Protein AF-A0A1A8D4H9-F1 (afdb_monomer)

Sequence (779 aa):
MSSSSSPASVQMDEVRQKARSVLSSSGSAQDVKADIQTMAAIALHVSEKYRHLPAETMLRENTENRPRPEVLESLGKLVKALSILEKYGCNLTSPTRPRYWRSVKHNNPVFRTTVDAIKGGRRVLFLYGYTNQQIDGLSFPEEVTEPNIETVAAVTLEVMTLRSEVDMLLKGTHPHPEPFSDIIPLIIQQNVPPKGSVVNGPADKEQEEKPQVPPPLAKPSPMPRTPPKPAAASPAVGECSLCGTTSCLVCSSCNNQHFCVACDDLFHRHPSRADHRRDTIQKTSAETCGICGTTAVHSQCPSCVKRLCLNCDRLFHSHPDRKGHSRTIVGPASRAPSLSQTSWDCSHCTTVNEMRAVLCTTCERPRLATAAVPDSSIPTSPNSEWQCKSCTVLNQGSSILCEVCERPRLATRPPVTPALSSFQSEPNSAAKWTCQFCTFVNTQPSPTCEMCRLSCKDSAGVSLPQSLLQVSSSATAEPPPLGGRPKPKPRVGMDLKRQQMMKDDGLKLIQQIREAEKRGVSPEEVYAALCMCGGSNPCDWLTSELPHLLDEICAMAASVQLNYRAGNAGVEPAVERDVGNGGMKPSRAEAKLAWLAAGGDTDRAVRQLLRDRRVKMKELHSLGFLDVTRCEEALRQSGGEVKGALSLLQRPLVEPFHQHIWMDQPEPPIDPKHADKLRTCRRLLALYDLPSWGRCELVLSLLQEPDVTCSLEDVVHAVKQSHDRDFIRRLLINECPCCLSIFPHSKMQSLTSCQCSVCHECFGQHFTIAVRDKHIRDM

Organism: Nothobranchius kadleci (NCBI:txid1051664)

Radius of gyration: 40.75 Å; Cα contacts (8 Å, |Δi|>4): 799; chains: 1; bounding box: 79×120×150 Å

Secondary structure (DSSP, 8-state):
------HHHHHHHHHHHHHHHHHHHH--TTTTHHHHHHHHHS---HHHH-SSS-HHHHHHHHHTT--HHHHHHHHHHHHHHHHHHHHHHHHHHSTT--TTTTEEETT-HHHHHTTTTSTTHHHHHHHHT--EEETTEEE--TT--S--HHHHHHHHHHHHHHHHHHHHHHTT--S--GGGTTT-HHHHTTSS----------------------------------------PPPPTTB-TTT-SBP-EEEGGGTTEEE-HHHHHHHH-STTTTT--EEE-----PPBPTTTSSSBP-EEETTTTEEE-HHHHHHHT-STTTTTS--EE--S----------EEE-TTT--EEETT-SB-TTT--BTT-----------------EE-TTT--EE-TT-SB-TTT--BTTPPPPPPPPP-------------EE-TTT--EE-S--SB-TTT--BS------------------------------PPPP-HHHHHHHHHHHHHHHHHHHHHHHHHHHTT--HHHHHHHHTTSTTS-HHHHHHHTHHHHHHHHHHHHHHHHHHHHHHT-SSS--------S------HHHHHHHHHHHTT-HHHHHHHHHHHHHHHHHHHHHTT---HHHHHHHHHHTTT-HHHHHHHHHHHHHHHHHHHHHS-PPPPPP-TT-S-HHHHHHHHHHHHT-S-HHHHHHHHHHHTSTT----HHHHHHHHHH-S-HHHHHHHH-EE-TTT--EE-GGGEEE-SSSS-EEEHHHHHHHHHHHHHHS-TT--

Solvent-accessible surface area (backbone atoms only — not comparable to full-atom values): 47909 Å² total; per-residue (Å²): 133,86,78,79,72,50,73,62,56,50,54,46,48,55,47,49,52,54,36,31,59,51,29,40,63,56,20,41,70,75,83,34,42,68,46,37,55,51,57,44,57,54,83,56,48,54,77,76,71,37,86,80,51,66,57,65,61,38,51,30,73,49,38,65,99,53,58,65,74,58,29,55,52,37,49,54,46,45,39,54,18,31,55,53,52,28,50,56,28,27,42,64,19,23,85,79,51,56,96,62,71,58,50,48,51,54,82,38,66,68,44,44,71,28,33,65,66,40,63,61,40,65,57,53,44,37,68,54,48,34,67,36,81,49,100,58,29,34,18,44,48,88,88,58,88,68,71,60,35,70,55,22,26,53,44,25,53,47,37,48,22,52,29,51,41,52,52,25,53,77,69,71,68,44,86,64,58,70,64,42,39,93,63,48,49,82,69,57,69,76,78,62,79,86,78,74,79,93,74,87,81,90,85,90,85,87,82,88,84,89,90,92,84,90,90,90,90,87,87,86,87,85,90,91,81,88,88,90,85,85,92,78,85,85,80,65,95,57,38,11,78,87,78,65,46,72,33,44,34,32,23,67,77,60,82,58,41,31,23,25,73,73,57,39,53,66,66,31,66,43,83,96,37,52,84,55,60,69,48,72,62,82,75,89,74,80,60,53,6,78,80,79,64,75,44,58,44,31,33,37,24,75,84,73,72,45,42,20,19,68,68,58,42,54,62,67,34,66,44,81,93,41,55,80,55,65,69,48,75,62,74,90,87,84,93,76,91,76,85,76,88,54,56,47,64,32,92,83,76,62,49,77,27,51,62,86,51,61,43,32,90,86,75,65,45,47,81,83,62,73,84,77,78,92,74,93,79,83,81,94,79,80,80,63,61,42,65,28,81,84,77,60,48,73,29,57,55,87,54,62,42,30,90,85,71,66,45,51,72,81,60,76,78,79,87,76,81,84,80,90,80,85,84,86,82,90,89,84,94,79,52,71,48,66,33,90,88,79,64,50,71,30,82,58,86,57,70,39,36,87,88,79,63,50,64,83,80,86,88,82,81,90,78,88,82,82,86,83,84,88,87,82,90,84,88,84,84,87,89,92,90,81,90,89,78,91,71,82,76,79,65,61,73,58,54,52,52,51,52,50,48,53,51,54,52,50,50,51,49,53,51,52,42,56,57,30,47,77,72,73,44,52,64,61,57,47,55,16,28,61,77,67,33,85,86,53,61,36,67,60,40,58,68,68,49,40,66,57,52,24,52,49,38,25,50,51,39,31,52,53,54,51,53,58,56,63,72,58,72,72,89,81,84,93,77,79,97,81,77,73,94,73,70,69,59,64,26,58,53,34,32,46,55,22,24,49,76,42,52,43,37,61,71,55,10,30,57,46,37,57,49,53,52,51,51,51,50,51,52,44,38,75,73,68,52,73,56,62,68,62,50,53,48,26,22,30,76,35,43,60,32,64,72,49,16,47,53,61,65,46,47,73,74,47,42,66,59,55,51,56,75,75,46,97,64,80,80,76,80,87,59,74,82,49,90,57,58,68,59,46,34,54,48,44,36,69,78,65,67,48,94,41,70,70,47,26,53,46,43,42,57,53,71,66,42,94,84,63,88,69,52,72,67,56,45,47,54,36,47,68,78,44,89,50,67,71,60,36,49,55,41,48,57,36,66,14,84,86,77,70,45,74,37,35,51,93,51,44,42,67,48,89,84,49,92,55,53,25,34,54,67,60,46,51,50,51,51,54,48,46,65,73,78,42,59,90,87,79,102

Nearest PDB structures (foldseek):
  4juy-assembly1_A  TM=8.989E-01  e=4.606E-13  Homo sapiens
  4oyj-assembly10_J  TM=9.008E-01  e=4.606E-13  Homo sapiens
  5ljn-assembly1_A  TM=8.782E-01  e=9.158E-13  Homo sapiens
  7uyj-assembly2_B  TM=9.071E-01  e=1.651E-12  Homo sapiens
  4oyj-assembly12_L  TM=9.006E-01  e=3.447E-12  Homo sapiens

Structure (mmCIF, N/CA/C/O backbone):
data_AF-A0A1A8D4H9-F1
#
_entry.id   AF-A0A1A8D4H9-F1
#
loop_
_atom_site.group_PDB
_atom_site.id
_atom_site.type_symbol
_atom_site.label_atom_id
_atom_site.label_alt_id
_atom_site.label_comp_id
_atom_site.label_asym_id
_atom_site.label_entity_id
_atom_site.label_seq_id
_atom_site.pdbx_PDB_ins_code
_atom_site.Cartn_x
_atom_site.Cartn_y
_atom_site.Cartn_z
_atom_site.occupancy
_atom_site.B_iso_or_equiv
_atom_site.auth_seq_id
_atom_site.auth_comp_id
_atom_site.auth_asym_id
_atom_site.auth_atom_id
_atom_site.pdbx_PDB_model_num
ATOM 1 N N . MET A 1 1 ? -19.151 -37.033 -36.260 1.00 35.09 1 MET A N 1
ATOM 2 C CA . MET A 1 1 ? -18.646 -38.155 -35.445 1.00 35.09 1 MET A CA 1
ATOM 3 C C . MET A 1 1 ? -18.814 -37.754 -33.996 1.00 35.09 1 MET A C 1
ATOM 5 O O . MET A 1 1 ? -18.157 -36.820 -33.562 1.00 35.09 1 MET A O 1
ATOM 9 N N . SER A 1 2 ? -19.798 -38.339 -33.320 1.00 37.84 2 SER A N 1
ATOM 10 C CA . SER A 1 2 ? -20.188 -37.980 -31.958 1.00 37.84 2 SER A CA 1
ATOM 11 C C . SER A 1 2 ? -19.142 -38.508 -30.981 1.00 37.84 2 SER A C 1
ATOM 13 O O . SER A 1 2 ? -19.024 -39.718 -30.801 1.00 37.84 2 SER A O 1
ATOM 15 N N . SER A 1 3 ? -18.342 -37.612 -30.410 1.00 45.28 3 SER A N 1
ATOM 16 C CA . SER A 1 3 ? -17.357 -37.936 -29.381 1.00 45.28 3 SER A CA 1
ATOM 17 C C . SER A 1 3 ? -18.090 -38.506 -28.167 1.00 45.28 3 SER A C 1
ATOM 19 O O . SER A 1 3 ? -18.830 -37.785 -27.505 1.00 45.28 3 SER A O 1
ATOM 21 N N . SER A 1 4 ? -17.927 -39.800 -27.894 1.00 50.09 4 SER A N 1
ATOM 22 C CA . SER A 1 4 ? -18.385 -40.408 -26.644 1.00 50.09 4 SER A CA 1
ATOM 23 C C . SER A 1 4 ? -17.613 -39.752 -25.499 1.00 50.09 4 SER A C 1
ATOM 25 O O . SER A 1 4 ? -16.436 -40.053 -25.309 1.00 50.09 4 SER A O 1
ATOM 27 N N . SER A 1 5 ? -18.239 -38.826 -24.770 1.00 66.38 5 SER A N 1
ATOM 28 C CA . SER A 1 5 ? -17.655 -38.225 -23.570 1.00 66.38 5 SER A CA 1
ATOM 29 C C . SER A 1 5 ? -17.344 -39.327 -22.558 1.00 66.38 5 SER A C 1
ATOM 31 O O . SER A 1 5 ? -18.175 -40.202 -22.304 1.00 66.38 5 SER A O 1
ATOM 33 N N . SER A 1 6 ? -16.130 -39.327 -22.001 1.00 83.19 6 SER A N 1
ATOM 34 C CA . SER A 1 6 ? -15.778 -40.294 -20.960 1.00 83.19 6 SER A CA 1
ATOM 35 C C . SER A 1 6 ? -16.685 -40.081 -19.734 1.00 83.19 6 SER A C 1
ATOM 37 O O . SER A 1 6 ? -17.091 -38.943 -19.476 1.00 83.19 6 SER A O 1
ATOM 39 N N . PRO A 1 7 ? -16.998 -41.124 -18.943 1.00 85.88 7 PRO A N 1
ATOM 40 C CA . PRO A 1 7 ? -17.798 -40.966 -17.725 1.00 85.88 7 PRO A CA 1
ATOM 41 C C . PRO A 1 7 ? -17.236 -39.899 -16.769 1.00 85.88 7 PRO A C 1
ATOM 43 O O . PRO A 1 7 ? -17.995 -39.140 -16.173 1.00 85.88 7 PRO A O 1
ATOM 46 N N . ALA A 1 8 ? -15.905 -39.782 -16.690 1.00 87.50 8 ALA A N 1
ATOM 47 C CA . ALA A 1 8 ? -15.218 -38.750 -15.915 1.00 87.50 8 ALA A CA 1
ATOM 48 C C . ALA A 1 8 ? -15.433 -37.332 -16.481 1.00 87.50 8 ALA A C 1
ATOM 50 O O . ALA A 1 8 ? -15.585 -36.386 -15.713 1.00 87.50 8 ALA A O 1
ATOM 51 N N . SER A 1 9 ? -15.484 -37.182 -17.809 1.00 89.50 9 SER A N 1
ATOM 52 C CA . SER A 1 9 ? -15.764 -35.908 -18.488 1.00 89.50 9 SER A CA 1
ATOM 53 C C . SER A 1 9 ? -17.203 -35.442 -18.232 1.00 89.50 9 SER A C 1
ATOM 55 O O . SER A 1 9 ? -17.426 -34.281 -17.893 1.00 89.50 9 SER A O 1
ATOM 57 N N . VAL A 1 10 ? -18.168 -36.371 -18.276 1.00 92.00 10 VAL A N 1
ATOM 58 C CA . VAL A 1 10 ? -19.580 -36.098 -17.947 1.00 92.00 10 VAL A CA 1
ATOM 59 C C . VAL A 1 10 ? -19.732 -35.692 -16.480 1.00 92.00 10 VAL A C 1
ATOM 61 O O . VAL A 1 10 ? -20.303 -34.644 -16.190 1.00 92.00 10 VAL A O 1
ATOM 64 N N . GLN A 1 11 ? -19.145 -36.460 -15.557 1.00 92.81 11 GLN A N 1
ATOM 65 C CA . GLN A 1 11 ? -19.159 -36.136 -14.128 1.00 92.81 11 GLN A CA 1
ATOM 66 C C . GLN A 1 11 ? -18.518 -34.767 -13.846 1.00 92.81 11 GLN A C 1
ATOM 68 O O . GLN A 1 11 ? -19.028 -33.987 -13.043 1.00 92.81 11 GLN A O 1
ATOM 73 N N . MET A 1 12 ? -17.407 -34.450 -14.517 1.00 93.50 12 MET A N 1
ATOM 74 C CA . MET A 1 12 ? -16.745 -33.152 -14.396 1.00 93.50 12 MET A CA 1
ATOM 75 C C . MET A 1 12 ? -17.658 -32.009 -14.853 1.00 93.50 12 MET A C 1
ATOM 77 O O . MET A 1 12 ? -17.683 -30.959 -14.214 1.00 93.50 12 MET A O 1
ATOM 81 N N . ASP A 1 13 ? -18.411 -32.198 -15.936 1.00 93.69 13 ASP A N 1
ATOM 82 C CA . ASP A 1 13 ? -19.346 -31.195 -16.442 1.00 93.69 13 ASP A CA 1
ATOM 83 C C . ASP A 1 13 ? -20.544 -30.958 -15.531 1.00 93.69 13 ASP A C 1
ATOM 85 O O . ASP A 1 13 ? -20.888 -29.800 -15.284 1.00 93.69 13 ASP A O 1
ATOM 89 N N . GLU A 1 14 ? -21.116 -32.016 -14.963 1.00 94.06 14 GLU A N 1
ATOM 90 C CA . GLU A 1 14 ? -22.215 -31.911 -14.000 1.00 94.06 14 GLU A CA 1
ATOM 91 C C . GLU A 1 14 ? -21.796 -31.127 -12.748 1.00 94.06 14 GLU A C 1
ATOM 93 O O . GLU A 1 14 ? -22.466 -30.167 -12.347 1.00 94.06 14 GLU A O 1
ATOM 98 N N . VAL A 1 15 ? -20.648 -31.481 -12.155 1.00 95.38 15 VAL A N 1
ATOM 99 C CA . VAL A 1 15 ? -20.121 -30.793 -10.964 1.00 95.38 15 VAL A CA 1
ATOM 100 C C . VAL A 1 15 ? -19.749 -29.347 -11.297 1.00 95.38 15 VAL A C 1
ATOM 102 O O . VAL A 1 15 ? -20.091 -28.435 -10.542 1.00 95.38 15 VAL A O 1
ATOM 105 N N . ARG A 1 16 ? -19.113 -29.108 -12.452 1.00 95.56 16 ARG A N 1
ATOM 106 C CA . ARG A 1 16 ? -18.743 -27.762 -12.913 1.00 95.56 16 ARG A CA 1
ATOM 107 C C . ARG A 1 16 ? -19.975 -26.880 -13.111 1.00 95.56 16 ARG A C 1
ATOM 109 O O . ARG A 1 16 ? -19.959 -25.726 -12.687 1.00 95.56 16 ARG A O 1
ATOM 116 N N . GLN A 1 17 ? -21.041 -27.395 -13.725 1.00 95.00 17 GLN A N 1
ATOM 117 C CA . GLN A 1 17 ? -22.272 -26.637 -13.956 1.00 95.00 17 GLN A CA 1
ATOM 118 C C . GLN A 1 17 ? -22.977 -26.289 -12.640 1.00 95.00 17 GLN A C 1
ATOM 120 O O . GLN A 1 17 ? -23.383 -25.140 -12.445 1.00 95.00 17 GLN A O 1
ATOM 125 N N . LYS A 1 18 ? -23.057 -27.246 -11.708 1.00 95.62 18 LYS A N 1
ATOM 126 C CA . LYS A 1 18 ? -23.607 -27.022 -10.366 1.00 95.62 18 LYS A CA 1
ATOM 127 C C . LYS A 1 18 ? -22.814 -25.958 -9.601 1.00 95.62 18 LYS A C 1
ATOM 129 O O . LYS A 1 18 ? -23.398 -24.977 -9.141 1.00 95.62 18 LYS A O 1
ATOM 134 N N . ALA A 1 19 ? -21.493 -26.117 -9.507 1.00 95.75 19 ALA A N 1
ATOM 135 C CA . ALA A 1 19 ? -20.622 -25.182 -8.798 1.00 95.75 19 ALA A CA 1
ATOM 136 C C . ALA A 1 19 ? -20.683 -23.777 -9.409 1.00 95.75 19 ALA A C 1
ATOM 138 O O . ALA A 1 19 ? -20.692 -22.780 -8.690 1.00 95.75 19 ALA A O 1
ATOM 139 N N . ARG A 1 20 ? -20.783 -23.688 -10.741 1.00 96.56 20 ARG A N 1
ATOM 140 C CA . ARG A 1 20 ? -20.882 -22.411 -11.450 1.00 96.56 20 ARG A CA 1
ATOM 141 C C . ARG A 1 20 ? -22.164 -21.686 -11.094 1.00 96.56 20 ARG A C 1
ATOM 143 O O . ARG A 1 20 ? -22.089 -20.518 -10.746 1.00 96.56 20 ARG A O 1
ATOM 150 N N . SER A 1 21 ? -23.302 -22.380 -11.078 1.00 95.00 21 SER A N 1
ATOM 151 C CA . SER A 1 21 ? -24.570 -21.773 -10.666 1.00 95.00 21 SER A CA 1
ATOM 152 C C . SER A 1 21 ? -24.501 -21.220 -9.239 1.00 95.00 21 SER A C 1
ATOM 154 O O . SER A 1 21 ? -24.982 -20.118 -8.996 1.00 95.00 21 SER A O 1
ATOM 156 N N . VAL A 1 22 ? -23.890 -21.961 -8.308 1.00 94.94 22 VAL A N 1
ATOM 157 C CA . VAL A 1 22 ? -23.752 -21.545 -6.901 1.00 94.94 22 VAL A CA 1
ATOM 158 C C . VAL A 1 22 ? -22.807 -20.351 -6.760 1.00 94.94 22 VAL A C 1
ATOM 160 O O . VAL A 1 22 ? -23.112 -19.404 -6.030 1.00 94.94 22 VAL A O 1
ATOM 163 N N . LEU A 1 23 ? -21.670 -20.360 -7.462 1.00 94.50 23 LEU A N 1
ATOM 164 C CA . LEU A 1 23 ? -20.692 -19.274 -7.396 1.00 94.50 23 LEU A CA 1
ATOM 165 C C . LEU A 1 23 ? -21.211 -17.994 -8.058 1.00 94.50 23 LEU A C 1
ATOM 167 O O . LEU A 1 23 ? -21.038 -16.921 -7.484 1.00 94.50 23 LEU A O 1
ATOM 171 N N . SER A 1 24 ? -21.899 -18.106 -9.201 1.00 93.75 24 SER A N 1
ATOM 172 C CA . SER A 1 24 ? -22.558 -16.984 -9.884 1.00 93.75 24 SER A CA 1
ATOM 173 C C . SER A 1 24 ? -23.550 -16.242 -8.980 1.00 93.75 24 SER A C 1
ATOM 175 O O . SER A 1 24 ? -23.735 -15.040 -9.149 1.00 93.75 24 SER A O 1
ATOM 177 N N . SER A 1 25 ? -24.189 -16.935 -8.028 1.00 89.19 25 SER A N 1
ATOM 178 C CA . SER A 1 25 ? -25.162 -16.332 -7.107 1.00 89.19 25 SER A CA 1
ATOM 179 C C . SER A 1 25 ? -24.577 -15.886 -5.765 1.00 89.19 25 SER A C 1
ATOM 181 O O . SER A 1 25 ? -25.000 -14.868 -5.224 1.00 89.19 25 SER A O 1
ATOM 183 N N . SER A 1 26 ? -23.644 -16.654 -5.193 1.00 89.75 26 SER A N 1
ATOM 184 C CA . SER A 1 26 ? -23.123 -16.411 -3.837 1.00 89.75 26 SER A CA 1
ATOM 185 C C . SER A 1 26 ? -21.878 -15.525 -3.823 1.00 89.75 26 SER A C 1
ATOM 187 O O . SER A 1 26 ? -21.663 -14.769 -2.878 1.00 89.75 26 SER A O 1
ATOM 189 N N . GLY A 1 27 ? -21.019 -15.652 -4.840 1.00 88.50 27 GLY A N 1
ATOM 190 C CA . GLY A 1 27 ? -19.649 -15.145 -4.819 1.00 88.50 27 GLY A CA 1
ATOM 191 C C . GLY A 1 27 ? -18.777 -15.693 -3.681 1.00 88.50 27 GLY A C 1
ATOM 192 O O . GLY A 1 27 ? -17.734 -15.111 -3.388 1.00 88.50 27 GLY A O 1
ATOM 193 N N . SER A 1 28 ? -19.185 -16.786 -3.024 1.00 90.69 28 SER A N 1
ATOM 194 C CA . SER A 1 28 ? -18.503 -17.367 -1.864 1.00 90.69 28 SER A CA 1
ATOM 195 C C . SER A 1 28 ? -17.704 -18.607 -2.257 1.00 90.69 28 SER A C 1
ATOM 197 O O . SER A 1 28 ? -18.245 -19.612 -2.715 1.00 90.69 28 SER A O 1
ATOM 199 N N . ALA A 1 29 ? -16.397 -18.575 -1.993 1.00 89.94 29 ALA A N 1
ATOM 200 C CA . ALA A 1 29 ? -15.522 -19.731 -2.180 1.00 89.94 29 ALA A CA 1
ATOM 201 C C . ALA A 1 29 ? -15.869 -20.912 -1.251 1.00 89.94 29 ALA A C 1
ATOM 203 O O . ALA A 1 29 ? -15.565 -22.060 -1.578 1.00 89.94 29 ALA A O 1
ATOM 204 N N . GLN A 1 30 ? -16.479 -20.654 -0.084 1.00 91.44 30 GLN A N 1
ATOM 205 C CA . GLN A 1 30 ? -16.843 -21.720 0.859 1.00 91.44 30 GLN A CA 1
ATOM 206 C C . GLN A 1 30 ? -17.999 -22.570 0.331 1.00 91.44 30 GLN A C 1
ATOM 208 O O . GLN A 1 30 ? -17.990 -23.785 0.522 1.00 91.44 30 GLN A O 1
ATOM 213 N N . ASP A 1 31 ? -18.934 -21.951 -0.387 1.00 91.44 31 ASP A N 1
ATOM 214 C CA . ASP A 1 31 ? -20.168 -22.592 -0.845 1.00 91.44 31 ASP A CA 1
ATOM 215 C C . ASP A 1 31 ? -19.884 -23.648 -1.921 1.00 91.44 31 ASP A C 1
ATOM 217 O O . ASP A 1 31 ? -20.563 -24.668 -1.991 1.00 91.44 31 ASP A O 1
ATOM 221 N N . VAL A 1 32 ? -18.824 -23.445 -2.710 1.00 95.56 32 VAL A N 1
ATOM 222 C CA . VAL A 1 32 ? -18.383 -24.366 -3.773 1.00 95.56 32 VAL A CA 1
ATOM 223 C C . VAL A 1 32 ? -17.193 -25.241 -3.377 1.00 95.56 32 VAL A C 1
ATOM 225 O O . VAL A 1 32 ? -16.692 -26.019 -4.186 1.00 95.56 32 VAL A O 1
ATOM 228 N N . LYS A 1 33 ? -16.714 -25.159 -2.130 1.00 93.75 33 LYS A N 1
ATOM 229 C CA . LYS A 1 33 ? -15.487 -25.842 -1.681 1.00 93.75 33 LYS A CA 1
ATOM 230 C C . LYS A 1 33 ? -15.520 -27.358 -1.902 1.00 93.75 33 LYS A C 1
ATOM 232 O O . LYS A 1 33 ? -14.515 -27.934 -2.318 1.00 93.75 33 LYS A O 1
ATOM 237 N N . ALA A 1 34 ? -16.653 -28.000 -1.617 1.00 95.00 34 ALA A N 1
ATOM 238 C CA . ALA A 1 34 ? -16.820 -29.443 -1.803 1.00 95.00 34 ALA A CA 1
ATOM 239 C C . ALA A 1 34 ? -16.826 -29.833 -3.291 1.00 95.00 34 ALA A C 1
ATOM 241 O O . ALA A 1 34 ? -16.214 -30.831 -3.678 1.00 95.00 34 ALA A O 1
ATOM 242 N N . ASP A 1 35 ? -17.461 -29.017 -4.135 1.00 96.38 35 ASP A N 1
ATOM 243 C CA . ASP A 1 35 ? -17.478 -29.236 -5.580 1.00 96.38 35 ASP A CA 1
ATOM 244 C C . ASP A 1 35 ? -16.066 -29.053 -6.171 1.00 96.38 35 ASP A C 1
ATOM 246 O O . ASP A 1 35 ? -15.630 -29.886 -6.960 1.00 96.38 35 ASP A O 1
ATOM 250 N N . ILE A 1 36 ? -15.289 -28.063 -5.707 1.00 96.75 36 ILE A N 1
ATOM 251 C CA . ILE A 1 36 ? -13.879 -27.872 -6.099 1.00 96.75 36 ILE A CA 1
ATOM 252 C C . ILE A 1 36 ? -13.004 -29.067 -5.710 1.00 96.75 36 ILE A C 1
ATOM 254 O O . ILE A 1 36 ? -12.185 -29.514 -6.512 1.00 96.75 36 ILE A O 1
ATOM 258 N N . GLN A 1 37 ? -13.166 -29.611 -4.500 1.00 94.31 37 GLN A N 1
ATOM 259 C CA . GLN A 1 37 ? -12.437 -30.817 -4.085 1.00 94.31 37 GLN A CA 1
ATOM 260 C C . GLN A 1 37 ? -12.781 -32.014 -4.976 1.00 94.31 37 GLN A C 1
ATOM 262 O O . GLN A 1 37 ? -11.892 -32.774 -5.359 1.00 94.31 37 GLN A O 1
ATOM 267 N N . THR A 1 38 ? -14.056 -32.143 -5.348 1.00 94.94 38 THR A N 1
ATOM 268 C CA . THR A 1 38 ? -14.527 -33.183 -6.268 1.00 94.94 38 THR A CA 1
ATOM 269 C C . THR A 1 38 ? -13.913 -32.995 -7.655 1.00 94.94 38 THR A C 1
ATOM 271 O O . THR A 1 38 ? -13.314 -33.924 -8.184 1.00 94.94 38 THR A O 1
ATOM 274 N N . MET A 1 39 ? -13.970 -31.781 -8.211 1.00 95.31 39 MET A N 1
ATOM 275 C CA . MET A 1 39 ? -13.364 -31.419 -9.497 1.00 95.31 39 MET A CA 1
ATOM 276 C C . MET A 1 39 ? -11.859 -31.712 -9.525 1.00 95.31 39 MET A C 1
ATOM 278 O O . MET A 1 39 ? -11.363 -32.317 -10.474 1.00 95.31 39 MET A O 1
ATOM 282 N N . ALA A 1 40 ? -11.133 -31.341 -8.469 1.00 94.69 40 ALA A N 1
ATOM 283 C CA . ALA A 1 40 ? -9.699 -31.584 -8.359 1.00 94.69 40 ALA A CA 1
ATOM 284 C C . ALA A 1 40 ? -9.369 -33.090 -8.332 1.00 94.69 40 ALA A C 1
ATOM 286 O O . ALA A 1 40 ? -8.392 -33.512 -8.945 1.00 94.69 40 ALA A O 1
ATOM 287 N N . ALA A 1 41 ? -10.214 -33.913 -7.704 1.00 93.12 41 ALA A N 1
ATOM 288 C CA . ALA A 1 41 ? -10.022 -35.359 -7.605 1.00 93.12 41 ALA A CA 1
ATOM 289 C C . ALA A 1 41 ? -10.379 -36.152 -8.880 1.00 93.12 41 ALA A C 1
ATOM 291 O O . ALA A 1 41 ? -10.018 -37.321 -8.968 1.00 93.12 41 ALA A O 1
ATOM 292 N N . ILE A 1 42 ? -11.063 -35.562 -9.868 1.00 93.56 42 ILE A N 1
ATOM 293 C CA . ILE A 1 42 ? -11.429 -36.266 -11.109 1.00 93.56 42 ILE A CA 1
ATOM 294 C C . ILE A 1 42 ? -10.192 -36.475 -12.005 1.00 93.56 42 ILE A C 1
ATOM 296 O O . ILE A 1 42 ? -9.460 -35.531 -12.317 1.00 93.56 42 ILE A O 1
ATOM 300 N N . ALA A 1 43 ? -9.982 -37.714 -12.458 1.00 90.19 43 ALA A N 1
ATOM 301 C CA . ALA A 1 43 ? -8.894 -38.100 -13.356 1.00 90.19 43 ALA A CA 1
ATOM 302 C C . ALA A 1 43 ? -9.170 -37.672 -14.809 1.00 90.19 43 ALA A C 1
ATOM 304 O O . ALA A 1 43 ? -9.763 -38.420 -15.584 1.00 90.19 43 ALA A O 1
ATOM 305 N N . LEU A 1 44 ? -8.729 -36.470 -15.183 1.00 90.50 44 LEU A N 1
ATOM 306 C CA . LEU A 1 44 ? -8.750 -35.970 -16.562 1.00 90.50 44 LEU A CA 1
ATOM 307 C C . LEU A 1 44 ? -7.400 -35.356 -16.923 1.00 90.50 44 LEU A C 1
ATOM 309 O O . LEU A 1 44 ? -6.672 -34.875 -16.052 1.00 90.50 44 LEU A O 1
ATOM 313 N N . HIS A 1 45 ? -7.084 -35.345 -18.217 1.00 89.50 45 HIS A N 1
ATOM 314 C CA . HIS A 1 45 ? -5.913 -34.636 -18.717 1.00 89.50 45 HIS A CA 1
ATOM 315 C C . HIS A 1 45 ? -6.072 -33.121 -18.506 1.00 89.50 45 HIS A C 1
ATOM 317 O O . HIS A 1 45 ? -7.179 -32.588 -18.621 1.00 89.50 45 HIS A O 1
ATOM 323 N N . VAL A 1 46 ? -4.973 -32.409 -18.227 1.00 89.38 46 VAL A N 1
ATOM 324 C CA . VAL A 1 46 ? -4.999 -30.967 -17.903 1.00 89.38 46 VAL A CA 1
ATOM 325 C C . VAL A 1 46 ? -5.693 -30.153 -19.005 1.00 89.38 46 VAL A C 1
ATOM 327 O O . VAL A 1 46 ? -6.522 -29.298 -18.708 1.00 89.38 46 VAL A O 1
ATOM 330 N N . SER A 1 47 ? -5.444 -30.463 -20.277 1.00 87.12 47 SER A N 1
ATOM 331 C CA . SER A 1 47 ? -6.092 -29.778 -21.408 1.00 87.12 47 SER A CA 1
ATOM 332 C C . SER A 1 47 ? -7.605 -30.019 -21.531 1.00 87.12 47 SER A C 1
ATOM 334 O O . SER A 1 47 ? -8.303 -29.184 -22.096 1.00 87.12 47 SER A O 1
ATOM 336 N N . GLU A 1 48 ? -8.132 -31.131 -21.009 1.00 89.44 48 GLU A N 1
ATOM 337 C CA . GLU A 1 48 ? -9.576 -31.417 -21.001 1.00 89.44 48 GLU A CA 1
ATOM 338 C C . GLU A 1 48 ? -10.263 -30.803 -19.769 1.00 89.44 48 GLU A C 1
ATOM 340 O O . GLU A 1 48 ? -11.423 -30.382 -19.816 1.00 89.44 48 GLU A O 1
ATOM 345 N N . LYS A 1 49 ? -9.532 -30.724 -18.652 1.00 92.56 49 LYS A N 1
ATOM 346 C CA . LYS A 1 49 ? -10.044 -30.254 -17.362 1.00 92.56 49 LYS A CA 1
ATOM 347 C C . LYS A 1 49 ? -10.183 -28.731 -17.289 1.00 92.56 49 LYS A C 1
ATOM 349 O O . LYS A 1 49 ? -11.133 -28.243 -16.669 1.00 92.56 49 LYS A O 1
ATOM 354 N N . TYR A 1 50 ? -9.275 -27.999 -17.934 1.00 94.94 50 TYR A N 1
ATOM 355 C CA . TYR A 1 50 ? -9.220 -26.536 -17.937 1.00 94.94 50 TYR A CA 1
ATOM 356 C C . TYR A 1 50 ? -9.576 -25.989 -19.325 1.00 94.94 50 TYR A C 1
ATOM 358 O O . TYR A 1 50 ? -8.813 -26.150 -20.274 1.00 94.94 50 TYR A O 1
ATOM 366 N N . ARG A 1 51 ? -10.748 -25.352 -19.453 1.00 93.38 51 ARG A N 1
ATOM 367 C CA . ARG A 1 51 ? -11.287 -24.833 -20.724 1.00 93.38 51 ARG A CA 1
ATOM 368 C C . ARG A 1 51 ? -10.985 -23.356 -20.935 1.00 93.38 51 ARG A C 1
ATOM 370 O O . ARG A 1 51 ? -10.868 -22.917 -22.077 1.00 93.38 51 ARG A O 1
ATOM 377 N N . HIS A 1 52 ? -10.894 -22.586 -19.855 1.00 93.94 52 HIS A N 1
ATOM 378 C CA . HIS A 1 52 ? -10.703 -21.137 -19.901 1.00 93.94 52 HIS A CA 1
ATOM 379 C C . HIS A 1 52 ? -9.286 -20.734 -19.485 1.00 93.94 52 HIS A C 1
ATOM 381 O O . HIS A 1 52 ? -8.677 -19.848 -20.088 1.00 93.94 52 HIS A O 1
ATOM 387 N N . LEU A 1 53 ? -8.752 -21.383 -18.454 1.00 94.50 53 LEU A N 1
ATOM 388 C CA . LEU A 1 53 ? -7.427 -21.142 -17.914 1.00 94.50 53 LEU A CA 1
ATOM 389 C C . LEU A 1 53 ? -6.387 -21.965 -18.696 1.00 94.50 53 LEU A C 1
ATOM 391 O O . LEU A 1 53 ? -6.501 -23.188 -18.744 1.00 94.50 53 LEU A O 1
ATOM 395 N N . PRO A 1 54 ? -5.323 -21.353 -19.254 1.00 92.75 54 PRO A N 1
ATOM 396 C CA . PRO A 1 54 ? -4.225 -22.088 -19.887 1.00 92.75 54 PRO A CA 1
ATOM 397 C C . PRO A 1 54 ? -3.317 -22.729 -18.820 1.00 92.75 54 PRO A C 1
ATOM 399 O O . PRO A 1 54 ? -2.164 -22.331 -18.640 1.00 92.75 54 PRO A O 1
ATOM 402 N N . ALA A 1 55 ? -3.863 -23.691 -18.070 1.00 93.56 55 ALA A N 1
ATOM 403 C CA . ALA A 1 55 ? -3.245 -24.283 -16.887 1.00 93.56 55 ALA A CA 1
ATOM 404 C C . ALA A 1 55 ? -1.918 -24.979 -17.213 1.00 93.56 55 ALA A C 1
ATOM 406 O O . ALA A 1 55 ? -0.934 -24.761 -16.514 1.00 93.56 55 ALA A O 1
ATOM 407 N N . GLU A 1 56 ? -1.850 -25.737 -18.310 1.00 93.00 56 GLU A N 1
ATOM 408 C CA . GLU A 1 56 ? -0.612 -26.398 -18.737 1.00 93.00 56 GLU A CA 1
ATOM 409 C C . GLU A 1 56 ? 0.517 -25.387 -18.988 1.00 93.00 56 GLU A C 1
ATOM 411 O O . GLU A 1 56 ? 1.593 -25.500 -18.403 1.00 93.00 56 GLU A O 1
ATOM 416 N N . THR A 1 57 ? 0.264 -24.358 -19.803 1.00 92.69 57 THR A N 1
ATOM 417 C CA . THR A 1 57 ? 1.253 -23.309 -20.089 1.00 92.69 57 THR A CA 1
ATOM 418 C C . THR A 1 57 ? 1.675 -22.580 -18.816 1.00 92.69 57 THR A C 1
ATOM 420 O O . THR A 1 57 ? 2.861 -22.344 -18.610 1.00 92.69 57 THR A O 1
ATOM 423 N N . MET A 1 58 ? 0.723 -22.261 -17.933 1.00 94.44 58 MET A N 1
ATOM 424 C CA . MET A 1 58 ? 1.013 -21.598 -16.662 1.00 94.44 58 MET A CA 1
ATOM 425 C C . MET A 1 58 ? 1.910 -22.454 -15.762 1.00 94.44 58 MET A C 1
ATOM 427 O O . MET A 1 58 ? 2.846 -21.929 -15.160 1.00 94.44 58 MET A O 1
ATOM 431 N N . LEU A 1 59 ? 1.666 -23.761 -15.676 1.00 93.00 59 LEU A N 1
ATOM 432 C CA . LEU A 1 59 ? 2.512 -24.663 -14.899 1.00 93.00 59 LEU A CA 1
ATOM 433 C C . LEU A 1 59 ? 3.916 -24.769 -15.511 1.00 93.00 59 LEU A C 1
ATOM 435 O O . LEU A 1 59 ? 4.893 -24.651 -14.770 1.00 93.00 59 LEU A O 1
ATOM 439 N N . ARG A 1 60 ? 4.039 -24.893 -16.841 1.00 91.50 60 ARG A N 1
ATOM 440 C CA . ARG A 1 60 ? 5.341 -24.937 -17.536 1.00 91.50 60 ARG A CA 1
ATOM 441 C C . ARG A 1 60 ? 6.142 -23.650 -17.333 1.00 91.50 60 ARG A C 1
ATOM 443 O O . ARG A 1 60 ? 7.236 -23.702 -16.785 1.00 91.50 60 ARG A O 1
ATOM 450 N N . GLU A 1 61 ? 5.576 -22.483 -17.645 1.00 91.88 61 GLU A N 1
ATOM 451 C CA . GLU A 1 61 ? 6.275 -21.186 -17.554 1.00 91.88 61 GLU A CA 1
ATOM 452 C C . GLU A 1 61 ? 6.796 -20.860 -16.140 1.00 91.88 61 GLU A C 1
ATOM 454 O O . GLU A 1 61 ? 7.748 -20.091 -15.983 1.00 91.88 61 GLU A O 1
ATOM 459 N N . ASN A 1 62 ? 6.176 -21.425 -15.099 1.00 90.81 62 ASN A N 1
ATOM 460 C CA . ASN A 1 62 ? 6.591 -21.226 -13.712 1.00 90.81 62 ASN A CA 1
ATOM 461 C C . ASN A 1 62 ? 7.521 -22.335 -13.177 1.00 90.81 62 ASN A C 1
ATOM 463 O O . ASN A 1 62 ? 8.056 -22.176 -12.080 1.00 90.81 62 ASN A O 1
ATOM 467 N N . THR A 1 63 ? 7.757 -23.428 -13.909 1.00 88.75 63 THR A N 1
ATOM 468 C CA . THR A 1 63 ? 8.560 -24.576 -13.429 1.00 88.75 63 THR A CA 1
ATOM 469 C C . THR A 1 63 ? 9.693 -25.007 -14.364 1.00 88.75 63 THR A C 1
ATOM 471 O O . THR A 1 63 ? 10.647 -25.634 -13.905 1.00 88.75 63 THR A O 1
ATOM 474 N N . GLU A 1 64 ? 9.635 -24.652 -15.645 1.00 82.56 64 GLU A N 1
ATOM 475 C CA . GLU A 1 64 ? 10.581 -25.087 -16.671 1.00 82.56 64 GLU A CA 1
ATOM 476 C C . GLU A 1 64 ? 12.015 -24.589 -16.402 1.00 82.56 64 GLU A C 1
ATOM 478 O O . GLU A 1 64 ? 12.230 -23.473 -15.923 1.00 82.56 64 GLU A O 1
ATOM 483 N N . ASN A 1 65 ? 13.007 -25.431 -16.721 1.00 73.94 65 ASN A N 1
ATOM 484 C CA . ASN A 1 65 ? 14.448 -25.155 -16.607 1.00 73.94 65 ASN A CA 1
ATOM 485 C C . ASN A 1 65 ? 14.961 -24.799 -15.195 1.00 73.94 65 ASN A C 1
ATOM 487 O O . ASN A 1 65 ? 16.019 -24.181 -15.063 1.00 73.94 65 ASN A O 1
ATOM 491 N N . ARG A 1 66 ? 14.247 -25.193 -14.131 1.00 81.38 66 ARG A N 1
ATOM 492 C CA . ARG A 1 66 ? 14.636 -24.929 -12.733 1.00 81.38 66 ARG A CA 1
ATOM 493 C C . ARG A 1 66 ? 14.991 -26.208 -11.964 1.00 81.38 66 ARG A C 1
ATOM 495 O O . ARG A 1 66 ? 14.403 -27.261 -12.215 1.00 81.38 66 ARG A O 1
ATOM 502 N N . PRO A 1 67 ? 15.913 -26.138 -10.985 1.00 82.94 67 PRO A N 1
ATOM 503 C CA . PRO A 1 67 ? 16.197 -27.260 -10.096 1.00 82.94 67 PRO A CA 1
ATOM 504 C C . PRO A 1 67 ? 15.013 -27.533 -9.151 1.00 82.94 67 PRO A C 1
ATOM 506 O O . PRO A 1 67 ? 14.251 -26.632 -8.799 1.00 82.94 67 PRO A O 1
ATOM 509 N N . ARG A 1 68 ? 14.876 -28.782 -8.684 1.00 81.44 68 ARG A N 1
ATOM 510 C CA . ARG A 1 68 ? 13.742 -29.250 -7.854 1.00 81.44 68 ARG A CA 1
ATOM 511 C C . ARG A 1 68 ? 13.371 -28.322 -6.675 1.00 81.44 68 ARG A C 1
ATOM 513 O O . ARG A 1 68 ? 12.178 -28.073 -6.509 1.00 81.44 68 ARG A O 1
ATOM 520 N N . PRO A 1 69 ? 14.313 -27.793 -5.865 1.00 83.69 69 PRO A N 1
ATOM 521 C CA . PRO A 1 69 ? 13.966 -26.905 -4.750 1.00 83.69 69 PRO A CA 1
ATOM 522 C C . PRO A 1 69 ? 13.302 -25.600 -5.208 1.00 83.69 69 PRO A C 1
ATOM 524 O O . PRO A 1 69 ? 12.321 -25.163 -4.611 1.00 83.69 69 PRO A O 1
ATOM 527 N N . GLU A 1 70 ? 13.783 -25.017 -6.307 1.00 86.75 70 GLU A N 1
ATOM 528 C CA . GLU A 1 70 ? 13.205 -23.800 -6.887 1.00 86.75 70 GLU A CA 1
ATOM 529 C C . GLU A 1 70 ? 11.838 -24.059 -7.522 1.00 86.75 70 GLU A C 1
ATOM 531 O O . GLU A 1 70 ? 10.965 -23.196 -7.469 1.00 86.75 70 GLU A O 1
ATOM 536 N N . VAL A 1 71 ? 11.621 -25.249 -8.093 1.00 88.00 71 VAL A N 1
ATOM 537 C CA . VAL A 1 71 ? 10.308 -25.664 -8.614 1.00 88.00 71 VAL A CA 1
ATOM 538 C C . VAL A 1 71 ? 9.278 -25.737 -7.487 1.00 88.00 71 VAL A C 1
ATOM 540 O O . VAL A 1 71 ? 8.184 -25.195 -7.631 1.00 88.00 71 VAL A O 1
ATOM 543 N N . LEU A 1 72 ? 9.628 -26.339 -6.344 1.00 88.50 72 LEU A N 1
ATOM 544 C CA . LEU A 1 72 ? 8.742 -26.401 -5.174 1.00 88.50 72 LEU A CA 1
ATOM 545 C C . LEU A 1 72 ? 8.430 -25.002 -4.623 1.00 88.50 72 LEU A C 1
ATOM 547 O O . LEU A 1 72 ? 7.274 -24.701 -4.325 1.00 88.50 72 LEU A O 1
ATOM 551 N N . GLU A 1 73 ? 9.434 -24.124 -4.537 1.00 90.50 73 GLU A N 1
ATOM 552 C CA . GLU A 1 73 ? 9.229 -22.735 -4.114 1.00 90.50 73 GLU A CA 1
ATOM 553 C C . GLU A 1 73 ? 8.331 -21.967 -5.099 1.00 90.50 73 GLU A C 1
ATOM 555 O O . GLU A 1 73 ? 7.415 -21.251 -4.686 1.00 90.50 73 GLU A O 1
ATOM 560 N N . SER A 1 74 ? 8.563 -22.135 -6.403 1.00 92.81 74 SER A N 1
ATOM 561 C CA . SER A 1 74 ? 7.792 -21.487 -7.466 1.00 92.81 74 SER A CA 1
ATOM 562 C C . SER A 1 74 ? 6.330 -21.935 -7.466 1.00 92.81 74 SER A C 1
ATOM 564 O O . SER A 1 74 ? 5.426 -21.103 -7.523 1.00 92.81 74 SER A O 1
ATOM 566 N N . LEU A 1 75 ? 6.064 -23.231 -7.293 1.00 92.75 75 LEU A N 1
ATOM 567 C CA . LEU A 1 75 ? 4.698 -23.735 -7.142 1.00 92.75 75 LEU A CA 1
ATOM 568 C C . LEU A 1 75 ? 4.043 -23.260 -5.843 1.00 92.75 75 LEU A C 1
ATOM 570 O O . LEU A 1 75 ? 2.856 -22.941 -5.839 1.00 92.75 75 LEU A O 1
ATOM 574 N N . GLY A 1 76 ? 4.805 -23.119 -4.755 1.00 93.38 76 GLY A N 1
ATOM 575 C CA . GLY A 1 76 ? 4.318 -22.473 -3.536 1.00 93.38 76 GLY A CA 1
ATOM 576 C C . GLY A 1 76 ? 3.899 -21.015 -3.773 1.00 93.38 76 GLY A C 1
ATOM 577 O O . GLY A 1 76 ? 2.868 -20.570 -3.260 1.00 93.38 76 GLY A O 1
ATOM 578 N N . LYS A 1 77 ? 4.651 -20.267 -4.593 1.00 94.69 77 LYS A N 1
ATOM 579 C CA . LYS A 1 77 ? 4.269 -18.914 -5.045 1.00 94.69 77 LYS A CA 1
ATOM 580 C C . LYS A 1 77 ? 3.031 -18.949 -5.945 1.00 94.69 77 LYS A C 1
ATOM 582 O O . LYS A 1 77 ? 2.152 -18.106 -5.775 1.00 94.69 77 LYS A O 1
ATOM 587 N N . LEU A 1 78 ? 2.916 -19.943 -6.828 1.00 95.62 78 LEU A N 1
ATOM 588 C CA . LEU A 1 78 ? 1.751 -20.148 -7.690 1.00 95.62 78 LEU A CA 1
ATOM 589 C C . LEU A 1 78 ? 0.472 -20.391 -6.879 1.00 95.62 78 LEU A C 1
ATOM 591 O O . LEU A 1 78 ? -0.522 -19.713 -7.117 1.00 95.62 78 LEU A O 1
ATOM 595 N N . VAL A 1 79 ? 0.500 -21.259 -5.861 1.00 96.50 79 VAL A N 1
ATOM 596 C CA . VAL A 1 79 ? -0.653 -21.492 -4.965 1.00 96.50 79 VAL A CA 1
ATOM 597 C C . VAL A 1 79 ? -1.089 -20.198 -4.269 1.00 96.50 79 VAL A C 1
ATOM 599 O O . VAL A 1 79 ? -2.284 -19.900 -4.202 1.00 96.50 79 VAL A O 1
ATOM 602 N N . LYS A 1 80 ? -0.132 -19.390 -3.789 1.00 95.19 80 LYS A N 1
ATOM 603 C CA . LYS A 1 80 ? -0.422 -18.082 -3.175 1.00 95.19 80 LYS A CA 1
ATOM 604 C C . LYS A 1 80 ? -1.053 -17.110 -4.173 1.00 95.19 80 LYS A C 1
ATOM 606 O O . LYS A 1 80 ? -2.041 -16.462 -3.844 1.00 95.19 80 LYS A O 1
ATOM 611 N N . ALA A 1 81 ? -0.519 -17.022 -5.388 1.00 95.56 81 ALA A N 1
ATOM 612 C CA . ALA A 1 81 ? -1.054 -16.151 -6.430 1.00 95.56 81 ALA A CA 1
ATOM 613 C C . ALA A 1 81 ? -2.463 -16.576 -6.881 1.00 95.56 81 ALA A C 1
ATOM 615 O O . ALA A 1 81 ? -3.345 -15.725 -6.993 1.00 95.56 81 ALA A O 1
ATOM 616 N N . LEU A 1 82 ? -2.705 -17.879 -7.066 1.00 96.62 82 LEU A N 1
ATOM 617 C CA . LEU A 1 82 ? -4.026 -18.418 -7.401 1.00 96.62 82 LEU A CA 1
ATOM 618 C C . LEU A 1 82 ? -5.049 -18.154 -6.287 1.00 96.62 82 LEU A C 1
ATOM 620 O O . LEU A 1 82 ? -6.192 -17.848 -6.593 1.00 96.62 82 LEU A O 1
ATOM 624 N N . SER A 1 83 ? -4.643 -18.170 -5.011 1.00 96.00 83 SER A N 1
ATOM 625 C CA . SER A 1 83 ? -5.511 -17.775 -3.884 1.00 96.00 83 SER A CA 1
ATOM 626 C C . SER A 1 83 ? -5.960 -16.309 -3.974 1.00 96.00 83 SER A C 1
ATOM 628 O O . SER A 1 83 ? -7.119 -15.983 -3.725 1.00 96.00 83 SER A O 1
ATOM 630 N N . ILE A 1 84 ? -5.071 -15.404 -4.394 1.00 95.06 84 ILE A N 1
ATOM 631 C CA . ILE A 1 84 ? -5.431 -13.997 -4.614 1.00 95.06 84 ILE A CA 1
ATOM 632 C C . ILE A 1 84 ? -6.328 -13.838 -5.853 1.00 95.06 84 ILE A C 1
ATOM 634 O O . ILE A 1 84 ? -7.297 -13.081 -5.818 1.00 95.06 84 ILE A O 1
ATOM 638 N N . LEU A 1 85 ? -6.045 -14.563 -6.939 1.00 96.12 85 LEU A N 1
ATOM 639 C CA . LEU A 1 85 ? -6.864 -14.556 -8.158 1.00 96.12 85 LEU A CA 1
ATOM 640 C C . LEU A 1 85 ? -8.261 -15.155 -7.937 1.00 96.12 85 LEU A C 1
ATOM 642 O O . LEU A 1 85 ? -9.229 -14.653 -8.505 1.00 96.12 85 LEU A O 1
ATOM 646 N N . GLU A 1 86 ? -8.385 -16.175 -7.089 1.00 95.88 86 GLU A N 1
ATOM 647 C CA . GLU A 1 86 ? -9.664 -16.708 -6.604 1.00 95.88 86 GLU A CA 1
ATOM 648 C C . GLU A 1 86 ? -10.470 -15.595 -5.920 1.00 95.88 86 GLU A C 1
ATOM 650 O O . GLU A 1 86 ? -11.621 -15.365 -6.283 1.00 95.88 86 GLU A O 1
ATOM 655 N N . LYS A 1 87 ? -9.851 -14.817 -5.019 1.00 92.12 87 LYS A N 1
ATOM 656 C CA . LYS A 1 87 ? -10.520 -13.684 -4.351 1.00 92.12 87 LYS A CA 1
ATOM 657 C C . LYS A 1 87 ? -10.987 -12.606 -5.332 1.00 92.12 87 LYS A C 1
ATOM 659 O O . LYS A 1 87 ? -12.081 -12.073 -5.163 1.00 92.12 87 LYS A O 1
ATOM 664 N N . TYR A 1 88 ? -10.193 -12.277 -6.355 1.00 94.75 88 TYR A N 1
ATOM 665 C CA . TYR A 1 88 ? -10.626 -11.342 -7.405 1.00 94.75 88 TYR A CA 1
ATOM 666 C C . TYR A 1 88 ? -11.865 -11.850 -8.147 1.00 94.75 88 TYR A C 1
ATOM 668 O O . TYR A 1 88 ? -12.798 -11.079 -8.359 1.00 94.75 88 TYR A O 1
ATOM 676 N N . GLY A 1 89 ? -11.889 -13.138 -8.480 1.00 95.25 89 GLY A N 1
ATOM 677 C CA . GLY A 1 89 ? -13.032 -13.796 -9.103 1.00 95.25 89 GLY A CA 1
ATOM 678 C C . GLY A 1 89 ? -14.291 -13.759 -8.237 1.00 95.25 89 GLY A C 1
ATOM 679 O O . GLY A 1 89 ? -15.307 -13.205 -8.649 1.00 95.25 89 GLY A O 1
ATOM 680 N N . CYS A 1 90 ? -14.182 -14.233 -6.993 1.00 94.31 90 CYS A N 1
ATOM 681 C CA . CYS A 1 90 ? -15.269 -14.231 -6.009 1.00 94.31 90 CYS A CA 1
ATOM 682 C C . CYS A 1 90 ? -15.849 -12.827 -5.773 1.00 94.31 90 CYS A C 1
ATOM 684 O O . CYS A 1 90 ? -17.066 -12.643 -5.724 1.00 94.31 90 CYS A O 1
ATOM 686 N N . ASN A 1 91 ? -14.986 -11.807 -5.697 1.00 94.12 91 ASN A N 1
ATOM 687 C CA . ASN A 1 91 ? -15.411 -10.415 -5.549 1.00 94.12 91 ASN A CA 1
ATOM 688 C C . ASN A 1 91 ? -16.251 -9.923 -6.729 1.00 94.12 91 ASN A C 1
ATOM 690 O O . ASN A 1 91 ? -17.146 -9.110 -6.519 1.00 94.12 91 ASN A O 1
ATOM 694 N N . LEU A 1 92 ? -15.946 -10.365 -7.952 1.00 94.88 92 LEU A N 1
ATOM 695 C CA . LEU A 1 92 ? -16.668 -9.977 -9.163 1.00 94.88 92 LEU A CA 1
ATOM 696 C C . LEU A 1 92 ? -18.006 -10.712 -9.303 1.00 94.88 92 LEU A C 1
ATOM 698 O O . LEU A 1 92 ? -18.943 -10.126 -9.837 1.00 94.88 92 LEU A O 1
ATOM 702 N N . THR A 1 93 ? -18.106 -11.945 -8.798 1.00 93.94 93 THR A N 1
ATOM 703 C CA . THR A 1 93 ? -19.354 -12.730 -8.740 1.00 93.94 93 THR A CA 1
ATOM 704 C C . THR A 1 93 ? -20.245 -12.387 -7.541 1.00 93.94 93 THR A C 1
ATOM 706 O O . THR A 1 93 ? -21.399 -12.793 -7.500 1.00 93.94 93 THR A O 1
ATOM 709 N N . SER A 1 94 ? -19.730 -11.656 -6.549 1.00 90.75 94 SER A N 1
ATOM 710 C CA . SER A 1 94 ? -20.487 -11.303 -5.344 1.00 90.75 94 SER A CA 1
ATOM 711 C C . SER A 1 94 ? -21.634 -10.323 -5.643 1.00 90.75 94 SER A C 1
ATOM 713 O O . SER A 1 94 ? -21.426 -9.339 -6.357 1.00 90.75 94 SER A O 1
ATOM 715 N N . PRO A 1 95 ? -22.821 -10.489 -5.027 1.00 83.62 95 PRO A N 1
ATOM 716 C CA . PRO A 1 95 ? -23.890 -9.489 -5.081 1.00 83.62 95 PRO A CA 1
ATOM 717 C C . PRO A 1 95 ? -23.466 -8.119 -4.521 1.00 83.62 95 PRO A C 1
ATOM 719 O O . PRO A 1 95 ? -23.967 -7.081 -4.952 1.00 83.62 95 PRO A O 1
ATOM 722 N N . THR A 1 96 ? -22.511 -8.093 -3.585 1.00 84.62 96 THR A N 1
ATOM 723 C CA . THR A 1 96 ? -22.005 -6.888 -2.908 1.00 84.62 96 THR A CA 1
ATOM 724 C C . THR A 1 96 ? -20.578 -6.545 -3.355 1.00 84.62 96 THR A C 1
ATOM 726 O O . THR A 1 96 ? -19.645 -6.457 -2.553 1.00 84.62 96 THR A O 1
ATOM 729 N N . ARG A 1 97 ? -20.399 -6.318 -4.666 1.00 85.44 97 ARG A N 1
ATOM 730 C CA . ARG A 1 97 ? -19.097 -5.986 -5.283 1.00 85.44 97 ARG A CA 1
ATOM 731 C C . ARG A 1 97 ? -18.379 -4.819 -4.573 1.00 85.44 97 ARG A C 1
ATOM 733 O O . ARG A 1 97 ? -18.989 -3.774 -4.323 1.00 85.44 97 ARG A O 1
ATOM 740 N N . PRO A 1 98 ? -17.057 -4.916 -4.326 1.00 80.44 98 PRO A N 1
ATOM 741 C CA . PRO A 1 98 ? -16.271 -3.807 -3.782 1.00 80.44 98 PRO A CA 1
ATOM 742 C C . PRO A 1 98 ? -16.325 -2.557 -4.673 1.00 80.44 98 PRO A C 1
ATOM 744 O O . PRO A 1 98 ? -16.204 -2.664 -5.887 1.00 80.44 98 PRO A O 1
ATOM 747 N N . ARG A 1 99 ? -16.398 -1.348 -4.095 1.00 76.00 99 ARG A N 1
ATOM 748 C CA . ARG A 1 99 ? -16.562 -0.080 -4.852 1.00 76.00 99 ARG A CA 1
ATOM 749 C C . ARG A 1 99 ? -15.558 0.145 -5.993 1.00 76.00 99 ARG A C 1
ATOM 751 O O . ARG A 1 99 ? -15.897 0.796 -6.973 1.00 76.00 99 ARG A O 1
ATOM 758 N N . TYR A 1 100 ? -14.336 -0.372 -5.870 1.00 83.19 100 TYR A N 1
ATOM 759 C CA . TYR A 1 100 ? -13.266 -0.191 -6.858 1.00 83.19 100 TYR A CA 1
ATOM 760 C C . TYR A 1 100 ? -12.981 -1.452 -7.685 1.00 83.19 100 TYR A C 1
ATOM 762 O O . TYR A 1 100 ? -11.896 -1.578 -8.247 1.00 83.19 100 TYR A O 1
ATOM 770 N N . TRP A 1 101 ? -13.949 -2.373 -7.788 1.00 90.81 101 TRP A N 1
ATOM 771 C CA . TRP A 1 101 ? -13.809 -3.640 -8.517 1.00 90.81 101 TRP A CA 1
ATOM 772 C C . TRP A 1 101 ? -13.361 -3.470 -9.973 1.00 90.81 101 TRP A C 1
ATOM 774 O O . TRP A 1 101 ? -12.755 -4.378 -10.523 1.00 90.81 101 TRP A O 1
ATOM 784 N N . ARG A 1 102 ? -13.614 -2.309 -10.590 1.00 92.69 102 ARG A N 1
ATOM 785 C CA . ARG A 1 102 ? -13.312 -2.023 -12.001 1.00 92.69 102 ARG A CA 1
ATOM 786 C C . ARG A 1 102 ? -11.824 -1.919 -12.327 1.00 92.69 102 ARG A C 1
ATOM 788 O O . ARG A 1 102 ? -11.482 -1.895 -13.503 1.00 92.69 102 ARG A O 1
ATOM 795 N N . SER A 1 103 ? -10.940 -1.820 -11.333 1.00 90.31 103 SER A N 1
ATOM 796 C CA . SER A 1 103 ? -9.505 -1.621 -11.575 1.00 90.31 103 SER A CA 1
ATOM 797 C C . SER A 1 103 ? -8.624 -2.402 -10.606 1.00 90.31 103 SER A C 1
ATOM 799 O O . SER A 1 103 ? -8.931 -2.522 -9.421 1.00 90.31 103 SER A O 1
ATOM 801 N N . VAL A 1 104 ? -7.491 -2.880 -11.113 1.00 90.44 104 VAL A N 1
ATOM 802 C CA . VAL A 1 104 ? -6.414 -3.521 -10.360 1.00 90.44 104 VAL A CA 1
ATOM 803 C C . VAL A 1 104 ? -5.134 -2.743 -10.623 1.00 90.44 104 VAL A C 1
ATOM 805 O O . VAL A 1 104 ? -4.687 -2.652 -11.762 1.00 90.44 104 VAL A O 1
ATOM 808 N N . LYS A 1 105 ? -4.535 -2.174 -9.574 1.00 87.06 105 LYS A N 1
ATOM 809 C CA . LYS A 1 105 ? -3.321 -1.360 -9.703 1.00 87.06 105 LYS A CA 1
ATOM 810 C C . LYS A 1 105 ? -2.052 -2.181 -9.508 1.00 87.06 105 LYS A C 1
ATOM 812 O O . LYS A 1 105 ? -1.952 -2.931 -8.537 1.00 87.06 105 LYS A O 1
ATOM 817 N N . HIS A 1 106 ? -1.064 -1.983 -10.375 1.00 82.81 106 HIS A N 1
ATOM 818 C CA . HIS A 1 106 ? 0.222 -2.681 -10.316 1.00 82.81 106 HIS A CA 1
ATOM 819 C C . HIS A 1 106 ? 1.078 -2.240 -9.118 1.00 82.81 106 HIS A C 1
ATOM 821 O O . HIS A 1 106 ? 1.830 -3.045 -8.571 1.00 82.81 106 HIS A O 1
ATOM 827 N N . ASN A 1 107 ? 0.938 -0.993 -8.658 1.00 77.50 107 ASN A N 1
ATOM 828 C CA . ASN A 1 107 ? 1.628 -0.500 -7.461 1.00 77.50 107 ASN A CA 1
ATOM 829 C C . ASN A 1 107 ? 1.124 -1.093 -6.134 1.00 77.50 107 ASN A C 1
ATOM 831 O O . ASN A 1 107 ? 1.720 -0.825 -5.088 1.00 77.50 107 ASN A O 1
ATOM 835 N N . ASN A 1 108 ? 0.051 -1.891 -6.143 1.00 80.31 108 ASN A N 1
ATOM 836 C CA . ASN A 1 108 ? -0.424 -2.556 -4.940 1.00 80.31 108 ASN A CA 1
ATOM 837 C C . ASN A 1 108 ? 0.625 -3.591 -4.473 1.00 80.31 108 ASN A C 1
ATOM 839 O O . ASN A 1 108 ? 0.915 -4.531 -5.217 1.00 80.31 108 ASN A O 1
ATOM 843 N N . PRO A 1 109 ? 1.175 -3.473 -3.246 1.00 78.00 109 PRO A N 1
ATOM 844 C CA . PRO A 1 109 ? 2.231 -4.368 -2.779 1.00 78.00 109 PRO A CA 1
ATOM 845 C C . PRO A 1 109 ? 1.833 -5.845 -2.787 1.00 78.00 109 PRO A C 1
ATOM 847 O O . PRO A 1 109 ? 2.666 -6.676 -3.129 1.00 78.00 109 PRO A O 1
ATOM 850 N N . VAL A 1 110 ? 0.571 -6.161 -2.465 1.00 80.12 110 VAL A N 1
ATOM 851 C CA . VAL A 1 110 ? 0.053 -7.538 -2.463 1.00 80.12 110 VAL A CA 1
ATOM 852 C C . VAL A 1 110 ? 0.032 -8.083 -3.883 1.00 80.12 110 VAL A C 1
ATOM 854 O O . VAL A 1 110 ? 0.536 -9.175 -4.122 1.00 80.12 110 VAL A O 1
ATOM 857 N N . PHE A 1 111 ? -0.485 -7.310 -4.842 1.00 87.12 111 PHE A N 1
ATOM 858 C CA . PHE A 1 111 ? -0.491 -7.702 -6.252 1.00 87.12 111 PHE A CA 1
ATOM 859 C C . PHE A 1 111 ? 0.935 -7.952 -6.763 1.00 87.12 111 PHE A C 1
ATOM 861 O O . PHE A 1 111 ? 1.205 -9.001 -7.348 1.00 87.12 111 PHE A O 1
ATOM 868 N N . ARG A 1 112 ? 1.861 -7.030 -6.470 1.00 86.25 112 ARG A N 1
ATOM 869 C CA . ARG A 1 112 ? 3.247 -7.083 -6.951 1.00 86.25 112 ARG A CA 1
ATOM 870 C C . ARG A 1 112 ? 4.029 -8.286 -6.418 1.00 86.25 112 ARG A C 1
ATOM 872 O O . ARG A 1 112 ? 4.831 -8.859 -7.145 1.00 86.25 112 ARG A O 1
ATOM 879 N N . THR A 1 113 ? 3.832 -8.664 -5.155 1.00 88.06 113 THR A N 1
ATOM 880 C CA . THR A 1 113 ? 4.564 -9.785 -4.537 1.00 88.06 113 THR A CA 1
ATOM 881 C C . THR A 1 113 ? 3.909 -11.148 -4.759 1.00 88.06 113 THR A C 1
ATOM 883 O O . THR A 1 113 ? 4.543 -12.161 -4.471 1.00 88.06 113 THR A O 1
ATOM 886 N N . THR A 1 114 ? 2.670 -11.195 -5.265 1.00 91.19 114 THR A N 1
ATOM 887 C CA . THR A 1 114 ? 1.925 -12.448 -5.479 1.00 91.19 114 THR A CA 1
ATOM 888 C C . THR A 1 114 ? 1.578 -12.670 -6.950 1.00 91.19 114 THR A C 1
ATOM 890 O O . THR A 1 114 ? 2.260 -13.429 -7.630 1.00 91.19 114 THR A O 1
ATOM 893 N N . VAL A 1 115 ? 0.545 -12.003 -7.466 1.00 91.56 115 VAL A N 1
ATOM 894 C CA . VAL A 1 115 ? 0.014 -12.204 -8.823 1.00 91.56 115 VAL A CA 1
ATOM 895 C C . VAL A 1 115 ? 1.013 -11.776 -9.898 1.00 91.56 115 VAL A C 1
ATOM 897 O O . VAL A 1 115 ? 1.144 -12.460 -10.908 1.00 91.56 115 VAL A O 1
ATOM 900 N N . ASP A 1 116 ? 1.744 -10.680 -9.681 1.00 91.06 116 ASP A N 1
ATOM 901 C CA . ASP A 1 116 ? 2.756 -10.196 -10.631 1.00 91.06 116 ASP A CA 1
ATOM 902 C C . ASP A 1 116 ? 4.083 -10.964 -10.548 1.00 91.06 116 ASP A C 1
ATOM 904 O O . ASP A 1 116 ? 4.915 -10.895 -11.451 1.00 91.06 116 ASP A O 1
ATOM 908 N N . ALA A 1 117 ? 4.279 -11.715 -9.461 1.00 90.25 117 ALA A N 1
ATOM 909 C CA . ALA A 1 117 ? 5.472 -12.522 -9.241 1.00 90.25 117 ALA A CA 1
ATOM 910 C C . ALA A 1 117 ? 5.446 -13.854 -10.015 1.00 90.25 117 ALA A C 1
ATOM 912 O O . ALA A 1 117 ? 6.481 -14.516 -10.103 1.00 90.25 117 ALA A O 1
ATOM 913 N N . ILE A 1 118 ? 4.294 -14.241 -10.581 1.00 92.94 118 ILE A N 1
ATOM 914 C CA . ILE A 1 118 ? 4.121 -15.468 -11.370 1.00 92.94 118 ILE A CA 1
ATOM 915 C C . ILE A 1 118 ? 3.886 -15.167 -12.853 1.00 92.94 118 ILE A C 1
ATOM 917 O O . ILE A 1 118 ? 3.265 -14.169 -13.231 1.00 92.94 118 ILE A O 1
ATOM 921 N N . LYS A 1 119 ? 4.332 -16.070 -13.727 1.00 92.12 119 LYS A N 1
ATOM 922 C CA . LYS A 1 119 ? 4.002 -16.005 -15.154 1.00 92.12 119 LYS A CA 1
ATOM 923 C C . LYS A 1 119 ? 2.541 -16.402 -15.365 1.00 92.12 119 LYS A C 1
ATOM 925 O O . LYS A 1 119 ? 2.052 -17.355 -14.766 1.00 92.12 119 LYS A O 1
ATOM 930 N N . GLY A 1 120 ? 1.825 -15.616 -16.169 1.00 91.50 120 GLY A N 1
ATOM 931 C CA . GLY A 1 120 ? 0.403 -15.818 -16.452 1.00 91.50 120 GLY A CA 1
ATOM 932 C C . GLY A 1 120 ? -0.583 -15.175 -15.466 1.00 91.50 120 GLY A C 1
ATOM 933 O O . GLY A 1 120 ? -1.764 -15.105 -15.794 1.00 91.50 120 GLY A O 1
ATOM 934 N N . GLY A 1 121 ? -0.144 -14.615 -14.329 1.00 92.88 121 GLY A N 1
ATOM 935 C CA . GLY A 1 121 ? -1.051 -14.011 -13.337 1.00 92.88 121 GLY A CA 1
ATOM 936 C C . GLY A 1 121 ? -1.912 -12.867 -13.895 1.00 92.88 121 GLY A C 1
ATOM 937 O O . GLY A 1 121 ? -3.129 -12.851 -13.718 1.00 92.88 121 GLY A O 1
ATOM 938 N N . ARG A 1 122 ? -1.311 -11.955 -14.675 1.00 93.00 122 ARG A N 1
ATOM 939 C CA . ARG A 1 122 ? -2.050 -10.882 -15.372 1.00 93.00 122 ARG A CA 1
ATOM 940 C C . ARG A 1 122 ? -3.048 -11.424 -16.398 1.00 93.00 122 ARG A C 1
ATOM 942 O O . ARG A 1 122 ? -4.127 -10.864 -16.531 1.00 93.00 122 ARG A O 1
ATOM 949 N N . ARG A 1 123 ? -2.727 -12.525 -17.093 1.00 94.25 123 ARG A N 1
ATOM 950 C CA . ARG A 1 123 ? -3.617 -13.131 -18.105 1.00 94.25 123 ARG A CA 1
ATOM 951 C C . ARG A 1 123 ? -4.929 -13.607 -17.477 1.00 94.25 123 ARG A C 1
ATOM 953 O O . ARG A 1 123 ? -5.968 -13.466 -18.103 1.00 94.25 123 ARG A O 1
ATOM 960 N N . VAL A 1 124 ? -4.903 -14.083 -16.231 1.00 96.38 124 VAL A N 1
ATOM 961 C CA . VAL A 1 124 ? -6.130 -14.446 -15.498 1.00 96.38 124 VAL A CA 1
ATOM 962 C C . VAL A 1 124 ? -7.013 -13.225 -15.238 1.00 96.38 124 VAL A C 1
ATOM 964 O O . VAL A 1 124 ? -8.225 -13.304 -15.397 1.00 96.38 124 VAL A O 1
ATOM 967 N N . LEU A 1 125 ? -6.427 -12.064 -14.927 1.00 95.88 125 LEU A N 1
ATOM 968 C CA . LEU A 1 125 ? -7.199 -10.821 -14.810 1.00 95.88 125 LEU A CA 1
ATOM 969 C C . LEU A 1 125 ? -7.827 -10.404 -16.149 1.00 95.88 125 LEU A C 1
ATOM 971 O O . LEU A 1 125 ? -8.977 -9.971 -16.169 1.00 95.88 125 LEU A O 1
ATOM 975 N N . PHE A 1 126 ? -7.125 -10.593 -17.269 1.00 95.06 126 PHE A N 1
ATOM 976 C CA . PHE A 1 126 ? -7.720 -10.401 -18.597 1.00 95.06 126 PHE A CA 1
ATOM 977 C C . PHE A 1 126 ? -8.924 -11.329 -18.819 1.00 95.06 126 PHE A C 1
ATOM 979 O O . PHE A 1 126 ? -9.947 -10.867 -19.317 1.00 95.06 126 PHE A O 1
ATOM 986 N N . LEU A 1 127 ? -8.841 -12.599 -18.399 1.00 96.38 127 LEU A N 1
ATOM 987 C CA . LEU A 1 127 ? -9.956 -13.554 -18.490 1.00 96.38 127 LEU A CA 1
ATOM 988 C C . LEU A 1 127 ? -11.165 -13.144 -17.633 1.00 96.38 127 LEU A C 1
ATOM 990 O O . LEU A 1 127 ? -12.299 -13.405 -18.023 1.00 96.38 127 LEU A O 1
ATOM 994 N N . TYR A 1 128 ? -10.946 -12.461 -16.505 1.00 96.94 128 TYR A N 1
ATOM 995 C CA . TYR A 1 128 ? -12.030 -11.879 -15.707 1.00 96.94 128 TYR A CA 1
ATOM 996 C C . TYR A 1 128 ? -12.672 -10.631 -16.332 1.00 96.94 128 TYR A C 1
ATOM 998 O O . TYR A 1 128 ? -13.754 -10.235 -15.903 1.00 96.94 128 TYR A O 1
ATOM 1006 N N . GLY A 1 129 ? -12.041 -10.018 -17.339 1.00 94.94 129 GLY A N 1
ATOM 1007 C CA . GLY A 1 129 ? -12.553 -8.834 -18.037 1.00 94.94 129 GLY A CA 1
ATOM 1008 C C . GLY A 1 129 ? -11.757 -7.545 -17.807 1.00 94.94 129 GLY A C 1
ATOM 1009 O O . GLY A 1 129 ? -12.129 -6.503 -18.343 1.00 94.94 129 GLY A O 1
ATOM 1010 N N . TYR A 1 130 ? -10.636 -7.592 -17.077 1.00 96.19 130 TYR A N 1
ATOM 1011 C CA . TYR A 1 130 ? -9.717 -6.454 -16.937 1.00 96.19 130 TYR A CA 1
ATOM 1012 C C . TYR A 1 130 ? -8.847 -6.278 -18.194 1.00 96.19 130 TYR A C 1
ATOM 1014 O O . TYR A 1 130 ? -7.636 -6.500 -18.164 1.00 96.19 130 TYR A O 1
ATOM 1022 N N . THR A 1 131 ? -9.467 -5.928 -19.320 1.00 95.19 131 THR A N 1
ATOM 1023 C CA . THR A 1 131 ? -8.818 -5.899 -20.640 1.00 95.19 131 THR A CA 1
ATOM 1024 C C . THR A 1 131 ? -8.216 -4.545 -21.018 1.00 95.19 131 THR A C 1
ATOM 1026 O O . THR A 1 131 ? -7.352 -4.494 -21.892 1.00 95.19 131 THR A O 1
ATOM 1029 N N . ASN A 1 132 ? -8.621 -3.452 -20.362 1.00 93.56 132 ASN A N 1
ATOM 1030 C CA . ASN A 1 132 ? -8.090 -2.119 -20.633 1.00 93.56 132 ASN A CA 1
ATOM 1031 C C . ASN A 1 132 ? -6.788 -1.883 -19.852 1.00 93.56 132 ASN A C 1
ATOM 1033 O O . ASN A 1 132 ? -6.789 -1.803 -18.617 1.00 93.56 132 ASN A O 1
ATOM 1037 N N . GLN A 1 133 ? -5.675 -1.763 -20.576 1.00 91.38 133 GLN A N 1
ATOM 1038 C CA . GLN A 1 133 ? -4.346 -1.599 -19.997 1.00 91.38 133 GLN A CA 1
ATOM 1039 C C . GLN A 1 133 ? -4.062 -0.130 -19.657 1.00 91.38 133 GLN A C 1
ATOM 1041 O O . GLN A 1 133 ? -4.077 0.742 -20.521 1.00 91.38 133 GLN A O 1
ATOM 1046 N N . GLN A 1 134 ? -3.761 0.139 -18.387 1.00 82.69 134 GLN A N 1
ATOM 1047 C CA . GLN A 1 134 ? -3.431 1.467 -17.869 1.00 82.69 134 GLN A CA 1
ATOM 1048 C C . GLN A 1 134 ? -1.951 1.542 -17.467 1.00 82.69 134 GLN A C 1
ATOM 1050 O O . GLN A 1 134 ? -1.303 0.524 -17.219 1.00 82.69 134 GLN A O 1
ATOM 1055 N N . ILE A 1 135 ? -1.418 2.763 -17.343 1.00 77.50 135 ILE A N 1
ATOM 1056 C CA . ILE A 1 135 ? -0.011 3.019 -16.969 1.00 77.50 135 ILE A CA 1
ATOM 1057 C C . ILE A 1 135 ? 0.354 2.337 -15.635 1.00 77.50 135 ILE A C 1
ATOM 1059 O O . ILE A 1 135 ? 1.447 1.800 -15.487 1.00 77.50 135 ILE A O 1
ATOM 1063 N N . ASP A 1 136 ? -0.579 2.316 -14.680 1.00 82.31 136 ASP A N 1
ATOM 1064 C CA . ASP A 1 136 ? -0.384 1.777 -13.326 1.00 82.31 136 ASP A CA 1
ATOM 1065 C C . ASP A 1 136 ? -1.350 0.617 -13.004 1.00 82.31 136 ASP A C 1
ATOM 1067 O O . ASP A 1 136 ? -1.665 0.368 -11.842 1.00 82.31 136 ASP A O 1
ATOM 1071 N N . GLY A 1 137 ? -1.866 -0.107 -14.006 1.00 89.31 137 GLY A N 1
ATOM 1072 C CA . GLY A 1 137 ? -2.799 -1.204 -13.731 1.00 89.31 137 GLY A CA 1
ATOM 1073 C C . GLY A 1 137 ? -3.540 -1.792 -14.926 1.00 89.31 137 GLY A C 1
ATOM 1074 O O . GLY A 1 137 ? -3.259 -1.485 -16.081 1.00 89.31 137 GLY A O 1
ATOM 1075 N N . LEU A 1 138 ? -4.525 -2.630 -14.614 1.00 91.12 138 LEU A N 1
ATOM 1076 C CA . LEU A 1 138 ? -5.535 -3.134 -15.540 1.00 91.12 138 LEU A CA 1
ATOM 1077 C C . LEU A 1 138 ? -6.915 -2.677 -15.072 1.00 91.12 138 LEU A C 1
ATOM 1079 O O . LEU A 1 138 ? -7.180 -2.578 -13.873 1.00 91.12 138 LEU A O 1
ATOM 1083 N N . SER A 1 139 ? -7.810 -2.414 -16.012 1.00 94.38 139 SER A N 1
ATOM 1084 C CA . SER A 1 139 ? -9.172 -1.977 -15.722 1.00 94.38 139 SER A CA 1
ATOM 1085 C C . SER A 1 139 ? -10.178 -2.625 -16.662 1.00 94.38 139 SER A C 1
ATOM 1087 O O . SER A 1 139 ? -9.820 -3.095 -17.741 1.00 94.38 139 SER A O 1
ATOM 1089 N N . PHE A 1 140 ? -11.437 -2.667 -16.244 1.00 95.38 140 PHE A N 1
ATOM 1090 C CA . PHE A 1 140 ? -12.538 -2.937 -17.159 1.00 95.38 140 PHE A CA 1
ATOM 1091 C C . PHE A 1 140 ? -12.675 -1.770 -18.153 1.00 95.38 140 PHE A C 1
ATOM 1093 O O . PHE A 1 140 ? -12.508 -0.617 -17.736 1.00 95.38 140 PHE A O 1
ATOM 1100 N N . PRO A 1 141 ? -12.994 -2.035 -19.432 1.00 93.56 141 PRO A N 1
ATOM 1101 C CA . PRO A 1 141 ? -13.347 -0.988 -20.390 1.00 93.56 141 PRO A CA 1
ATOM 1102 C C . PRO A 1 141 ? -14.508 -0.115 -19.888 1.00 93.56 141 PRO A C 1
ATOM 1104 O O . PRO A 1 141 ? -15.342 -0.570 -19.097 1.00 93.56 141 PRO A O 1
ATOM 1107 N N . GLU A 1 142 ? -14.557 1.151 -20.304 1.00 87.81 142 GLU A N 1
ATOM 1108 C CA . GLU A 1 142 ? -15.544 2.124 -19.804 1.00 87.81 142 GLU A CA 1
ATOM 1109 C C . GLU A 1 142 ? -16.980 1.736 -20.184 1.00 87.81 142 GLU A C 1
ATOM 1111 O O . GLU A 1 142 ? -17.902 1.929 -19.393 1.00 87.81 142 GLU A O 1
ATOM 1116 N N . GLU A 1 143 ? -17.146 1.094 -21.338 1.00 91.38 143 GLU A N 1
ATOM 1117 C CA . GLU A 1 143 ? -18.403 0.587 -21.882 1.00 91.38 143 GLU A CA 1
ATOM 1118 C C . GLU A 1 143 ? -18.991 -0.602 -21.104 1.00 91.38 143 GLU A C 1
ATOM 1120 O O . GLU A 1 143 ? -20.192 -0.861 -21.176 1.00 91.38 143 GLU A O 1
ATOM 1125 N N . VAL A 1 144 ? -18.175 -1.326 -20.332 1.00 91.25 144 VAL A N 1
ATOM 1126 C CA . VAL A 1 144 ? -18.633 -2.488 -19.561 1.00 91.25 144 VAL A CA 1
ATOM 1127 C C . VAL A 1 144 ? -19.150 -2.012 -18.211 1.00 91.25 144 VAL A C 1
ATOM 1129 O O . VAL A 1 144 ? -18.355 -1.697 -17.331 1.00 91.25 144 VAL A O 1
ATOM 1132 N N . THR A 1 145 ? -20.464 -1.964 -18.003 1.00 88.25 145 THR A N 1
ATOM 1133 C CA . THR A 1 145 ? -21.071 -1.531 -16.727 1.00 88.25 145 THR A CA 1
ATOM 1134 C C . THR A 1 145 ? -21.009 -2.611 -15.646 1.00 88.25 145 THR A C 1
ATOM 1136 O O . THR A 1 145 ? -20.770 -2.298 -14.477 1.00 88.25 145 THR A O 1
ATOM 1139 N N . GLU A 1 146 ? -21.127 -3.882 -16.030 1.00 90.56 146 GLU A N 1
ATOM 1140 C CA . GLU A 1 146 ? -21.095 -5.042 -15.136 1.00 90.56 146 GLU A CA 1
ATOM 1141 C C . GLU A 1 146 ? -20.200 -6.158 -15.691 1.00 90.56 146 GLU A C 1
ATOM 1143 O O . GLU A 1 146 ? -20.103 -6.312 -16.909 1.00 90.56 146 GLU A O 1
ATOM 1148 N N . PRO A 1 147 ? -19.518 -6.937 -14.829 1.00 93.50 147 PRO A N 1
ATOM 1149 C CA . PRO A 1 147 ? -18.727 -8.065 -15.288 1.00 93.50 147 PRO A CA 1
ATOM 1150 C C . PRO A 1 147 ? -19.649 -9.172 -15.809 1.00 93.50 147 PRO A C 1
ATOM 1152 O O . PRO A 1 147 ? -20.765 -9.356 -15.326 1.00 93.50 147 PRO A O 1
ATOM 1155 N N . ASN A 1 148 ? -19.158 -9.962 -16.762 1.00 95.69 148 ASN A N 1
ATOM 1156 C CA . ASN A 1 148 ? -19.853 -11.171 -17.188 1.00 95.69 148 ASN A CA 1
ATOM 1157 C C . ASN A 1 148 ? -19.721 -12.238 -16.088 1.00 95.69 148 ASN A C 1
ATOM 1159 O O . ASN A 1 148 ? -18.745 -12.987 -16.066 1.00 95.69 148 ASN A O 1
ATOM 1163 N N . ILE A 1 149 ? -20.689 -12.267 -15.166 1.00 95.50 149 ILE A N 1
ATOM 1164 C CA . ILE A 1 149 ? -20.703 -13.135 -13.975 1.00 95.50 149 ILE A CA 1
ATOM 1165 C C . ILE A 1 149 ? -20.485 -14.600 -14.345 1.00 95.50 149 ILE A C 1
ATOM 1167 O O . ILE A 1 149 ? -19.699 -15.292 -13.708 1.00 95.50 149 ILE A O 1
ATOM 1171 N N . GLU A 1 150 ? -21.121 -15.042 -15.422 1.00 94.50 150 GLU A N 1
ATOM 1172 C CA . GLU A 1 150 ? -21.040 -16.402 -15.937 1.00 94.50 150 GLU A CA 1
ATOM 1173 C C . GLU A 1 150 ? -19.618 -16.788 -16.377 1.00 94.50 150 GLU A C 1
ATOM 1175 O O . GLU A 1 150 ? -19.109 -17.851 -16.009 1.00 94.50 150 GLU A O 1
ATOM 1180 N N . THR A 1 151 ? -18.940 -15.909 -17.119 1.00 95.56 151 THR A N 1
ATOM 1181 C CA . THR A 1 151 ? -17.538 -16.116 -17.514 1.00 95.56 151 THR A CA 1
ATOM 1182 C C . THR A 1 151 ? -16.603 -16.033 -16.313 1.00 95.56 151 THR A C 1
ATOM 1184 O O . THR A 1 151 ? -15.712 -16.870 -16.173 1.00 95.56 151 THR A O 1
ATOM 1187 N N . VAL A 1 152 ? -16.806 -15.050 -15.430 1.00 97.38 152 VAL A N 1
ATOM 1188 C CA . VAL A 1 152 ? -15.978 -14.879 -14.231 1.00 97.38 152 VAL A CA 1
ATOM 1189 C C . VAL A 1 152 ? -16.076 -16.118 -13.346 1.00 97.38 152 VAL A C 1
ATOM 1191 O O . VAL A 1 152 ? -15.039 -16.684 -13.019 1.00 97.38 152 VAL A O 1
ATOM 1194 N N . ALA A 1 153 ? -17.285 -16.597 -13.038 1.00 96.88 153 ALA A N 1
ATOM 1195 C CA . ALA A 1 153 ? -17.498 -17.795 -12.232 1.00 96.88 153 ALA A CA 1
ATOM 1196 C C . ALA A 1 153 ? -16.813 -19.025 -12.847 1.00 96.88 153 ALA A C 1
ATOM 1198 O O . ALA A 1 153 ? -16.129 -19.762 -12.139 1.00 96.88 153 ALA A O 1
ATOM 1199 N N . ALA A 1 154 ? -16.918 -19.221 -14.167 1.00 96.94 154 ALA A N 1
ATOM 1200 C CA . ALA A 1 154 ? -16.250 -20.329 -14.852 1.00 96.94 154 ALA A CA 1
ATOM 1201 C C . ALA A 1 154 ? -14.716 -20.274 -14.713 1.00 96.94 154 ALA A C 1
ATOM 1203 O O . ALA A 1 154 ? -14.091 -21.278 -14.366 1.00 96.94 154 ALA A O 1
ATOM 1204 N N . VAL A 1 155 ? -14.111 -19.098 -14.921 1.00 97.94 155 VAL A N 1
ATOM 1205 C CA . VAL A 1 155 ? -12.662 -18.894 -14.751 1.00 97.94 155 VAL A CA 1
ATOM 1206 C C . VAL A 1 155 ? -12.254 -19.070 -13.284 1.00 97.94 155 VAL A C 1
ATOM 1208 O O . VAL A 1 155 ? -11.231 -19.690 -13.002 1.00 97.94 155 VAL A O 1
ATOM 1211 N N . THR A 1 156 ? -13.050 -18.572 -12.335 1.00 97.88 156 THR A N 1
ATOM 1212 C CA . THR A 1 156 ? -12.764 -18.678 -10.897 1.00 97.88 156 THR A CA 1
ATOM 1213 C C . THR A 1 156 ? -12.774 -20.124 -10.422 1.00 97.88 156 THR A C 1
ATOM 1215 O O . THR A 1 156 ? -11.858 -20.518 -9.705 1.00 97.88 156 THR A O 1
ATOM 1218 N N . LEU A 1 157 ? -13.732 -20.942 -10.864 1.00 97.81 157 LEU A N 1
ATOM 1219 C CA . LEU A 1 157 ? -13.755 -22.369 -10.533 1.00 97.81 157 LEU A CA 1
ATOM 1220 C C . LEU A 1 157 ? -12.502 -23.095 -11.029 1.00 97.81 157 LEU A C 1
ATOM 1222 O O . LEU A 1 157 ? -11.941 -23.924 -10.314 1.00 97.81 157 LEU A O 1
ATOM 1226 N N . GLU A 1 158 ? -12.029 -22.769 -12.231 1.00 97.81 158 GLU A N 1
ATOM 1227 C CA . GLU A 1 158 ? -10.784 -23.324 -12.765 1.00 97.81 158 GLU A CA 1
ATOM 1228 C C . GLU A 1 158 ? -9.559 -22.855 -11.967 1.00 97.81 158 GLU A C 1
ATOM 1230 O O . GLU A 1 158 ? -8.704 -23.668 -11.625 1.00 97.81 158 GLU A O 1
ATOM 1235 N N . VAL A 1 159 ? -9.496 -21.581 -11.571 1.00 98.19 159 VAL A N 1
ATOM 1236 C CA . VAL A 1 159 ? -8.435 -21.059 -10.689 1.00 98.19 159 VAL A CA 1
ATOM 1237 C C . VAL A 1 159 ? -8.423 -21.783 -9.335 1.00 98.19 159 VAL A C 1
ATOM 1239 O O . VAL A 1 159 ? -7.356 -22.180 -8.861 1.00 98.19 159 VAL A O 1
ATOM 1242 N N . MET A 1 160 ? -9.594 -21.998 -8.729 1.00 97.94 160 MET A N 1
ATOM 1243 C CA . MET A 1 160 ? -9.756 -22.725 -7.463 1.00 97.94 160 MET A CA 1
ATOM 1244 C C . MET A 1 160 ? -9.354 -24.197 -7.587 1.00 97.94 160 MET A C 1
ATOM 1246 O O . MET A 1 160 ? -8.659 -24.726 -6.716 1.00 97.94 160 MET A O 1
ATOM 1250 N N . THR A 1 161 ? -9.757 -24.845 -8.682 1.00 97.38 161 THR A N 1
ATOM 1251 C CA . THR A 1 161 ? -9.420 -26.244 -8.976 1.00 97.38 161 THR A CA 1
ATOM 1252 C C . THR A 1 161 ? -7.909 -26.397 -9.149 1.00 97.38 161 THR A C 1
ATOM 1254 O O . THR A 1 161 ? -7.305 -27.215 -8.457 1.00 97.38 161 THR A O 1
ATOM 1257 N N . LEU A 1 162 ? -7.268 -25.528 -9.943 1.00 96.94 162 LEU A N 1
ATOM 1258 C CA . LEU A 1 162 ? -5.815 -25.556 -10.148 1.00 96.94 162 LEU A CA 1
ATOM 1259 C C . LEU A 1 162 ? -5.053 -25.303 -8.850 1.00 96.94 162 LEU A C 1
ATOM 1261 O O . LEU A 1 162 ? -4.075 -25.992 -8.562 1.00 96.94 162 LEU A O 1
ATOM 1265 N N . ARG A 1 163 ? -5.512 -24.350 -8.030 1.00 97.50 163 ARG A N 1
ATOM 1266 C CA . ARG A 1 163 ? -4.925 -24.097 -6.709 1.00 97.50 163 ARG A CA 1
ATOM 1267 C C . ARG A 1 163 ? -4.961 -25.354 -5.842 1.00 97.50 163 ARG A C 1
ATOM 1269 O O . ARG A 1 163 ? -3.960 -25.667 -5.201 1.00 97.50 163 ARG A O 1
ATOM 1276 N N . SER A 1 164 ? -6.102 -26.045 -5.812 1.00 96.50 164 SER A N 1
ATOM 1277 C CA . SER A 1 164 ? -6.284 -27.266 -5.026 1.00 96.50 164 SER A CA 1
ATOM 1278 C C . SER A 1 164 ? -5.413 -28.413 -5.546 1.00 96.50 164 SER A C 1
ATOM 1280 O O . SER A 1 164 ? -4.786 -29.101 -4.746 1.00 96.50 164 SER A O 1
ATOM 1282 N N . GLU A 1 165 ? -5.330 -28.612 -6.864 1.00 95.62 165 GLU A N 1
ATOM 1283 C CA . GLU A 1 165 ? -4.497 -29.664 -7.463 1.00 95.62 165 GLU A CA 1
ATOM 1284 C C . GLU A 1 165 ? -3.006 -29.424 -7.204 1.00 95.62 165 GLU A C 1
ATOM 1286 O O . GLU A 1 165 ? -2.319 -30.328 -6.732 1.00 95.62 165 GLU A O 1
ATOM 1291 N N . VAL A 1 166 ? -2.506 -28.199 -7.403 1.00 94.62 166 VAL A N 1
ATOM 1292 C CA . VAL A 1 166 ? -1.094 -27.867 -7.139 1.00 94.62 166 VAL A CA 1
ATOM 1293 C C . VAL A 1 166 ? -0.749 -28.014 -5.653 1.00 94.62 166 VAL A C 1
ATOM 1295 O O . VAL A 1 166 ? 0.315 -28.534 -5.324 1.00 94.62 166 VAL A O 1
ATOM 1298 N N . ASP A 1 167 ? -1.640 -27.614 -4.742 1.00 95.38 167 ASP A N 1
ATOM 1299 C CA . ASP A 1 167 ? -1.445 -27.805 -3.298 1.00 95.38 167 ASP A CA 1
ATOM 1300 C C . ASP A 1 167 ? -1.404 -29.297 -2.912 1.00 95.38 167 ASP A C 1
ATOM 1302 O O . ASP A 1 167 ? -0.535 -29.714 -2.143 1.00 95.38 167 ASP A O 1
ATOM 1306 N N . MET A 1 168 ? -2.278 -30.128 -3.492 1.00 93.75 168 MET A N 1
ATOM 1307 C CA . MET A 1 168 ? -2.249 -31.583 -3.297 1.00 93.75 168 MET A CA 1
ATOM 1308 C C . MET A 1 168 ? -0.994 -32.232 -3.897 1.00 93.75 168 MET A C 1
ATOM 1310 O O . MET A 1 168 ? -0.441 -33.150 -3.291 1.00 93.75 168 MET A O 1
ATOM 1314 N N . LEU A 1 169 ? -0.514 -31.757 -5.050 1.00 91.75 169 LEU A N 1
ATOM 1315 C CA . LEU A 1 169 ? 0.735 -32.220 -5.665 1.00 91.75 169 LEU A CA 1
ATOM 1316 C C . LEU A 1 169 ? 1.948 -31.874 -4.792 1.00 91.75 169 LEU A C 1
ATOM 1318 O O . LEU A 1 169 ? 2.795 -32.733 -4.562 1.00 91.75 169 LEU A O 1
ATOM 1322 N N . LEU A 1 170 ? 2.007 -30.655 -4.242 1.00 91.06 170 LEU A N 1
ATOM 1323 C CA . LEU A 1 170 ? 3.065 -30.233 -3.314 1.00 91.06 170 LEU A CA 1
ATOM 1324 C C . LEU A 1 170 ? 3.087 -31.064 -2.024 1.00 91.06 170 LEU A C 1
ATOM 1326 O O . LEU A 1 170 ? 4.158 -31.320 -1.477 1.00 91.06 170 LEU A O 1
ATOM 1330 N N . LYS A 1 171 ? 1.913 -31.488 -1.544 1.00 90.75 171 LYS A N 1
ATOM 1331 C CA . LYS A 1 171 ? 1.758 -32.332 -0.349 1.00 90.75 171 LYS A CA 1
ATOM 1332 C C . LYS A 1 171 ? 1.910 -33.829 -0.632 1.00 90.75 171 LYS A C 1
ATOM 1334 O O . LYS A 1 171 ? 1.922 -34.613 0.312 1.00 90.75 171 LYS A O 1
ATOM 1339 N N . GLY A 1 172 ? 1.995 -34.233 -1.901 1.00 87.19 172 GLY A N 1
ATOM 1340 C CA . GLY A 1 172 ? 2.031 -35.640 -2.303 1.00 87.19 172 GLY A CA 1
ATOM 1341 C C . GLY A 1 172 ? 0.721 -36.400 -2.056 1.00 87.19 172 GLY A C 1
ATOM 1342 O O . GLY A 1 172 ? 0.737 -37.624 -1.999 1.00 87.19 172 GLY A O 1
ATOM 1343 N N . THR A 1 173 ? -0.407 -35.699 -1.899 1.00 91.44 173 THR A N 1
ATOM 1344 C CA . THR A 1 173 ? -1.729 -36.281 -1.590 1.00 91.44 173 THR A CA 1
ATOM 1345 C C . THR A 1 173 ? -2.675 -36.306 -2.794 1.00 91.44 173 THR A C 1
ATOM 1347 O O . THR A 1 173 ? -3.866 -36.559 -2.630 1.00 91.44 173 THR A O 1
ATOM 1350 N N . HIS A 1 174 ? -2.186 -35.982 -3.994 1.00 91.75 174 HIS A N 1
ATOM 1351 C CA . HIS A 1 174 ? -3.014 -35.909 -5.196 1.00 91.75 174 HIS A CA 1
ATOM 1352 C C . HIS A 1 174 ? -3.498 -37.309 -5.632 1.00 91.75 174 HIS A C 1
ATOM 1354 O O . HIS A 1 174 ? -2.649 -38.176 -5.842 1.00 91.75 174 HIS A O 1
ATOM 1360 N N . PRO A 1 175 ? -4.815 -37.546 -5.826 1.00 90.19 175 PRO A N 1
ATOM 1361 C CA . PRO A 1 175 ? -5.342 -38.872 -6.183 1.00 90.19 175 PRO A CA 1
ATOM 1362 C C . PRO A 1 175 ? -4.822 -39.418 -7.520 1.00 90.19 175 PRO A C 1
ATOM 1364 O O . PRO A 1 175 ? -4.602 -40.617 -7.664 1.00 90.19 175 PRO A O 1
ATOM 1367 N N . HIS A 1 176 ? -4.602 -38.529 -8.494 1.00 89.69 176 HIS A N 1
ATOM 1368 C CA . HIS A 1 176 ? -4.152 -38.881 -9.844 1.00 89.69 176 HIS A CA 1
ATOM 1369 C C . HIS A 1 176 ? -3.032 -37.940 -10.305 1.00 89.69 176 HIS A C 1
ATOM 1371 O O . HIS A 1 176 ? -3.327 -36.928 -10.933 1.00 89.69 176 HIS A O 1
ATOM 1377 N N . PRO A 1 177 ? -1.765 -38.171 -9.923 1.00 87.00 177 PRO A N 1
ATOM 1378 C CA . PRO A 1 177 ? -0.656 -37.292 -10.303 1.00 87.00 177 PRO A CA 1
ATOM 1379 C C . PRO A 1 177 ? -0.209 -37.477 -11.763 1.00 87.00 177 PRO A C 1
ATOM 1381 O O . PRO A 1 177 ? 0.369 -36.557 -12.334 1.00 87.00 177 PRO A O 1
ATOM 1384 N N . GLU A 1 178 ? -0.507 -38.630 -12.373 1.00 86.56 178 GLU A N 1
ATOM 1385 C CA . GLU A 1 178 ? -0.098 -39.000 -13.739 1.00 86.56 178 GLU A CA 1
ATOM 1386 C C . GLU A 1 178 ? -0.382 -37.923 -14.808 1.00 86.56 178 GLU A C 1
ATOM 1388 O O . GLU A 1 178 ? 0.519 -37.633 -15.584 1.00 86.56 178 GLU A O 1
ATOM 1393 N N . PRO A 1 179 ? -1.541 -37.228 -14.843 1.00 87.06 179 PRO A N 1
ATOM 1394 C CA . PRO A 1 179 ? -1.805 -36.187 -15.847 1.00 87.06 179 PRO A CA 1
ATOM 1395 C C . PRO A 1 179 ? -0.859 -34.977 -15.800 1.00 87.06 179 PRO A C 1
ATOM 1397 O O . PRO A 1 179 ? -0.851 -34.167 -16.724 1.00 87.06 179 PRO A O 1
ATOM 1400 N N . PHE A 1 180 ? -0.085 -34.822 -14.723 1.00 87.81 180 PHE A N 1
ATOM 1401 C CA . PHE A 1 180 ? 0.886 -33.744 -14.547 1.00 87.81 180 PHE A CA 1
ATOM 1402 C C . PHE A 1 180 ? 2.332 -34.201 -14.795 1.00 87.81 180 PHE A C 1
ATOM 1404 O O . PHE A 1 180 ? 3.232 -33.358 -14.741 1.00 87.81 180 PHE A O 1
ATOM 1411 N N . SER A 1 181 ? 2.580 -35.492 -15.074 1.00 82.81 181 SER A N 1
ATOM 1412 C CA . SER A 1 181 ? 3.927 -36.074 -15.242 1.00 82.81 181 SER A CA 1
ATOM 1413 C C . SER A 1 181 ? 4.744 -35.358 -16.305 1.00 82.81 181 SER A C 1
ATOM 1415 O O . SER A 1 181 ? 5.921 -35.072 -16.098 1.00 82.81 181 SER A O 1
ATOM 1417 N N . ASP A 1 182 ? 4.091 -34.997 -17.404 1.00 80.88 182 ASP A N 1
ATOM 1418 C CA . ASP A 1 182 ? 4.736 -34.422 -18.584 1.00 80.88 182 ASP A CA 1
ATOM 1419 C C . ASP A 1 182 ? 4.887 -32.898 -18.475 1.00 80.88 182 ASP A C 1
ATOM 1421 O O . ASP A 1 182 ? 5.542 -32.259 -19.303 1.00 80.88 182 ASP A O 1
ATOM 1425 N N . ILE A 1 183 ? 4.269 -32.301 -17.452 1.00 83.62 183 ILE A N 1
ATOM 1426 C CA . ILE A 1 183 ? 4.233 -30.859 -17.195 1.00 83.62 183 ILE A CA 1
ATOM 1427 C C . ILE A 1 183 ? 5.189 -30.510 -16.053 1.00 83.62 183 ILE A C 1
ATOM 1429 O O . ILE A 1 183 ? 5.956 -29.557 -16.168 1.00 83.62 183 ILE A O 1
ATOM 1433 N N . ILE A 1 184 ? 5.182 -31.300 -14.971 1.00 84.25 184 ILE A N 1
ATOM 1434 C CA . ILE A 1 184 ? 6.035 -31.112 -13.790 1.00 84.25 184 ILE A CA 1
ATOM 1435 C C . ILE A 1 184 ? 6.700 -32.450 -13.395 1.00 84.25 184 ILE A C 1
ATOM 1437 O O . ILE A 1 184 ? 6.411 -33.011 -12.329 1.00 84.25 184 ILE A O 1
ATOM 1441 N N . PRO A 1 185 ? 7.648 -32.963 -14.208 1.00 75.31 185 PRO A N 1
ATOM 1442 C CA . PRO A 1 185 ? 8.231 -34.298 -14.017 1.00 75.31 185 PRO A CA 1
ATOM 1443 C C . PRO A 1 185 ? 8.950 -34.457 -12.672 1.00 75.31 185 PRO A C 1
ATOM 1445 O O . PRO A 1 185 ? 8.960 -35.526 -12.060 1.00 75.31 185 PRO A O 1
ATOM 1448 N N . LEU A 1 186 ? 9.539 -33.361 -12.184 1.00 68.81 186 LEU A N 1
ATOM 1449 C CA . LEU A 1 186 ? 10.391 -33.346 -10.999 1.00 68.81 186 LEU A CA 1
ATOM 1450 C C . LEU A 1 186 ? 9.634 -33.630 -9.698 1.00 68.81 186 LEU A C 1
ATOM 1452 O O . LEU A 1 186 ? 10.270 -34.019 -8.728 1.00 68.81 186 LEU A O 1
ATOM 1456 N N . ILE A 1 187 ? 8.313 -33.463 -9.635 1.00 67.38 187 ILE A N 1
ATOM 1457 C CA . ILE A 1 187 ? 7.550 -33.685 -8.392 1.00 67.38 187 ILE A CA 1
ATOM 1458 C C . ILE A 1 187 ? 7.075 -35.133 -8.279 1.00 67.38 187 ILE A C 1
ATOM 1460 O O . ILE A 1 187 ? 7.111 -35.704 -7.191 1.00 67.38 187 ILE A O 1
ATOM 1464 N N . ILE A 1 188 ? 6.729 -35.752 -9.405 1.00 61.97 188 ILE A N 1
ATOM 1465 C CA . ILE A 1 188 ? 6.023 -37.040 -9.447 1.00 61.97 188 ILE A CA 1
ATOM 1466 C C . ILE A 1 188 ? 6.979 -38.234 -9.289 1.00 61.97 188 ILE A C 1
ATOM 1468 O O . ILE A 1 188 ? 6.605 -39.249 -8.706 1.00 61.97 188 ILE A O 1
ATOM 1472 N N . GLN A 1 189 ? 8.257 -38.082 -9.658 1.00 57.03 189 GLN A N 1
ATOM 1473 C CA . GLN A 1 189 ? 9.287 -39.126 -9.512 1.00 57.03 189 GLN A CA 1
ATOM 1474 C C . GLN A 1 189 ? 9.609 -39.547 -8.058 1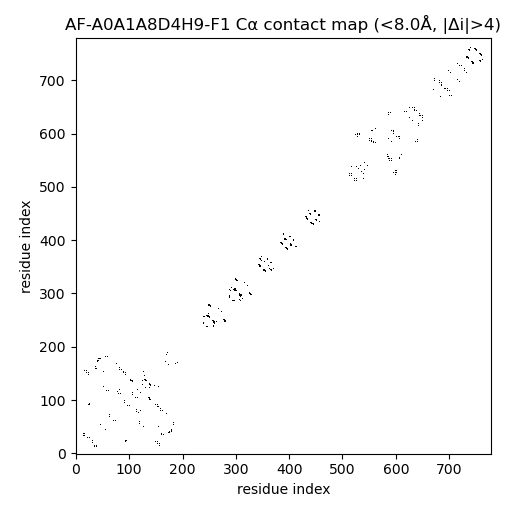.00 57.03 189 GLN A C 1
ATOM 1476 O O . GLN A 1 189 ? 10.414 -40.451 -7.861 1.00 57.03 189 GLN A O 1
ATOM 1481 N N . GLN A 1 190 ? 9.004 -38.936 -7.030 1.00 52.41 190 GLN A N 1
ATOM 1482 C CA . GLN A 1 190 ? 9.172 -39.365 -5.631 1.00 52.41 190 GLN A CA 1
ATOM 1483 C C . GLN A 1 190 ? 8.196 -40.465 -5.172 1.00 52.41 190 GLN A C 1
ATOM 1485 O O . GLN A 1 190 ? 8.453 -41.065 -4.133 1.00 52.41 190 GLN A O 1
ATOM 1490 N N . ASN A 1 191 ? 7.134 -40.778 -5.927 1.00 46.06 191 ASN A N 1
ATOM 1491 C CA . ASN A 1 191 ? 6.085 -41.708 -5.470 1.00 46.06 191 ASN A CA 1
ATOM 1492 C C . ASN A 1 191 ? 6.050 -43.068 -6.192 1.00 46.06 191 ASN A C 1
ATOM 1494 O O . ASN A 1 191 ? 5.134 -43.856 -5.960 1.00 46.06 191 ASN A O 1
ATOM 1498 N N . VAL A 1 192 ? 7.052 -43.390 -7.017 1.00 38.91 192 VAL A N 1
ATOM 1499 C CA . VAL A 1 192 ? 7.185 -44.716 -7.644 1.00 38.91 192 VAL A CA 1
ATOM 1500 C C . VAL A 1 192 ? 8.447 -45.400 -7.099 1.00 38.91 192 VAL A C 1
ATOM 1502 O O . VAL A 1 192 ? 9.545 -44.896 -7.339 1.00 38.91 192 VAL A O 1
ATOM 1505 N N . PRO A 1 193 ? 8.353 -46.527 -6.363 1.00 31.42 193 PRO A N 1
ATOM 1506 C CA . PRO A 1 193 ? 9.536 -47.311 -6.017 1.00 31.42 193 PRO A CA 1
ATOM 1507 C C . PRO A 1 193 ? 10.161 -47.879 -7.303 1.00 31.42 193 PRO A C 1
ATOM 1509 O O . PRO A 1 193 ? 9.426 -48.205 -8.241 1.00 31.42 193 PRO A O 1
ATOM 1512 N N . PRO A 1 194 ? 11.497 -48.019 -7.385 1.00 33.91 194 PRO A N 1
ATOM 1513 C CA . PRO A 1 194 ? 12.157 -48.445 -8.612 1.00 33.91 194 PRO A CA 1
ATOM 1514 C C . PRO A 1 194 ? 11.733 -49.879 -8.946 1.00 33.91 194 PRO A C 1
ATOM 1516 O O . PRO A 1 194 ? 12.140 -50.831 -8.279 1.00 33.91 194 PRO A O 1
ATOM 1519 N N . LYS A 1 195 ? 10.899 -50.050 -9.980 1.00 33.06 195 LYS A N 1
ATOM 1520 C CA . LYS A 1 195 ? 10.669 -51.369 -10.574 1.00 33.06 195 LYS A CA 1
ATOM 1521 C C . LYS A 1 195 ? 11.963 -51.799 -11.254 1.00 33.06 195 LYS A C 1
ATOM 1523 O O . LYS A 1 195 ? 12.454 -51.137 -12.165 1.00 33.06 195 LYS A O 1
ATOM 1528 N N . GLY A 1 196 ? 12.527 -52.877 -10.721 1.00 31.73 196 GLY A N 1
ATOM 1529 C CA . GLY A 1 196 ? 13.778 -53.464 -11.157 1.00 31.73 196 GLY A CA 1
ATOM 1530 C C . GLY A 1 196 ? 13.749 -53.948 -12.604 1.00 31.73 196 GLY A C 1
ATOM 1531 O O . GLY A 1 196 ? 12.709 -54.307 -13.146 1.00 31.73 196 GLY A O 1
ATOM 1532 N N . SER A 1 197 ? 14.954 -53.918 -13.167 1.00 30.73 197 SER A N 1
ATOM 1533 C CA . SER A 1 197 ? 15.497 -54.696 -14.278 1.00 30.73 197 SER A CA 1
ATOM 1534 C C . SER A 1 197 ? 14.517 -55.503 -15.134 1.00 30.73 197 SER A C 1
ATOM 1536 O O . SER A 1 197 ? 13.935 -56.498 -14.711 1.00 30.73 197 SER A O 1
ATOM 1538 N N . VAL A 1 198 ? 14.495 -55.107 -16.403 1.00 34.44 198 VAL A N 1
ATOM 1539 C CA . VAL A 1 198 ? 14.118 -55.878 -17.588 1.00 34.44 198 VAL A CA 1
ATOM 1540 C C . VAL A 1 198 ? 14.506 -57.357 -17.458 1.00 34.44 198 VAL A C 1
ATOM 1542 O O . VAL A 1 198 ? 15.687 -57.678 -17.334 1.00 34.44 198 VAL A O 1
ATOM 1545 N N . VAL A 1 199 ? 13.518 -58.247 -17.568 1.00 32.38 199 VAL A N 1
ATOM 1546 C CA . VAL A 1 199 ? 13.691 -59.606 -18.096 1.00 32.38 199 VAL A CA 1
ATOM 1547 C C . VAL A 1 199 ? 12.551 -59.860 -19.078 1.00 32.38 199 VAL A C 1
ATOM 1549 O O . VAL A 1 199 ? 11.381 -59.641 -18.772 1.00 32.38 199 VAL A O 1
ATOM 1552 N N . ASN A 1 200 ? 12.936 -60.276 -20.281 1.00 30.48 200 ASN A N 1
ATOM 1553 C CA . ASN A 1 200 ? 12.064 -60.668 -21.379 1.00 30.48 200 ASN A CA 1
ATOM 1554 C C . ASN A 1 200 ? 11.106 -61.802 -20.961 1.00 30.48 200 ASN A C 1
ATOM 1556 O O . ASN A 1 200 ? 11.552 -62.811 -20.419 1.00 30.48 200 ASN A O 1
ATOM 1560 N N . GLY A 1 201 ? 9.814 -61.668 -21.272 1.00 26.02 201 GLY A N 1
ATOM 1561 C CA . GLY A 1 201 ? 8.944 -62.823 -21.552 1.00 26.02 201 GLY A CA 1
ATOM 1562 C C . GLY A 1 201 ? 9.062 -63.231 -23.034 1.00 26.02 201 GLY A C 1
ATOM 1563 O O . GLY A 1 201 ? 9.704 -62.484 -23.780 1.00 26.02 201 GLY A O 1
ATOM 1564 N N . PRO A 1 202 ? 8.432 -64.334 -23.504 1.00 43.38 202 PRO A N 1
ATOM 1565 C CA . PRO A 1 202 ? 7.097 -64.771 -23.057 1.00 43.38 202 PRO A CA 1
ATOM 1566 C C . PRO A 1 202 ? 6.843 -66.303 -22.976 1.00 43.38 202 PRO A C 1
ATOM 1568 O O . PRO A 1 202 ? 7.606 -67.097 -23.518 1.00 43.38 202 PRO A O 1
ATOM 1571 N N . ALA A 1 203 ? 5.709 -66.672 -22.351 1.00 27.08 203 ALA A N 1
ATOM 1572 C CA . ALA A 1 203 ? 4.645 -67.567 -22.866 1.00 27.08 203 ALA A CA 1
ATOM 1573 C C . ALA A 1 203 ? 4.057 -68.584 -21.850 1.00 27.08 203 ALA A C 1
ATOM 1575 O O . ALA A 1 203 ? 4.776 -69.369 -21.244 1.00 27.08 203 ALA A O 1
ATOM 1576 N N . ASP A 1 204 ? 2.717 -68.545 -21.783 1.00 28.03 204 ASP A N 1
ATOM 1577 C CA . ASP A 1 204 ? 1.703 -69.587 -21.528 1.00 28.03 204 ASP A CA 1
ATOM 1578 C C . ASP A 1 204 ? 1.600 -70.371 -20.199 1.00 28.03 204 ASP A C 1
ATOM 1580 O O . ASP A 1 204 ? 2.463 -71.171 -19.847 1.00 28.03 204 ASP A O 1
ATOM 1584 N N . LYS A 1 205 ? 0.419 -70.237 -19.558 1.00 27.98 205 LYS A N 1
ATOM 1585 C CA . LYS A 1 205 ? -0.615 -71.280 -19.301 1.00 27.98 205 LYS A CA 1
ATOM 1586 C C . LYS A 1 205 ? -1.402 -71.073 -17.988 1.00 27.98 205 LYS A C 1
ATOM 1588 O O . LYS A 1 205 ? -0.849 -71.157 -16.903 1.00 27.98 205 LYS A O 1
ATOM 1593 N N . GLU A 1 206 ? -2.699 -70.814 -18.183 1.00 26.17 206 GLU A N 1
ATOM 1594 C CA . GLU A 1 206 ? -3.899 -71.471 -17.613 1.00 26.17 206 GLU A CA 1
ATOM 1595 C C . GLU A 1 206 ? -4.154 -71.667 -16.096 1.00 26.17 206 GLU A C 1
ATOM 1597 O O . GLU A 1 206 ? -3.297 -72.087 -15.330 1.00 26.17 206 GLU A O 1
ATOM 1602 N N . GLN A 1 207 ? -5.461 -71.511 -15.797 1.00 25.91 207 GLN A N 1
ATOM 1603 C CA . GLN A 1 207 ? -6.310 -72.065 -14.717 1.00 25.91 207 GLN A CA 1
ATOM 1604 C C . GLN A 1 207 ? -6.358 -71.344 -13.353 1.00 25.91 207 GLN A C 1
ATOM 1606 O O . GLN A 1 207 ? -5.346 -71.151 -12.696 1.00 25.91 207 GLN A O 1
ATOM 1611 N N . GLU A 1 208 ? -7.507 -70.719 -13.017 1.00 25.33 208 GLU A N 1
ATOM 1612 C CA . GLU A 1 208 ? -8.673 -71.254 -12.243 1.00 25.33 208 GLU A CA 1
ATOM 1613 C C . GLU A 1 208 ? -8.409 -71.022 -10.731 1.00 25.33 208 GLU A C 1
ATOM 1615 O O . GLU A 1 208 ? -7.309 -71.262 -10.266 1.00 25.33 208 GLU A O 1
ATOM 1620 N N . GLU A 1 209 ? -9.253 -70.451 -9.869 1.00 24.19 209 GLU A N 1
ATOM 1621 C CA . GLU A 1 209 ? -10.707 -70.464 -9.726 1.00 24.19 209 GLU A CA 1
ATOM 1622 C C . GLU A 1 209 ? -11.136 -69.344 -8.729 1.00 24.19 209 GLU A C 1
ATOM 1624 O O . GLU A 1 209 ? -10.315 -68.677 -8.098 1.00 24.19 209 GLU A O 1
ATOM 1629 N N . LYS A 1 210 ? -12.446 -69.101 -8.629 1.00 22.77 210 LYS A N 1
ATOM 1630 C CA . LYS A 1 210 ? -13.145 -67.961 -7.994 1.00 22.77 210 LYS A CA 1
ATOM 1631 C C . LYS A 1 210 ? -13.556 -68.299 -6.517 1.00 22.77 210 LYS A C 1
ATOM 1633 O O . LYS A 1 210 ? -13.051 -69.256 -5.955 1.00 22.77 210 LYS A O 1
ATOM 1638 N N . PRO A 1 211 ? -14.537 -67.614 -5.890 1.00 43.22 211 PRO A N 1
ATOM 1639 C CA . PRO A 1 211 ? -14.476 -66.539 -4.874 1.00 43.22 211 PRO A CA 1
ATOM 1640 C C . PRO A 1 211 ? -14.962 -66.947 -3.453 1.00 43.22 211 PRO A C 1
ATOM 1642 O O . PRO A 1 211 ? -15.482 -68.040 -3.286 1.00 43.22 211 PRO A O 1
ATOM 1645 N N . GLN A 1 212 ? -14.968 -66.022 -2.470 1.00 24.78 212 GLN A N 1
ATOM 1646 C CA . GLN A 1 212 ? -16.185 -65.567 -1.738 1.00 24.78 212 GLN A CA 1
ATOM 1647 C C . GLN A 1 212 ? -15.890 -64.626 -0.542 1.00 24.78 212 GLN A C 1
ATOM 1649 O O . GLN A 1 212 ? -14.787 -64.558 -0.015 1.00 24.78 212 GLN A O 1
ATOM 1654 N N . VAL A 1 213 ? -16.922 -63.856 -0.186 1.00 24.94 213 VAL A N 1
ATOM 1655 C CA . VAL A 1 213 ? -17.055 -62.697 0.733 1.00 24.94 213 VAL A CA 1
ATOM 1656 C C . VAL A 1 213 ? -18.107 -63.106 1.820 1.00 24.94 213 VAL A C 1
ATOM 1658 O O . VAL A 1 213 ? -18.717 -64.156 1.621 1.00 24.94 213 VAL A O 1
ATOM 1661 N N . PRO A 1 214 ? -18.632 -62.244 2.730 1.00 44.50 214 PRO A N 1
ATOM 1662 C CA . PRO A 1 214 ? -18.208 -61.572 3.997 1.00 44.50 214 PRO A CA 1
ATOM 1663 C C . PRO A 1 214 ? -18.966 -62.187 5.243 1.00 44.50 214 PRO A C 1
ATOM 1665 O O . PRO A 1 214 ? -19.198 -63.390 5.173 1.00 44.50 214 PRO A O 1
ATOM 1668 N N . PRO A 1 215 ? -19.514 -61.508 6.310 1.00 44.41 215 PRO A N 1
ATOM 1669 C CA . PRO A 1 215 ? -19.304 -60.233 7.059 1.00 44.41 215 PRO A CA 1
ATOM 1670 C C . PRO A 1 215 ? -19.190 -60.472 8.631 1.00 44.41 215 PRO A C 1
ATOM 1672 O O . PRO A 1 215 ? -18.543 -61.443 8.998 1.00 44.41 215 PRO A O 1
ATOM 1675 N N . PRO A 1 216 ? -19.742 -59.673 9.598 1.00 48.44 216 PRO A N 1
ATOM 1676 C CA . PRO A 1 216 ? -19.104 -58.518 10.269 1.00 48.44 216 PRO A CA 1
ATOM 1677 C C . PRO A 1 216 ? -19.205 -58.447 11.841 1.00 48.44 216 PRO A C 1
ATOM 1679 O O . PRO A 1 216 ? -19.858 -59.262 12.480 1.00 48.44 216 PRO A O 1
ATOM 1682 N N . LEU A 1 217 ? -18.683 -57.331 12.399 1.00 26.11 217 LEU A N 1
ATOM 1683 C CA . LEU A 1 217 ? -19.097 -56.545 13.601 1.00 26.11 217 LEU A CA 1
ATOM 1684 C C . LEU A 1 217 ? -18.438 -56.708 15.008 1.00 26.11 217 LEU A C 1
ATOM 1686 O O . LEU A 1 217 ? -18.368 -57.783 15.584 1.00 26.11 217 LEU A O 1
ATOM 1690 N N . ALA A 1 218 ? -18.173 -55.515 15.587 1.00 27.33 218 ALA A N 1
ATOM 1691 C CA . ALA A 1 218 ? -18.125 -55.079 17.005 1.00 27.33 218 ALA A CA 1
ATOM 1692 C C . ALA A 1 218 ? -16.781 -55.017 17.795 1.00 27.33 218 ALA A C 1
ATOM 1694 O O . ALA A 1 218 ? -15.985 -55.945 17.825 1.00 27.33 218 ALA A O 1
ATOM 1695 N N . LYS A 1 219 ? -16.573 -53.858 18.460 1.00 29.81 219 LYS A N 1
ATOM 1696 C CA . LYS A 1 219 ? -15.459 -53.449 19.364 1.00 29.81 219 LYS A CA 1
ATOM 1697 C C . LYS A 1 219 ? -15.615 -54.080 20.774 1.00 29.81 219 LYS A C 1
ATOM 1699 O O . LYS A 1 219 ? -16.755 -54.402 21.107 1.00 29.81 219 LYS A O 1
ATOM 1704 N N . PRO A 1 220 ? -14.571 -54.185 21.640 1.00 28.64 220 PRO A N 1
ATOM 1705 C CA . PRO A 1 220 ? -14.136 -53.057 22.503 1.00 28.64 220 PRO A CA 1
ATOM 1706 C C . PRO A 1 220 ? -12.623 -53.018 22.884 1.00 28.64 220 PRO A C 1
ATOM 1708 O O . PRO A 1 220 ? -11.886 -53.983 22.722 1.00 28.64 220 PRO A O 1
ATOM 1711 N N . SER A 1 221 ? -12.163 -51.874 23.410 1.00 28.33 221 SER A N 1
ATOM 1712 C CA . SER A 1 221 ? -10.864 -51.623 24.093 1.00 28.33 221 SER A CA 1
ATOM 1713 C C . SER A 1 221 ? -10.739 -52.431 25.414 1.00 28.33 221 SER A C 1
ATOM 1715 O O . SER A 1 221 ? -11.806 -52.768 25.932 1.00 28.33 221 SER A O 1
ATOM 1717 N N . PRO A 1 222 ? -9.545 -52.703 26.031 1.00 31.06 222 PRO A N 1
ATOM 1718 C CA . PRO A 1 222 ? -8.563 -51.692 26.509 1.00 31.06 222 PRO A CA 1
ATOM 1719 C C . PRO A 1 222 ? -7.039 -52.075 26.543 1.00 31.06 222 PRO A C 1
ATOM 1721 O O . PRO A 1 222 ? -6.687 -53.225 26.744 1.00 31.06 222 PRO A O 1
ATOM 1724 N N . MET A 1 223 ? -6.165 -51.052 26.414 1.00 28.09 223 MET A N 1
ATOM 1725 C CA . MET A 1 223 ? -4.830 -50.761 27.038 1.00 28.09 223 MET A CA 1
ATOM 1726 C C . MET A 1 223 ? -3.722 -51.848 27.299 1.00 28.09 223 MET A C 1
ATOM 1728 O O . MET A 1 223 ? -3.990 -53.036 27.392 1.00 28.09 223 MET A O 1
ATOM 1732 N N . PRO A 1 224 ? -2.423 -51.449 27.406 1.00 33.78 224 PRO A N 1
ATOM 1733 C CA . PRO A 1 224 ? -1.343 -52.027 26.592 1.00 33.78 224 PRO A CA 1
ATOM 1734 C C . PRO A 1 224 ? -0.232 -52.781 27.356 1.00 33.78 224 PRO A C 1
ATOM 1736 O O . PRO A 1 224 ? 0.089 -52.470 28.503 1.00 33.78 224 PRO A O 1
ATOM 1739 N N . ARG A 1 225 ? 0.470 -53.681 26.648 1.00 24.94 225 ARG A N 1
ATOM 1740 C CA . ARG A 1 225 ? 1.859 -54.094 26.933 1.00 24.94 225 ARG A CA 1
ATOM 1741 C C . ARG A 1 225 ? 2.656 -54.179 25.616 1.00 24.94 225 ARG A C 1
ATOM 1743 O O . ARG A 1 225 ? 2.187 -54.760 24.646 1.00 24.94 225 ARG A O 1
ATOM 1750 N N . THR A 1 226 ? 3.824 -53.536 25.596 1.00 29.88 226 THR A N 1
ATOM 1751 C CA . THR A 1 226 ? 4.930 -53.606 24.604 1.00 29.88 226 THR A CA 1
ATOM 1752 C C . THR A 1 226 ? 5.627 -54.988 24.639 1.00 29.88 226 THR A C 1
ATOM 1754 O O . THR A 1 226 ? 5.229 -55.764 25.513 1.00 29.88 226 THR A O 1
ATOM 1757 N N . PRO A 1 227 ? 6.677 -55.354 23.839 1.00 41.25 227 PRO A N 1
ATOM 1758 C CA . PRO A 1 227 ? 7.546 -54.673 22.826 1.00 41.25 227 PRO A CA 1
ATOM 1759 C C . PRO A 1 227 ? 7.677 -55.545 21.507 1.00 41.25 227 PRO A C 1
ATOM 1761 O O . PRO A 1 227 ? 6.771 -56.356 21.334 1.00 41.25 227 PRO A O 1
ATOM 1764 N N . PRO A 1 228 ? 8.683 -55.501 20.569 1.00 32.66 228 PRO A N 1
ATOM 1765 C CA . PRO A 1 228 ? 9.989 -54.817 20.520 1.00 32.66 228 PRO A CA 1
ATOM 1766 C C . PRO A 1 228 ? 10.404 -54.117 19.192 1.00 32.66 228 PRO A C 1
ATOM 1768 O O . PRO A 1 228 ? 9.702 -54.080 18.188 1.00 32.66 228 PRO A O 1
ATOM 1771 N N . LYS A 1 229 ? 11.590 -53.503 19.282 1.00 27.34 229 LYS A N 1
ATOM 1772 C CA . LYS A 1 229 ? 12.290 -52.534 18.417 1.00 27.34 229 LYS A CA 1
ATOM 1773 C C . LYS A 1 229 ? 13.248 -53.211 17.412 1.00 27.34 229 LYS A C 1
ATOM 1775 O O . LYS A 1 229 ? 13.875 -54.194 17.802 1.00 27.34 229 LYS A O 1
ATOM 1780 N N . PRO A 1 230 ? 13.524 -52.613 16.235 1.00 28.17 230 PRO A N 1
ATOM 1781 C CA . PRO A 1 230 ? 14.791 -52.792 15.522 1.00 28.17 230 PRO A CA 1
ATOM 1782 C C . PRO A 1 230 ? 15.702 -51.554 15.632 1.00 28.17 230 PRO A C 1
ATOM 1784 O O . PRO A 1 230 ? 15.249 -50.416 15.753 1.00 28.17 230 PRO A O 1
ATOM 1787 N N . ALA A 1 231 ? 17.009 -51.813 15.649 1.00 32.28 231 ALA A N 1
ATOM 1788 C CA . ALA A 1 231 ? 18.088 -50.868 15.915 1.00 32.28 231 ALA A CA 1
ATOM 1789 C C . ALA A 1 231 ? 18.378 -49.907 14.745 1.00 32.28 231 ALA A C 1
ATOM 1791 O O . ALA A 1 231 ? 18.381 -50.314 13.588 1.00 32.28 231 ALA A O 1
ATOM 1792 N N . ALA A 1 232 ? 18.704 -48.653 15.074 1.00 31.62 232 ALA A N 1
ATOM 1793 C CA . ALA A 1 232 ? 19.310 -47.672 14.176 1.00 31.62 232 ALA A CA 1
ATOM 1794 C C . ALA A 1 232 ? 20.472 -46.972 14.902 1.00 31.62 232 ALA A C 1
ATOM 1796 O O . ALA A 1 232 ? 20.438 -46.811 16.125 1.00 31.62 232 ALA A O 1
ATOM 1797 N N . ALA A 1 233 ? 21.500 -46.630 14.126 1.00 33.97 233 ALA A N 1
ATOM 1798 C CA . ALA A 1 233 ? 22.792 -46.091 14.539 1.00 33.97 233 ALA A CA 1
ATOM 1799 C C . ALA A 1 233 ? 22.704 -44.827 15.419 1.00 33.97 233 ALA A C 1
ATOM 1801 O O . ALA A 1 233 ? 21.806 -44.001 15.266 1.00 33.97 233 ALA A O 1
ATOM 1802 N N . SER A 1 234 ? 23.667 -44.679 16.331 1.00 35.72 234 SER A N 1
ATOM 1803 C CA . SER A 1 234 ? 23.795 -43.531 17.238 1.00 35.72 234 SER A CA 1
ATOM 1804 C C . SER A 1 234 ? 24.188 -42.243 16.489 1.00 35.72 234 SER A C 1
ATOM 1806 O O . SER A 1 234 ? 25.140 -42.289 15.708 1.00 35.72 234 SER A O 1
ATOM 1808 N N . PRO A 1 235 ? 23.532 -41.092 16.739 1.00 38.81 235 PRO A N 1
ATOM 1809 C CA . PRO A 1 235 ? 23.953 -39.800 16.200 1.00 38.81 235 PRO A CA 1
ATOM 1810 C C . PRO A 1 235 ? 25.135 -39.214 16.992 1.00 38.81 235 PRO A C 1
ATOM 1812 O O . PRO A 1 235 ? 25.300 -39.482 18.185 1.00 38.81 235 PRO A O 1
ATOM 1815 N N . ALA A 1 236 ? 25.960 -38.408 16.321 1.00 47.59 236 ALA A N 1
ATOM 1816 C CA . ALA A 1 236 ? 27.079 -37.697 16.931 1.00 47.59 236 ALA A CA 1
ATOM 1817 C C . ALA A 1 236 ? 26.594 -36.594 17.897 1.00 47.59 236 ALA A C 1
ATOM 1819 O O . ALA A 1 236 ? 25.501 -36.041 17.762 1.00 47.59 236 ALA A O 1
ATOM 1820 N N . VAL A 1 237 ? 27.420 -36.275 18.899 1.00 54.75 237 VAL A N 1
ATOM 1821 C CA . VAL A 1 237 ? 27.109 -35.313 19.969 1.00 54.75 237 VAL A CA 1
ATOM 1822 C C . VAL A 1 237 ? 26.798 -33.929 19.382 1.00 54.75 237 VAL A C 1
ATOM 1824 O O . VAL A 1 237 ? 27.683 -33.265 18.847 1.00 54.75 237 VAL A O 1
ATOM 1827 N N . GLY A 1 238 ? 25.552 -33.469 19.535 1.00 63.69 238 GLY A N 1
ATOM 1828 C CA . GLY A 1 238 ? 25.130 -32.111 19.172 1.00 63.69 238 GLY A CA 1
ATOM 1829 C C . GLY A 1 238 ? 24.127 -32.003 18.020 1.00 63.69 238 GLY A C 1
ATOM 1830 O O . GLY A 1 238 ? 23.702 -30.886 17.721 1.00 63.69 238 GLY A O 1
ATOM 1831 N N . GLU A 1 239 ? 23.680 -33.107 17.426 1.00 77.75 239 GLU A N 1
ATOM 1832 C CA . GLU A 1 239 ? 22.680 -33.111 16.347 1.00 77.75 239 GLU A CA 1
ATOM 1833 C C . GLU A 1 239 ? 21.272 -33.478 16.841 1.00 77.75 239 GLU A C 1
ATOM 1835 O O . GLU A 1 239 ? 21.078 -34.235 17.792 1.00 77.75 239 GLU A O 1
ATOM 1840 N N . CYS A 1 240 ? 20.260 -32.906 16.194 1.00 83.69 240 CYS A N 1
ATOM 1841 C CA . CYS A 1 240 ? 18.857 -33.122 16.489 1.00 83.69 240 CYS A CA 1
ATOM 1842 C C . CYS A 1 240 ? 18.457 -34.537 16.077 1.00 83.69 240 CYS A C 1
ATOM 1844 O O . CYS A 1 240 ? 18.578 -34.915 14.914 1.00 83.69 240 CYS A O 1
ATOM 1846 N N . SER A 1 241 ? 17.880 -35.287 17.011 1.00 80.25 241 SER A N 1
ATOM 1847 C CA . SER A 1 241 ? 17.499 -36.690 16.838 1.00 80.25 241 SER A CA 1
ATOM 1848 C C . SER A 1 241 ? 16.380 -36.927 15.809 1.00 80.25 241 SER A C 1
ATOM 1850 O O . SER A 1 241 ? 16.109 -38.078 15.484 1.00 80.25 241 SER A O 1
ATOM 1852 N N . LEU A 1 242 ? 15.726 -35.870 15.305 1.00 77.31 242 LEU A N 1
ATOM 1853 C CA . LEU A 1 242 ? 14.648 -35.960 14.308 1.00 77.31 242 LEU A CA 1
ATOM 1854 C C . LEU A 1 242 ? 15.068 -35.509 12.905 1.00 77.31 242 LEU A C 1
ATOM 1856 O O . LEU A 1 242 ? 14.657 -36.122 11.926 1.00 77.31 242 LEU A O 1
ATOM 1860 N N . CYS A 1 243 ? 15.868 -34.446 12.792 1.00 79.12 243 CYS A N 1
ATOM 1861 C CA . CYS A 1 243 ? 16.223 -33.856 11.495 1.00 79.12 243 CYS A CA 1
ATOM 1862 C C . CYS A 1 243 ? 17.731 -33.782 11.220 1.00 79.12 243 CYS A C 1
ATOM 1864 O O . CYS A 1 243 ? 18.121 -33.279 10.171 1.00 79.12 243 CYS A O 1
ATOM 1866 N N . GLY A 1 244 ? 18.584 -34.219 12.152 1.00 71.12 244 GLY A N 1
ATOM 1867 C CA . GLY A 1 244 ? 20.047 -34.196 12.016 1.00 71.12 244 GLY A CA 1
ATOM 1868 C C . GLY A 1 244 ? 20.696 -32.805 12.073 1.00 71.12 244 GLY A C 1
ATOM 1869 O O . GLY A 1 244 ? 21.914 -32.702 12.052 1.00 71.12 244 GLY A O 1
ATOM 1870 N N . THR A 1 245 ? 19.920 -31.718 12.164 1.00 71.94 245 THR A N 1
ATOM 1871 C CA . THR A 1 245 ? 20.463 -30.346 12.282 1.00 71.94 245 THR A CA 1
ATOM 1872 C C . THR A 1 245 ? 20.961 -30.038 13.695 1.00 71.94 245 THR A C 1
ATOM 1874 O O . THR A 1 245 ? 20.663 -30.773 14.627 1.00 71.94 245 THR A O 1
ATOM 1877 N N . THR A 1 246 ? 21.702 -28.947 13.904 1.00 76.19 246 THR A N 1
ATOM 1878 C CA . THR A 1 246 ? 22.255 -28.592 15.224 1.00 76.19 246 THR A CA 1
ATOM 1879 C C . THR A 1 246 ? 21.179 -28.531 16.316 1.00 76.19 246 THR A C 1
ATOM 1881 O O . THR A 1 246 ? 20.231 -27.747 16.243 1.00 76.19 246 THR A O 1
ATOM 1884 N N . SER A 1 247 ? 21.345 -29.344 17.357 1.00 76.62 247 SER A N 1
ATOM 1885 C CA . SER A 1 247 ? 20.473 -29.343 18.532 1.00 76.62 247 SER A CA 1
ATOM 1886 C C . SER A 1 247 ? 20.844 -28.228 19.508 1.00 76.62 247 SER A C 1
ATOM 1888 O O . SER A 1 247 ? 22.016 -27.902 19.697 1.00 76.62 247 SER A O 1
ATOM 1890 N N . CYS A 1 248 ? 19.832 -27.643 20.136 1.00 79.06 248 CYS A N 1
ATOM 1891 C CA . CYS A 1 248 ? 19.984 -26.603 21.159 1.00 79.06 248 CYS A CA 1
ATOM 1892 C C . CYS A 1 248 ? 19.187 -26.914 22.430 1.00 79.06 248 CYS A C 1
ATOM 1894 O O . CYS A 1 248 ? 19.378 -26.243 23.442 1.00 79.06 248 CYS A O 1
ATOM 1896 N N . LEU A 1 249 ? 18.340 -27.944 22.400 1.00 83.62 249 LEU A N 1
ATOM 1897 C CA . LEU A 1 249 ? 17.472 -28.353 23.497 1.00 83.62 249 LEU A CA 1
ATOM 1898 C C . LEU A 1 249 ? 17.676 -29.843 23.777 1.00 83.62 249 LEU A C 1
ATOM 1900 O O . LEU A 1 249 ? 17.839 -30.633 22.846 1.00 83.62 249 LEU A O 1
ATOM 1904 N N . VAL A 1 250 ? 17.652 -30.230 25.049 1.00 87.12 250 VAL A N 1
ATOM 1905 C CA . VAL A 1 250 ? 17.628 -31.631 25.485 1.00 87.12 250 VAL A CA 1
ATOM 1906 C C . VAL A 1 250 ? 16.420 -31.860 26.383 1.00 87.12 250 VAL A C 1
ATOM 1908 O O . VAL A 1 250 ? 16.143 -31.067 27.282 1.00 87.12 250 VAL A O 1
ATOM 1911 N N . CYS A 1 251 ? 15.683 -32.942 26.142 1.00 85.94 251 CYS A N 1
ATOM 1912 C CA . CYS A 1 251 ? 14.544 -33.308 26.977 1.00 85.94 251 CYS A CA 1
ATOM 1913 C C . CYS A 1 251 ? 14.860 -34.557 27.801 1.00 85.94 251 CYS A C 1
ATOM 1915 O O . CYS A 1 251 ? 14.983 -35.661 27.262 1.00 85.94 251 CYS A O 1
ATOM 1917 N N . SER A 1 252 ? 14.939 -34.392 29.122 1.00 78.88 252 SER A N 1
ATOM 1918 C CA . SER A 1 252 ? 15.251 -35.481 30.056 1.00 78.88 252 SER A CA 1
ATOM 1919 C C . SER A 1 252 ? 14.135 -36.521 30.159 1.00 78.88 252 SER A C 1
ATOM 1921 O O . SER A 1 252 ? 14.404 -37.712 30.305 1.00 78.88 252 SER A O 1
ATOM 1923 N N . SER A 1 253 ? 12.883 -36.100 29.972 1.00 79.62 253 SER A N 1
ATOM 1924 C CA . SER A 1 253 ? 11.706 -36.979 29.942 1.00 79.62 253 SER A CA 1
ATOM 1925 C C . SER A 1 253 ? 11.587 -37.803 28.648 1.00 79.62 253 SER A C 1
ATOM 1927 O O . SER A 1 253 ? 10.886 -38.811 28.627 1.00 79.62 253 SER A O 1
ATOM 1929 N N . CYS A 1 254 ? 12.291 -37.414 27.577 1.00 80.88 254 CYS A N 1
ATOM 1930 C CA . CYS A 1 254 ? 12.313 -38.101 26.280 1.00 80.88 254 CYS A CA 1
ATOM 1931 C C . CYS A 1 254 ? 13.646 -38.837 26.056 1.00 80.88 254 CYS A C 1
ATOM 1933 O O . CYS A 1 254 ? 14.243 -38.717 24.990 1.00 80.88 254 CYS A O 1
ATOM 1935 N N . ASN A 1 255 ? 14.138 -39.589 27.050 1.00 78.19 255 ASN A N 1
ATOM 1936 C CA . ASN A 1 255 ? 15.403 -40.341 26.965 1.00 78.19 255 ASN A CA 1
ATOM 1937 C C . ASN A 1 255 ? 16.634 -39.469 26.623 1.00 78.19 255 ASN A C 1
ATOM 1939 O O . ASN A 1 255 ? 17.515 -39.902 25.882 1.00 78.19 255 ASN A O 1
ATOM 1943 N N . ASN A 1 256 ? 16.700 -38.239 27.149 1.00 75.88 256 ASN A N 1
ATOM 1944 C CA . ASN A 1 256 ? 17.755 -37.261 26.840 1.00 75.88 256 ASN A CA 1
ATOM 1945 C C . ASN A 1 256 ? 17.917 -36.995 25.330 1.00 75.88 256 ASN A C 1
ATOM 1947 O O . ASN A 1 256 ? 19.023 -36.752 24.850 1.00 75.88 256 ASN A O 1
ATOM 1951 N N . GLN A 1 257 ? 16.827 -37.059 24.560 1.00 79.06 257 GLN A N 1
ATOM 1952 C CA . GLN A 1 257 ? 16.875 -36.746 23.134 1.00 79.06 257 GLN A CA 1
ATOM 1953 C C . GLN A 1 257 ? 17.142 -35.261 22.890 1.00 79.06 257 GLN A C 1
ATOM 1955 O O . GLN A 1 257 ? 16.696 -34.386 23.639 1.00 79.06 257 GLN A O 1
ATOM 1960 N N . HIS A 1 258 ? 17.877 -35.010 21.810 1.00 85.81 258 HIS A N 1
ATOM 1961 C CA . HIS A 1 258 ? 18.359 -33.700 21.410 1.00 85.81 258 HIS A CA 1
ATOM 1962 C C . HIS A 1 258 ? 17.460 -33.129 20.311 1.00 85.81 258 HIS A C 1
ATOM 1964 O O . HIS A 1 258 ? 17.229 -33.768 19.282 1.00 85.81 258 HIS A O 1
ATOM 1970 N N . PHE A 1 259 ? 16.979 -31.904 20.490 1.00 81.50 259 PHE A N 1
ATOM 1971 C CA . PHE A 1 259 ? 16.068 -31.243 19.562 1.00 81.50 259 PHE A CA 1
ATOM 1972 C C . PHE A 1 259 ? 16.635 -29.893 19.101 1.00 81.50 259 PHE A C 1
ATOM 1974 O O . PHE A 1 259 ? 17.297 -29.172 19.854 1.00 81.50 259 PHE A O 1
ATOM 1981 N N . CYS A 1 260 ? 16.403 -29.545 17.834 1.00 84.69 260 CYS A N 1
ATOM 1982 C CA . CYS A 1 260 ? 16.404 -28.146 17.414 1.00 84.69 260 CYS A CA 1
ATOM 1983 C C . CYS A 1 260 ? 15.040 -27.530 17.767 1.00 84.69 260 CYS A C 1
ATOM 1985 O O . CYS A 1 260 ? 14.063 -28.268 17.881 1.00 84.69 260 CYS A O 1
ATOM 1987 N N . VAL A 1 261 ? 14.958 -26.204 17.906 1.00 80.81 261 VAL A N 1
ATOM 1988 C CA . VAL A 1 261 ? 13.731 -25.500 18.343 1.00 80.81 261 VAL A CA 1
ATOM 1989 C C . VAL A 1 261 ? 12.491 -25.938 17.548 1.00 80.81 261 VAL A C 1
ATOM 1991 O O . VAL A 1 261 ? 11.486 -26.321 18.128 1.00 80.81 261 VAL A O 1
ATOM 1994 N N . ALA A 1 262 ? 12.594 -26.016 16.218 1.00 80.88 262 ALA A N 1
ATOM 1995 C CA . ALA A 1 262 ? 11.464 -26.402 15.370 1.00 80.88 262 ALA A CA 1
ATOM 1996 C C . ALA A 1 262 ? 11.008 -27.860 15.572 1.00 80.88 262 ALA A C 1
ATOM 1998 O O . ALA A 1 262 ? 9.820 -28.166 15.502 1.00 80.88 262 ALA A O 1
ATOM 1999 N N . CYS A 1 263 ? 11.950 -28.779 15.799 1.00 81.56 263 CYS A N 1
ATOM 2000 C CA . CYS A 1 263 ? 11.632 -30.184 16.049 1.00 81.56 263 CYS A CA 1
ATOM 2001 C C . CYS A 1 263 ? 11.112 -30.407 17.472 1.00 81.56 263 CYS A C 1
ATOM 2003 O O . CYS A 1 263 ? 10.283 -31.291 17.674 1.00 81.56 263 CYS A O 1
ATOM 2005 N N . ASP A 1 264 ? 11.574 -29.608 18.433 1.00 83.75 264 ASP A N 1
ATOM 2006 C CA . ASP A 1 264 ? 11.078 -29.604 19.805 1.00 83.75 264 ASP A CA 1
ATOM 2007 C C . ASP A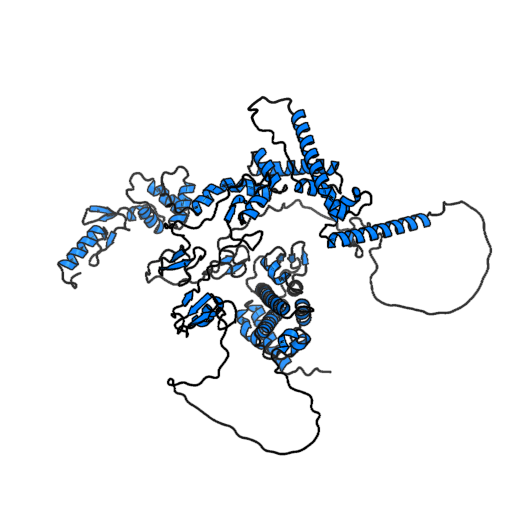 1 264 ? 9.599 -29.208 19.858 1.00 83.75 264 ASP A C 1
ATOM 2009 O O . ASP A 1 264 ? 8.785 -29.966 20.390 1.00 83.75 264 ASP A O 1
ATOM 2013 N N . ASP A 1 265 ? 9.246 -28.098 19.203 1.00 80.75 265 ASP A N 1
ATOM 2014 C CA . ASP A 1 265 ? 7.871 -27.602 19.124 1.00 80.75 265 ASP A CA 1
ATOM 2015 C C . ASP A 1 265 ? 6.935 -28.650 18.519 1.00 80.75 265 ASP A C 1
ATOM 2017 O O . ASP A 1 265 ? 5.860 -28.919 19.047 1.00 80.75 265 ASP A O 1
ATOM 2021 N N . LEU A 1 266 ? 7.350 -29.296 17.425 1.00 81.56 266 LEU A N 1
ATOM 2022 C CA . LEU A 1 266 ? 6.548 -30.327 16.765 1.00 81.56 266 LEU A CA 1
ATOM 2023 C C . LEU A 1 266 ? 6.385 -31.584 17.627 1.00 81.56 266 LEU A C 1
ATOM 2025 O O . LEU A 1 266 ? 5.304 -32.176 17.649 1.00 81.56 266 LEU A O 1
ATOM 2029 N N . PHE A 1 267 ? 7.435 -31.997 18.339 1.00 77.88 267 PHE A N 1
ATOM 2030 C CA . PHE A 1 267 ? 7.429 -33.230 19.125 1.00 77.88 267 PHE A CA 1
ATOM 2031 C C . PHE A 1 267 ? 6.716 -33.077 20.477 1.00 77.88 267 PHE A C 1
ATOM 2033 O O . PHE A 1 267 ? 6.105 -34.038 20.958 1.00 77.88 267 PHE A O 1
ATOM 2040 N N . HIS A 1 268 ? 6.741 -31.875 21.062 1.00 81.94 268 HIS A N 1
ATOM 2041 C CA . HIS A 1 268 ? 6.093 -31.546 22.335 1.00 81.94 268 HIS A CA 1
ATOM 2042 C C . HIS A 1 268 ? 4.735 -30.840 22.179 1.00 81.94 268 HIS A C 1
ATOM 2044 O O . HIS A 1 268 ? 4.069 -30.582 23.176 1.00 81.94 268 HIS A O 1
ATOM 2050 N N . ARG A 1 269 ? 4.245 -30.629 20.947 1.00 79.06 269 ARG A N 1
ATOM 2051 C CA . ARG A 1 269 ? 2.873 -30.144 20.683 1.00 79.06 269 ARG A CA 1
ATOM 2052 C C . ARG A 1 269 ? 1.777 -31.092 21.178 1.00 79.06 269 ARG A C 1
ATOM 2054 O O . ARG A 1 269 ? 0.631 -30.684 21.345 1.00 79.06 269 ARG A O 1
ATOM 2061 N N . HIS A 1 270 ? 2.097 -32.372 21.359 1.00 65.50 270 HIS A N 1
ATOM 2062 C CA . HIS A 1 270 ? 1.130 -33.358 21.827 1.00 65.50 270 HIS A CA 1
ATOM 2063 C C . HIS A 1 270 ? 0.844 -33.167 23.331 1.00 65.50 270 HIS A C 1
ATOM 2065 O O . HIS A 1 270 ? 1.801 -33.102 24.105 1.00 65.50 270 HIS A O 1
ATOM 2071 N N . PRO A 1 271 ? -0.428 -33.174 23.784 1.00 69.00 271 PRO A N 1
ATOM 2072 C CA . PRO A 1 271 ? -0.788 -32.928 25.187 1.00 69.00 271 PRO A CA 1
ATOM 2073 C C . PRO A 1 271 ? -0.053 -33.822 26.192 1.00 69.00 271 PRO A C 1
ATOM 2075 O O . PRO A 1 271 ? 0.275 -33.394 27.286 1.00 69.00 271 PRO A O 1
ATOM 2078 N N . SER A 1 272 ? 0.276 -35.058 25.803 1.00 68.75 272 SER A N 1
ATOM 2079 C CA . SER A 1 272 ? 0.997 -36.007 26.664 1.00 68.75 272 SER A CA 1
ATOM 2080 C C . SER A 1 272 ? 2.501 -35.731 26.816 1.00 68.75 272 SER A C 1
ATOM 2082 O O . SER A 1 272 ? 3.179 -36.507 27.479 1.00 68.75 272 SER A O 1
ATOM 2084 N N . ARG A 1 273 ? 3.049 -34.739 26.107 1.00 75.31 273 ARG A N 1
ATOM 2085 C CA . ARG A 1 273 ? 4.481 -34.386 26.100 1.00 75.31 273 ARG A CA 1
ATOM 2086 C C . ARG A 1 273 ? 4.716 -32.886 26.311 1.00 75.31 273 ARG A C 1
ATOM 2088 O O . ARG A 1 273 ? 5.857 -32.480 26.506 1.00 75.31 273 ARG A O 1
ATOM 2095 N N . ALA A 1 274 ? 3.661 -32.072 26.293 1.00 75.00 274 ALA A N 1
ATOM 2096 C CA . ALA A 1 274 ? 3.733 -30.617 26.425 1.00 75.00 274 ALA A CA 1
ATOM 2097 C C . ALA A 1 274 ? 4.487 -30.178 27.693 1.00 75.00 274 ALA A C 1
ATOM 2099 O O . ALA A 1 274 ? 5.357 -29.302 27.628 1.00 75.00 274 ALA A O 1
ATOM 2100 N N . ASP A 1 275 ? 4.252 -30.893 28.795 1.00 76.44 275 ASP A N 1
ATOM 2101 C CA . ASP A 1 275 ? 4.805 -30.593 30.120 1.00 76.44 275 ASP A CA 1
ATOM 2102 C C . ASP A 1 275 ? 6.192 -31.206 30.374 1.00 76.44 275 ASP A C 1
ATOM 2104 O O . ASP A 1 275 ? 6.728 -31.128 31.480 1.00 76.44 275 ASP A O 1
ATOM 2108 N N . HIS A 1 276 ? 6.802 -31.843 29.371 1.00 82.94 276 HIS A N 1
ATOM 2109 C CA . HIS A 1 276 ? 8.147 -32.386 29.524 1.00 82.94 276 HIS A CA 1
ATOM 2110 C C . HIS A 1 276 ? 9.178 -31.271 29.736 1.00 82.94 276 HIS A C 1
ATOM 2112 O O . HIS A 1 276 ? 9.169 -30.244 29.056 1.00 82.94 276 HIS A O 1
ATOM 2118 N N . ARG A 1 277 ? 10.121 -31.495 30.654 1.00 74.62 277 ARG A N 1
ATOM 2119 C CA . ARG A 1 277 ? 11.166 -30.519 30.973 1.00 74.62 277 ARG A CA 1
ATOM 2120 C C . ARG A 1 277 ? 12.255 -30.517 29.892 1.00 74.62 277 ARG A C 1
ATOM 2122 O O . ARG A 1 277 ? 12.810 -31.568 29.560 1.00 74.62 277 ARG A O 1
ATOM 2129 N N . ARG A 1 278 ? 12.544 -29.329 29.349 1.00 85.12 278 ARG A N 1
ATOM 2130 C CA . ARG A 1 278 ? 13.485 -29.089 28.243 1.00 85.12 278 ARG A CA 1
ATOM 2131 C C . ARG A 1 278 ? 14.589 -28.136 28.700 1.00 85.12 278 ARG A C 1
ATOM 2133 O O . ARG A 1 278 ? 14.308 -26.986 29.022 1.00 85.12 278 ARG A O 1
ATOM 2140 N N . ASP A 1 279 ? 15.828 -28.614 28.736 1.00 76.06 279 ASP A N 1
ATOM 2141 C CA . ASP A 1 279 ? 16.994 -27.833 29.157 1.00 76.06 279 ASP A CA 1
ATOM 2142 C C . ASP A 1 279 ? 17.784 -27.353 27.917 1.00 76.06 279 ASP A C 1
ATOM 2144 O O . ASP A 1 279 ? 17.926 -28.076 26.929 1.00 76.06 279 ASP A O 1
ATOM 2148 N N . THR A 1 280 ? 18.289 -26.113 27.933 1.00 77.06 280 THR A N 1
ATOM 2149 C CA . THR A 1 280 ? 19.032 -25.523 26.799 1.00 77.06 280 THR A CA 1
ATOM 2150 C C . THR A 1 280 ? 20.518 -25.882 26.856 1.00 77.06 280 THR A C 1
ATOM 2152 O O . THR A 1 280 ? 21.181 -25.660 27.870 1.00 77.06 280 THR A O 1
ATOM 2155 N N . ILE A 1 281 ? 21.069 -26.379 25.745 1.00 70.44 281 ILE A N 1
ATOM 2156 C CA . ILE A 1 281 ? 22.490 -26.719 25.605 1.00 70.44 281 ILE A CA 1
ATOM 2157 C C . ILE A 1 281 ? 23.275 -25.424 25.348 1.00 70.44 281 ILE A C 1
ATOM 2159 O O . ILE A 1 281 ? 23.339 -24.930 24.221 1.00 70.44 281 ILE A O 1
ATOM 2163 N N . GLN A 1 282 ? 23.870 -24.840 26.391 1.00 48.78 282 GLN A N 1
ATOM 2164 C CA . GLN A 1 282 ? 24.685 -23.629 26.260 1.00 48.78 282 GLN A CA 1
ATOM 2165 C C . GLN A 1 282 ? 26.028 -23.938 25.574 1.00 48.78 282 GLN A C 1
ATOM 2167 O O . GLN A 1 282 ? 26.934 -24.504 26.182 1.00 48.78 282 GLN A O 1
ATOM 2172 N N . LYS A 1 283 ? 26.184 -23.522 24.311 1.00 41.88 283 LYS A N 1
ATOM 2173 C CA . LYS A 1 283 ? 27.495 -23.365 23.658 1.00 41.88 283 LYS A CA 1
ATOM 2174 C C . LYS A 1 283 ? 27.969 -21.930 23.902 1.00 41.88 283 LYS A C 1
ATOM 2176 O O . LYS A 1 283 ? 27.377 -20.989 23.382 1.00 41.88 283 LYS A O 1
ATOM 2181 N N . THR A 1 284 ? 29.029 -21.742 24.681 1.00 42.19 284 THR A N 1
ATOM 2182 C CA . THR A 1 284 ? 29.712 -20.448 24.819 1.00 42.19 284 THR A CA 1
ATOM 2183 C C . THR A 1 284 ? 30.465 -20.122 23.524 1.00 42.19 284 THR A C 1
ATOM 2185 O O . THR A 1 284 ? 31.638 -20.443 23.370 1.00 42.19 284 THR A O 1
ATOM 2188 N N . SER A 1 285 ? 29.801 -19.500 22.546 1.00 43.59 285 SER A N 1
ATOM 2189 C CA . SER A 1 285 ? 30.485 -18.932 21.378 1.00 43.59 285 SER A CA 1
ATOM 2190 C C . SER A 1 285 ? 30.955 -17.514 21.700 1.00 43.59 285 SER A C 1
ATOM 2192 O O . SER A 1 285 ? 30.144 -16.592 21.781 1.00 43.59 285 SER A O 1
ATOM 2194 N N . ALA A 1 286 ? 32.262 -17.338 21.891 1.00 50.44 286 ALA A N 1
ATOM 2195 C CA . ALA A 1 286 ? 32.887 -16.021 21.939 1.00 50.44 286 ALA A CA 1
ATOM 2196 C C . ALA A 1 286 ? 32.648 -15.271 20.612 1.00 50.44 286 ALA A C 1
ATOM 2198 O O . ALA A 1 286 ? 32.800 -15.842 19.533 1.00 50.44 286 ALA A O 1
ATOM 2199 N N . GLU A 1 287 ? 32.260 -13.999 20.688 1.00 71.88 287 GLU A N 1
ATOM 2200 C CA . GLU A 1 287 ? 31.940 -13.178 19.516 1.00 71.88 287 GLU A CA 1
ATOM 2201 C C . GLU A 1 287 ? 33.209 -12.842 18.708 1.00 71.88 287 GLU A C 1
ATOM 2203 O O . GLU A 1 287 ? 34.200 -12.335 19.245 1.00 71.88 287 GLU A O 1
ATOM 2208 N N . THR A 1 288 ? 33.181 -13.109 17.400 1.00 79.69 288 THR A N 1
ATOM 2209 C CA . THR A 1 288 ? 34.307 -12.915 16.469 1.00 79.69 288 THR A CA 1
ATOM 2210 C C . THR A 1 288 ? 34.243 -11.570 15.736 1.00 79.69 288 THR A C 1
ATOM 2212 O O . THR A 1 288 ? 33.174 -11.018 15.482 1.00 79.69 288 THR A O 1
ATOM 2215 N N . CYS A 1 289 ? 35.407 -11.028 15.377 1.00 82.44 289 CYS A N 1
ATOM 2216 C CA . CYS A 1 289 ? 35.578 -9.745 14.693 1.00 82.44 289 CYS A CA 1
ATOM 2217 C C . CYS A 1 289 ? 34.849 -9.691 13.342 1.00 82.44 289 CYS A C 1
ATOM 2219 O O . CYS A 1 289 ? 35.082 -10.524 12.472 1.00 82.44 289 CYS A O 1
ATOM 2221 N N . GLY A 1 290 ? 34.059 -8.640 13.113 1.00 76.94 290 GLY A N 1
ATOM 2222 C CA . GLY A 1 290 ? 33.287 -8.442 11.880 1.00 76.94 290 GLY A CA 1
ATOM 2223 C C . GLY A 1 290 ? 34.087 -8.022 10.637 1.00 76.94 290 GLY A C 1
ATOM 2224 O O . GLY A 1 290 ? 33.471 -7.710 9.622 1.00 76.94 290 GLY A O 1
ATOM 2225 N N . ILE A 1 291 ? 35.424 -7.958 10.710 1.00 76.50 291 ILE A N 1
ATOM 2226 C CA . ILE A 1 291 ? 36.304 -7.728 9.546 1.00 76.50 291 ILE A CA 1
ATOM 2227 C C . ILE A 1 291 ? 37.136 -8.974 9.243 1.00 76.50 291 ILE A C 1
ATOM 2229 O O . ILE A 1 291 ? 37.092 -9.464 8.122 1.00 76.50 291 ILE A O 1
ATOM 2233 N N . CYS A 1 292 ? 37.889 -9.499 10.215 1.00 76.62 292 CYS A N 1
ATOM 2234 C CA . CYS A 1 292 ? 38.752 -10.659 9.970 1.00 76.62 292 CYS A CA 1
ATOM 2235 C C . CYS A 1 292 ? 38.074 -12.010 10.229 1.00 76.62 292 CYS A C 1
ATOM 2237 O O . CYS A 1 292 ? 38.627 -13.031 9.841 1.00 76.62 292 CYS A O 1
ATOM 2239 N N . GLY A 1 293 ? 36.927 -12.047 10.915 1.00 70.75 293 GLY A N 1
ATOM 2240 C CA . GLY A 1 293 ? 36.167 -13.270 11.203 1.00 70.75 293 GLY A CA 1
ATOM 2241 C C . GLY A 1 293 ? 36.837 -14.268 12.155 1.00 70.75 293 GLY A C 1
ATOM 2242 O O . GLY A 1 293 ? 36.190 -15.214 12.583 1.00 70.75 293 GLY A O 1
ATOM 2243 N N . THR A 1 294 ? 38.108 -14.069 12.510 1.00 71.19 294 THR A N 1
ATOM 2244 C CA . THR A 1 294 ? 38.935 -15.077 13.196 1.00 71.19 294 THR A CA 1
ATOM 2245 C C . THR A 1 294 ? 39.339 -14.684 14.612 1.00 71.19 294 THR A C 1
ATOM 2247 O O . THR A 1 294 ? 39.527 -15.546 15.463 1.00 71.19 294 THR A O 1
ATOM 2250 N N . THR A 1 295 ? 39.484 -13.389 14.893 1.00 74.12 295 THR A N 1
ATOM 2251 C CA . THR A 1 295 ? 39.943 -12.890 16.198 1.00 74.12 295 THR A CA 1
ATOM 2252 C C . THR A 1 295 ? 38.761 -12.419 17.045 1.00 74.12 295 THR A C 1
ATOM 2254 O O . THR A 1 295 ? 37.817 -11.848 16.501 1.00 74.12 295 THR A O 1
ATOM 2257 N N . ALA A 1 296 ? 38.810 -12.607 18.367 1.00 79.44 296 ALA A N 1
ATOM 2258 C CA . ALA A 1 296 ? 37.756 -12.154 19.277 1.00 79.44 296 ALA A CA 1
ATOM 2259 C C . ALA A 1 296 ? 37.530 -10.631 19.201 1.00 79.44 296 ALA A C 1
ATOM 2261 O O . ALA A 1 296 ? 38.466 -9.850 18.980 1.00 79.44 296 ALA A O 1
ATOM 2262 N N . VAL A 1 297 ? 36.275 -10.212 19.374 1.00 78.88 297 VAL A N 1
ATOM 2263 C CA . VAL A 1 297 ? 35.903 -8.793 19.444 1.00 78.88 297 VAL A CA 1
ATOM 2264 C C . VAL A 1 297 ? 36.572 -8.151 20.659 1.00 78.88 297 VAL A C 1
ATOM 2266 O O . VAL A 1 297 ? 36.436 -8.633 21.776 1.00 78.88 297 VAL A O 1
ATOM 2269 N N . HIS A 1 298 ? 37.264 -7.037 20.432 1.00 80.31 298 HIS A N 1
ATOM 2270 C CA . HIS A 1 298 ? 37.921 -6.250 21.477 1.00 80.31 298 HIS A CA 1
ATOM 2271 C C . HIS A 1 298 ? 37.258 -4.879 21.643 1.00 80.31 298 HIS A C 1
ATOM 2273 O O . HIS A 1 298 ? 37.187 -4.347 22.748 1.00 80.31 298 HIS A O 1
ATOM 2279 N N . SER A 1 299 ? 36.777 -4.282 20.553 1.00 80.38 299 SER A N 1
ATOM 2280 C CA . SER A 1 299 ? 36.134 -2.972 20.573 1.00 80.38 299 SER A CA 1
ATOM 2281 C C . SER A 1 299 ? 34.832 -2.971 19.784 1.00 80.38 299 SER A C 1
ATOM 2283 O O . SER A 1 299 ? 34.680 -3.636 18.755 1.00 80.38 299 SER A O 1
ATOM 2285 N N . GLN A 1 300 ? 33.883 -2.181 20.267 1.00 86.56 300 GLN A N 1
ATOM 2286 C CA . GLN A 1 300 ? 32.660 -1.850 19.558 1.00 86.56 300 GLN A CA 1
ATOM 2287 C C . GLN A 1 300 ? 32.637 -0.351 19.291 1.00 86.56 300 GLN A C 1
ATOM 2289 O O . GLN A 1 300 ? 32.859 0.456 20.191 1.00 86.56 300 GLN A O 1
ATOM 2294 N N . CYS A 1 301 ? 32.347 0.016 18.049 1.00 82.19 301 CYS A N 1
ATOM 2295 C CA . CYS A 1 301 ? 32.103 1.395 17.663 1.00 82.19 301 CYS A CA 1
ATOM 2296 C C . CYS A 1 301 ? 30.611 1.554 17.337 1.00 82.19 301 CYS A C 1
ATOM 2298 O O . CYS A 1 301 ? 30.183 1.075 16.281 1.00 82.19 301 CYS A O 1
ATOM 2300 N N . PRO A 1 302 ? 29.811 2.203 18.207 1.00 74.25 302 PRO A N 1
ATOM 2301 C CA . PRO A 1 302 ? 28.392 2.455 17.952 1.00 74.25 302 PRO A CA 1
ATOM 2302 C C . PRO A 1 302 ? 28.174 3.324 16.711 1.00 74.25 302 PRO A C 1
ATOM 2304 O O . PRO A 1 302 ? 27.247 3.078 15.949 1.00 74.25 302 PRO A O 1
ATOM 2307 N N . SER A 1 303 ? 29.080 4.274 16.454 1.00 78.06 303 SER A N 1
ATOM 2308 C CA . SER A 1 303 ? 29.029 5.166 15.288 1.00 78.06 303 SER A CA 1
ATOM 2309 C C . SER A 1 303 ? 29.213 4.422 13.959 1.00 78.06 303 SER A C 1
ATOM 2311 O O . SER A 1 303 ? 28.595 4.778 12.964 1.00 78.06 303 SER A O 1
ATOM 2313 N N . CYS A 1 304 ? 30.033 3.366 13.937 1.00 78.88 304 CYS A N 1
ATOM 2314 C CA . CYS A 1 304 ? 30.238 2.523 12.752 1.00 78.88 304 CYS A CA 1
ATOM 2315 C C . CYS A 1 304 ? 29.317 1.297 12.713 1.00 78.88 304 CYS A C 1
ATOM 2317 O O . CYS A 1 304 ? 29.285 0.601 11.700 1.00 78.88 304 CYS A O 1
ATOM 2319 N N . VAL A 1 305 ? 28.649 0.976 13.826 1.00 81.12 305 VAL A N 1
ATOM 2320 C CA . VAL A 1 305 ? 27.938 -0.294 14.048 1.00 81.12 305 VAL A CA 1
ATOM 2321 C C . VAL A 1 305 ? 28.842 -1.503 13.732 1.00 81.12 305 VAL A C 1
ATOM 2323 O O . VAL A 1 305 ? 28.445 -2.472 13.085 1.00 81.12 305 VAL A O 1
ATOM 2326 N N . LYS A 1 306 ? 30.115 -1.439 14.152 1.00 80.31 306 LYS A N 1
ATOM 2327 C CA . LYS A 1 306 ? 31.112 -2.502 13.924 1.00 80.31 306 LYS A CA 1
ATOM 2328 C C . LYS A 1 306 ? 31.725 -2.986 15.233 1.00 80.31 306 LYS A C 1
ATOM 2330 O O . LYS A 1 306 ? 32.006 -2.195 16.131 1.00 80.31 306 LYS A O 1
ATOM 2335 N N . ARG A 1 307 ? 31.951 -4.301 15.302 1.00 86.19 307 ARG A N 1
ATOM 2336 C CA . ARG A 1 307 ? 32.587 -5.014 16.416 1.00 86.19 307 ARG A CA 1
ATOM 2337 C C . ARG A 1 307 ? 33.872 -5.650 15.913 1.00 86.19 307 ARG A C 1
ATOM 2339 O O . ARG A 1 307 ? 33.824 -6.559 15.085 1.00 86.19 307 ARG A O 1
ATOM 2346 N N . LEU A 1 308 ? 35.009 -5.109 16.328 1.00 84.44 308 LEU A N 1
ATOM 2347 C CA . LEU A 1 308 ? 36.306 -5.369 15.714 1.00 84.44 308 LEU A CA 1
ATOM 2348 C C . LEU A 1 308 ? 37.288 -5.923 16.747 1.00 84.44 308 LEU A C 1
ATOM 2350 O O . LEU A 1 308 ? 37.206 -5.619 17.937 1.00 84.44 308 LEU A O 1
ATOM 2354 N N . CYS A 1 309 ? 38.229 -6.751 16.301 1.00 87.00 309 CYS A N 1
ATOM 2355 C CA . CYS A 1 309 ? 39.407 -7.061 17.101 1.00 87.00 309 CYS A CA 1
ATOM 2356 C C . CYS A 1 309 ? 40.335 -5.843 17.147 1.00 87.00 309 CYS A C 1
ATOM 2358 O O . CYS A 1 309 ? 40.239 -4.943 16.310 1.00 87.00 309 CYS A O 1
ATOM 2360 N N . LEU A 1 310 ? 41.270 -5.838 18.094 1.00 83.75 310 LEU A N 1
ATOM 2361 C CA . LEU A 1 310 ? 42.168 -4.709 18.345 1.00 83.75 310 LEU A CA 1
ATOM 2362 C C . LEU A 1 310 ? 42.903 -4.217 17.081 1.00 83.75 310 LEU A C 1
ATOM 2364 O O . LEU A 1 310 ? 43.026 -3.013 16.861 1.00 83.75 310 LEU A O 1
ATOM 2368 N N . ASN A 1 311 ? 43.354 -5.138 16.226 1.00 80.38 311 ASN A N 1
ATOM 2369 C CA . ASN A 1 311 ? 44.094 -4.797 15.008 1.00 80.38 311 ASN A CA 1
ATOM 2370 C C . ASN A 1 311 ? 43.180 -4.217 13.921 1.00 80.38 311 ASN A C 1
ATOM 2372 O O . ASN A 1 311 ? 43.501 -3.187 13.328 1.00 80.38 311 ASN A O 1
ATOM 2376 N N . CYS A 1 312 ? 42.020 -4.839 13.692 1.00 83.06 312 CYS A N 1
ATOM 2377 C CA . CYS A 1 312 ? 41.040 -4.342 12.729 1.00 83.06 312 CYS A CA 1
ATOM 2378 C C . CYS A 1 312 ? 40.457 -2.992 13.158 1.00 83.06 312 CYS A C 1
ATOM 2380 O O . CYS A 1 312 ? 40.227 -2.144 12.305 1.00 83.06 312 CYS A O 1
ATOM 2382 N N . ASP A 1 313 ? 40.267 -2.757 14.457 1.00 86.00 313 ASP A N 1
ATOM 2383 C CA . ASP A 1 313 ? 39.821 -1.469 14.987 1.00 86.00 313 ASP A CA 1
ATOM 2384 C C . ASP A 1 313 ? 40.813 -0.343 14.697 1.00 86.00 313 ASP A C 1
ATOM 2386 O O . ASP A 1 313 ? 40.419 0.704 14.185 1.00 86.00 313 ASP A O 1
ATOM 2390 N N . ARG A 1 314 ? 42.102 -0.573 14.976 1.00 83.69 314 ARG A N 1
ATOM 2391 C CA . ARG A 1 314 ? 43.169 0.408 14.738 1.00 83.69 314 ARG A CA 1
ATOM 2392 C C . ARG A 1 314 ? 43.303 0.765 13.262 1.00 83.69 314 ARG A C 1
ATOM 2394 O O . ARG A 1 314 ? 43.432 1.941 12.941 1.00 83.69 314 ARG A O 1
ATOM 2401 N N . LEU A 1 315 ? 43.243 -0.229 12.375 1.00 83.25 315 LEU A N 1
ATOM 2402 C CA . LEU A 1 315 ? 43.312 -0.002 10.930 1.00 83.25 315 LEU A CA 1
ATOM 2403 C C . LEU A 1 315 ? 42.057 0.711 10.417 1.00 83.25 315 LEU A C 1
ATOM 2405 O O . LEU A 1 315 ? 42.162 1.687 9.680 1.00 83.25 315 LEU A O 1
ATOM 2409 N N . PHE A 1 316 ? 40.870 0.286 10.852 1.00 80.56 316 PHE A N 1
ATOM 2410 C CA . PHE A 1 316 ? 39.601 0.855 10.397 1.00 80.56 316 PHE A CA 1
ATOM 2411 C C . PHE A 1 316 ? 39.368 2.295 10.887 1.00 80.56 316 PHE A C 1
ATOM 2413 O O . PHE A 1 316 ? 38.759 3.093 10.173 1.00 80.56 316 PHE A O 1
ATOM 2420 N N . HIS A 1 317 ? 39.887 2.649 12.067 1.00 83.25 317 HIS A N 1
ATOM 2421 C CA . HIS A 1 317 ? 39.813 3.998 12.644 1.00 83.25 317 HIS A CA 1
ATOM 2422 C C . HIS A 1 317 ? 41.103 4.819 12.456 1.00 83.25 317 HIS A C 1
ATOM 2424 O O . HIS A 1 317 ? 41.283 5.845 13.111 1.00 83.25 317 HIS A O 1
ATOM 2430 N N . SER A 1 318 ? 41.992 4.399 11.550 1.00 78.88 318 SER A N 1
ATOM 2431 C CA . SER A 1 318 ? 43.158 5.197 11.136 1.00 78.88 318 SER A CA 1
ATOM 2432 C C . SER A 1 318 ? 42.786 6.356 10.197 1.00 78.88 318 SER A C 1
ATOM 2434 O O . SER A 1 318 ? 43.528 7.333 10.102 1.00 78.88 318 SER A O 1
ATOM 2436 N N . HIS A 1 319 ? 41.617 6.281 9.547 1.00 73.44 319 HIS A N 1
ATOM 2437 C CA . HIS A 1 319 ? 41.113 7.301 8.624 1.00 73.44 319 HIS A CA 1
ATOM 2438 C C . HIS A 1 319 ? 40.661 8.580 9.367 1.00 73.44 319 HIS A C 1
ATOM 2440 O O . HIS A 1 319 ? 39.967 8.455 10.384 1.00 73.44 319 HIS A O 1
ATOM 2446 N N . PRO A 1 320 ? 40.962 9.796 8.859 1.00 68.12 320 PRO A N 1
ATOM 2447 C CA . PRO A 1 320 ? 40.623 11.072 9.508 1.00 68.12 320 PRO A CA 1
ATOM 2448 C C . PRO A 1 320 ? 39.153 11.187 9.931 1.00 68.12 320 PRO A C 1
ATOM 2450 O O . PRO A 1 320 ? 38.872 11.536 11.075 1.00 68.12 320 PRO A O 1
ATOM 2453 N N . ASP A 1 321 ? 38.231 10.772 9.058 1.00 70.00 321 ASP A N 1
ATOM 2454 C CA . ASP A 1 321 ? 36.778 10.832 9.297 1.00 70.00 321 ASP A CA 1
ATOM 2455 C C . ASP A 1 321 ? 36.275 9.901 10.409 1.00 70.00 321 ASP A C 1
ATOM 2457 O O . ASP A 1 321 ? 35.160 10.061 10.892 1.00 70.00 321 ASP A O 1
ATOM 2461 N N . ARG A 1 322 ? 37.067 8.896 10.803 1.00 77.12 322 ARG A N 1
ATOM 2462 C CA . ARG A 1 322 ? 36.657 7.847 11.757 1.00 77.12 322 ARG A CA 1
ATOM 2463 C C . ARG A 1 322 ? 37.474 7.863 13.040 1.00 77.12 322 ARG A C 1
ATOM 2465 O O . ARG A 1 322 ? 37.106 7.218 14.018 1.00 77.12 322 ARG A O 1
ATOM 2472 N N . LYS A 1 323 ? 38.569 8.624 13.063 1.00 73.50 323 LYS A N 1
ATOM 2473 C CA . LYS A 1 323 ? 39.470 8.754 14.212 1.00 73.50 323 LYS A CA 1
ATOM 2474 C C . LYS A 1 323 ? 38.761 9.312 15.453 1.00 73.50 323 LYS A C 1
ATOM 2476 O O . LYS A 1 323 ? 39.143 8.975 16.570 1.00 73.50 323 LYS A O 1
ATOM 2481 N N . GLY A 1 324 ? 37.724 10.130 15.249 1.00 71.94 324 GLY A N 1
ATOM 2482 C CA . GLY A 1 324 ? 36.908 10.735 16.307 1.00 71.94 324 GLY A CA 1
ATOM 2483 C C . GLY A 1 324 ? 35.744 9.878 16.813 1.00 71.94 324 GLY A C 1
ATOM 2484 O O . GLY A 1 324 ? 34.975 10.344 17.648 1.00 71.94 324 GLY A O 1
ATOM 2485 N N . HIS A 1 325 ? 35.565 8.650 16.317 1.00 82.19 325 HIS A N 1
ATOM 2486 C CA . HIS A 1 325 ? 34.454 7.814 16.758 1.00 82.19 325 HIS A CA 1
ATOM 2487 C C . HIS A 1 325 ? 34.657 7.283 18.182 1.00 82.19 325 HIS A C 1
ATOM 2489 O O . HIS A 1 325 ? 35.750 6.847 18.555 1.00 82.19 325 HIS A O 1
ATOM 2495 N N . SER A 1 326 ? 33.569 7.255 18.957 1.00 74.19 326 SER A N 1
ATOM 2496 C CA . SER A 1 326 ? 33.564 6.644 20.286 1.00 74.19 326 SER A CA 1
ATOM 2497 C C . SER A 1 326 ? 33.694 5.123 20.162 1.00 74.19 326 SER A C 1
ATOM 2499 O O . SER A 1 326 ? 32.954 4.482 19.408 1.00 74.19 326 SER A O 1
ATOM 2501 N N . ARG A 1 327 ? 34.676 4.551 20.867 1.00 83.56 327 ARG A N 1
ATOM 2502 C CA . ARG A 1 327 ? 35.020 3.124 20.836 1.00 83.56 327 ARG A CA 1
ATOM 2503 C C . ARG A 1 327 ? 35.000 2.572 22.254 1.00 83.56 327 ARG A C 1
ATOM 2505 O O . ARG A 1 327 ? 35.756 3.032 23.105 1.00 83.56 327 ARG A O 1
ATOM 2512 N N . THR A 1 328 ? 34.162 1.572 22.495 1.00 78.56 328 THR A N 1
ATOM 2513 C CA . THR A 1 328 ? 34.011 0.921 23.801 1.00 78.56 328 THR A CA 1
ATOM 2514 C C . THR A 1 328 ? 34.777 -0.397 23.805 1.00 78.56 328 THR A C 1
ATOM 2516 O O . THR A 1 328 ? 34.595 -1.215 22.902 1.00 78.56 328 THR A O 1
ATOM 2519 N N . ILE A 1 329 ? 35.651 -0.600 24.794 1.00 78.31 329 ILE A N 1
ATOM 2520 C CA . ILE A 1 329 ? 36.446 -1.827 24.948 1.00 78.31 329 ILE A CA 1
ATOM 2521 C C . ILE A 1 329 ? 35.610 -2.871 25.688 1.00 78.31 329 ILE A C 1
ATOM 2523 O O . ILE A 1 329 ? 35.076 -2.595 26.759 1.00 78.31 329 ILE A O 1
ATOM 2527 N N . VAL A 1 330 ? 35.514 -4.073 25.123 1.00 75.00 330 VAL A N 1
ATOM 2528 C CA . VAL A 1 330 ? 34.832 -5.212 25.743 1.00 75.00 330 VAL A CA 1
ATOM 2529 C C . VAL A 1 330 ? 35.900 -6.071 26.423 1.00 75.00 330 VAL A C 1
ATOM 2531 O O . VAL A 1 330 ? 36.623 -6.803 25.753 1.00 75.00 330 VAL A O 1
ATOM 2534 N N . GLY A 1 331 ? 36.055 -5.926 27.741 1.00 51.50 331 GLY A N 1
ATOM 2535 C CA . GLY A 1 331 ? 37.000 -6.700 28.558 1.00 51.50 331 GLY A CA 1
ATOM 2536 C C . GLY A 1 331 ? 36.297 -7.676 29.515 1.00 51.50 331 GLY A C 1
ATOM 2537 O O . GLY A 1 331 ? 35.122 -7.471 29.832 1.00 51.50 331 GLY A O 1
ATOM 2538 N N . PRO A 1 332 ? 36.982 -8.734 29.992 1.00 45.16 332 PRO A N 1
ATOM 2539 C CA . PRO A 1 332 ? 36.417 -9.666 30.958 1.00 45.16 332 PRO A CA 1
ATOM 2540 C C . PRO A 1 332 ? 36.529 -9.120 32.397 1.00 45.16 332 PRO A C 1
ATOM 2542 O O . PRO A 1 332 ? 37.593 -8.672 32.809 1.00 45.16 332 PRO A O 1
ATOM 2545 N N . ALA A 1 333 ? 35.431 -9.260 33.151 1.00 30.33 333 ALA A N 1
ATOM 2546 C CA . ALA A 1 333 ? 35.249 -9.059 34.600 1.00 30.33 333 ALA A CA 1
ATOM 2547 C C . ALA A 1 333 ? 34.940 -7.636 35.130 1.00 30.33 333 ALA A C 1
ATOM 2549 O O . ALA A 1 333 ? 35.824 -6.844 35.427 1.00 30.33 333 ALA A O 1
ATOM 2550 N N . SER A 1 334 ? 33.657 -7.393 35.428 1.00 27.33 334 SER A N 1
ATOM 2551 C CA . SER A 1 334 ? 33.173 -7.243 36.814 1.00 27.33 334 SER A CA 1
ATOM 2552 C C . SER A 1 334 ? 31.648 -7.427 36.854 1.00 27.33 334 SER A C 1
ATOM 2554 O O . SER A 1 334 ? 30.915 -6.796 36.097 1.00 27.33 334 SER A O 1
ATOM 2556 N N . ARG A 1 335 ? 31.179 -8.357 37.696 1.00 35.84 335 ARG A N 1
ATOM 2557 C CA . ARG A 1 335 ? 29.762 -8.675 37.940 1.00 35.84 335 ARG A CA 1
ATOM 2558 C C . ARG A 1 335 ? 29.171 -7.665 38.929 1.00 35.84 335 ARG A C 1
ATOM 2560 O O . ARG A 1 335 ? 29.615 -7.632 40.070 1.00 35.84 335 ARG A O 1
ATOM 2567 N N . ALA A 1 336 ? 28.111 -6.964 38.531 1.00 27.45 336 ALA A N 1
ATOM 2568 C CA . ALA A 1 336 ? 26.987 -6.562 39.387 1.00 27.45 336 ALA A CA 1
ATOM 2569 C C . ALA A 1 336 ? 25.762 -6.258 38.493 1.00 27.45 336 ALA A C 1
ATOM 2571 O O . ALA A 1 336 ? 25.950 -5.892 37.332 1.00 27.45 336 AL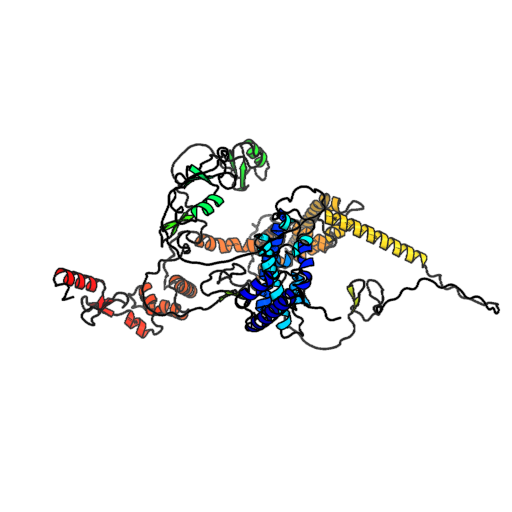A A O 1
ATOM 2572 N N . PRO A 1 337 ? 24.522 -6.492 38.962 1.00 40.09 337 PRO A N 1
ATOM 2573 C CA . PRO A 1 337 ? 23.406 -6.818 38.083 1.00 40.09 337 PRO A CA 1
ATOM 2574 C C . PRO A 1 337 ? 22.670 -5.566 37.601 1.00 40.09 337 PRO A C 1
ATOM 2576 O O . PRO A 1 337 ? 22.078 -4.843 38.395 1.00 40.09 337 PRO A O 1
ATOM 2579 N N . SER A 1 338 ? 22.628 -5.353 36.288 1.00 29.58 338 SER A N 1
ATOM 2580 C CA . SER A 1 338 ? 21.582 -4.553 35.652 1.00 29.58 338 SER A CA 1
ATOM 2581 C C . SER A 1 338 ? 20.670 -5.495 34.869 1.00 29.58 338 SER A C 1
ATOM 2583 O O . SER A 1 338 ? 21.057 -6.125 33.884 1.00 29.58 338 SER A O 1
ATOM 2585 N N . LEU A 1 339 ? 19.456 -5.653 35.396 1.00 34.31 339 LEU A N 1
ATOM 2586 C CA . LEU A 1 339 ? 18.377 -6.435 34.811 1.00 34.31 339 LEU A CA 1
ATOM 2587 C C . LEU A 1 339 ? 18.085 -5.943 33.393 1.00 34.31 339 LEU A C 1
ATOM 2589 O O . LEU A 1 339 ? 17.743 -4.788 33.153 1.00 34.31 339 LEU A O 1
ATOM 2593 N N . SER A 1 340 ? 18.223 -6.867 32.456 1.00 39.06 340 SER A N 1
ATOM 2594 C CA . SER A 1 340 ? 17.820 -6.746 31.066 1.00 39.06 340 SER A CA 1
ATOM 2595 C C . SER A 1 340 ? 16.295 -6.869 31.013 1.00 39.06 340 SER A C 1
ATOM 2597 O O . SER A 1 340 ? 15.764 -7.972 31.131 1.00 39.06 340 SER A O 1
ATOM 2599 N N . GLN A 1 341 ? 15.565 -5.766 30.837 1.00 49.44 341 GLN A N 1
ATOM 2600 C CA . GLN A 1 341 ? 14.132 -5.824 30.522 1.00 49.44 341 GLN A CA 1
ATOM 2601 C C . GLN A 1 341 ? 13.953 -6.320 29.082 1.00 49.44 341 GLN A C 1
ATOM 2603 O O . GLN A 1 341 ? 13.876 -5.555 28.126 1.00 49.44 341 GLN A O 1
ATOM 2608 N N . THR A 1 342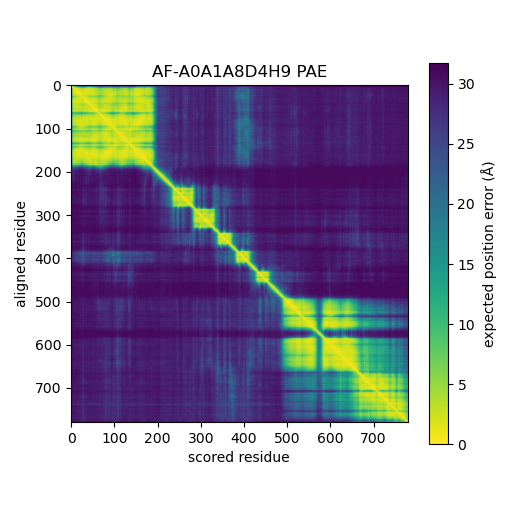 ? 13.948 -7.642 28.932 1.00 53.47 342 THR A N 1
ATOM 2609 C CA . THR A 1 342 ? 13.725 -8.345 27.659 1.00 53.47 342 THR A CA 1
ATOM 2610 C C . THR A 1 342 ? 12.444 -9.179 27.675 1.00 53.47 342 THR A C 1
ATOM 2612 O O . THR A 1 342 ? 12.180 -9.915 26.725 1.00 53.47 342 THR A O 1
ATOM 2615 N N . SER A 1 343 ? 11.594 -9.007 28.691 1.00 73.06 343 SER A N 1
ATOM 2616 C CA . SER A 1 343 ? 10.329 -9.727 28.837 1.00 73.06 343 SER A CA 1
ATOM 2617 C C . SER A 1 343 ? 9.252 -8.904 29.550 1.00 73.06 343 SER A C 1
ATOM 2619 O O . SER A 1 343 ? 9.572 -7.999 30.317 1.00 73.06 343 SER A O 1
ATOM 2621 N N . TRP A 1 344 ? 7.983 -9.239 29.311 1.00 81.31 344 TRP A N 1
ATOM 2622 C CA . TRP A 1 344 ? 6.807 -8.699 30.001 1.00 81.31 344 TRP A CA 1
ATOM 2623 C C . TRP A 1 344 ? 5.892 -9.834 30.462 1.00 81.31 344 TRP A C 1
ATOM 2625 O O . TRP A 1 344 ? 5.700 -10.810 29.739 1.00 81.31 344 TRP A O 1
ATOM 2635 N N . ASP A 1 345 ? 5.309 -9.721 31.647 1.00 82.06 345 ASP A N 1
ATOM 2636 C CA . ASP A 1 345 ? 4.322 -10.666 32.160 1.00 82.06 345 ASP A CA 1
ATOM 2637 C C . ASP A 1 345 ? 2.903 -10.297 31.706 1.00 82.06 345 ASP A C 1
ATOM 2639 O O . ASP A 1 345 ? 2.504 -9.133 31.671 1.00 82.06 345 ASP A O 1
ATOM 2643 N N . CYS A 1 346 ? 2.120 -11.299 31.309 1.00 79.81 346 CYS A N 1
ATOM 2644 C CA . CYS A 1 346 ? 0.723 -11.085 30.961 1.00 79.81 346 CYS A CA 1
ATOM 2645 C C . CYS A 1 346 ? -0.111 -10.827 32.217 1.00 79.81 346 CYS A C 1
ATOM 2647 O O . CYS A 1 346 ? -0.290 -11.728 33.027 1.00 79.81 346 CYS A O 1
ATOM 2649 N N . SER A 1 347 ? -0.742 -9.660 32.312 1.00 73.56 347 SER A N 1
ATOM 2650 C CA . SER A 1 347 ? -1.638 -9.280 33.418 1.00 73.56 347 SER A CA 1
ATOM 2651 C C . SER A 1 347 ? -2.820 -10.235 33.657 1.00 73.56 347 SER A C 1
ATOM 2653 O O . SER A 1 347 ? -3.440 -10.199 34.714 1.00 73.56 347 SER A O 1
ATOM 2655 N N . HIS A 1 348 ? -3.142 -11.095 32.686 1.00 72.44 348 HIS A N 1
ATOM 2656 C CA . HIS A 1 348 ? -4.290 -12.002 32.733 1.00 72.44 348 HIS A CA 1
ATOM 2657 C C . HIS A 1 348 ? -3.946 -13.446 33.112 1.00 72.44 348 HIS A C 1
ATOM 2659 O O . HIS A 1 348 ? -4.766 -14.131 33.716 1.00 72.44 348 HIS A O 1
ATOM 2665 N N . CYS A 1 349 ? -2.777 -13.939 32.700 1.00 79.31 349 CYS A N 1
ATOM 2666 C CA . CYS A 1 349 ? -2.365 -15.332 32.926 1.00 79.31 349 CYS A CA 1
ATOM 2667 C C . CYS A 1 349 ? -0.935 -15.451 33.463 1.00 79.31 349 CYS A C 1
ATOM 2669 O O . CYS A 1 349 ? -0.395 -16.550 33.556 1.00 79.31 349 CYS A O 1
ATOM 2671 N N . THR A 1 350 ? -0.300 -14.323 33.789 1.00 78.56 350 THR A N 1
ATOM 2672 C CA . THR A 1 350 ? 1.052 -14.178 34.359 1.00 78.56 350 THR A CA 1
ATOM 2673 C C . THR A 1 350 ? 2.188 -14.780 33.530 1.00 78.56 350 THR A C 1
ATOM 2675 O O . THR A 1 350 ? 3.335 -14.806 33.963 1.00 78.56 350 THR A O 1
ATOM 2678 N N . THR A 1 351 ? 1.899 -15.236 32.307 1.00 82.81 351 THR A N 1
ATOM 2679 C CA . THR A 1 351 ? 2.907 -15.803 31.407 1.00 82.81 351 THR A CA 1
ATOM 2680 C C . THR A 1 351 ? 3.922 -14.734 31.037 1.00 82.81 351 THR A C 1
ATOM 2682 O O . THR A 1 351 ? 3.542 -13.663 30.564 1.00 82.81 351 THR A O 1
ATOM 2685 N N . VAL A 1 352 ? 5.202 -15.050 31.222 1.00 83.00 352 VAL A N 1
ATOM 2686 C CA . VAL A 1 352 ? 6.326 -14.192 30.849 1.00 83.00 352 VAL A CA 1
ATOM 2687 C C . VAL A 1 352 ? 6.578 -14.335 29.352 1.00 83.00 352 VAL A C 1
ATOM 2689 O O . VAL A 1 352 ? 6.968 -15.392 28.865 1.00 83.00 352 VAL A O 1
ATOM 2692 N N . ASN A 1 353 ? 6.334 -13.257 28.622 1.00 78.19 353 ASN A N 1
ATOM 2693 C CA . ASN A 1 353 ? 6.488 -13.163 27.179 1.00 78.19 353 ASN A CA 1
ATOM 2694 C C . ASN A 1 353 ? 7.747 -12.362 26.846 1.00 78.19 353 ASN A C 1
ATOM 2696 O O . ASN A 1 353 ? 8.165 -11.492 27.607 1.00 78.19 353 ASN A O 1
ATOM 2700 N N . GLU A 1 354 ? 8.346 -12.608 25.685 1.00 75.50 354 GLU A N 1
ATOM 2701 C CA . GLU A 1 354 ? 9.478 -11.809 25.205 1.00 75.50 354 GLU A CA 1
ATOM 2702 C C . GLU A 1 354 ? 9.059 -10.354 24.911 1.00 75.50 354 GLU A C 1
ATOM 2704 O O . GLU A 1 354 ? 7.940 -10.096 24.474 1.00 75.50 354 GLU A O 1
ATOM 2709 N N . MET A 1 355 ? 9.966 -9.382 25.056 1.00 71.75 355 MET A N 1
ATOM 2710 C CA . MET A 1 355 ? 9.679 -7.946 24.857 1.00 71.75 355 MET A CA 1
ATOM 2711 C C . MET A 1 355 ? 9.106 -7.615 23.466 1.00 71.75 355 MET A C 1
ATOM 2713 O O . MET A 1 355 ? 8.326 -6.676 23.322 1.00 71.75 355 MET A O 1
ATOM 2717 N N . ARG A 1 356 ? 9.484 -8.397 22.447 1.00 69.31 356 ARG A N 1
ATOM 2718 C CA . ARG A 1 356 ? 9.008 -8.279 21.057 1.00 69.31 356 ARG A CA 1
ATOM 2719 C C . ARG A 1 356 ? 7.651 -8.945 20.802 1.00 69.31 356 ARG A C 1
ATOM 2721 O O . ARG A 1 356 ? 7.067 -8.729 19.743 1.00 69.31 356 ARG A O 1
ATOM 2728 N N . ALA A 1 357 ? 7.159 -9.764 21.732 1.00 71.12 357 ALA A N 1
ATOM 2729 C CA . ALA A 1 357 ? 5.860 -10.410 21.612 1.00 71.12 357 ALA A CA 1
ATOM 2730 C C . ALA A 1 357 ? 4.753 -9.387 21.900 1.00 71.12 357 ALA A C 1
ATOM 2732 O O . ALA A 1 357 ? 4.708 -8.792 22.974 1.00 71.12 357 ALA A O 1
ATOM 2733 N N . VAL A 1 358 ? 3.869 -9.167 20.926 1.00 73.31 358 VAL A N 1
ATOM 2734 C CA . VAL A 1 358 ? 2.738 -8.226 21.048 1.00 73.31 358 VAL A CA 1
ATOM 2735 C C . VAL A 1 358 ? 1.531 -8.892 21.718 1.00 73.31 358 VAL A C 1
ATOM 2737 O O . VAL A 1 358 ? 0.731 -8.214 22.364 1.00 73.31 358 VAL A O 1
ATOM 2740 N N . LEU A 1 359 ? 1.429 -10.218 21.595 1.00 78.38 359 LEU A N 1
ATOM 2741 C CA . LEU A 1 359 ? 0.410 -11.068 22.204 1.00 78.38 359 LEU A CA 1
ATOM 2742 C C . LEU A 1 359 ? 1.066 -12.005 23.218 1.00 78.38 359 LEU A C 1
ATOM 2744 O O . LEU A 1 359 ? 2.215 -12.413 23.039 1.00 78.38 359 LEU A O 1
ATOM 2748 N N . CYS A 1 360 ? 0.330 -12.362 24.264 1.00 84.88 360 CYS A N 1
ATOM 2749 C CA . CYS A 1 360 ? 0.767 -13.382 25.201 1.00 84.88 360 CYS A CA 1
ATOM 2750 C C . CYS A 1 360 ? 0.801 -14.755 24.518 1.00 84.88 360 CYS A C 1
ATOM 2752 O O . CYS A 1 360 ? -0.169 -15.142 23.875 1.00 84.88 360 CYS A O 1
ATOM 2754 N N . THR A 1 361 ? 1.879 -15.515 24.694 1.00 84.19 361 THR A N 1
ATOM 2755 C CA . THR A 1 361 ? 2.042 -16.850 24.094 1.00 84.19 361 THR A CA 1
ATOM 2756 C C . THR A 1 361 ? 1.062 -17.891 24.639 1.00 84.19 361 THR A C 1
ATOM 2758 O O . THR A 1 361 ? 0.801 -18.881 23.965 1.00 84.19 361 THR A O 1
ATOM 2761 N N . THR A 1 362 ? 0.499 -17.665 25.829 1.00 81.38 362 THR A N 1
ATOM 2762 C CA . THR A 1 362 ? -0.438 -18.597 26.476 1.00 81.38 362 THR A CA 1
ATOM 2763 C C . THR A 1 362 ? -1.900 -18.244 26.222 1.00 81.38 362 THR A C 1
ATOM 2765 O O . THR A 1 362 ? -2.709 -19.132 25.982 1.00 81.38 362 THR A O 1
ATOM 2768 N N . CYS A 1 363 ? -2.272 -16.962 26.305 1.00 80.19 363 CYS A N 1
ATOM 2769 C CA . CYS A 1 363 ? -3.679 -16.542 26.223 1.00 80.19 363 CYS A CA 1
ATOM 2770 C C . CYS A 1 363 ? -4.003 -15.665 25.009 1.00 80.19 363 CYS A C 1
ATOM 2772 O O . CYS A 1 363 ? -5.129 -15.184 24.898 1.00 80.19 363 CYS A O 1
ATOM 2774 N N . GLU A 1 364 ? -3.012 -15.411 24.147 1.00 74.31 364 GLU A N 1
ATOM 2775 C CA . GLU A 1 364 ? -3.108 -14.615 22.914 1.00 74.31 364 GLU A CA 1
ATOM 2776 C C . GLU A 1 364 ? -3.615 -13.177 23.115 1.00 74.31 364 GLU A C 1
ATOM 2778 O O . GLU A 1 364 ? -3.930 -12.468 22.159 1.00 74.31 364 GLU A O 1
ATOM 2783 N N . ARG A 1 365 ? -3.656 -12.695 24.363 1.00 77.31 365 ARG A N 1
ATOM 2784 C CA . ARG A 1 365 ? -4.087 -11.332 24.677 1.00 77.31 365 ARG A CA 1
ATOM 2785 C C . ARG A 1 365 ? -2.974 -10.325 24.394 1.00 77.31 365 ARG A C 1
ATOM 2787 O O . ARG A 1 365 ? -1.819 -10.597 24.730 1.00 77.31 365 ARG A O 1
ATOM 2794 N N . PRO A 1 366 ? -3.301 -9.149 23.833 1.00 75.56 366 PRO A N 1
ATOM 2795 C CA . PRO A 1 366 ? -2.335 -8.078 23.656 1.00 75.56 366 PRO A CA 1
ATOM 2796 C C . PRO A 1 366 ? -1.727 -7.631 24.983 1.00 75.56 366 PRO A C 1
ATOM 2798 O O . PRO A 1 366 ? -2.416 -7.595 26.001 1.00 75.56 366 PRO A O 1
ATOM 2801 N N . ARG A 1 367 ? -0.464 -7.200 24.946 1.00 71.44 367 ARG A N 1
ATOM 2802 C CA . ARG A 1 367 ? 0.275 -6.690 26.115 1.00 71.44 367 ARG A CA 1
ATOM 2803 C C . ARG A 1 367 ? -0.461 -5.605 26.920 1.00 71.44 367 ARG A C 1
ATOM 2805 O O . ARG A 1 367 ? -0.267 -5.515 28.124 1.00 71.44 367 ARG A O 1
ATOM 2812 N N . LEU A 1 368 ? -1.303 -4.803 26.265 1.00 62.94 368 LEU A N 1
ATOM 2813 C CA . LEU A 1 368 ? -2.043 -3.680 26.862 1.00 62.94 368 LEU A CA 1
ATOM 2814 C C . LEU A 1 368 ? -3.517 -4.001 27.173 1.00 62.94 368 LEU A C 1
ATOM 2816 O O . LEU A 1 368 ? -4.288 -3.097 27.479 1.00 62.94 368 LEU A O 1
ATOM 2820 N N . ALA A 1 369 ? -3.946 -5.261 27.059 1.00 48.28 369 ALA A N 1
ATOM 2821 C CA . ALA A 1 369 ? -5.319 -5.631 27.387 1.00 48.28 369 ALA A CA 1
ATOM 2822 C C . ALA A 1 369 ? -5.514 -5.643 28.912 1.00 48.28 369 ALA A C 1
ATOM 2824 O O . ALA A 1 369 ? -5.031 -6.542 29.603 1.00 48.28 369 ALA A O 1
ATOM 2825 N N . THR A 1 370 ? -6.229 -4.651 29.441 1.00 42.12 370 THR A N 1
ATOM 2826 C CA . THR A 1 370 ? -6.634 -4.613 30.851 1.00 42.12 370 THR A CA 1
ATOM 2827 C C . THR A 1 370 ? -7.637 -5.728 31.144 1.00 42.12 370 THR A C 1
ATOM 2829 O O . THR A 1 370 ? -8.470 -6.070 30.301 1.00 42.12 370 THR A O 1
ATOM 2832 N N . ALA A 1 371 ? -7.556 -6.306 32.343 1.00 37.62 371 ALA A N 1
ATOM 2833 C CA . ALA A 1 371 ? -8.475 -7.343 32.782 1.00 37.62 371 ALA A CA 1
ATOM 2834 C C . ALA A 1 371 ? -9.904 -6.789 32.876 1.00 37.62 371 ALA A C 1
ATOM 2836 O O . ALA A 1 371 ? -10.198 -5.938 33.713 1.00 37.62 371 ALA A O 1
ATOM 2837 N N . ALA A 1 372 ? -10.790 -7.274 32.008 1.00 34.16 372 ALA A N 1
ATOM 2838 C CA . ALA A 1 372 ? -12.222 -7.110 32.198 1.00 34.16 372 ALA A CA 1
ATOM 2839 C C . ALA A 1 372 ? -12.665 -8.089 33.290 1.00 34.16 372 ALA A C 1
ATOM 2841 O O . ALA A 1 372 ? -12.407 -9.293 33.201 1.00 34.16 372 ALA A O 1
ATOM 2842 N N . VAL A 1 373 ? -13.304 -7.552 34.325 1.00 30.62 373 VAL A N 1
ATOM 2843 C CA . VAL A 1 373 ? -13.966 -8.317 35.386 1.00 30.62 373 VAL A CA 1
ATOM 2844 C C . VAL A 1 373 ? -15.064 -9.177 34.738 1.00 30.62 373 VAL A C 1
ATOM 2846 O O . VAL A 1 373 ? -15.780 -8.662 33.875 1.00 30.62 373 VAL A O 1
ATOM 2849 N N . PRO A 1 374 ? -15.204 -10.470 35.079 1.00 35.84 374 PRO A N 1
ATOM 2850 C CA . PRO A 1 374 ? -16.274 -11.284 34.529 1.00 35.84 374 PRO A CA 1
ATOM 2851 C C . PRO A 1 374 ? -17.567 -10.919 35.254 1.00 35.84 374 PRO A C 1
ATOM 2853 O O . PRO A 1 374 ? -17.790 -11.385 36.367 1.00 35.84 374 PRO A O 1
ATOM 2856 N N . ASP A 1 375 ? -18.405 -10.091 34.631 1.00 24.30 375 ASP A N 1
ATOM 2857 C CA . ASP A 1 375 ? -19.797 -9.962 35.048 1.00 24.30 375 ASP A CA 1
ATOM 2858 C C . ASP A 1 375 ? -20.717 -10.534 33.971 1.00 24.30 375 ASP A C 1
ATOM 2860 O O . ASP A 1 375 ? -20.704 -10.158 32.795 1.00 24.30 375 ASP A O 1
ATOM 2864 N N . SER A 1 376 ? -21.445 -11.557 34.392 1.00 38.91 376 SER A N 1
ATOM 2865 C CA . SER A 1 376 ? -22.348 -12.368 33.603 1.00 38.91 376 SER A CA 1
ATOM 2866 C C . SER A 1 376 ? -23.735 -11.747 33.635 1.00 38.91 376 SER A C 1
ATOM 2868 O O . SER A 1 376 ? -24.477 -11.955 34.588 1.00 38.91 376 SER A O 1
ATOM 2870 N N . SER A 1 377 ? -24.086 -11.002 32.591 1.00 37.62 377 SER A N 1
ATOM 2871 C CA . SER A 1 377 ? -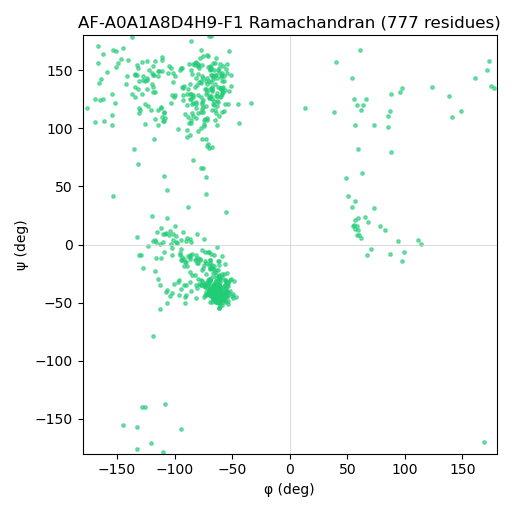25.431 -10.860 32.003 1.00 37.62 377 SER A CA 1
ATOM 2872 C C . SER A 1 377 ? -25.479 -9.586 31.155 1.00 37.62 377 SER A C 1
ATOM 2874 O O . SER A 1 377 ? -24.884 -8.587 31.537 1.00 37.62 377 SER A O 1
ATOM 2876 N N . ILE A 1 378 ? -26.209 -9.648 30.029 1.00 26.56 378 ILE A N 1
ATOM 2877 C CA . ILE A 1 378 ? -26.601 -8.599 29.049 1.00 26.56 378 ILE A CA 1
ATOM 2878 C C . ILE A 1 378 ? -26.154 -8.964 27.611 1.00 26.56 378 ILE A C 1
ATOM 2880 O O . ILE A 1 378 ? -25.078 -9.526 27.410 1.00 26.56 378 ILE A O 1
ATOM 2884 N N . PRO A 1 379 ? -27.042 -8.777 26.610 1.00 28.61 379 PRO A N 1
ATOM 2885 C CA . PRO A 1 379 ? -27.253 -9.738 25.537 1.00 28.61 379 PRO A CA 1
ATOM 2886 C C . PRO A 1 379 ? -26.332 -9.593 24.332 1.00 28.61 379 PRO A C 1
ATOM 2888 O O . PRO A 1 379 ? -25.864 -8.521 23.956 1.00 28.61 379 PRO A O 1
ATOM 2891 N N . THR A 1 380 ? -26.202 -10.729 23.661 1.00 38.09 380 THR A N 1
ATOM 2892 C CA . THR A 1 380 ? -25.690 -10.929 22.313 1.00 38.09 380 THR A CA 1
ATOM 2893 C C . THR A 1 380 ? -26.258 -9.899 21.328 1.00 38.09 380 THR A C 1
ATOM 2895 O O . THR A 1 380 ? -27.459 -9.843 21.081 1.00 38.09 380 THR A O 1
ATOM 2898 N N . SER A 1 381 ? -25.377 -9.127 20.696 1.00 29.86 381 SER A N 1
ATOM 2899 C CA . SER A 1 381 ? -25.589 -8.586 19.350 1.00 29.86 381 SER A CA 1
ATOM 2900 C C . SER A 1 381 ? -24.327 -8.888 18.533 1.00 29.86 381 SER A C 1
ATOM 2902 O O . SER A 1 381 ? -23.249 -8.412 18.894 1.00 29.86 381 SER A O 1
ATOM 2904 N N . PRO A 1 382 ? -24.409 -9.748 17.502 1.00 46.66 382 PRO A N 1
ATOM 2905 C CA . PRO A 1 382 ? -23.251 -10.230 16.765 1.00 46.66 382 PRO A CA 1
ATOM 2906 C C . PRO A 1 382 ? -22.862 -9.269 15.633 1.00 46.66 382 PRO A C 1
ATOM 2908 O O . PRO A 1 382 ? -23.711 -8.635 15.020 1.00 46.66 382 PRO A O 1
ATOM 2911 N N . ASN A 1 383 ? -21.566 -9.254 15.318 1.00 50.62 383 ASN A N 1
ATOM 2912 C CA . ASN A 1 383 ? -20.987 -8.907 14.018 1.00 50.62 383 ASN A CA 1
ATOM 2913 C C . ASN A 1 383 ? -21.318 -7.531 13.416 1.00 50.62 383 ASN A C 1
ATOM 2915 O O . ASN A 1 383 ? -22.298 -7.353 12.702 1.00 50.62 383 ASN A O 1
ATOM 2919 N N . SER A 1 384 ? -20.363 -6.604 13.504 1.00 54.06 384 SER A N 1
ATOM 2920 C CA . SER A 1 384 ? -20.147 -5.656 12.403 1.00 54.06 384 SER A CA 1
ATOM 2921 C C . SER A 1 384 ? -18.773 -5.923 11.803 1.00 54.06 384 SER A C 1
ATOM 2923 O O . SER A 1 384 ? -17.737 -5.593 12.388 1.00 54.06 384 SER A O 1
ATOM 2925 N N . GLU A 1 385 ? -18.774 -6.588 10.651 1.00 75.94 385 GLU A N 1
ATOM 2926 C CA . GLU A 1 385 ? -17.620 -6.689 9.764 1.00 75.94 385 GLU A CA 1
ATOM 2927 C C . GLU A 1 385 ? -17.058 -5.288 9.486 1.00 75.94 385 GLU A C 1
ATOM 2929 O O . GLU A 1 385 ? -17.796 -4.301 9.423 1.00 75.94 385 GLU A O 1
ATOM 2934 N N . TRP A 1 386 ? -15.740 -5.168 9.340 1.00 74.94 386 TRP A N 1
ATOM 2935 C CA . TRP A 1 386 ? -15.097 -3.894 9.044 1.00 74.94 386 TRP A CA 1
ATOM 2936 C C . TRP A 1 386 ? -14.359 -3.942 7.717 1.00 74.94 386 TRP A C 1
ATOM 2938 O O . TRP A 1 386 ? -13.551 -4.828 7.434 1.00 74.94 386 TRP A O 1
ATOM 2948 N N . GLN A 1 387 ? -14.607 -2.925 6.903 1.00 78.44 387 GLN A N 1
ATOM 2949 C CA . GLN A 1 387 ? -13.938 -2.769 5.628 1.00 78.44 387 GLN A CA 1
ATOM 2950 C C . GLN A 1 387 ? -12.563 -2.129 5.824 1.00 78.44 387 GLN A C 1
ATOM 2952 O O . GLN A 1 387 ? -12.440 -1.001 6.309 1.00 78.44 387 GLN A O 1
ATOM 2957 N N . CYS A 1 388 ? -11.504 -2.820 5.414 1.00 75.31 388 CYS A N 1
ATOM 2958 C CA . CYS A 1 388 ? -10.165 -2.266 5.508 1.00 75.31 388 CYS A CA 1
ATOM 2959 C C . CYS A 1 388 ? -9.967 -1.102 4.540 1.00 75.31 388 CYS A C 1
ATOM 2961 O O . CYS A 1 388 ? -10.123 -1.235 3.332 1.00 75.31 388 CYS A O 1
ATOM 2963 N N . LYS A 1 389 ? -9.505 0.038 5.053 1.00 67.75 389 LYS A N 1
ATOM 2964 C CA . LYS A 1 389 ? -9.323 1.270 4.269 1.00 67.75 389 LYS A CA 1
ATOM 2965 C C . LYS A 1 389 ? -8.203 1.204 3.219 1.00 67.75 389 LYS A C 1
ATOM 2967 O O . LYS A 1 389 ? -8.063 2.131 2.429 1.00 67.75 389 LYS A O 1
ATOM 2972 N N . SER A 1 390 ? -7.396 0.138 3.219 1.00 62.16 390 SER A N 1
ATOM 2973 C CA . SER A 1 390 ? -6.300 -0.077 2.260 1.00 62.16 390 SER A CA 1
ATOM 2974 C C . SER A 1 390 ? -6.612 -1.163 1.226 1.00 62.16 390 SER A C 1
ATOM 2976 O O . SER A 1 390 ? -6.440 -0.930 0.036 1.00 62.16 390 SER A O 1
ATOM 2978 N N . CYS A 1 391 ? -7.056 -2.344 1.675 1.00 69.19 391 CYS A N 1
ATOM 2979 C CA . CYS A 1 391 ? -7.353 -3.502 0.815 1.00 69.19 391 CYS A CA 1
ATOM 2980 C C . CYS A 1 391 ? -8.847 -3.574 0.425 1.00 69.19 391 CYS A C 1
ATOM 2982 O O . CYS A 1 391 ? -9.216 -4.333 -0.462 1.00 69.19 391 CYS A O 1
ATOM 2984 N N . THR A 1 392 ? -9.720 -2.797 1.081 1.00 68.44 392 THR A N 1
ATOM 2985 C CA . THR A 1 392 ? -11.197 -2.784 0.944 1.00 68.44 392 THR A CA 1
ATOM 2986 C C . THR A 1 392 ? -11.915 -4.094 1.266 1.00 68.44 392 THR A C 1
ATOM 2988 O O . THR A 1 392 ? -13.130 -4.180 1.105 1.00 68.44 392 THR A O 1
ATOM 2991 N N . VAL A 1 393 ? -11.182 -5.075 1.790 1.00 73.00 393 VAL A N 1
ATOM 2992 C CA . VAL A 1 393 ? -11.705 -6.357 2.271 1.00 73.00 393 VAL A CA 1
ATOM 2993 C C . VAL A 1 393 ? -12.566 -6.132 3.504 1.00 73.00 393 VAL A C 1
ATOM 2995 O O . VAL A 1 393 ? -12.165 -5.383 4.400 1.00 73.00 393 VAL A O 1
ATOM 2998 N N . LEU A 1 394 ? -13.729 -6.777 3.532 1.00 78.38 394 LEU A N 1
ATOM 2999 C CA . LEU A 1 394 ? -14.562 -6.914 4.719 1.00 78.38 394 LEU A CA 1
ATOM 3000 C C . LEU A 1 394 ? -13.947 -7.990 5.606 1.00 78.38 394 LEU A C 1
ATOM 3002 O O . LEU A 1 394 ? -13.833 -9.145 5.218 1.00 78.38 394 LEU A O 1
ATOM 3006 N N . ASN A 1 395 ? -13.479 -7.571 6.771 1.00 72.44 395 ASN A N 1
ATOM 3007 C CA . ASN A 1 395 ? -12.891 -8.443 7.770 1.00 72.44 395 ASN A CA 1
ATOM 3008 C C . ASN A 1 395 ? -13.912 -8.659 8.877 1.00 72.44 395 ASN A C 1
ATOM 3010 O O . ASN A 1 395 ? -14.716 -7.774 9.173 1.00 72.44 395 ASN A O 1
ATOM 3014 N N . GLN A 1 396 ? -13.835 -9.802 9.543 1.00 77.06 396 GLN A N 1
ATOM 3015 C CA . GLN A 1 396 ? -14.695 -10.089 10.681 1.00 77.06 396 GLN A CA 1
ATOM 3016 C C . GLN A 1 396 ? -14.493 -9.047 11.792 1.00 77.06 396 GLN A C 1
ATOM 3018 O O . GLN A 1 396 ? -13.380 -8.559 12.001 1.00 77.06 396 GLN A O 1
ATOM 3023 N N . GLY A 1 397 ? -15.565 -8.688 12.507 1.00 67.19 397 GLY A N 1
ATOM 3024 C CA . GLY A 1 397 ? -15.536 -7.630 13.529 1.00 67.19 397 GLY A CA 1
ATOM 3025 C C . GLY A 1 397 ? -14.506 -7.854 14.646 1.00 67.19 397 GLY A C 1
ATOM 3026 O O . GLY A 1 397 ? -14.017 -6.884 15.225 1.00 67.19 397 GLY A O 1
ATOM 3027 N N . SER A 1 398 ? -14.148 -9.119 14.889 1.00 71.50 398 SER A N 1
ATOM 3028 C CA . SER A 1 398 ? -13.123 -9.589 15.828 1.00 71.50 398 SER A CA 1
ATOM 3029 C C . SER A 1 398 ? -11.684 -9.494 15.301 1.00 71.50 398 SER A C 1
ATOM 3031 O O . SER A 1 398 ? -10.747 -9.562 16.092 1.00 71.50 398 SER A O 1
ATOM 3033 N N . SER A 1 399 ? -11.476 -9.326 13.991 1.00 67.81 399 SER A N 1
ATOM 3034 C CA . SER A 1 399 ? -10.133 -9.236 13.413 1.00 67.81 399 SER A CA 1
ATOM 3035 C C . SER A 1 399 ? -9.548 -7.835 13.597 1.00 67.81 399 SER A C 1
ATOM 3037 O O . SER A 1 399 ? -10.169 -6.842 13.225 1.00 67.81 399 SER A O 1
ATOM 3039 N N . ILE A 1 400 ? -8.331 -7.731 14.132 1.00 68.88 400 ILE A N 1
ATOM 3040 C CA . ILE A 1 400 ? -7.620 -6.449 14.303 1.00 68.88 400 ILE A CA 1
ATOM 3041 C C . ILE A 1 400 ? -6.771 -6.052 13.083 1.00 68.88 400 ILE A C 1
ATOM 3043 O O . ILE A 1 400 ? -6.441 -4.874 12.923 1.00 68.88 400 ILE A O 1
ATOM 3047 N N . LEU A 1 401 ? -6.455 -7.009 12.203 1.00 68.00 401 LEU A N 1
ATOM 3048 C CA . LEU A 1 401 ? -5.663 -6.829 10.981 1.00 68.00 401 LEU A CA 1
ATOM 3049 C C . LEU A 1 401 ? -6.495 -7.222 9.747 1.00 68.00 401 LEU A C 1
ATOM 3051 O O . LEU A 1 401 ? -7.331 -8.121 9.827 1.00 68.00 401 LEU A O 1
ATOM 3055 N N . CYS A 1 402 ? -6.283 -6.564 8.598 1.00 76.25 402 CYS A N 1
ATOM 3056 C CA . CYS A 1 402 ? -6.874 -7.031 7.334 1.00 76.25 402 CYS A CA 1
ATOM 3057 C C . CYS A 1 402 ? -6.299 -8.418 7.048 1.00 76.25 402 CYS A C 1
ATOM 3059 O O . CYS A 1 402 ? -5.087 -8.538 6.910 1.00 76.25 402 CYS A O 1
ATOM 3061 N N . GLU A 1 403 ? -7.133 -9.441 6.890 1.00 69.12 403 GLU A N 1
ATOM 3062 C CA . GLU A 1 403 ? -6.672 -10.808 6.588 1.00 69.12 403 GLU A CA 1
ATOM 3063 C C . GLU A 1 403 ? -5.903 -10.907 5.254 1.00 69.12 403 GLU A C 1
ATOM 3065 O O . GLU A 1 403 ? -5.252 -11.907 4.970 1.00 69.12 403 GLU A O 1
ATOM 3070 N N . VAL A 1 404 ? -5.994 -9.871 4.410 1.00 66.44 404 VAL A N 1
ATOM 3071 C CA . VAL A 1 404 ? -5.342 -9.814 3.095 1.00 66.44 404 VAL A CA 1
ATOM 3072 C C . VAL A 1 404 ? -4.083 -8.959 3.082 1.00 66.44 404 VAL A C 1
ATOM 3074 O O . VAL A 1 404 ? -3.120 -9.314 2.413 1.00 66.44 404 VAL A O 1
ATOM 3077 N N . CYS A 1 405 ? -4.084 -7.804 3.744 1.00 60.84 405 CYS A N 1
ATOM 3078 C CA . CYS A 1 405 ? -2.946 -6.879 3.693 1.00 60.84 405 CYS A CA 1
ATOM 3079 C C . CYS A 1 405 ? -2.270 -6.665 5.042 1.00 60.84 405 CYS A C 1
ATOM 3081 O O . CYS A 1 405 ? -1.399 -5.804 5.141 1.00 60.84 405 CYS A O 1
ATOM 3083 N N . GLU A 1 406 ? -2.721 -7.389 6.068 1.00 66.88 406 GLU A N 1
ATOM 3084 C CA . GLU A 1 406 ? -2.226 -7.373 7.447 1.00 66.88 406 GLU A CA 1
ATOM 3085 C C . GLU A 1 406 ? -2.212 -5.974 8.078 1.00 66.88 406 GLU A C 1
ATOM 3087 O O . GLU A 1 406 ? -1.588 -5.731 9.107 1.00 66.88 406 GLU A O 1
ATOM 3092 N N . ARG A 1 407 ? -2.931 -5.015 7.477 1.00 72.12 407 ARG A N 1
ATOM 3093 C CA . ARG A 1 407 ? -2.992 -3.646 7.983 1.00 72.12 407 ARG A CA 1
ATOM 3094 C C . ARG A 1 407 ? -3.984 -3.530 9.134 1.00 72.12 407 ARG A C 1
ATOM 3096 O O . ARG A 1 407 ? -5.105 -4.026 8.994 1.00 72.12 407 ARG A O 1
ATOM 3103 N N . PRO A 1 408 ? -3.632 -2.803 10.208 1.00 72.69 408 PRO A N 1
ATOM 3104 C CA . PRO A 1 408 ? -4.527 -2.589 11.334 1.00 72.69 408 PRO A CA 1
ATOM 3105 C C . PRO A 1 408 ? -5.825 -1.892 10.931 1.00 72.69 408 PRO A C 1
ATOM 3107 O O . PRO A 1 408 ? -5.822 -0.992 10.084 1.00 72.69 408 PRO A O 1
ATOM 3110 N N . ARG A 1 409 ? -6.921 -2.251 11.607 1.00 76.06 409 ARG A N 1
ATOM 3111 C CA . ARG A 1 409 ? -8.269 -1.687 11.407 1.00 76.06 409 ARG A CA 1
ATOM 3112 C C . ARG A 1 409 ? -8.326 -0.157 11.378 1.00 76.06 409 ARG A C 1
ATOM 3114 O O . ARG A 1 409 ? -9.136 0.416 10.651 1.00 76.06 409 ARG A O 1
ATOM 3121 N N . LEU A 1 410 ? -7.441 0.503 12.123 1.00 63.56 410 LEU A N 1
ATOM 3122 C CA . LEU A 1 410 ? -7.425 1.956 12.308 1.00 63.56 410 LEU A CA 1
ATOM 3123 C C . LEU A 1 410 ? -6.437 2.712 11.403 1.00 63.56 410 LEU A C 1
ATOM 3125 O O . LEU A 1 410 ? -6.363 3.936 11.489 1.00 63.56 410 LEU A O 1
ATOM 3129 N N . ALA A 1 411 ? -5.703 2.038 10.510 1.00 49.78 411 ALA A N 1
ATOM 3130 C CA . ALA A 1 411 ? -4.754 2.715 9.625 1.00 49.78 411 ALA A CA 1
ATOM 3131 C C . ALA A 1 411 ? -5.472 3.697 8.667 1.00 49.78 411 ALA A C 1
ATOM 3133 O O . ALA A 1 411 ? -6.314 3.300 7.853 1.00 49.78 411 ALA A O 1
ATOM 3134 N N . THR A 1 412 ? -5.143 4.990 8.754 1.00 37.06 412 THR A N 1
ATOM 3135 C CA . THR A 1 412 ? -5.668 6.055 7.883 1.00 37.06 412 THR A CA 1
ATOM 3136 C C . THR A 1 412 ? -4.895 6.162 6.560 1.00 37.06 412 THR A C 1
ATOM 3138 O O . THR A 1 412 ? -3.754 5.720 6.425 1.00 37.06 412 THR A O 1
ATOM 3141 N N . ARG A 1 413 ? -5.567 6.707 5.535 1.00 37.09 413 ARG A N 1
ATOM 3142 C CA . ARG A 1 413 ? -5.054 6.880 4.164 1.00 37.09 413 ARG A CA 1
ATOM 3143 C C . ARG A 1 413 ? -3.990 7.997 4.123 1.00 37.09 413 ARG A C 1
ATOM 3145 O O . ARG A 1 413 ? -4.202 9.013 4.780 1.00 37.09 413 ARG A O 1
ATOM 3152 N N . PRO A 1 414 ? -2.917 7.890 3.315 1.00 30.81 414 PRO A N 1
ATOM 3153 C CA . PRO A 1 414 ? -2.098 9.052 2.961 1.00 30.81 414 PRO A CA 1
ATOM 3154 C C . PRO A 1 414 ? -2.942 10.103 2.210 1.00 30.81 414 PRO A C 1
ATOM 3156 O O . PRO A 1 414 ? -3.859 9.709 1.478 1.00 30.81 414 PRO A O 1
ATOM 3159 N N . PRO A 1 415 ? -2.658 11.413 2.345 1.00 30.05 415 PRO A N 1
ATOM 3160 C CA . PRO A 1 415 ? -3.404 12.446 1.636 1.00 30.05 415 PRO A CA 1
ATOM 3161 C C . PRO A 1 415 ? -3.239 12.284 0.120 1.00 30.05 415 PRO A C 1
ATOM 3163 O O . PRO A 1 415 ? -2.137 12.053 -0.375 1.00 30.05 415 PRO A O 1
ATOM 3166 N N . VAL A 1 416 ? -4.349 12.394 -0.608 1.00 30.44 416 VAL A N 1
ATOM 3167 C CA . VAL A 1 416 ? -4.384 12.417 -2.074 1.00 30.44 416 VAL A CA 1
ATOM 3168 C C . VAL A 1 416 ? -4.327 13.874 -2.516 1.00 30.44 416 VAL A C 1
ATOM 3170 O O . VAL A 1 416 ? -5.159 14.673 -2.094 1.00 30.44 416 VAL A O 1
ATOM 3173 N N . THR A 1 417 ? -3.352 14.209 -3.356 1.00 25.31 417 THR A N 1
ATOM 3174 C CA . THR A 1 417 ? -3.275 15.476 -4.090 1.00 25.31 417 THR A CA 1
ATOM 3175 C C . THR A 1 417 ? -4.537 15.649 -4.946 1.00 25.31 417 THR A C 1
ATOM 3177 O O . THR A 1 417 ? -4.914 14.705 -5.646 1.00 25.31 417 THR A O 1
ATOM 3180 N N . PRO A 1 418 ? -5.220 16.805 -4.911 1.00 30.58 418 PRO A N 1
ATOM 3181 C CA . PRO A 1 418 ? -6.440 16.997 -5.680 1.00 30.58 418 PRO A CA 1
ATOM 3182 C C . PRO A 1 418 ? -6.126 17.003 -7.179 1.00 30.58 418 PRO A C 1
ATOM 3184 O O . PRO A 1 418 ? -5.289 17.768 -7.656 1.00 30.58 418 PRO A O 1
ATOM 3187 N N . ALA A 1 419 ? -6.813 16.131 -7.915 1.00 27.78 419 ALA A N 1
ATOM 3188 C CA . ALA A 1 419 ? -6.878 16.186 -9.364 1.00 27.78 419 ALA A CA 1
ATOM 3189 C C . ALA A 1 419 ? -7.649 17.450 -9.769 1.00 27.78 419 ALA A C 1
ATOM 3191 O O . ALA A 1 419 ? -8.803 17.632 -9.383 1.00 27.78 419 ALA A O 1
ATOM 3192 N N . LEU A 1 420 ? -6.996 18.318 -10.539 1.00 26.86 420 LEU A N 1
ATOM 3193 C CA . LEU A 1 420 ? -7.634 19.442 -11.213 1.00 26.86 420 LEU A CA 1
ATOM 3194 C C . LEU A 1 420 ? -8.621 18.902 -12.261 1.00 26.86 420 LEU A C 1
ATOM 3196 O O . LEU A 1 420 ? -8.235 18.250 -13.226 1.00 26.86 420 LEU A O 1
ATOM 3200 N N . SER A 1 421 ? -9.898 19.181 -12.038 1.00 25.70 421 SER A N 1
ATOM 3201 C CA . SER A 1 421 ? -11.013 19.179 -12.995 1.00 25.70 421 SER A CA 1
ATOM 3202 C C . SER A 1 421 ? -11.539 20.620 -12.982 1.00 25.70 421 SER A C 1
ATOM 3204 O O . SER A 1 421 ? -11.607 21.199 -11.904 1.00 25.70 421 SER A O 1
ATOM 3206 N N . SER A 1 422 ? -11.913 21.326 -14.042 1.00 29.42 422 SER A N 1
ATOM 3207 C CA . SER A 1 422 ? -12.053 21.087 -15.478 1.00 29.42 422 SER A CA 1
ATOM 3208 C C . SER A 1 422 ? -12.219 22.471 -16.124 1.00 29.42 422 SER A C 1
ATOM 3210 O O . SER A 1 422 ? -12.751 23.369 -15.477 1.00 29.42 422 SER A O 1
ATOM 3212 N N . PHE A 1 423 ? -11.900 22.626 -17.409 1.00 25.91 423 PHE A N 1
ATOM 3213 C CA . PHE A 1 423 ? -12.663 23.533 -18.274 1.00 25.91 4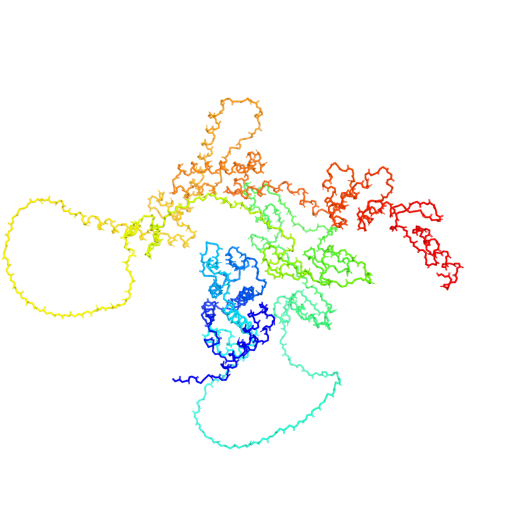23 PHE A CA 1
ATOM 3214 C C . PHE A 1 423 ? -13.027 22.781 -19.561 1.00 25.91 423 PHE A C 1
ATOM 3216 O O . PHE A 1 423 ? -12.157 22.305 -20.285 1.00 25.91 423 PHE A O 1
ATOM 3223 N N . GLN A 1 424 ? -14.337 22.619 -19.763 1.00 30.41 424 GLN A N 1
ATOM 3224 C CA . GLN A 1 424 ? -15.014 22.133 -20.975 1.00 30.41 424 GLN A CA 1
ATOM 3225 C C . GLN A 1 424 ? -14.902 23.233 -22.062 1.00 30.41 424 GLN A C 1
ATOM 3227 O O . GLN A 1 424 ? -14.824 24.406 -21.711 1.00 30.41 424 GLN A O 1
ATOM 3232 N N . SER A 1 425 ? -14.904 22.998 -23.380 1.00 26.78 425 SER A N 1
ATOM 3233 C CA . SER A 1 425 ? -15.968 22.342 -24.160 1.00 26.78 425 SER A CA 1
ATOM 3234 C C . SER A 1 425 ? -15.630 22.304 -25.678 1.00 26.78 425 SER A C 1
ATOM 3236 O O . SER A 1 425 ? -15.239 23.331 -26.222 1.00 26.78 425 SER A O 1
ATOM 3238 N N . GLU A 1 426 ? -15.850 21.131 -26.308 1.00 27.23 426 GLU A N 1
ATOM 3239 C CA . GLU A 1 426 ? -16.357 20.839 -27.685 1.00 27.23 426 GLU A CA 1
ATOM 3240 C C . GLU A 1 426 ? -15.594 21.315 -28.970 1.00 27.23 426 GLU A C 1
ATOM 3242 O O . GLU A 1 426 ? -14.707 22.159 -28.905 1.00 27.23 426 GLU A O 1
ATOM 3247 N N . PRO A 1 427 ? -15.927 20.826 -30.196 1.00 44.56 427 PRO A N 1
ATOM 3248 C CA . PRO A 1 427 ? -15.711 19.470 -30.728 1.00 44.56 427 PRO A CA 1
ATOM 3249 C C . PRO A 1 427 ? -14.978 19.472 -32.099 1.00 44.56 427 PRO A C 1
ATOM 3251 O O . PRO A 1 427 ? -15.236 20.326 -32.941 1.00 44.56 427 PRO A O 1
ATOM 3254 N N . ASN A 1 428 ? -14.112 18.488 -32.386 1.00 27.02 428 ASN A N 1
ATOM 3255 C CA . ASN A 1 428 ? -13.988 17.904 -33.738 1.00 27.02 428 ASN A CA 1
ATOM 3256 C C . ASN A 1 428 ? -12.995 16.736 -33.777 1.00 27.02 428 ASN A C 1
ATOM 3258 O O . ASN A 1 428 ? -11.795 16.879 -33.543 1.00 27.02 428 ASN A O 1
ATOM 3262 N N . SER A 1 429 ? -13.525 15.566 -34.122 1.00 44.34 429 SER A N 1
ATOM 3263 C CA . SER A 1 429 ? -12.775 14.346 -34.389 1.00 44.34 429 SER A CA 1
ATOM 3264 C C . SER A 1 429 ? -12.237 14.381 -35.821 1.00 44.34 429 SER A C 1
ATOM 3266 O O . SER A 1 429 ? -13.005 14.256 -36.771 1.00 44.34 429 SER A O 1
ATOM 3268 N N . ALA A 1 430 ? -10.921 14.554 -35.984 1.00 41.03 430 ALA A N 1
ATOM 3269 C CA . ALA A 1 430 ? -10.212 14.224 -37.221 1.00 41.03 430 ALA A CA 1
ATOM 3270 C C . ALA A 1 430 ? -8.722 13.920 -36.959 1.00 41.03 430 ALA A C 1
ATOM 3272 O O . ALA A 1 430 ? -7.895 14.809 -36.781 1.00 41.03 430 ALA A O 1
ATOM 3273 N N . ALA A 1 431 ? -8.423 12.616 -36.982 1.00 56.78 431 ALA A N 1
ATOM 3274 C CA . ALA A 1 431 ? -7.166 11.974 -37.378 1.00 56.78 431 ALA A CA 1
ATOM 3275 C C . ALA A 1 431 ? -5.881 12.256 -36.572 1.00 56.78 431 ALA A C 1
ATOM 3277 O O . ALA A 1 431 ? -4.850 12.631 -37.130 1.00 56.78 431 ALA A O 1
ATOM 3278 N N . LYS A 1 432 ? -5.897 11.896 -35.283 1.00 66.31 432 LYS A N 1
ATOM 3279 C CA . LYS A 1 432 ? -4.691 11.347 -34.640 1.00 66.31 432 LYS A CA 1
ATOM 3280 C C . LYS A 1 432 ? -4.634 9.852 -34.941 1.00 66.31 432 LYS A C 1
ATOM 3282 O O . LYS A 1 432 ? -5.614 9.153 -34.692 1.00 66.31 432 LYS A O 1
ATOM 3287 N N . TRP A 1 433 ? -3.520 9.363 -35.480 1.00 78.38 433 TRP A N 1
ATOM 3288 C CA . TRP A 1 433 ? -3.349 7.935 -35.757 1.00 78.38 433 TRP A CA 1
ATOM 3289 C C . TRP A 1 433 ? -1.983 7.440 -35.296 1.00 78.38 433 TRP A C 1
ATOM 3291 O O . TRP A 1 433 ? -0.946 8.071 -35.519 1.00 78.38 433 TRP A O 1
ATOM 3301 N N . THR A 1 434 ? -1.991 6.283 -34.649 1.00 75.38 434 THR A N 1
ATOM 3302 C CA . THR A 1 434 ? -0.779 5.626 -34.171 1.00 75.38 434 THR A CA 1
ATOM 3303 C C . THR A 1 434 ? -0.203 4.766 -35.285 1.00 75.38 434 THR A C 1
ATOM 3305 O O . THR A 1 434 ? -0.896 3.917 -35.847 1.00 75.38 434 THR A O 1
ATOM 3308 N N . CYS A 1 435 ? 1.067 4.979 -35.621 1.00 76.50 435 CYS A N 1
ATOM 3309 C CA . CYS A 1 435 ? 1.747 4.173 -36.623 1.00 76.50 435 CYS A CA 1
ATOM 3310 C C . CYS A 1 435 ? 1.902 2.732 -36.136 1.00 76.50 435 CYS A C 1
ATOM 3312 O O . CYS A 1 435 ? 2.515 2.495 -35.103 1.00 76.50 435 CYS A O 1
ATOM 3314 N N . GLN A 1 436 ? 1.408 1.759 -36.896 1.00 64.62 436 GLN A N 1
ATOM 3315 C CA . GLN A 1 436 ? 1.494 0.345 -36.510 1.00 64.62 436 GLN A CA 1
ATOM 3316 C C . GLN A 1 436 ? 2.927 -0.214 -36.572 1.00 64.62 436 GLN A C 1
ATOM 3318 O O . GLN A 1 436 ? 3.213 -1.226 -35.944 1.00 64.62 436 GLN A O 1
ATOM 3323 N N . PHE A 1 437 ? 3.840 0.458 -37.283 1.00 63.97 437 PHE A N 1
ATOM 3324 C CA . PHE A 1 437 ? 5.226 0.009 -37.448 1.00 63.97 437 PHE A CA 1
ATOM 3325 C C . PHE A 1 437 ? 6.168 0.539 -36.363 1.00 63.97 437 PHE A C 1
ATOM 3327 O O . PHE A 1 437 ? 7.004 -0.203 -35.861 1.00 63.97 437 PHE A O 1
ATOM 3334 N N . CYS A 1 438 ? 6.057 1.822 -36.005 1.00 73.31 438 CYS A N 1
ATOM 3335 C CA . CYS A 1 438 ? 6.951 2.454 -35.026 1.00 73.31 438 CYS A CA 1
ATOM 3336 C C . CYS A 1 438 ? 6.233 2.985 -33.784 1.00 73.31 438 CYS A C 1
ATOM 3338 O O . CYS A 1 438 ? 6.868 3.597 -32.932 1.00 73.31 438 CYS A O 1
ATOM 3340 N N . THR A 1 439 ? 4.918 2.783 -33.672 1.00 71.00 439 THR A N 1
ATOM 3341 C CA . THR A 1 439 ? 4.062 3.209 -32.547 1.00 71.00 439 THR A CA 1
ATOM 3342 C C . THR A 1 439 ? 3.981 4.720 -32.307 1.00 71.00 439 THR A C 1
ATOM 3344 O O . THR A 1 439 ? 3.328 5.167 -31.368 1.00 71.00 439 THR A O 1
ATOM 3347 N N . PHE A 1 440 ? 4.578 5.534 -33.183 1.00 73.38 440 PHE A N 1
ATOM 3348 C CA . PHE A 1 440 ? 4.513 6.988 -33.094 1.00 73.38 440 PHE A CA 1
ATOM 3349 C C . PHE A 1 440 ? 3.090 7.498 -33.355 1.00 73.38 440 PHE A C 1
ATOM 3351 O O . PHE A 1 440 ? 2.449 7.106 -34.334 1.00 73.38 440 PHE A O 1
ATOM 3358 N N . VAL A 1 441 ? 2.605 8.389 -32.490 1.00 80.38 441 VAL A N 1
ATOM 3359 C CA . VAL A 1 441 ? 1.282 9.010 -32.614 1.00 80.38 441 VAL A CA 1
ATOM 3360 C C . VAL A 1 441 ? 1.399 10.234 -33.515 1.00 80.38 441 VAL A C 1
ATOM 3362 O O . VAL A 1 441 ? 1.898 11.276 -33.100 1.00 80.38 441 VAL A O 1
ATOM 3365 N N . ASN A 1 442 ? 0.927 10.109 -34.754 1.00 77.00 442 ASN A N 1
ATOM 3366 C CA . ASN A 1 442 ? 0.909 11.216 -35.701 1.00 77.00 442 ASN A CA 1
ATOM 3367 C C . ASN A 1 442 ? -0.224 12.163 -35.319 1.00 77.00 442 ASN A C 1
ATOM 3369 O O . ASN A 1 442 ? -1.397 11.780 -35.294 1.00 77.00 442 ASN A O 1
ATOM 3373 N N . THR A 1 443 ? 0.145 13.395 -34.990 1.00 75.50 443 THR A N 1
ATOM 3374 C CA . THR A 1 443 ? -0.776 14.439 -34.533 1.00 75.50 443 THR A CA 1
ATOM 3375 C C . THR A 1 443 ? -1.373 15.249 -35.682 1.00 75.50 443 THR A C 1
ATOM 3377 O O . THR A 1 443 ? -2.318 15.999 -35.452 1.00 75.50 443 THR A O 1
ATOM 3380 N N . GLN A 1 444 ? -0.857 15.073 -36.903 1.00 68.94 444 GLN A N 1
ATOM 3381 C CA . GLN A 1 444 ? -1.353 15.694 -38.130 1.00 68.94 444 GLN A CA 1
ATOM 3382 C C . GLN A 1 444 ? -1.924 14.635 -39.095 1.00 68.94 444 GLN A C 1
ATOM 3384 O O . GLN A 1 444 ? -1.371 13.532 -39.182 1.00 68.94 444 GLN A O 1
ATOM 3389 N N . PRO A 1 445 ? -2.987 14.955 -39.859 1.00 64.38 445 PRO A N 1
ATOM 3390 C CA . PRO A 1 445 ? -3.579 14.060 -40.852 1.00 64.38 445 PRO A CA 1
ATOM 3391 C C . PRO A 1 445 ? -2.642 13.884 -42.057 1.00 64.38 445 PRO A C 1
ATOM 3393 O O . PRO A 1 445 ? -2.766 14.552 -43.078 1.00 64.38 445 PRO A O 1
ATOM 3396 N N . SER A 1 446 ? -1.681 12.971 -41.927 1.00 67.06 446 SER A N 1
ATOM 3397 C CA . SER A 1 446 ? -0.760 12.560 -42.988 1.00 67.06 446 SER A CA 1
ATOM 3398 C C . SER A 1 446 ? -0.936 11.065 -43.274 1.00 67.06 446 SER A C 1
ATOM 3400 O O . SER A 1 446 ? -0.988 10.280 -42.323 1.00 67.06 446 SER A O 1
ATOM 3402 N N . PRO A 1 447 ? -0.991 10.633 -44.551 1.00 71.25 447 PRO A N 1
ATOM 3403 C CA . PRO A 1 447 ? -1.077 9.218 -44.917 1.00 71.25 447 PRO A CA 1
ATOM 3404 C C . PRO A 1 447 ? 0.227 8.455 -44.654 1.00 71.25 447 PRO A C 1
ATOM 3406 O O . PRO A 1 447 ? 0.248 7.237 -44.812 1.00 71.25 447 PRO A O 1
ATOM 3409 N N . THR A 1 448 ? 1.302 9.150 -44.267 1.00 77.94 448 THR A N 1
ATOM 3410 C CA . THR A 1 448 ? 2.615 8.592 -43.920 1.00 77.94 448 THR A CA 1
ATOM 3411 C C . THR A 1 448 ? 3.050 9.048 -42.536 1.00 77.94 448 THR A C 1
ATOM 3413 O O . THR A 1 448 ? 2.854 10.210 -42.177 1.00 77.94 448 THR A O 1
ATOM 3416 N N . CYS A 1 449 ? 3.663 8.154 -41.762 1.00 81.44 449 CYS A N 1
ATOM 3417 C CA . CYS A 1 449 ? 4.122 8.478 -40.417 1.00 81.44 449 CYS A CA 1
ATOM 3418 C C . CYS A 1 449 ? 5.279 9.490 -40.440 1.00 81.44 449 CYS A C 1
ATOM 3420 O O . CYS A 1 449 ? 6.231 9.324 -41.193 1.00 81.44 449 CYS A O 1
ATOM 3422 N N . GLU A 1 450 ? 5.238 10.505 -39.581 1.00 78.06 450 GLU A N 1
ATOM 3423 C CA . GLU A 1 450 ? 6.265 11.550 -39.483 1.00 78.06 450 GLU A CA 1
ATOM 3424 C C . GLU A 1 450 ? 7.652 10.987 -39.131 1.00 78.06 450 GLU A C 1
ATOM 3426 O O . GLU A 1 450 ? 8.661 11.418 -39.689 1.00 78.06 450 GLU A O 1
ATOM 3431 N N . MET A 1 451 ? 7.692 9.965 -38.269 1.00 75.56 451 MET A N 1
ATOM 3432 C CA . MET A 1 451 ? 8.941 9.358 -37.805 1.00 75.56 451 MET A CA 1
ATOM 3433 C C . MET A 1 451 ? 9.535 8.340 -38.781 1.00 75.56 451 MET A C 1
ATOM 3435 O O . MET A 1 451 ? 10.734 8.373 -39.042 1.00 75.56 451 MET A O 1
ATOM 3439 N N . CYS A 1 452 ? 8.729 7.424 -39.328 1.00 77.88 452 CYS A N 1
ATOM 3440 C CA . CYS A 1 452 ? 9.243 6.325 -40.163 1.00 77.88 452 CYS A CA 1
ATOM 3441 C C . CYS A 1 452 ? 8.899 6.450 -41.654 1.00 77.88 452 CYS A C 1
ATOM 3443 O O . CYS A 1 452 ? 9.385 5.663 -42.459 1.00 77.88 452 CYS A O 1
ATOM 3445 N N . ARG A 1 453 ? 8.073 7.435 -42.030 1.00 75.50 453 ARG A N 1
ATOM 3446 C CA . ARG A 1 453 ? 7.598 7.721 -43.398 1.00 75.50 453 ARG A CA 1
ATOM 3447 C C . ARG A 1 453 ? 6.833 6.587 -44.090 1.00 75.50 453 ARG A C 1
ATOM 3449 O O . ARG A 1 453 ? 6.557 6.686 -45.281 1.00 75.50 453 ARG A O 1
ATOM 3456 N N . LEU A 1 454 ? 6.430 5.554 -43.348 1.00 72.25 454 LEU A N 1
ATOM 3457 C CA . LEU A 1 454 ? 5.612 4.438 -43.839 1.00 72.25 454 LEU A CA 1
ATOM 3458 C C . LEU A 1 454 ? 4.114 4.775 -43.793 1.00 72.25 454 LEU A C 1
ATOM 3460 O O . LEU A 1 454 ? 3.672 5.523 -42.913 1.00 72.25 454 LEU A O 1
ATOM 3464 N N . SER A 1 455 ? 3.340 4.247 -44.750 1.00 74.25 455 SER A N 1
ATOM 3465 C CA . SER A 1 455 ? 1.920 4.589 -44.920 1.00 74.25 455 SER A CA 1
ATOM 3466 C C . SER A 1 455 ? 0.984 3.858 -43.947 1.00 74.25 455 SER A C 1
ATOM 3468 O O . SER A 1 455 ? 1.313 2.781 -43.457 1.00 74.25 455 SER A O 1
ATOM 3470 N N . CYS A 1 456 ? -0.176 4.456 -43.636 1.00 60.16 456 CYS A N 1
ATOM 3471 C CA . CYS A 1 456 ? -1.108 3.952 -42.618 1.00 60.16 456 CYS A CA 1
ATOM 3472 C C . CYS A 1 456 ? -2.041 2.816 -43.076 1.00 60.16 456 CYS A C 1
ATOM 3474 O O . CYS A 1 456 ? -2.722 2.229 -42.236 1.00 60.16 456 CYS A O 1
ATOM 3476 N N . LYS A 1 457 ? -2.084 2.488 -44.374 1.00 48.56 457 LYS A N 1
ATOM 3477 C CA . LYS A 1 457 ? -2.927 1.413 -44.911 1.00 48.56 457 LYS A CA 1
ATOM 3478 C C . LYS A 1 457 ? -2.098 0.426 -45.715 1.00 48.56 457 LYS A C 1
ATOM 3480 O O . LYS A 1 457 ? -1.776 0.717 -46.853 1.00 48.56 457 LYS A O 1
ATOM 3485 N N . ASP A 1 458 ? -1.834 -0.725 -45.106 1.00 36.81 458 ASP A N 1
ATOM 3486 C CA . ASP A 1 458 ? -1.765 -2.022 -45.779 1.00 36.81 458 ASP A CA 1
ATOM 3487 C C . ASP A 1 458 ? -1.903 -3.119 -44.722 1.00 36.81 458 ASP A C 1
ATOM 3489 O O . ASP A 1 458 ? -0.988 -3.347 -43.934 1.00 36.81 458 ASP A O 1
ATOM 3493 N N . SER A 1 459 ? -3.067 -3.773 -44.675 1.00 34.75 459 SER A N 1
ATOM 3494 C CA . SER A 1 459 ? -3.216 -5.140 -44.158 1.00 34.75 459 SER A CA 1
ATOM 3495 C C . SER A 1 459 ? -4.601 -5.701 -44.476 1.00 34.75 459 SER A C 1
ATOM 3497 O O . SER A 1 459 ? -5.581 -5.364 -43.816 1.00 34.75 459 SER A O 1
ATOM 3499 N N . ALA A 1 460 ? -4.655 -6.612 -45.448 1.00 31.00 460 ALA A N 1
ATOM 3500 C CA . ALA A 1 460 ? -5.563 -7.756 -45.436 1.00 31.00 460 ALA A CA 1
ATOM 3501 C C . ALA A 1 460 ? -4.980 -8.900 -46.295 1.00 31.00 460 ALA A C 1
ATOM 3503 O O . ALA A 1 460 ? -4.919 -8.788 -47.511 1.00 31.00 460 ALA A O 1
ATOM 3504 N N . GLY A 1 461 ? -4.574 -9.991 -45.632 1.00 30.41 461 GLY A N 1
ATOM 3505 C CA . GLY A 1 461 ? -4.729 -11.375 -46.107 1.00 30.41 461 GLY A CA 1
ATOM 3506 C C . GLY A 1 461 ? -3.858 -11.915 -47.256 1.00 30.41 461 GLY A C 1
ATOM 3507 O O . GLY A 1 461 ? -4.177 -11.723 -48.417 1.00 30.41 461 GLY A O 1
ATOM 3508 N N . VAL A 1 462 ? -2.853 -12.721 -46.884 1.00 31.47 462 VAL A N 1
ATOM 3509 C CA . VAL A 1 462 ? -2.410 -14.007 -47.487 1.00 31.47 462 VAL A CA 1
ATOM 3510 C C . VAL A 1 462 ? -2.423 -14.157 -49.022 1.00 31.47 462 VAL A C 1
ATOM 3512 O O . VAL A 1 462 ? -3.477 -14.347 -49.618 1.00 31.47 462 VAL A O 1
ATOM 3515 N N . SER A 1 463 ? -1.232 -14.291 -49.627 1.00 25.78 463 SER A N 1
ATOM 3516 C CA . SER A 1 463 ? -0.773 -15.486 -50.383 1.00 25.78 463 SER A CA 1
ATOM 3517 C C . SER A 1 463 ? 0.595 -15.229 -51.036 1.00 25.78 463 SER A C 1
ATOM 3519 O O . SER A 1 463 ? 0.814 -14.176 -51.628 1.00 25.78 463 SER A O 1
ATOM 3521 N N . LEU A 1 464 ? 1.516 -16.201 -50.957 1.00 39.69 464 LEU A N 1
ATOM 3522 C CA . LEU A 1 464 ? 2.665 -16.283 -51.875 1.00 39.69 464 LEU A CA 1
ATOM 3523 C C . LEU A 1 464 ? 2.166 -16.282 -53.335 1.00 39.69 464 LEU A C 1
ATOM 3525 O O . LEU A 1 464 ? 1.073 -16.784 -53.603 1.00 39.69 464 LEU A O 1
ATOM 3529 N N . PRO A 1 465 ? 2.998 -15.847 -54.296 1.00 31.67 465 PRO A N 1
ATOM 3530 C CA . PRO A 1 465 ? 3.519 -16.880 -55.190 1.00 31.67 465 PRO A CA 1
ATOM 3531 C C . PRO A 1 465 ? 4.979 -16.680 -55.602 1.00 31.67 465 PRO A C 1
ATOM 3533 O O . PRO A 1 465 ? 5.425 -15.602 -55.995 1.00 31.67 465 PRO A O 1
ATOM 3536 N N . GLN A 1 466 ? 5.691 -17.802 -55.593 1.00 30.12 466 GLN A N 1
ATOM 3537 C CA . GLN A 1 466 ? 6.872 -18.021 -56.404 1.00 30.12 466 GLN A CA 1
ATOM 3538 C C . GLN A 1 466 ? 6.437 -18.586 -57.762 1.00 30.12 466 GLN A C 1
ATOM 3540 O O . GLN A 1 466 ? 5.660 -19.535 -57.809 1.00 30.12 466 GLN A O 1
ATOM 3545 N N . SER A 1 467 ? 7.019 -18.007 -58.816 1.00 36.88 467 SER A N 1
ATOM 3546 C CA . SER A 1 467 ? 7.149 -18.499 -60.195 1.00 36.88 467 SER A CA 1
ATOM 3547 C C . SER A 1 467 ? 5.885 -18.658 -61.038 1.00 36.88 467 SER A C 1
ATOM 3549 O O . SER A 1 467 ? 5.038 -19.480 -60.733 1.00 36.88 467 SER A O 1
ATOM 3551 N N . LEU A 1 468 ? 5.876 -18.022 -62.215 1.00 27.08 468 LEU A N 1
ATOM 3552 C CA . LEU A 1 468 ? 5.712 -18.746 -63.479 1.00 27.08 468 LEU A CA 1
ATOM 3553 C C . LEU A 1 468 ? 6.355 -17.970 -64.638 1.00 27.08 468 LEU A C 1
ATOM 3555 O O . LEU A 1 468 ? 6.153 -16.773 -64.828 1.00 27.08 468 LEU A O 1
ATOM 3559 N N . LEU A 1 469 ? 7.175 -18.712 -65.374 1.00 30.12 469 LEU A N 1
ATOM 3560 C CA . LEU A 1 469 ? 7.779 -18.363 -66.647 1.00 30.12 469 LEU A CA 1
ATOM 3561 C C . LEU A 1 469 ? 6.721 -18.246 -67.756 1.00 30.12 469 LEU A C 1
ATOM 3563 O O . LEU A 1 469 ? 5.730 -18.971 -67.750 1.00 30.12 469 LEU A O 1
ATOM 3567 N N . GLN A 1 470 ? 7.112 -17.466 -68.773 1.00 32.00 470 GLN A N 1
ATOM 3568 C CA . GLN A 1 470 ? 6.813 -17.629 -70.204 1.00 32.00 470 GLN A CA 1
ATOM 3569 C C . GLN A 1 470 ? 5.509 -17.000 -70.729 1.00 32.00 470 GLN A C 1
ATOM 3571 O O . GLN A 1 470 ? 4.427 -17.447 -70.390 1.00 32.00 470 GLN A O 1
ATOM 3576 N N . VAL A 1 471 ? 5.627 -16.000 -71.619 1.00 27.06 471 VAL A N 1
ATOM 3577 C CA . VAL A 1 471 ? 5.371 -16.117 -73.075 1.00 27.06 471 VAL A CA 1
ATOM 3578 C C . VAL A 1 471 ? 5.992 -14.910 -73.805 1.00 27.06 471 VAL A C 1
ATOM 3580 O O . VAL A 1 471 ? 6.025 -13.788 -73.305 1.00 27.06 471 VAL A O 1
ATOM 3583 N N . SER A 1 472 ? 6.536 -15.203 -74.982 1.00 29.09 472 SER A N 1
ATOM 3584 C CA . SER A 1 472 ? 7.294 -14.360 -75.902 1.00 29.09 472 SER A CA 1
ATOM 3585 C C . SER A 1 472 ? 6.444 -13.425 -76.786 1.00 29.09 472 SER A C 1
ATOM 3587 O O . SER A 1 472 ? 5.328 -13.761 -77.158 1.00 29.09 472 SER A O 1
ATOM 3589 N N . SER A 1 473 ? 7.093 -12.334 -77.216 1.00 30.25 473 SER A N 1
ATOM 3590 C CA . SER A 1 473 ? 7.077 -11.696 -78.552 1.00 30.25 473 SER A CA 1
ATOM 3591 C C . SER A 1 473 ? 5.778 -11.180 -79.196 1.00 30.25 473 SER A C 1
ATOM 3593 O O . SER A 1 473 ? 4.980 -11.962 -79.694 1.00 30.25 473 SER A O 1
ATOM 3595 N N . SER A 1 474 ? 5.746 -9.868 -79.474 1.00 28.64 474 SER A N 1
ATOM 3596 C CA . SER A 1 474 ? 5.625 -9.351 -80.855 1.00 28.64 474 SER A CA 1
ATOM 3597 C C . SER A 1 474 ? 5.952 -7.853 -80.948 1.00 28.64 474 SER A C 1
ATOM 3599 O O . SER A 1 474 ? 5.585 -7.062 -80.085 1.00 28.64 474 SER A O 1
ATOM 3601 N N . ALA A 1 475 ? 6.676 -7.507 -82.010 1.00 32.09 475 ALA A N 1
ATOM 3602 C CA . ALA A 1 475 ? 7.284 -6.220 -82.329 1.00 32.09 475 ALA A CA 1
ATOM 3603 C C . ALA A 1 475 ? 6.302 -5.152 -82.845 1.00 32.09 475 ALA A C 1
ATOM 3605 O O . ALA A 1 475 ? 5.342 -5.513 -83.513 1.00 32.09 475 ALA A O 1
ATOM 3606 N N . THR A 1 476 ? 6.646 -3.863 -82.663 1.00 29.73 476 THR A N 1
ATOM 3607 C CA . THR A 1 476 ? 6.751 -2.871 -83.764 1.00 29.73 476 THR A CA 1
ATOM 3608 C C . THR A 1 476 ? 7.414 -1.547 -83.325 1.00 29.73 476 THR A C 1
ATOM 3610 O O . THR A 1 476 ? 6.942 -0.902 -82.397 1.00 29.73 476 THR A O 1
ATOM 3613 N N . ALA A 1 477 ? 8.469 -1.181 -84.071 1.00 30.44 477 ALA A N 1
ATOM 3614 C CA . ALA A 1 477 ? 8.927 0.146 -84.538 1.00 30.44 477 ALA A CA 1
ATOM 3615 C C . ALA A 1 477 ? 9.357 1.297 -83.577 1.00 30.44 477 ALA A C 1
ATOM 3617 O O . ALA A 1 477 ? 8.551 1.915 -82.892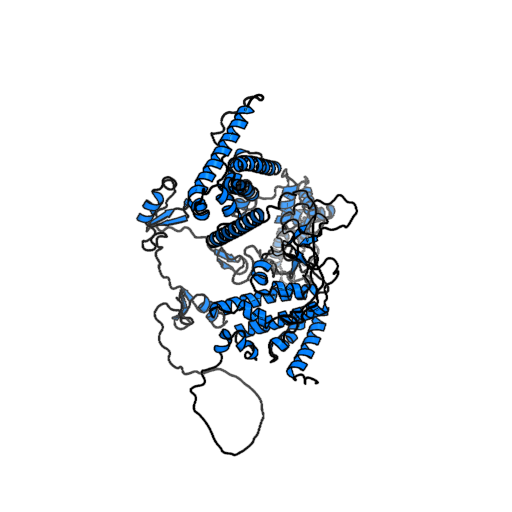 1.00 30.44 477 ALA A O 1
ATOM 3618 N N . GLU A 1 478 ? 10.651 1.646 -83.679 1.00 29.72 478 GLU A N 1
ATOM 3619 C CA . GLU A 1 478 ? 11.333 2.948 -83.423 1.00 29.72 478 GLU A CA 1
ATOM 3620 C C . GLU A 1 478 ? 10.983 4.036 -84.504 1.00 29.72 478 GLU A C 1
ATOM 3622 O O . GLU A 1 478 ? 10.280 3.638 -85.439 1.00 29.72 478 GLU A O 1
ATOM 3627 N N . PRO A 1 479 ? 11.452 5.338 -84.525 1.00 40.56 479 PRO A N 1
ATOM 3628 C CA . PRO A 1 479 ? 12.653 5.973 -83.904 1.00 40.56 479 PRO A CA 1
ATOM 3629 C C . PRO A 1 479 ? 12.423 7.478 -83.406 1.00 40.56 479 PRO A C 1
ATOM 3631 O O . PRO A 1 479 ? 11.279 7.788 -83.076 1.00 40.56 479 PRO A O 1
ATOM 3634 N N . PRO A 1 480 ? 13.403 8.436 -83.259 1.00 48.47 480 PRO A N 1
ATOM 3635 C CA . PRO A 1 480 ? 13.558 9.313 -82.068 1.00 48.47 480 PRO A CA 1
ATOM 3636 C C . PRO A 1 480 ? 13.597 10.860 -82.399 1.00 48.47 480 PRO A C 1
ATOM 3638 O O . PRO A 1 480 ? 12.862 11.285 -83.283 1.00 48.47 480 PRO A O 1
ATOM 3641 N N . PRO A 1 481 ? 14.427 11.746 -81.780 1.00 64.38 481 PRO A N 1
ATOM 3642 C CA . PRO A 1 481 ? 14.143 12.615 -80.613 1.00 64.38 481 PRO A CA 1
ATOM 3643 C C . PRO A 1 481 ? 14.386 14.135 -80.852 1.00 64.38 481 PRO A C 1
ATOM 3645 O O . PRO A 1 481 ? 15.254 14.477 -81.643 1.00 64.38 481 PRO A O 1
ATOM 3648 N N . LEU A 1 482 ? 13.790 15.077 -80.091 1.00 32.59 482 LEU A N 1
ATOM 3649 C CA . LEU A 1 482 ? 14.294 16.474 -80.042 1.00 32.59 482 LEU A CA 1
ATOM 3650 C C . LEU A 1 482 ? 14.011 17.232 -78.721 1.00 32.59 482 LEU A C 1
ATOM 3652 O O . LEU A 1 482 ? 12.862 17.434 -78.355 1.00 32.59 482 LEU A O 1
ATOM 3656 N N . GLY A 1 483 ? 15.107 17.686 -78.082 1.00 33.22 483 GLY A N 1
ATOM 3657 C CA . GLY A 1 483 ? 15.302 18.925 -77.290 1.00 33.22 483 GLY A CA 1
ATOM 3658 C C . GLY A 1 483 ? 14.371 19.209 -76.097 1.00 33.22 483 GLY A C 1
ATOM 3659 O O . GLY A 1 483 ? 13.170 19.332 -76.239 1.00 33.22 483 GLY A O 1
ATOM 3660 N N . GLY A 1 484 ? 14.807 19.443 -74.860 1.00 33.72 484 GLY A N 1
ATOM 3661 C CA . GLY A 1 484 ? 16.091 19.900 -74.349 1.00 33.72 484 GLY A CA 1
ATOM 3662 C C . GLY A 1 484 ? 15.825 20.863 -73.183 1.00 33.72 484 GLY A C 1
ATOM 3663 O O . GLY A 1 484 ? 15.346 21.970 -73.396 1.00 33.72 484 GLY A O 1
ATOM 3664 N N . ARG A 1 485 ? 16.127 20.440 -71.949 1.00 36.19 485 ARG A N 1
ATOM 3665 C CA . ARG A 1 485 ? 16.548 21.292 -70.816 1.00 36.19 485 ARG A CA 1
ATOM 3666 C C . ARG A 1 485 ? 17.144 20.385 -69.728 1.00 36.19 485 ARG A C 1
ATOM 3668 O O . ARG A 1 485 ? 16.458 19.460 -69.292 1.00 36.19 485 ARG A O 1
ATOM 3675 N N . PRO A 1 486 ? 18.390 20.604 -69.271 1.00 41.12 486 PRO A N 1
ATOM 3676 C CA . PRO A 1 486 ? 18.968 19.789 -68.212 1.00 41.12 486 PRO A CA 1
ATOM 3677 C C . PRO A 1 486 ? 18.296 20.140 -66.877 1.00 41.12 486 PRO A C 1
ATOM 3679 O O . PRO A 1 486 ? 18.513 21.215 -66.322 1.00 41.12 486 PRO A O 1
ATOM 3682 N N . LYS A 1 487 ? 17.471 19.231 -66.347 1.00 46.88 487 LYS A N 1
ATOM 3683 C CA . LYS A 1 487 ? 17.135 19.215 -64.916 1.00 46.88 487 LYS A CA 1
ATOM 3684 C C . LYS A 1 487 ? 18.325 18.620 -64.148 1.00 46.88 487 LYS A C 1
ATOM 3686 O O . LYS A 1 487 ? 18.912 17.646 -64.627 1.00 46.88 487 LYS A O 1
ATOM 3691 N N . PRO A 1 488 ? 18.698 19.168 -62.978 1.00 48.47 488 PRO A N 1
ATOM 3692 C CA . PRO A 1 488 ? 19.780 18.613 -62.175 1.00 48.47 488 PRO A CA 1
ATOM 3693 C C . PRO A 1 488 ? 19.436 17.167 -61.800 1.00 48.47 488 PRO A C 1
ATOM 3695 O O . PRO A 1 488 ? 18.344 16.891 -61.304 1.00 48.47 488 PRO A O 1
ATOM 3698 N N . LYS A 1 489 ? 20.360 16.236 -62.076 1.00 44.28 489 LYS A N 1
ATOM 3699 C CA . LYS A 1 489 ? 20.226 14.826 -61.689 1.00 44.28 489 LYS A CA 1
ATOM 3700 C C . LYS A 1 489 ? 19.924 14.746 -60.181 1.00 44.28 489 LYS A C 1
ATOM 3702 O O . LYS A 1 489 ? 20.636 15.388 -59.405 1.00 44.28 489 LYS A O 1
ATOM 3707 N N . PRO A 1 490 ? 18.917 13.972 -59.742 1.00 46.47 490 PRO A N 1
ATOM 3708 C CA . PRO A 1 490 ? 18.666 13.783 -58.321 1.00 46.47 490 PRO A CA 1
ATOM 3709 C C . PRO A 1 490 ? 19.880 13.076 -57.703 1.00 46.47 490 PRO A C 1
ATOM 3711 O O . PRO A 1 490 ? 20.368 12.076 -58.232 1.00 46.47 490 PRO A O 1
ATOM 3714 N N . ARG A 1 491 ? 20.400 13.613 -56.593 1.00 54.59 491 ARG A N 1
ATOM 3715 C CA . ARG A 1 491 ? 21.576 13.107 -55.857 1.00 54.59 491 ARG A CA 1
ATOM 3716 C C . ARG A 1 491 ? 21.269 11.809 -55.082 1.00 54.59 491 ARG A C 1
ATOM 3718 O O . ARG A 1 491 ? 21.706 11.648 -53.948 1.00 54.59 491 ARG A O 1
ATOM 3725 N N . VAL A 1 492 ? 20.556 10.863 -55.701 1.00 55.12 492 VAL A N 1
ATOM 3726 C CA . VAL A 1 492 ? 20.050 9.616 -55.087 1.00 55.12 492 VAL A CA 1
ATOM 3727 C C . VAL A 1 492 ? 21.167 8.809 -54.405 1.00 55.12 492 VAL A C 1
ATOM 3729 O O . VAL A 1 492 ? 20.956 8.211 -53.355 1.00 55.12 492 VAL A O 1
ATOM 3732 N N . GLY A 1 493 ? 22.394 8.857 -54.936 1.00 58.72 493 GLY A N 1
ATOM 3733 C CA . GLY A 1 493 ? 23.548 8.169 -54.347 1.00 58.72 493 GLY A CA 1
ATOM 3734 C C . GLY A 1 493 ? 24.102 8.789 -53.055 1.00 58.72 493 GLY A C 1
ATOM 3735 O O . GLY A 1 493 ? 24.717 8.073 -52.269 1.00 58.72 493 GLY A O 1
ATOM 3736 N N . MET A 1 494 ? 23.907 10.090 -52.808 1.00 62.41 494 MET A N 1
ATOM 3737 C CA . MET A 1 494 ? 24.346 10.730 -51.555 1.00 62.41 494 MET A CA 1
ATOM 3738 C C . MET A 1 494 ? 23.351 10.469 -50.423 1.00 62.41 494 MET A C 1
ATOM 3740 O O . MET A 1 494 ? 23.770 10.212 -49.296 1.00 62.41 494 MET A O 1
ATOM 3744 N N . ASP A 1 495 ? 22.054 10.462 -50.734 1.00 68.06 495 ASP A N 1
ATOM 3745 C CA . ASP A 1 495 ? 21.004 10.175 -49.755 1.00 68.06 495 ASP A CA 1
ATOM 3746 C C . ASP A 1 495 ? 21.020 8.708 -49.315 1.00 68.06 495 ASP A C 1
ATOM 3748 O O . ASP A 1 495 ? 20.897 8.437 -48.124 1.00 68.06 495 ASP A O 1
ATOM 3752 N N . LEU A 1 496 ? 21.282 7.768 -50.231 1.00 76.31 496 LEU A N 1
ATOM 3753 C CA . LEU A 1 496 ? 21.497 6.355 -49.890 1.00 76.31 496 LEU A CA 1
ATOM 3754 C C . LEU A 1 496 ? 22.717 6.160 -48.980 1.00 76.31 496 LEU A C 1
ATOM 3756 O O . LEU A 1 496 ? 22.633 5.441 -47.988 1.00 76.31 496 LEU A O 1
ATOM 3760 N N . LYS A 1 497 ? 23.838 6.837 -49.266 1.00 76.88 497 LYS A N 1
ATOM 3761 C CA . LYS A 1 497 ? 25.032 6.793 -48.402 1.00 76.88 497 LYS A CA 1
ATOM 3762 C C . LYS A 1 497 ? 24.761 7.389 -47.021 1.00 76.88 497 LYS A C 1
ATOM 3764 O O . LYS A 1 497 ? 25.167 6.806 -46.022 1.00 76.88 497 LYS A O 1
ATOM 3769 N N . ARG A 1 498 ? 24.030 8.506 -46.949 1.00 82.56 498 ARG A N 1
ATOM 3770 C CA . ARG A 1 498 ? 23.611 9.121 -45.682 1.00 82.56 498 ARG A CA 1
ATOM 3771 C C . ARG A 1 498 ? 22.681 8.204 -44.884 1.00 82.56 498 ARG A C 1
ATOM 3773 O O . ARG A 1 498 ? 22.871 8.064 -43.683 1.00 82.56 498 ARG A O 1
ATOM 3780 N N . GLN A 1 499 ? 21.703 7.574 -45.534 1.00 78.44 499 GLN A N 1
ATOM 3781 C CA . GLN A 1 499 ? 20.791 6.621 -44.892 1.00 78.44 499 GLN A CA 1
ATOM 3782 C C . GLN A 1 499 ? 21.536 5.389 -44.372 1.00 78.44 499 GLN A C 1
ATOM 3784 O O . GLN A 1 499 ? 21.270 4.948 -43.257 1.00 78.44 499 GLN A O 1
ATOM 3789 N N . GLN A 1 500 ? 22.499 4.875 -45.141 1.00 83.50 500 GLN A N 1
ATOM 3790 C CA . GLN A 1 500 ? 23.337 3.758 -44.718 1.00 83.50 500 GLN A CA 1
ATOM 3791 C C . GLN A 1 500 ? 24.209 4.137 -43.513 1.00 83.50 500 GLN A C 1
ATOM 3793 O O . GLN A 1 500 ? 24.209 3.412 -42.527 1.00 83.50 500 GLN A O 1
ATOM 3798 N N . MET A 1 501 ? 24.845 5.313 -43.529 1.00 83.69 501 MET A N 1
ATOM 3799 C CA . MET A 1 501 ? 25.583 5.832 -42.371 1.00 83.69 501 MET A CA 1
ATOM 3800 C C . MET A 1 501 ? 24.692 5.979 -41.131 1.00 83.69 501 MET A C 1
ATOM 3802 O O . MET A 1 501 ? 25.058 5.498 -40.068 1.00 83.69 501 MET A O 1
ATOM 3806 N N . MET A 1 502 ? 23.497 6.569 -41.257 1.00 86.00 502 MET A N 1
ATOM 3807 C CA . MET A 1 502 ? 22.563 6.708 -40.128 1.00 86.00 502 MET A CA 1
ATOM 3808 C C . MET A 1 502 ? 22.101 5.351 -39.583 1.00 86.00 502 MET A C 1
ATOM 3810 O O . MET A 1 502 ? 21.923 5.204 -38.375 1.00 86.00 502 MET A O 1
ATOM 3814 N N . LYS A 1 503 ? 21.912 4.355 -40.457 1.00 82.00 503 LYS A N 1
ATOM 3815 C CA . LYS A 1 503 ? 21.588 2.982 -40.058 1.00 82.00 503 LYS A CA 1
ATOM 3816 C C . LYS A 1 503 ? 22.753 2.338 -39.308 1.00 82.00 503 LYS A C 1
ATOM 3818 O O . LYS A 1 503 ? 22.531 1.738 -38.261 1.00 82.00 503 LYS A O 1
ATOM 3823 N N . ASP A 1 504 ? 23.970 2.484 -39.817 1.00 86.94 504 ASP A N 1
ATOM 3824 C CA . ASP A 1 504 ? 25.169 1.909 -39.209 1.00 86.94 504 ASP A CA 1
ATOM 3825 C C . ASP A 1 504 ? 25.489 2.578 -37.863 1.00 86.94 504 ASP A C 1
ATOM 3827 O O . ASP A 1 504 ? 25.808 1.890 -36.894 1.00 86.94 504 ASP A O 1
ATOM 3831 N N . ASP A 1 505 ? 25.317 3.896 -37.755 1.00 85.00 505 ASP A N 1
ATOM 3832 C CA . ASP A 1 505 ? 25.482 4.643 -36.505 1.00 85.00 505 ASP A CA 1
ATOM 3833 C C . ASP A 1 505 ? 24.368 4.319 -35.497 1.00 85.00 505 ASP A C 1
ATOM 3835 O O . ASP A 1 505 ? 24.642 4.132 -34.311 1.00 85.00 505 ASP A O 1
ATOM 3839 N N . GLY A 1 506 ? 23.126 4.144 -35.963 1.00 84.25 506 GLY A N 1
ATOM 3840 C CA . GLY A 1 506 ? 22.016 3.675 -35.132 1.00 84.25 506 GLY A CA 1
ATOM 3841 C C . GLY A 1 506 ? 22.242 2.263 -34.582 1.00 84.25 506 GLY A C 1
ATOM 3842 O O . GLY A 1 506 ? 21.985 2.007 -33.407 1.00 84.25 506 GLY A O 1
ATOM 3843 N N . LEU A 1 507 ? 22.782 1.348 -35.394 1.00 85.62 507 LEU A N 1
ATOM 3844 C CA . LEU A 1 507 ? 23.135 -0.005 -34.951 1.00 85.62 507 LEU A CA 1
ATOM 3845 C C . LEU A 1 507 ? 24.293 0.001 -33.945 1.00 85.62 507 LEU A C 1
ATOM 3847 O O . LEU A 1 507 ? 24.227 -0.724 -32.951 1.00 85.62 507 LEU A O 1
ATOM 3851 N N . LYS A 1 508 ? 25.318 0.839 -34.154 1.00 86.00 508 LYS A N 1
ATOM 3852 C CA . LYS A 1 508 ? 26.409 1.028 -33.181 1.00 86.00 508 LYS A CA 1
ATOM 3853 C C . LYS A 1 508 ? 25.887 1.560 -31.847 1.00 86.00 508 LYS A C 1
ATOM 3855 O O . LYS A 1 508 ? 26.266 1.032 -30.806 1.00 86.00 508 LYS A O 1
ATOM 3860 N N . LEU A 1 509 ? 24.984 2.542 -31.872 1.00 85.44 509 LEU A N 1
ATOM 3861 C CA . LEU A 1 509 ? 24.367 3.092 -30.665 1.00 85.44 509 LEU A CA 1
ATOM 3862 C C . LEU A 1 509 ? 23.559 2.029 -29.904 1.00 85.44 509 LEU A C 1
ATOM 3864 O O . LEU A 1 509 ? 23.723 1.880 -28.697 1.00 85.44 509 LEU A O 1
ATOM 3868 N N . ILE A 1 510 ? 22.734 1.240 -30.602 1.00 87.12 510 ILE A N 1
ATOM 3869 C CA . ILE A 1 510 ? 21.972 0.137 -29.989 1.00 87.12 510 ILE A CA 1
ATOM 3870 C C . ILE A 1 510 ? 22.915 -0.889 -29.352 1.00 87.12 510 ILE A C 1
ATOM 3872 O O . ILE A 1 510 ? 22.640 -1.388 -28.260 1.00 87.12 510 ILE A O 1
ATOM 3876 N N . GLN A 1 511 ? 24.032 -1.201 -30.012 1.00 86.56 511 GLN A N 1
ATOM 3877 C CA . GLN A 1 511 ? 25.028 -2.119 -29.472 1.00 86.56 511 GLN A CA 1
ATOM 3878 C C . GLN A 1 511 ? 25.670 -1.570 -28.189 1.00 86.56 511 GLN A C 1
ATOM 3880 O O . GLN A 1 511 ? 25.798 -2.313 -27.217 1.00 86.56 511 GLN A O 1
ATOM 3885 N N . GLN A 1 512 ? 26.011 -0.277 -28.158 1.00 85.12 512 GLN A N 1
ATOM 3886 C CA . GLN A 1 512 ? 26.557 0.390 -26.971 1.00 85.12 512 GLN A CA 1
ATOM 3887 C C . GLN A 1 512 ? 25.556 0.420 -25.809 1.00 85.12 512 GLN A C 1
ATOM 3889 O O . GLN A 1 512 ? 25.941 0.133 -24.680 1.00 85.12 512 GLN A O 1
ATOM 3894 N N . ILE A 1 513 ? 24.272 0.694 -26.074 1.00 88.94 513 ILE A N 1
ATOM 3895 C CA . ILE A 1 513 ? 23.219 0.675 -25.044 1.00 88.94 513 ILE A CA 1
ATOM 3896 C C . ILE A 1 513 ? 23.056 -0.732 -24.461 1.00 88.94 513 ILE A C 1
ATOM 3898 O O . ILE A 1 513 ? 23.056 -0.889 -23.246 1.00 88.94 513 ILE A O 1
ATOM 3902 N N . ARG A 1 514 ? 22.996 -1.775 -25.299 1.00 88.38 514 ARG A N 1
ATOM 3903 C CA . ARG A 1 514 ? 22.884 -3.167 -24.822 1.00 88.38 514 ARG A CA 1
ATOM 3904 C C . ARG A 1 514 ? 24.083 -3.597 -23.978 1.00 88.38 514 ARG A C 1
ATOM 3906 O O . ARG A 1 514 ? 23.927 -4.335 -23.006 1.00 88.38 514 ARG A O 1
ATOM 3913 N N . GLU A 1 515 ? 25.285 -3.165 -24.353 1.00 88.38 515 GLU A N 1
ATOM 3914 C CA . GLU A 1 515 ? 26.489 -3.432 -23.564 1.00 88.38 515 GLU A CA 1
ATOM 3915 C C . GLU A 1 515 ? 26.455 -2.696 -22.216 1.00 88.38 515 GLU A C 1
ATOM 3917 O O . GLU A 1 515 ? 26.799 -3.280 -21.188 1.00 88.38 515 GLU A O 1
ATOM 3922 N N . ALA A 1 516 ? 25.990 -1.448 -22.211 1.00 88.88 516 ALA A N 1
ATOM 3923 C CA . ALA A 1 516 ? 25.842 -0.624 -21.018 1.00 88.88 516 ALA A CA 1
ATOM 3924 C C . ALA A 1 516 ? 24.777 -1.167 -20.051 1.00 88.88 516 ALA A C 1
ATOM 3926 O O . ALA A 1 516 ? 25.037 -1.283 -18.854 1.00 88.88 516 ALA A O 1
ATOM 3927 N N . GLU A 1 517 ? 23.625 -1.611 -20.561 1.00 90.25 517 GLU A N 1
ATOM 3928 C CA . GLU A 1 517 ? 22.561 -2.242 -19.769 1.00 90.25 517 GLU A CA 1
ATOM 3929 C C . GLU A 1 517 ? 23.055 -3.517 -19.077 1.00 90.25 517 GLU A C 1
ATOM 3931 O O . GLU A 1 517 ? 22.742 -3.757 -17.910 1.00 90.25 517 GLU A O 1
ATOM 3936 N N . LYS A 1 518 ? 23.912 -4.306 -19.746 1.00 89.19 518 LYS A N 1
ATOM 3937 C CA . LYS A 1 518 ? 24.567 -5.475 -19.132 1.00 89.19 518 LYS A CA 1
ATOM 3938 C C . LYS A 1 518 ? 25.457 -5.087 -17.942 1.00 89.19 518 LYS A C 1
ATOM 3940 O O . LYS A 1 518 ? 25.664 -5.905 -17.047 1.00 89.19 518 LYS A O 1
ATOM 3945 N N . ARG A 1 519 ? 25.972 -3.854 -17.923 1.00 86.88 519 ARG A N 1
ATOM 3946 C CA . ARG A 1 519 ? 26.756 -3.263 -16.825 1.00 86.88 519 ARG A CA 1
ATOM 3947 C C . ARG A 1 519 ? 25.897 -2.435 -15.851 1.00 86.88 519 ARG A C 1
ATOM 3949 O O . ARG A 1 519 ? 26.445 -1.859 -14.918 1.00 86.88 519 ARG A O 1
ATOM 3956 N N . GLY A 1 520 ? 24.573 -2.390 -16.035 1.00 86.38 520 GLY A N 1
ATOM 3957 C CA . GLY A 1 520 ? 23.639 -1.650 -15.180 1.00 86.38 520 GLY A CA 1
ATOM 3958 C C . GLY A 1 520 ? 23.586 -0.137 -15.428 1.00 86.38 520 GLY A C 1
ATOM 3959 O O . GLY A 1 520 ? 23.082 0.587 -14.574 1.00 86.38 520 GLY A O 1
ATOM 3960 N N . VAL A 1 521 ? 24.104 0.335 -16.563 1.00 90.25 521 VAL A N 1
ATOM 3961 C CA . VAL A 1 521 ? 24.082 1.746 -16.981 1.00 90.25 521 VAL A CA 1
ATOM 3962 C C . VAL A 1 521 ? 22.837 2.009 -17.834 1.00 90.25 521 VAL A C 1
ATOM 3964 O O . VAL A 1 521 ? 22.505 1.201 -18.703 1.00 90.25 521 VAL A O 1
ATOM 3967 N N . SER A 1 522 ? 22.142 3.126 -17.597 1.00 90.31 522 SER A N 1
ATOM 3968 C CA . SER A 1 522 ? 20.892 3.446 -18.299 1.00 90.31 522 SER A CA 1
ATOM 3969 C C . SER A 1 522 ? 21.125 4.030 -19.705 1.00 90.31 522 SER A C 1
ATOM 3971 O O . SER A 1 522 ? 22.161 4.657 -19.953 1.00 90.31 522 SER A O 1
ATOM 3973 N N . PRO A 1 523 ? 20.163 3.894 -20.639 1.00 88.62 523 PRO A N 1
ATOM 3974 C CA . PRO A 1 523 ? 20.266 4.491 -21.973 1.00 88.62 523 PRO A CA 1
ATOM 3975 C C . PRO A 1 523 ? 20.485 6.011 -21.951 1.00 88.62 523 PRO A C 1
ATOM 3977 O O . PRO A 1 523 ? 21.213 6.546 -22.786 1.00 88.62 523 PRO A O 1
ATOM 3980 N N . GLU A 1 524 ? 19.891 6.710 -20.984 1.00 90.31 524 GLU A N 1
ATOM 3981 C CA . GLU A 1 524 ? 20.043 8.154 -20.791 1.00 90.31 524 GLU A CA 1
ATOM 3982 C C . GLU A 1 524 ? 21.464 8.522 -20.350 1.00 90.31 524 GLU A C 1
ATOM 3984 O O . GLU A 1 524 ? 22.003 9.529 -20.806 1.00 90.31 524 GLU A O 1
ATOM 3989 N N . GLU A 1 525 ? 22.089 7.699 -19.501 1.00 90.50 525 GLU A N 1
ATOM 3990 C CA . GLU A 1 525 ? 23.485 7.874 -19.088 1.00 90.50 525 GLU A CA 1
ATOM 3991 C C . GLU A 1 525 ? 24.441 7.663 -20.262 1.00 90.50 525 GLU A C 1
ATOM 3993 O O . GLU A 1 525 ? 25.354 8.464 -20.455 1.00 90.50 525 GLU A O 1
ATOM 3998 N N . VAL A 1 526 ? 24.201 6.634 -21.084 1.00 90.00 526 VAL A N 1
ATOM 3999 C CA . VAL A 1 526 ? 24.977 6.391 -22.312 1.00 90.00 526 VAL A CA 1
ATOM 4000 C C . VAL A 1 526 ? 24.831 7.564 -23.274 1.00 90.00 526 VAL A C 1
ATOM 4002 O O . VAL A 1 526 ? 25.829 8.072 -23.779 1.00 90.00 526 VAL A O 1
ATOM 4005 N N . TYR A 1 527 ? 23.600 8.026 -23.504 1.00 88.31 527 TYR A N 1
ATOM 4006 C CA . TYR A 1 527 ? 23.323 9.144 -24.400 1.00 88.31 527 TYR A CA 1
ATOM 4007 C C . TYR A 1 527 ? 24.001 10.439 -23.938 1.00 88.31 527 TYR A C 1
ATOM 4009 O O . TYR A 1 527 ? 24.661 11.104 -24.734 1.00 88.31 527 TYR A O 1
ATOM 4017 N N . ALA A 1 528 ? 23.896 10.779 -22.651 1.00 89.56 528 ALA A N 1
ATOM 4018 C CA . ALA A 1 528 ? 24.541 11.963 -22.092 1.00 89.56 528 ALA A CA 1
ATOM 4019 C C . ALA A 1 528 ? 26.079 11.860 -22.119 1.00 89.56 528 ALA A C 1
ATOM 4021 O O . ALA A 1 528 ? 26.761 12.853 -22.376 1.00 89.56 528 ALA A O 1
ATOM 4022 N N . ALA A 1 529 ? 26.634 10.661 -21.911 1.00 88.50 529 ALA A N 1
ATOM 4023 C CA . ALA A 1 529 ? 28.074 10.420 -21.972 1.00 88.50 529 ALA A CA 1
ATOM 4024 C C . ALA A 1 529 ? 28.643 10.481 -23.397 1.00 88.50 529 ALA A C 1
ATOM 4026 O O . ALA A 1 529 ? 29.791 10.886 -23.565 1.00 88.50 529 ALA A O 1
ATOM 4027 N N . LEU A 1 530 ? 27.867 10.131 -24.430 1.00 85.00 530 LEU A N 1
ATOM 4028 C CA . LEU A 1 530 ? 28.323 10.162 -25.829 1.00 85.00 530 LEU A CA 1
ATOM 4029 C C . LEU A 1 530 ? 28.733 11.560 -26.301 1.00 85.00 530 LEU A C 1
ATOM 4031 O O . LEU A 1 530 ? 29.647 11.693 -27.112 1.00 85.00 530 LEU A O 1
ATOM 4035 N N . CYS A 1 531 ? 28.102 12.600 -25.758 1.00 74.56 531 CYS A N 1
ATOM 4036 C CA . CYS A 1 531 ? 28.474 13.989 -26.019 1.00 74.56 531 CYS A CA 1
ATOM 4037 C C . CYS A 1 531 ? 29.852 14.354 -25.438 1.00 74.56 531 CYS A C 1
ATOM 4039 O O . CYS A 1 531 ? 30.458 15.323 -25.889 1.00 74.56 531 CYS A O 1
ATOM 4041 N N . MET A 1 532 ? 30.350 13.585 -24.460 1.00 75.31 532 MET A N 1
ATOM 4042 C CA . MET A 1 532 ? 31.544 13.913 -23.677 1.00 75.31 532 MET A CA 1
ATOM 4043 C C . MET A 1 532 ? 32.701 12.925 -23.827 1.00 75.31 532 MET A C 1
ATOM 4045 O O . MET A 1 532 ? 33.849 13.291 -23.589 1.00 75.31 532 MET A O 1
ATOM 4049 N N . CYS A 1 533 ? 32.436 11.682 -24.233 1.00 76.44 533 CYS A N 1
ATOM 4050 C CA . CYS A 1 533 ? 33.435 10.618 -24.198 1.00 76.44 533 CYS A CA 1
ATOM 4051 C C . CYS A 1 533 ? 34.519 10.736 -25.285 1.00 76.44 533 CYS A C 1
ATOM 4053 O O . CYS A 1 533 ? 35.476 9.965 -25.261 1.00 76.44 533 CYS A O 1
ATOM 4055 N N . GLY A 1 534 ? 34.417 11.676 -26.234 1.00 68.44 534 GLY A N 1
ATOM 4056 C CA . GLY A 1 534 ? 35.492 11.987 -27.192 1.00 68.44 534 GLY A CA 1
ATOM 4057 C C . GLY A 1 534 ? 35.986 10.796 -28.031 1.00 68.44 534 GLY A C 1
ATOM 4058 O O . GLY A 1 534 ? 37.110 10.823 -28.521 1.00 68.44 534 GLY A O 1
ATOM 4059 N N . GLY A 1 535 ? 35.175 9.737 -28.170 1.00 66.62 535 GLY A N 1
ATOM 4060 C CA . GLY A 1 535 ? 35.532 8.484 -28.850 1.00 66.62 535 GLY A CA 1
ATOM 4061 C C . GLY A 1 535 ? 35.949 7.323 -27.932 1.00 66.62 535 GLY A C 1
ATOM 4062 O O . GLY A 1 535 ? 36.111 6.206 -28.418 1.00 66.62 535 GLY A O 1
ATOM 4063 N N . SER A 1 536 ? 36.080 7.547 -26.621 1.00 75.94 536 SER A N 1
ATOM 4064 C CA . SER A 1 536 ? 36.236 6.484 -25.616 1.00 75.94 536 SER A CA 1
ATOM 4065 C C . SER A 1 536 ? 34.910 5.760 -25.335 1.00 75.94 536 SER A C 1
ATOM 4067 O O . SER A 1 536 ? 33.830 6.253 -25.677 1.00 75.94 536 SER A O 1
ATOM 4069 N N . ASN A 1 537 ? 34.976 4.567 -24.732 1.00 83.38 537 ASN A N 1
ATOM 4070 C CA . ASN A 1 537 ? 33.775 3.812 -24.374 1.00 83.38 537 ASN A CA 1
ATOM 4071 C C . ASN A 1 537 ? 32.949 4.602 -23.331 1.00 83.38 537 ASN A C 1
ATOM 4073 O O . ASN A 1 537 ? 33.479 4.913 -22.260 1.00 83.38 537 ASN A O 1
ATOM 4077 N N . PRO A 1 538 ? 31.659 4.898 -23.594 1.00 84.50 538 PRO A N 1
ATOM 4078 C CA . PRO A 1 538 ? 30.822 5.676 -22.680 1.00 84.50 538 PRO A CA 1
ATOM 4079 C C . PRO A 1 538 ? 30.727 5.088 -21.267 1.00 84.50 538 PRO A C 1
ATOM 4081 O O . PRO A 1 538 ? 30.684 5.839 -20.299 1.00 84.50 538 PRO A O 1
ATOM 4084 N N . CYS A 1 539 ? 30.732 3.759 -21.122 1.00 85.19 539 CYS A N 1
ATOM 4085 C CA . CYS A 1 539 ? 30.632 3.102 -19.814 1.00 85.19 539 CYS A CA 1
ATOM 4086 C C . CYS A 1 539 ? 31.885 3.317 -18.961 1.00 85.19 539 CYS A C 1
ATOM 4088 O O . CYS A 1 539 ? 31.791 3.490 -17.744 1.00 85.19 539 CYS A O 1
ATOM 4090 N N . ASP A 1 540 ? 33.054 3.303 -19.599 1.00 86.56 540 ASP A N 1
ATOM 4091 C CA . ASP A 1 540 ? 34.328 3.482 -18.908 1.00 86.56 540 ASP A CA 1
ATOM 4092 C C . ASP A 1 540 ? 34.456 4.944 -18.452 1.00 86.56 540 ASP A C 1
ATOM 4094 O O . ASP A 1 540 ? 34.750 5.202 -17.285 1.00 86.56 540 ASP A O 1
ATOM 4098 N N . TRP A 1 541 ? 34.077 5.892 -19.320 1.00 90.44 541 TRP A N 1
ATOM 4099 C CA . TRP A 1 541 ? 34.007 7.319 -18.989 1.00 90.44 541 TRP A CA 1
ATOM 4100 C C . TRP A 1 541 ? 33.007 7.620 -17.859 1.00 90.44 541 TRP A C 1
ATOM 4102 O O . TRP A 1 541 ? 33.317 8.369 -16.933 1.00 90.44 541 TRP A O 1
ATOM 4112 N N . LEU A 1 542 ? 31.822 6.998 -17.878 1.00 88.75 542 LEU A N 1
ATOM 4113 C CA . LEU A 1 542 ? 30.820 7.131 -16.810 1.00 88.75 542 LEU A CA 1
ATOM 4114 C C . LEU A 1 542 ? 31.332 6.631 -15.453 1.00 88.75 542 LEU A C 1
ATOM 4116 O O . LEU A 1 542 ? 30.862 7.086 -14.410 1.00 88.75 542 LEU A O 1
ATOM 4120 N N . THR A 1 543 ? 32.279 5.694 -15.457 1.00 86.56 543 THR A N 1
ATOM 4121 C CA . THR A 1 543 ? 32.855 5.140 -14.230 1.00 86.56 543 THR A CA 1
ATOM 4122 C C . THR A 1 543 ? 34.008 5.998 -13.712 1.00 86.56 543 THR A C 1
ATOM 4124 O O . THR A 1 543 ? 34.104 6.200 -12.501 1.00 86.56 543 THR A O 1
ATOM 4127 N N . SER A 1 544 ? 34.871 6.512 -14.595 1.00 87.31 544 SER A N 1
ATOM 4128 C CA . SER A 1 544 ? 36.066 7.267 -14.196 1.00 87.31 544 SER A CA 1
ATOM 4129 C C . SER A 1 544 ? 35.834 8.778 -14.090 1.00 87.31 544 SER A C 1
ATOM 4131 O O . SER A 1 544 ? 36.147 9.368 -13.059 1.00 87.31 544 SER A O 1
ATOM 4133 N N . GLU A 1 545 ? 35.243 9.406 -15.110 1.00 89.69 545 GLU A N 1
ATOM 4134 C CA . GLU A 1 545 ? 35.220 10.869 -15.261 1.00 89.69 545 GLU A CA 1
ATOM 4135 C C . GLU A 1 545 ? 33.934 11.518 -14.743 1.00 89.69 545 GLU A C 1
ATOM 4137 O O . GLU A 1 545 ? 33.965 12.640 -14.230 1.00 89.69 545 GLU A O 1
ATOM 4142 N N . LEU A 1 546 ? 32.792 10.824 -14.834 1.00 91.75 546 LEU A N 1
ATOM 4143 C CA . LEU A 1 546 ? 31.505 11.392 -14.420 1.00 91.75 546 LEU A CA 1
ATOM 4144 C C . LEU A 1 546 ? 31.519 11.922 -12.971 1.00 91.75 546 LEU A C 1
ATOM 4146 O O . LEU A 1 546 ? 31.035 13.034 -12.768 1.00 91.75 546 LEU A O 1
ATOM 4150 N N . PRO A 1 547 ? 32.059 11.221 -11.950 1.00 93.25 547 PRO A N 1
ATOM 4151 C CA . PRO A 1 547 ? 32.079 11.750 -10.585 1.00 93.25 547 PRO A CA 1
ATOM 4152 C C . PRO A 1 547 ? 32.765 13.118 -10.465 1.00 93.25 547 PRO A 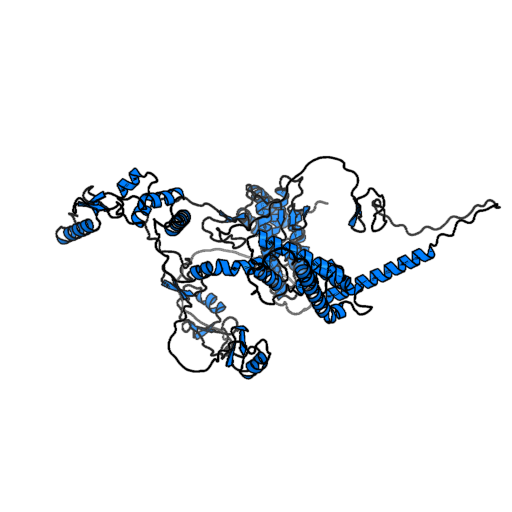C 1
ATOM 4154 O O . PRO A 1 547 ? 32.276 13.972 -9.724 1.00 93.25 547 PRO A O 1
ATOM 4157 N N . HIS A 1 548 ? 33.849 13.336 -11.214 1.00 92.75 548 HIS A N 1
ATOM 4158 C CA . HIS A 1 548 ? 34.580 14.602 -11.240 1.00 92.75 548 HIS A CA 1
ATOM 4159 C C . HIS A 1 548 ? 33.778 15.700 -11.939 1.00 92.75 548 HIS A C 1
ATOM 4161 O O . HIS A 1 548 ? 33.658 16.801 -11.402 1.00 92.75 548 HIS A O 1
ATOM 4167 N N . LEU A 1 549 ? 33.139 15.382 -13.069 1.00 93.31 549 LEU A N 1
ATOM 4168 C CA . LEU A 1 549 ? 32.250 16.321 -13.757 1.00 93.31 549 LEU A CA 1
ATOM 4169 C C . LEU A 1 549 ? 31.068 16.744 -12.869 1.00 93.31 549 LEU A C 1
ATOM 4171 O O . LEU A 1 549 ? 30.684 17.911 -12.840 1.00 93.31 549 LEU A O 1
ATOM 4175 N N . LEU A 1 550 ? 30.487 15.813 -12.108 1.00 94.31 550 LEU A N 1
ATOM 4176 C CA . LEU A 1 550 ? 29.391 16.124 -11.186 1.00 94.31 550 LEU A CA 1
ATOM 4177 C C . LEU A 1 550 ? 29.835 17.041 -10.039 1.00 94.31 550 LEU A C 1
ATOM 4179 O O . LEU A 1 550 ? 29.052 17.892 -9.613 1.00 94.31 550 LEU A O 1
ATOM 4183 N N . ASP A 1 551 ? 31.066 16.894 -9.548 1.00 92.81 551 ASP A N 1
ATOM 4184 C CA . ASP A 1 551 ? 31.645 17.821 -8.570 1.00 92.81 551 ASP A CA 1
ATOM 4185 C C . ASP A 1 551 ? 31.873 19.207 -9.175 1.00 92.81 551 ASP A C 1
ATOM 4187 O O . ASP A 1 551 ? 31.580 20.213 -8.527 1.00 92.81 551 ASP A O 1
ATOM 4191 N N . GLU A 1 552 ? 32.325 19.269 -10.428 1.00 92.94 552 GLU A N 1
ATOM 4192 C CA . GLU A 1 552 ? 32.489 20.519 -11.168 1.00 92.94 552 GLU A CA 1
ATOM 4193 C C . GLU A 1 552 ? 31.144 21.237 -11.346 1.00 92.94 552 GLU A C 1
ATOM 4195 O O . GLU A 1 552 ? 31.026 22.417 -11.021 1.00 92.94 552 GLU A O 1
ATOM 4200 N N . ILE A 1 553 ? 30.091 20.518 -11.756 1.00 93.81 553 ILE A N 1
ATOM 4201 C CA . ILE A 1 553 ? 28.720 21.049 -11.862 1.00 93.81 553 ILE A CA 1
ATOM 4202 C C . ILE A 1 553 ? 28.233 21.570 -10.504 1.00 93.81 553 ILE A C 1
ATOM 4204 O O . ILE A 1 553 ? 27.664 22.663 -10.431 1.00 93.81 553 ILE A O 1
ATOM 4208 N N . CYS A 1 554 ? 28.469 20.828 -9.416 1.00 92.06 554 CYS A N 1
ATOM 4209 C CA . CYS A 1 554 ? 28.134 21.280 -8.064 1.00 92.06 554 CYS A CA 1
ATOM 4210 C C . CYS A 1 554 ? 28.883 22.572 -7.691 1.00 92.06 554 CYS A C 1
ATOM 4212 O O . CYS A 1 554 ? 28.279 23.493 -7.136 1.00 92.06 554 CYS A O 1
ATOM 4214 N N . ALA A 1 555 ? 30.180 22.655 -7.998 1.00 90.38 555 ALA A N 1
ATOM 4215 C CA . ALA A 1 555 ? 31.020 23.812 -7.702 1.00 90.38 555 ALA A CA 1
ATOM 4216 C C . ALA A 1 555 ? 30.621 25.044 -8.530 1.00 90.38 555 ALA A C 1
ATOM 4218 O O . ALA A 1 555 ? 30.506 26.140 -7.980 1.00 90.38 555 ALA A O 1
ATOM 4219 N N . MET A 1 556 ? 30.332 24.861 -9.821 1.00 90.69 556 MET A N 1
ATOM 4220 C CA . MET A 1 556 ? 29.822 25.912 -10.703 1.00 90.69 556 MET A CA 1
ATOM 4221 C C . MET A 1 556 ? 28.448 26.413 -10.259 1.00 90.69 556 MET A C 1
ATOM 4223 O O . MET A 1 556 ? 28.206 27.616 -10.216 1.00 90.69 556 MET A O 1
ATOM 4227 N N . ALA A 1 557 ? 27.543 25.519 -9.862 1.00 89.19 557 ALA A N 1
ATOM 4228 C CA . ALA A 1 557 ? 26.252 25.925 -9.315 1.00 89.19 557 ALA A CA 1
ATOM 4229 C C . ALA A 1 557 ? 26.412 26.737 -8.017 1.00 89.19 557 ALA A C 1
ATOM 4231 O O . ALA A 1 557 ? 25.761 27.772 -7.851 1.00 89.19 557 ALA A O 1
ATOM 4232 N N . ALA A 1 558 ? 27.305 26.310 -7.119 1.00 87.19 558 ALA A N 1
ATOM 4233 C CA . ALA A 1 558 ? 27.592 27.030 -5.881 1.00 87.19 558 ALA A CA 1
ATOM 4234 C C . ALA A 1 558 ? 28.197 28.425 -6.142 1.00 87.19 558 ALA A C 1
ATOM 4236 O O . ALA A 1 558 ? 27.798 29.395 -5.494 1.00 87.19 558 ALA A O 1
ATOM 4237 N N . SER A 1 559 ? 29.109 28.557 -7.113 1.00 85.06 559 SER A N 1
ATOM 4238 C CA . SER A 1 559 ? 29.745 29.837 -7.458 1.00 85.06 559 SER A CA 1
ATOM 4239 C C . SER A 1 559 ? 28.781 30.809 -8.148 1.00 85.06 559 SER A C 1
ATOM 4241 O O . SER A 1 559 ? 28.717 31.983 -7.778 1.00 85.06 559 SER A O 1
ATOM 4243 N N . VAL A 1 560 ? 27.954 30.327 -9.080 1.00 82.88 560 VAL A N 1
ATOM 4244 C CA . VAL A 1 560 ? 26.922 31.135 -9.751 1.00 82.88 560 VAL A CA 1
ATOM 4245 C C . VAL A 1 560 ? 25.917 31.685 -8.735 1.00 82.88 560 VAL A C 1
ATOM 4247 O O . VAL A 1 560 ? 25.554 32.861 -8.792 1.00 82.88 560 VAL A O 1
ATOM 4250 N N . GLN A 1 561 ? 25.498 30.872 -7.763 1.00 74.31 561 GLN A N 1
ATOM 4251 C CA . GLN A 1 561 ? 24.551 31.293 -6.730 1.00 74.31 561 GLN A CA 1
ATOM 4252 C C . GLN A 1 561 ? 25.135 32.366 -5.789 1.00 74.31 561 GLN A C 1
ATOM 4254 O O . GLN A 1 561 ? 24.409 33.277 -5.383 1.00 74.31 561 GLN A O 1
ATOM 4259 N N . LEU A 1 562 ? 26.434 32.299 -5.471 1.00 70.38 562 LEU A N 1
ATOM 4260 C CA . LEU A 1 562 ? 27.139 33.333 -4.699 1.00 70.38 562 LEU A CA 1
ATOM 4261 C C . LEU A 1 562 ? 27.180 34.672 -5.450 1.00 70.38 562 LEU A C 1
ATOM 4263 O O . LEU A 1 562 ? 26.898 35.713 -4.857 1.00 70.38 562 LEU A O 1
ATOM 4267 N N . ASN A 1 563 ? 27.432 34.641 -6.761 1.00 65.50 563 ASN A N 1
ATOM 4268 C CA . ASN A 1 563 ? 27.492 35.844 -7.595 1.00 65.50 563 ASN A CA 1
ATOM 4269 C C . ASN A 1 563 ? 26.130 36.554 -7.707 1.00 65.50 563 ASN A C 1
ATOM 4271 O O . ASN A 1 563 ? 26.065 37.779 -7.607 1.00 65.50 563 ASN A O 1
ATOM 4275 N N . TYR A 1 564 ? 25.025 35.807 -7.823 1.00 60.44 564 TYR A N 1
ATOM 4276 C CA . TYR A 1 564 ? 23.673 36.387 -7.781 1.00 60.44 564 TYR A CA 1
ATOM 4277 C C . TYR A 1 564 ? 23.330 37.007 -6.420 1.00 60.44 564 TYR A C 1
ATOM 4279 O O . TYR A 1 564 ? 22.623 38.012 -6.364 1.00 60.44 564 TYR A O 1
ATOM 4287 N N . ARG A 1 565 ? 23.824 36.428 -5.319 1.00 60.47 565 ARG A N 1
ATOM 4288 C CA . ARG A 1 565 ? 23.579 36.942 -3.962 1.00 60.47 565 ARG A CA 1
ATOM 4289 C C . ARG A 1 565 ? 24.397 38.205 -3.672 1.00 60.47 565 ARG A C 1
ATOM 4291 O O . ARG A 1 565 ? 23.895 39.095 -2.997 1.00 60.47 565 ARG A O 1
ATOM 4298 N N . ALA A 1 566 ? 25.607 38.305 -4.224 1.00 56.84 566 ALA A N 1
ATOM 4299 C CA . ALA A 1 566 ? 26.450 39.498 -4.138 1.00 56.84 566 ALA A CA 1
ATOM 4300 C C . ALA A 1 566 ? 25.925 40.666 -4.999 1.00 56.84 566 ALA A C 1
ATOM 4302 O O . ALA A 1 566 ? 25.971 41.812 -4.563 1.00 56.84 566 ALA A O 1
ATOM 4303 N N . GLY A 1 567 ? 25.373 40.386 -6.186 1.00 50.50 567 GLY A N 1
ATOM 4304 C CA . GLY A 1 567 ? 24.815 41.409 -7.084 1.00 50.50 567 GLY A CA 1
ATOM 4305 C C . GLY A 1 567 ? 23.480 42.020 -6.632 1.00 50.50 567 GLY A C 1
ATOM 4306 O O . GLY A 1 567 ? 23.108 43.080 -7.120 1.00 50.50 567 GLY A O 1
ATOM 4307 N N . ASN A 1 568 ? 22.775 41.382 -5.691 1.00 46.03 568 ASN A N 1
ATOM 4308 C CA . ASN A 1 568 ? 21.482 41.838 -5.164 1.00 46.03 568 ASN A CA 1
ATOM 4309 C C . ASN A 1 568 ? 21.590 42.464 -3.756 1.00 46.03 568 ASN A C 1
ATOM 4311 O O . ASN A 1 568 ? 20.577 42.676 -3.099 1.00 46.03 568 ASN A O 1
ATOM 4315 N N . ALA A 1 569 ? 22.812 42.738 -3.281 1.00 47.12 569 ALA A N 1
ATOM 4316 C CA . ALA A 1 569 ? 23.102 43.353 -1.981 1.00 47.12 569 ALA A CA 1
ATOM 4317 C C . ALA A 1 569 ? 23.121 44.897 -2.034 1.00 47.12 569 ALA A C 1
ATOM 4319 O O . ALA A 1 569 ? 23.883 45.546 -1.320 1.00 47.12 569 ALA A O 1
ATOM 4320 N N . GLY A 1 570 ? 22.298 45.492 -2.899 1.00 45.56 570 GLY A N 1
ATOM 4321 C CA . GLY A 1 570 ? 21.945 46.905 -2.842 1.00 45.56 570 GLY A CA 1
ATOM 4322 C C . GLY A 1 570 ? 20.475 47.004 -2.457 1.00 45.56 570 GLY A C 1
ATOM 4323 O O . GLY A 1 570 ? 19.637 46.551 -3.226 1.00 45.56 570 GLY A O 1
ATOM 4324 N N . VAL A 1 571 ? 20.186 47.619 -1.306 1.00 45.47 571 VAL A N 1
ATOM 4325 C CA . VAL A 1 571 ? 18.850 47.850 -0.711 1.00 45.47 571 VAL A CA 1
ATOM 4326 C C . VAL A 1 571 ? 18.333 46.710 0.188 1.00 45.47 571 VAL A C 1
ATOM 4328 O O . VAL A 1 571 ? 17.546 45.875 -0.238 1.00 45.47 571 VAL A O 1
ATOM 4331 N N . GLU A 1 572 ? 18.822 46.664 1.435 1.00 29.94 572 GLU A N 1
ATOM 4332 C CA . GLU A 1 572 ? 18.049 46.609 2.705 1.00 29.94 572 GLU A CA 1
ATOM 4333 C C . GLU A 1 572 ? 19.004 46.340 3.902 1.00 29.94 572 GLU A C 1
ATOM 4335 O O . GLU A 1 572 ? 20.081 45.761 3.711 1.00 29.94 572 GLU A O 1
ATOM 4340 N N . PRO A 1 573 ? 18.691 46.831 5.120 1.00 37.75 573 PRO A N 1
ATOM 4341 C CA . PRO A 1 573 ? 19.678 47.122 6.152 1.00 37.75 573 PRO A CA 1
ATOM 4342 C C . PRO A 1 573 ? 20.117 45.910 6.979 1.00 37.75 573 PRO A C 1
ATOM 4344 O O . PRO A 1 573 ? 19.426 44.906 7.136 1.00 37.75 573 PRO A O 1
ATOM 4347 N N . ALA A 1 574 ? 21.317 46.067 7.532 1.00 39.78 574 ALA A N 1
ATOM 4348 C CA . ALA A 1 574 ? 22.038 45.118 8.357 1.00 39.78 574 ALA A CA 1
ATOM 4349 C C . ALA A 1 574 ? 21.257 44.683 9.608 1.00 39.78 574 ALA A C 1
ATOM 4351 O O . ALA A 1 574 ? 21.096 45.463 10.543 1.00 39.78 574 ALA A O 1
ATOM 4352 N N . VAL A 1 575 ? 20.892 43.402 9.667 1.00 37.41 575 VAL A N 1
ATOM 4353 C CA . VAL A 1 575 ? 20.691 42.684 10.928 1.00 37.41 575 VAL A CA 1
ATOM 4354 C C . VAL A 1 575 ? 21.469 41.370 10.840 1.00 37.41 575 VAL A C 1
ATOM 4356 O O . VAL A 1 575 ? 21.222 40.540 9.971 1.00 37.41 575 VAL A O 1
ATOM 4359 N N . GLU A 1 576 ? 22.468 41.268 11.717 1.00 33.56 576 GLU A N 1
ATOM 4360 C CA . GLU A 1 576 ? 23.220 40.068 12.111 1.00 33.56 576 GLU A CA 1
ATOM 4361 C C . GLU A 1 576 ? 23.981 39.309 11.010 1.00 33.56 576 GLU A C 1
ATOM 4363 O O . GLU A 1 576 ? 23.609 38.250 10.506 1.00 33.56 576 GLU A O 1
ATOM 4368 N N . ARG A 1 577 ? 25.177 39.837 10.722 1.00 41.62 577 ARG A N 1
ATOM 4369 C CA . ARG A 1 577 ? 26.310 39.054 10.221 1.00 41.62 577 ARG A CA 1
ATOM 4370 C C . ARG A 1 577 ? 26.798 38.101 11.320 1.00 41.62 577 ARG A C 1
ATOM 4372 O O . ARG A 1 577 ? 27.750 38.437 12.012 1.00 41.62 577 ARG A O 1
ATOM 4379 N N . ASP A 1 578 ? 26.173 36.934 11.453 1.00 38.09 578 ASP A N 1
ATOM 4380 C CA . ASP A 1 578 ? 26.830 35.774 12.082 1.00 38.09 578 ASP A CA 1
ATOM 4381 C C . ASP A 1 578 ? 26.282 34.417 11.601 1.00 38.09 578 ASP A C 1
ATOM 4383 O O . ASP A 1 578 ? 26.065 33.482 12.368 1.00 38.09 578 ASP A O 1
ATOM 4387 N N . VAL A 1 579 ? 26.034 34.283 10.292 1.00 37.22 579 VAL A N 1
ATOM 4388 C CA . VAL A 1 579 ? 25.697 32.984 9.690 1.00 37.22 579 VAL A CA 1
ATOM 4389 C C . VAL A 1 579 ? 26.874 32.524 8.850 1.00 37.22 579 VAL A C 1
ATOM 4391 O O . VAL A 1 579 ? 27.244 33.157 7.861 1.00 37.22 579 VAL A O 1
ATOM 4394 N N . GLY A 1 580 ? 27.484 31.433 9.310 1.00 37.59 580 GLY A N 1
ATOM 4395 C CA . GLY A 1 580 ? 28.717 30.870 8.793 1.00 37.59 580 GLY A CA 1
ATOM 4396 C C . GLY A 1 580 ? 28.731 30.611 7.288 1.00 37.59 580 GLY A C 1
ATOM 4397 O O . GLY A 1 580 ? 27.715 30.587 6.598 1.00 37.59 580 GLY A O 1
ATOM 4398 N N . ASN A 1 581 ? 29.950 30.364 6.825 1.00 40.38 581 ASN A N 1
ATOM 4399 C CA . ASN A 1 581 ? 30.448 30.102 5.473 1.00 40.38 581 ASN A CA 1
ATOM 4400 C C . ASN A 1 581 ? 29.778 28.927 4.697 1.00 40.38 581 ASN A C 1
ATOM 4402 O O . ASN A 1 581 ? 30.409 28.276 3.864 1.00 40.38 581 ASN A O 1
ATOM 4406 N N . GLY A 1 582 ? 28.518 28.597 4.980 1.00 44.97 582 GLY A N 1
ATOM 4407 C CA . GLY A 1 582 ? 27.734 27.534 4.362 1.00 44.97 582 GLY A CA 1
ATOM 4408 C C . GLY A 1 582 ? 27.084 28.002 3.068 1.00 44.97 582 GLY A C 1
ATOM 4409 O O . GLY A 1 582 ? 25.879 28.221 3.013 1.00 44.97 582 GLY A O 1
ATOM 4410 N N . GLY A 1 583 ? 27.882 28.175 2.016 1.00 55.44 583 GLY A N 1
ATOM 4411 C CA . GLY A 1 583 ? 27.337 28.319 0.669 1.00 55.44 583 GLY A CA 1
ATOM 4412 C C . GLY A 1 583 ? 26.468 27.110 0.298 1.00 55.44 583 GLY A C 1
ATOM 4413 O O . GLY A 1 583 ? 26.818 25.972 0.611 1.00 55.44 583 GLY A O 1
ATOM 4414 N N . MET A 1 584 ? 25.356 27.375 -0.388 1.00 63.88 584 MET A N 1
ATOM 4415 C CA . MET A 1 584 ? 24.484 26.405 -1.055 1.00 63.88 584 MET A CA 1
ATOM 4416 C C . MET A 1 584 ? 25.319 25.377 -1.836 1.00 63.88 584 MET A C 1
ATOM 4418 O O . MET A 1 584 ? 25.851 25.694 -2.899 1.00 63.88 584 MET A O 1
ATOM 4422 N N . LYS A 1 585 ? 25.443 24.148 -1.321 1.00 81.88 585 LYS A N 1
ATOM 4423 C CA . LYS A 1 585 ? 26.157 23.048 -1.990 1.00 81.88 585 LYS A CA 1
ATOM 4424 C C . LYS A 1 585 ? 25.158 21.992 -2.456 1.00 81.88 585 LYS A C 1
ATOM 4426 O O . LYS A 1 585 ? 24.627 21.262 -1.616 1.00 81.88 585 LYS A O 1
ATOM 4431 N N . PRO A 1 586 ? 24.882 21.902 -3.765 1.00 89.19 586 PRO A N 1
ATOM 4432 C CA . PRO A 1 586 ? 24.100 20.807 -4.317 1.00 89.19 586 PRO A CA 1
ATOM 4433 C C . PRO A 1 586 ? 24.772 19.459 -4.066 1.00 89.19 586 PRO A C 1
ATOM 4435 O O . PRO A 1 586 ? 25.987 19.369 -3.890 1.00 89.19 586 PRO A O 1
ATOM 4438 N N . SER A 1 587 ? 23.974 18.401 -4.053 1.00 93.06 587 SER A N 1
ATOM 4439 C CA . SER A 1 587 ? 24.481 17.032 -4.014 1.00 93.06 587 SER A CA 1
ATOM 4440 C C . SER A 1 587 ? 24.868 16.534 -5.413 1.00 93.06 587 SER A C 1
ATOM 4442 O O . SER A 1 587 ? 24.286 16.947 -6.418 1.00 93.06 587 SER A O 1
ATOM 4444 N N . ARG A 1 588 ? 25.789 15.560 -5.486 1.00 93.44 588 ARG A N 1
ATOM 4445 C CA . ARG A 1 588 ? 26.119 14.861 -6.746 1.00 93.44 588 ARG A CA 1
ATOM 4446 C C . ARG A 1 588 ? 24.889 14.234 -7.409 1.00 93.44 588 ARG A C 1
ATOM 4448 O O . ARG A 1 588 ? 24.829 14.167 -8.629 1.00 93.44 588 ARG A O 1
ATOM 4455 N N . ALA A 1 589 ? 23.909 13.793 -6.618 1.00 94.06 589 ALA A N 1
ATOM 4456 C CA . ALA A 1 589 ? 22.651 13.256 -7.132 1.00 94.06 589 ALA A CA 1
ATOM 4457 C C . ALA A 1 589 ? 21.843 14.322 -7.891 1.00 94.06 589 ALA A C 1
ATOM 4459 O O . ALA A 1 589 ? 21.374 14.063 -8.996 1.00 94.06 589 ALA A O 1
ATOM 4460 N N . GLU A 1 590 ? 21.752 15.542 -7.354 1.00 94.56 590 GLU A N 1
ATOM 4461 C CA . GLU A 1 590 ? 21.103 16.665 -8.043 1.00 94.56 590 GLU A CA 1
ATOM 4462 C C . GLU A 1 590 ? 21.845 17.057 -9.318 1.00 94.56 590 GLU A C 1
ATOM 4464 O O . GLU A 1 590 ? 21.211 17.253 -10.354 1.00 94.56 590 GLU A O 1
ATOM 4469 N N . ALA A 1 591 ? 23.179 17.125 -9.254 1.00 94.88 591 ALA A N 1
ATOM 4470 C CA . ALA A 1 591 ? 24.006 17.379 -10.429 1.00 94.88 591 ALA A CA 1
ATOM 4471 C C . ALA A 1 591 ? 23.798 16.317 -11.507 1.00 94.88 591 ALA A C 1
ATOM 4473 O O . ALA A 1 591 ? 23.621 16.665 -12.671 1.00 94.88 591 ALA A O 1
ATOM 4474 N N . LYS A 1 592 ? 23.734 15.038 -11.124 1.00 94.44 592 LYS A N 1
ATOM 4475 C CA . LYS A 1 592 ? 23.537 13.931 -12.061 1.00 94.44 592 LYS A CA 1
ATOM 4476 C C . LYS A 1 592 ? 22.174 13.999 -12.737 1.00 94.44 592 LYS A C 1
ATOM 4478 O O . LYS A 1 592 ? 22.100 13.880 -13.954 1.00 94.44 592 LYS A O 1
ATOM 4483 N N . LEU A 1 593 ? 21.108 14.241 -11.977 1.00 94.38 593 LEU A N 1
ATOM 4484 C CA . LEU A 1 593 ? 19.761 14.384 -12.535 1.00 94.38 593 LEU A CA 1
ATOM 4485 C C . LEU A 1 593 ? 19.668 15.572 -13.503 1.00 94.38 593 LEU A C 1
ATOM 4487 O O . LEU A 1 593 ? 19.118 15.432 -14.595 1.00 94.38 593 LEU A O 1
ATOM 4491 N N . ALA A 1 594 ? 20.242 16.719 -13.134 1.00 95.00 594 ALA A N 1
ATOM 4492 C CA . ALA A 1 594 ? 20.259 17.899 -13.993 1.00 95.00 594 ALA A CA 1
ATOM 4493 C C . ALA A 1 594 ? 21.104 17.682 -15.261 1.00 95.00 594 ALA A C 1
ATOM 4495 O O . ALA A 1 594 ? 20.711 18.121 -16.340 1.00 95.00 594 ALA A O 1
ATOM 4496 N N . TRP A 1 595 ? 22.230 16.976 -15.144 1.00 95.06 595 TRP A N 1
ATOM 4497 C CA . TRP A 1 595 ? 23.108 16.619 -16.259 1.00 95.06 595 TRP A CA 1
ATOM 4498 C C . TRP A 1 595 ? 22.436 15.671 -17.257 1.00 95.06 595 TRP A C 1
ATOM 4500 O O . TRP A 1 595 ? 22.474 15.918 -18.464 1.00 95.06 595 TRP A O 1
ATOM 4510 N N . LEU A 1 596 ? 21.725 14.652 -16.765 1.00 94.19 596 LEU A N 1
ATOM 4511 C CA . LEU A 1 596 ? 20.929 13.755 -17.606 1.00 94.19 596 LEU A CA 1
ATOM 4512 C C . LEU A 1 596 ? 19.799 14.506 -18.322 1.00 94.19 596 LEU A C 1
ATOM 4514 O O . LEU A 1 596 ? 19.646 14.375 -19.534 1.00 94.19 596 LEU A O 1
ATOM 4518 N N . ALA A 1 597 ? 19.057 15.362 -17.612 1.00 92.75 597 ALA A N 1
ATOM 4519 C CA . ALA A 1 597 ? 18.000 16.187 -18.209 1.00 92.75 597 ALA A CA 1
ATOM 4520 C C . ALA A 1 597 ? 18.538 17.198 -19.242 1.00 92.75 597 ALA A C 1
ATOM 4522 O O . ALA A 1 597 ? 17.842 17.573 -20.193 1.00 92.75 597 ALA A O 1
ATOM 4523 N N . ALA A 1 598 ? 19.785 17.640 -19.070 1.00 93.75 598 ALA A N 1
ATOM 4524 C CA . ALA A 1 598 ? 20.478 18.507 -20.010 1.00 93.75 598 ALA A CA 1
ATOM 4525 C C . ALA A 1 598 ? 21.015 17.763 -21.244 1.00 93.75 598 ALA A C 1
ATOM 4527 O O . ALA A 1 598 ? 21.356 18.430 -22.222 1.00 93.75 598 ALA A O 1
ATOM 4528 N N . GLY A 1 599 ? 21.033 16.425 -21.237 1.00 89.69 599 GLY A N 1
ATOM 4529 C CA . GLY A 1 599 ? 21.575 15.603 -22.320 1.00 89.69 599 GLY A CA 1
ATOM 4530 C C . GLY A 1 599 ? 23.102 15.621 -22.384 1.00 89.69 599 GLY A C 1
ATOM 4531 O O . GLY A 1 599 ? 23.662 15.554 -23.474 1.00 89.69 599 GLY A O 1
ATOM 4532 N N . GLY A 1 600 ? 23.770 15.770 -21.236 1.00 89.88 600 GLY A N 1
ATOM 4533 C CA . GLY A 1 600 ? 25.231 15.802 -21.149 1.00 89.88 600 GLY A CA 1
ATOM 4534 C C . GLY A 1 600 ? 25.851 17.204 -21.094 1.00 89.88 600 GLY A C 1
ATOM 4535 O O . GLY A 1 600 ? 27.016 17.334 -20.732 1.00 89.88 600 GLY A O 1
ATOM 4536 N N . ASP A 1 601 ? 25.080 18.251 -21.407 1.00 92.31 601 ASP A N 1
ATOM 4537 C CA . ASP A 1 601 ? 25.548 19.644 -21.435 1.00 92.31 601 ASP A CA 1
ATOM 4538 C C . ASP A 1 601 ? 25.714 20.219 -20.017 1.00 92.31 601 ASP A C 1
ATOM 4540 O O . ASP A 1 601 ? 24.741 20.417 -19.280 1.00 92.31 601 ASP A O 1
ATOM 4544 N N . THR A 1 602 ? 26.962 20.507 -19.651 1.00 92.38 602 THR A N 1
ATOM 4545 C CA . THR A 1 602 ? 27.378 20.990 -18.329 1.00 92.38 602 THR A CA 1
ATOM 4546 C C . THR A 1 602 ? 26.759 22.343 -17.958 1.00 92.38 602 THR A C 1
ATOM 4548 O O . THR A 1 602 ? 26.193 22.498 -16.874 1.00 92.38 602 THR A O 1
ATOM 4551 N N . ASP A 1 603 ? 26.796 23.325 -18.856 1.00 92.06 603 ASP A N 1
ATOM 4552 C CA . ASP A 1 603 ? 26.267 24.673 -18.622 1.00 92.06 603 ASP A CA 1
ATOM 4553 C C . ASP A 1 603 ? 24.745 24.673 -18.453 1.00 92.06 603 ASP A C 1
ATOM 4555 O O . ASP A 1 603 ? 24.167 25.359 -17.596 1.00 92.06 603 ASP A O 1
ATOM 4559 N N . ARG A 1 604 ? 24.061 23.889 -19.289 1.00 93.38 604 ARG A N 1
ATOM 4560 C CA . ARG A 1 604 ? 22.616 23.692 -19.207 1.00 93.38 604 ARG A CA 1
ATOM 4561 C C . ARG A 1 604 ? 22.245 22.939 -17.932 1.00 93.38 604 ARG A C 1
ATOM 4563 O O . ARG A 1 604 ? 21.252 23.322 -17.307 1.00 93.38 604 ARG A O 1
ATOM 4570 N N . ALA A 1 605 ? 23.046 21.962 -17.509 1.00 94.81 605 ALA A N 1
ATOM 4571 C CA . ALA A 1 605 ? 22.863 21.241 -16.252 1.00 94.81 605 ALA A CA 1
ATOM 4572 C C . ALA A 1 605 ? 22.956 22.175 -15.038 1.00 94.81 605 ALA A C 1
ATOM 4574 O O . ALA A 1 605 ? 22.059 22.164 -14.197 1.00 94.81 605 ALA A O 1
ATOM 4575 N N . VAL A 1 606 ? 23.965 23.053 -14.977 1.00 94.62 606 VAL A N 1
ATOM 4576 C CA . VAL A 1 606 ? 24.117 24.039 -13.889 1.00 94.62 606 VAL A CA 1
ATOM 4577 C C . VAL A 1 606 ? 22.892 24.957 -13.798 1.00 94.62 606 VAL A C 1
ATOM 4579 O O . VAL A 1 606 ? 22.322 25.144 -12.719 1.00 94.62 606 VAL A O 1
ATOM 4582 N N . ARG A 1 607 ? 22.423 25.499 -14.933 1.00 92.50 607 ARG A N 1
ATOM 4583 C CA . ARG A 1 607 ? 21.220 26.352 -14.964 1.00 92.50 607 ARG A CA 1
ATOM 4584 C C . ARG A 1 607 ? 19.960 25.599 -14.541 1.00 92.50 607 ARG A C 1
ATOM 4586 O O . ARG A 1 607 ? 19.122 26.175 -13.845 1.00 92.50 607 ARG A O 1
ATOM 4593 N N . GLN A 1 608 ? 19.805 24.349 -14.976 1.00 93.50 608 GLN A N 1
ATOM 4594 C CA . GLN A 1 608 ? 18.649 23.524 -14.631 1.00 93.50 608 GLN A CA 1
ATOM 4595 C C . GLN A 1 608 ? 18.637 23.187 -13.138 1.00 93.50 608 GLN A C 1
ATOM 4597 O O . GLN A 1 608 ? 17.629 23.418 -12.474 1.00 93.50 608 GLN A O 1
ATOM 4602 N N . LEU A 1 609 ? 19.781 22.771 -12.591 1.00 94.75 609 LEU A N 1
ATOM 4603 C CA . LEU A 1 609 ? 19.956 22.465 -11.174 1.00 94.75 609 LEU A CA 1
ATOM 4604 C C . LEU A 1 609 ? 19.508 23.635 -10.292 1.00 94.75 609 LEU A C 1
ATOM 4606 O O . LEU A 1 609 ? 18.699 23.457 -9.381 1.00 94.75 609 LEU A O 1
ATOM 4610 N N . LEU A 1 610 ? 19.992 24.849 -10.574 1.00 92.00 610 LEU A N 1
ATOM 4611 C CA . LEU A 1 610 ? 19.657 26.036 -9.779 1.00 92.00 610 LEU A CA 1
ATOM 4612 C C . LEU A 1 610 ? 18.161 26.379 -9.826 1.00 92.00 610 LEU A C 1
ATOM 4614 O O . LEU A 1 610 ? 17.589 26.811 -8.820 1.00 92.00 610 LEU A O 1
ATOM 4618 N N . ARG A 1 611 ? 17.508 26.180 -10.978 1.00 92.38 611 ARG A N 1
ATOM 4619 C CA . ARG A 1 611 ? 16.057 26.378 -11.120 1.00 92.38 611 ARG A CA 1
ATOM 4620 C C . ARG A 1 611 ? 15.278 25.344 -10.321 1.00 92.38 611 ARG A C 1
ATOM 4622 O O . ARG A 1 611 ? 14.416 25.733 -9.534 1.00 92.38 611 ARG A O 1
ATOM 4629 N N . ASP A 1 612 ? 15.614 24.067 -10.473 1.00 92.94 612 ASP A N 1
ATOM 4630 C CA . ASP A 1 612 ? 14.936 22.971 -9.779 1.00 92.94 612 ASP A CA 1
ATOM 4631 C C . ASP A 1 612 ? 15.057 23.134 -8.268 1.00 92.94 612 ASP A C 1
ATOM 4633 O O . ASP A 1 612 ? 14.078 23.015 -7.532 1.00 92.94 612 ASP A O 1
ATOM 4637 N N . ARG A 1 613 ? 16.246 23.506 -7.794 1.00 91.19 613 ARG A N 1
ATOM 4638 C CA . ARG A 1 613 ? 16.488 23.726 -6.371 1.00 91.19 613 ARG A CA 1
ATOM 4639 C C . ARG A 1 613 ? 15.696 24.921 -5.834 1.00 91.19 613 ARG A C 1
ATOM 4641 O O . ARG A 1 613 ? 15.151 24.841 -4.737 1.00 91.19 613 ARG A O 1
ATOM 4648 N N . ARG A 1 614 ? 15.521 25.991 -6.621 1.00 90.94 614 ARG A N 1
ATOM 4649 C CA . ARG A 1 614 ? 14.652 27.127 -6.261 1.00 90.94 614 ARG A CA 1
ATOM 4650 C C . ARG A 1 614 ? 13.179 26.726 -6.158 1.00 90.94 614 ARG A C 1
ATOM 4652 O O . ARG A 1 614 ? 12.490 27.208 -5.263 1.00 90.94 614 ARG A O 1
ATOM 4659 N N . VAL A 1 615 ? 12.695 25.864 -7.053 1.00 94.69 615 VAL A N 1
ATOM 4660 C CA . VAL A 1 615 ? 11.316 25.343 -7.005 1.00 94.69 615 VAL A CA 1
ATOM 4661 C C . VAL A 1 615 ? 11.109 24.502 -5.747 1.00 94.69 615 VAL A C 1
ATOM 4663 O O . VAL A 1 615 ? 10.182 24.767 -4.987 1.00 94.69 6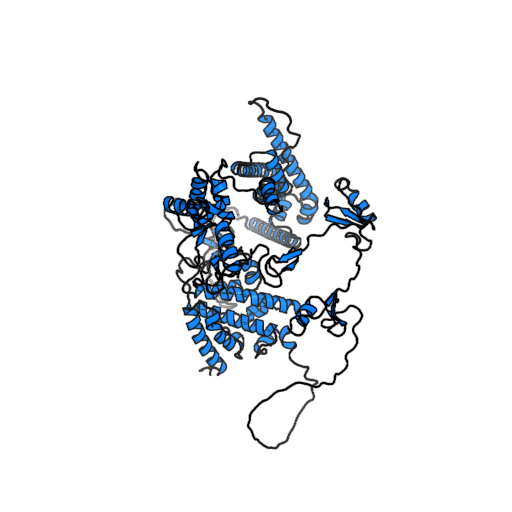15 VAL A O 1
ATOM 4666 N N . LYS A 1 616 ? 12.024 23.569 -5.470 1.00 95.00 616 LYS A N 1
ATOM 4667 C CA . LYS A 1 616 ? 11.970 22.695 -4.288 1.00 95.00 616 LYS A CA 1
ATOM 4668 C C . LYS A 1 616 ? 12.035 23.478 -2.974 1.00 95.00 616 LYS A C 1
ATOM 4670 O O . LYS A 1 616 ? 11.306 23.173 -2.038 1.00 95.00 616 LYS A O 1
ATOM 4675 N N . MET A 1 617 ? 12.851 24.531 -2.914 1.00 93.25 617 MET A N 1
ATOM 4676 C CA . MET A 1 617 ? 12.899 25.431 -1.755 1.00 93.25 617 MET A CA 1
ATOM 4677 C C . MET A 1 617 ? 11.577 26.177 -1.543 1.00 93.25 617 MET A C 1
ATOM 4679 O O . MET A 1 617 ? 11.085 26.239 -0.420 1.00 93.25 617 MET A O 1
ATOM 4683 N N . LYS A 1 618 ? 10.957 26.696 -2.613 1.00 93.62 618 LYS A N 1
ATOM 4684 C CA . LYS A 1 618 ? 9.629 27.328 -2.520 1.00 93.62 618 LYS A CA 1
ATOM 4685 C C . LYS A 1 618 ? 8.563 26.350 -2.026 1.00 93.62 618 LYS A C 1
ATOM 4687 O O . LYS A 1 618 ? 7.712 26.742 -1.234 1.00 93.62 618 LYS A O 1
ATOM 4692 N N . GLU A 1 619 ? 8.622 25.098 -2.469 1.00 96.50 619 GLU A N 1
ATOM 4693 C CA . GLU A 1 619 ? 7.717 24.045 -2.008 1.00 96.50 619 GLU A CA 1
ATOM 4694 C C . GLU A 1 619 ? 7.880 23.789 -0.502 1.00 96.50 619 GLU A C 1
ATOM 4696 O O . GLU A 1 619 ? 6.897 23.865 0.233 1.00 96.50 619 GLU A O 1
ATOM 4701 N N . LEU A 1 620 ? 9.111 23.601 -0.009 1.00 94.94 620 LEU A N 1
ATOM 4702 C CA . LEU A 1 620 ? 9.377 23.437 1.428 1.00 94.94 620 LEU A CA 1
ATOM 4703 C C . LEU A 1 620 ? 8.904 24.646 2.252 1.00 94.94 620 LEU A C 1
ATOM 4705 O O . LEU A 1 620 ? 8.275 24.471 3.297 1.00 94.94 620 LEU A O 1
ATOM 4709 N N . HIS A 1 621 ? 9.121 25.864 1.752 1.00 93.88 621 HIS A N 1
ATOM 4710 C CA . HIS A 1 621 ? 8.643 27.083 2.405 1.00 93.88 621 HIS A CA 1
ATOM 4711 C C . HIS A 1 621 ? 7.110 27.149 2.458 1.00 93.88 621 HIS A C 1
ATOM 4713 O O . HIS A 1 621 ? 6.553 27.535 3.483 1.00 93.88 621 HIS A O 1
ATOM 4719 N N . SER A 1 622 ? 6.414 26.729 1.393 1.00 95.00 622 SER A N 1
ATOM 4720 C CA . SER A 1 622 ? 4.942 26.685 1.364 1.00 95.00 622 SER A CA 1
ATOM 4721 C C . SER A 1 622 ? 4.345 25.707 2.383 1.00 95.00 622 SER A C 1
ATOM 4723 O O . SER A 1 622 ? 3.205 25.875 2.808 1.00 95.00 622 SER A O 1
ATOM 4725 N N . LEU A 1 623 ? 5.136 24.722 2.818 1.00 93.44 623 LEU A N 1
ATOM 4726 C CA . LEU A 1 623 ? 4.776 23.743 3.844 1.00 93.44 623 LEU A CA 1
ATOM 4727 C C . LEU A 1 623 ? 5.135 24.204 5.270 1.00 93.44 623 LEU A C 1
ATOM 4729 O O . LEU A 1 623 ? 4.981 23.434 6.215 1.00 93.44 623 LEU A O 1
ATOM 4733 N N . GLY A 1 624 ? 5.601 25.447 5.433 1.00 91.94 624 GLY A N 1
ATOM 4734 C CA . GLY A 1 624 ? 5.910 26.058 6.729 1.00 91.94 624 GLY A CA 1
ATOM 4735 C C . GLY A 1 624 ? 7.372 25.939 7.173 1.00 91.94 624 GLY A C 1
ATOM 4736 O O . GLY A 1 624 ? 7.710 26.406 8.259 1.00 91.94 624 GLY A O 1
ATOM 4737 N N . PHE A 1 625 ? 8.261 25.362 6.357 1.00 94.25 625 PHE A N 1
ATOM 4738 C CA . PHE A 1 625 ? 9.692 25.286 6.670 1.00 94.25 625 PHE A CA 1
ATOM 4739 C C . PHE A 1 625 ? 10.419 26.528 6.148 1.00 94.25 625 PHE A C 1
ATOM 4741 O O . PHE A 1 625 ? 10.826 26.573 4.994 1.00 94.25 625 PHE A O 1
ATOM 4748 N N . LEU A 1 626 ? 10.559 27.549 6.997 1.00 91.25 626 LEU A N 1
ATOM 4749 C CA . LEU A 1 626 ? 11.110 28.859 6.610 1.00 91.25 626 LEU A CA 1
ATOM 4750 C C . LEU A 1 626 ? 12.634 28.984 6.782 1.00 91.25 626 LEU A C 1
ATOM 4752 O O . LEU A 1 626 ? 13.238 29.910 6.242 1.00 91.25 626 LEU A O 1
ATOM 4756 N N . ASP A 1 627 ? 13.267 28.074 7.529 1.00 91.94 627 ASP A N 1
ATOM 4757 C CA . ASP A 1 627 ? 14.721 28.079 7.719 1.00 91.94 627 ASP A CA 1
ATOM 4758 C C . ASP A 1 627 ? 15.421 27.586 6.447 1.00 91.94 627 ASP A C 1
ATOM 4760 O O . ASP A 1 627 ? 15.499 26.383 6.171 1.00 91.94 627 ASP A O 1
ATOM 4764 N N . VAL A 1 628 ? 15.943 28.548 5.684 1.00 89.19 628 VAL A N 1
ATOM 4765 C CA . VAL A 1 628 ? 16.635 28.320 4.413 1.00 89.19 628 VAL A CA 1
ATOM 4766 C C . VAL A 1 628 ? 17.805 27.356 4.586 1.00 89.19 628 VAL A C 1
ATOM 4768 O O . VAL A 1 628 ? 17.942 26.423 3.802 1.00 89.19 628 VAL A O 1
ATOM 4771 N N . THR A 1 629 ? 18.622 27.525 5.627 1.00 90.12 629 THR A N 1
ATOM 4772 C CA . THR A 1 629 ? 19.841 26.723 5.816 1.00 90.12 629 THR A CA 1
ATOM 4773 C C . THR A 1 629 ? 19.514 25.261 6.104 1.00 90.12 629 THR A C 1
ATOM 4775 O O . THR A 1 629 ? 20.102 24.359 5.504 1.00 90.12 629 THR A O 1
ATOM 4778 N N . ARG A 1 630 ? 18.508 25.013 6.952 1.00 91.19 630 ARG A N 1
ATOM 4779 C CA . ARG A 1 630 ? 18.026 23.657 7.243 1.00 91.19 630 ARG A CA 1
ATOM 4780 C C . ARG A 1 630 ? 17.379 23.010 6.028 1.00 91.19 630 ARG A C 1
ATOM 4782 O O . ARG A 1 630 ? 17.598 21.825 5.795 1.00 91.19 630 ARG A O 1
ATOM 4789 N N . CYS A 1 631 ? 16.606 23.763 5.248 1.00 93.25 631 CYS A N 1
ATOM 4790 C CA . CYS A 1 631 ? 15.986 23.247 4.029 1.00 93.25 631 CYS A CA 1
ATOM 4791 C C . CYS A 1 631 ? 17.030 22.900 2.960 1.00 93.25 631 CYS A C 1
ATOM 4793 O O . CYS A 1 631 ? 16.954 21.833 2.351 1.00 93.25 631 CYS A O 1
ATOM 4795 N N . GLU A 1 632 ? 18.034 23.758 2.761 1.00 91.38 632 GLU A N 1
ATOM 4796 C CA . GLU A 1 632 ? 19.129 23.512 1.820 1.00 91.38 632 GLU A CA 1
ATOM 4797 C C . GLU A 1 632 ? 19.935 22.267 2.205 1.00 91.38 632 GLU A C 1
ATOM 4799 O O . GLU A 1 632 ? 20.241 21.433 1.343 1.00 91.38 632 GLU A O 1
ATOM 4804 N N . GLU A 1 633 ? 20.237 22.110 3.492 1.00 92.00 633 GLU A N 1
ATOM 4805 C CA . GLU A 1 633 ? 20.952 20.953 4.020 1.00 92.00 633 GLU A CA 1
ATOM 4806 C C . GLU A 1 633 ? 20.112 19.670 3.930 1.00 92.00 633 GLU A C 1
ATOM 4808 O O . GLU A 1 633 ? 20.608 18.634 3.487 1.00 92.00 633 GLU A O 1
ATOM 4813 N N . ALA A 1 634 ? 18.817 19.737 4.248 1.00 94.12 634 ALA A N 1
ATOM 4814 C CA . ALA A 1 634 ? 17.901 18.607 4.115 1.00 94.12 634 ALA A CA 1
ATOM 4815 C C . ALA A 1 634 ? 17.748 18.159 2.651 1.00 94.12 634 ALA A C 1
ATOM 4817 O O . ALA A 1 634 ? 17.746 16.959 2.365 1.00 94.12 634 ALA A O 1
ATOM 4818 N N . LEU A 1 635 ? 17.678 19.100 1.703 1.00 93.62 635 LEU A N 1
ATOM 4819 C CA . LEU A 1 635 ? 17.697 18.789 0.270 1.00 93.62 635 LEU A CA 1
ATOM 4820 C C . LEU A 1 635 ? 19.026 18.155 -0.140 1.00 93.62 635 LEU A C 1
ATOM 4822 O O . LEU A 1 635 ? 19.029 17.164 -0.858 1.00 93.62 635 LEU A O 1
ATOM 4826 N N . ARG A 1 636 ? 20.162 18.659 0.349 1.00 92.88 636 ARG A N 1
ATOM 4827 C CA . ARG A 1 636 ? 21.476 18.074 0.049 1.00 92.88 636 ARG A CA 1
ATOM 4828 C C . ARG A 1 636 ? 21.594 16.631 0.558 1.00 92.88 636 ARG A C 1
ATOM 4830 O O . ARG A 1 636 ? 22.049 15.763 -0.182 1.00 92.88 636 ARG A O 1
ATOM 4837 N N . GLN A 1 637 ? 21.161 16.360 1.791 1.00 92.88 637 GLN A N 1
ATOM 4838 C CA . GLN A 1 637 ? 21.198 15.020 2.396 1.00 92.88 637 GLN A CA 1
ATOM 4839 C C . GLN A 1 637 ? 20.239 14.027 1.725 1.00 92.88 637 GLN A C 1
ATOM 4841 O O . GLN A 1 637 ? 20.503 12.828 1.715 1.00 92.88 637 GLN A O 1
ATOM 4846 N N . SER A 1 638 ? 19.141 14.518 1.152 1.00 93.69 638 SER A N 1
ATOM 4847 C CA . SER A 1 638 ? 18.143 13.703 0.451 1.00 93.69 638 SER A CA 1
ATOM 4848 C C . SER A 1 638 ? 18.392 13.576 -1.055 1.00 93.69 638 SER A C 1
ATOM 4850 O O . SER A 1 638 ? 17.510 13.122 -1.776 1.00 93.69 638 SER A O 1
ATOM 4852 N N . GLY A 1 639 ? 19.556 13.999 -1.562 1.00 91.94 639 GLY A N 1
ATOM 4853 C CA . GLY A 1 639 ? 19.842 13.947 -3.001 1.00 91.94 639 GLY A CA 1
ATOM 4854 C C . GLY A 1 639 ? 18.946 14.868 -3.841 1.00 91.94 639 GLY A C 1
ATOM 4855 O O . GLY A 1 639 ? 18.724 14.621 -5.023 1.00 91.94 639 GLY A O 1
ATOM 4856 N N . GLY A 1 640 ? 18.395 15.912 -3.221 1.00 90.69 640 GLY A N 1
ATOM 4857 C CA . GLY A 1 640 ? 17.458 16.853 -3.821 1.00 90.69 640 GLY A CA 1
ATOM 4858 C C . GLY A 1 640 ? 16.008 16.383 -3.832 1.00 90.69 640 GLY A C 1
ATOM 4859 O O . GLY A 1 640 ? 15.201 16.977 -4.548 1.00 90.69 640 GLY A O 1
ATOM 4860 N N . GLU A 1 641 ? 15.645 15.331 -3.102 1.00 93.81 641 GLU A N 1
ATOM 4861 C CA . GLU A 1 641 ? 14.258 14.872 -3.016 1.00 93.81 641 GLU A CA 1
ATOM 4862 C C . GLU A 1 641 ? 13.469 15.634 -1.946 1.00 93.81 641 GLU A C 1
ATOM 4864 O O . GLU A 1 641 ? 13.760 15.546 -0.755 1.00 93.81 641 GLU A O 1
ATOM 4869 N N . VAL A 1 642 ? 12.386 16.310 -2.342 1.00 94.62 642 VAL A N 1
ATOM 4870 C CA . VAL A 1 642 ? 11.547 17.088 -1.409 1.00 94.62 642 VAL A CA 1
ATOM 4871 C C . VAL A 1 642 ? 10.969 16.208 -0.300 1.00 94.62 642 VAL A C 1
ATOM 4873 O O . VAL A 1 642 ? 11.003 16.579 0.868 1.00 94.62 642 VAL A O 1
ATOM 4876 N N . LYS A 1 643 ? 10.498 15.000 -0.630 1.00 94.56 643 LYS A N 1
ATOM 4877 C CA . LYS A 1 643 ? 9.940 14.060 0.356 1.00 94.56 643 LYS A CA 1
ATOM 4878 C C . LYS A 1 643 ? 10.989 13.579 1.369 1.00 94.56 643 LYS A C 1
ATOM 4880 O O . LYS A 1 643 ? 10.688 13.447 2.559 1.00 94.56 643 LYS A O 1
ATOM 4885 N N . GLY A 1 644 ? 12.212 13.323 0.904 1.00 94.88 644 GLY A N 1
ATOM 4886 C CA . GLY A 1 644 ? 13.336 12.975 1.770 1.00 94.88 644 GLY A CA 1
ATOM 4887 C C . GLY A 1 644 ? 13.707 14.141 2.686 1.00 94.88 644 GLY A C 1
ATOM 4888 O O . GLY A 1 644 ? 13.800 13.958 3.899 1.00 94.88 644 GLY A O 1
ATOM 4889 N N . ALA A 1 645 ? 13.812 15.352 2.130 1.00 95.31 645 ALA A N 1
ATOM 4890 C CA . ALA A 1 645 ? 14.070 16.573 2.888 1.00 95.31 645 ALA A CA 1
ATOM 4891 C C . ALA A 1 645 ? 12.992 16.837 3.951 1.00 95.31 645 ALA A C 1
ATOM 4893 O O . ALA A 1 645 ? 13.324 17.083 5.108 1.00 95.31 645 ALA A O 1
ATOM 4894 N N . LEU A 1 646 ? 11.708 16.693 3.607 1.00 95.69 646 LEU A N 1
ATOM 4895 C CA . LEU A 1 646 ? 10.598 16.802 4.558 1.00 95.69 646 LEU A CA 1
ATOM 4896 C C . LEU A 1 646 ? 10.734 15.818 5.717 1.00 95.69 646 LEU A C 1
ATOM 4898 O O . LEU A 1 646 ? 10.540 16.199 6.865 1.00 95.69 646 LEU A O 1
ATOM 4902 N N . SER A 1 647 ? 11.114 14.571 5.436 1.00 94.56 647 SER A N 1
ATOM 4903 C CA . SER A 1 647 ? 11.296 13.558 6.481 1.00 94.56 647 SER A CA 1
ATOM 4904 C C . SER A 1 647 ? 12.410 13.948 7.462 1.00 94.56 647 SER A C 1
ATOM 4906 O O . SER A 1 647 ? 12.276 13.731 8.666 1.00 94.56 647 SER A O 1
ATOM 4908 N N . LEU A 1 648 ? 13.495 14.550 6.962 1.00 94.81 648 LEU A N 1
ATOM 4909 C CA . LEU A 1 648 ? 14.597 15.060 7.785 1.00 94.81 648 LEU A CA 1
ATOM 4910 C C . LEU A 1 648 ? 14.186 16.291 8.603 1.00 94.81 648 LEU A C 1
ATOM 4912 O O . LEU A 1 648 ? 14.570 16.398 9.764 1.00 94.81 648 LEU A O 1
ATOM 4916 N N . LEU A 1 649 ? 13.379 17.186 8.028 1.00 95.00 649 LEU A N 1
ATOM 4917 C CA . LEU A 1 649 ? 12.895 18.398 8.695 1.00 95.00 649 LEU A CA 1
ATOM 4918 C C . LEU A 1 649 ? 11.805 18.110 9.740 1.00 95.00 649 LEU A C 1
ATOM 4920 O O . LEU A 1 649 ? 11.757 18.764 10.778 1.00 95.00 649 LEU A O 1
ATOM 4924 N N . GLN A 1 650 ? 10.936 17.128 9.489 1.00 94.19 650 GLN A N 1
ATOM 4925 C CA . GLN A 1 650 ? 9.828 16.765 10.376 1.00 94.19 650 GLN A CA 1
ATOM 4926 C C . GLN A 1 650 ? 10.273 15.924 11.569 1.00 94.19 650 GLN A C 1
ATOM 4928 O O . GLN A 1 650 ? 9.697 16.061 12.647 1.00 94.19 650 GLN A O 1
ATOM 4933 N N . ARG A 1 651 ? 11.286 15.063 11.405 1.00 91.50 651 ARG A N 1
ATOM 4934 C CA . ARG A 1 651 ? 11.724 14.137 12.460 1.00 91.50 651 ARG A CA 1
ATOM 4935 C C . ARG A 1 651 ? 12.042 14.845 13.790 1.00 91.50 651 ARG A C 1
ATOM 4937 O O . ARG A 1 651 ? 11.471 14.429 14.792 1.00 91.50 651 ARG A O 1
ATOM 4944 N N . PRO A 1 652 ? 12.826 15.941 13.833 1.00 90.69 652 PRO A N 1
ATOM 4945 C CA . PRO A 1 652 ? 13.070 16.672 15.078 1.00 90.69 652 PRO A CA 1
ATOM 4946 C C . PRO A 1 652 ? 11.806 17.260 15.723 1.00 90.69 652 PRO A C 1
ATOM 4948 O O . PRO A 1 652 ? 11.759 17.402 16.939 1.00 90.69 652 PRO A O 1
ATOM 4951 N N . LEU A 1 653 ? 10.779 17.596 14.933 1.00 89.81 653 LEU A N 1
ATOM 4952 C CA . LEU A 1 653 ? 9.527 18.171 15.442 1.00 89.81 653 LEU A CA 1
ATOM 4953 C C . LEU A 1 653 ? 8.658 17.127 16.151 1.00 89.81 653 LEU A C 1
ATOM 4955 O O . LEU A 1 653 ? 7.952 17.454 17.101 1.00 89.81 653 LEU A O 1
ATOM 4959 N N . VAL A 1 654 ? 8.703 15.875 15.689 1.00 88.38 654 VAL A N 1
ATOM 4960 C CA . VAL A 1 654 ? 7.934 14.762 16.271 1.00 88.38 654 VAL A CA 1
ATOM 4961 C C . VAL A 1 654 ? 8.718 13.979 17.321 1.00 88.38 654 VAL A C 1
ATOM 4963 O O . VAL A 1 654 ? 8.130 13.172 18.036 1.00 88.38 654 VAL A O 1
ATOM 4966 N N . GLU A 1 655 ? 10.023 14.222 17.444 1.00 85.56 655 GLU A N 1
ATOM 4967 C CA . GLU A 1 655 ? 10.907 13.526 18.378 1.00 85.56 655 GLU A CA 1
ATOM 4968 C C . GLU A 1 655 ? 10.425 13.593 19.842 1.00 85.56 655 GLU A C 1
ATOM 4970 O O . GLU A 1 655 ? 10.385 12.542 20.481 1.00 85.56 655 GLU A O 1
ATOM 4975 N N . PRO A 1 656 ? 9.948 14.738 20.380 1.00 83.44 656 PRO A N 1
ATOM 4976 C CA . PRO A 1 656 ? 9.426 14.780 21.749 1.00 83.44 656 PRO A CA 1
ATOM 4977 C C . PRO A 1 656 ? 8.202 13.877 21.951 1.00 83.44 656 PRO A C 1
ATOM 4979 O O . PRO A 1 656 ? 8.061 13.231 22.986 1.00 83.44 656 PRO A O 1
ATOM 4982 N N . PHE A 1 657 ? 7.321 13.800 20.948 1.00 79.69 657 PHE A N 1
ATOM 4983 C CA . PHE A 1 657 ? 6.148 12.927 20.984 1.00 79.69 657 PHE A CA 1
ATOM 4984 C C . PHE A 1 657 ? 6.548 11.452 20.884 1.00 79.69 657 PHE A C 1
ATOM 4986 O O . PHE A 1 657 ? 6.033 10.621 21.625 1.00 79.69 657 PHE A O 1
ATOM 4993 N N . HIS A 1 658 ? 7.502 11.137 20.005 1.00 80.69 658 HIS A N 1
ATOM 4994 C CA . HIS A 1 658 ? 8.052 9.794 19.876 1.00 80.69 658 HIS A CA 1
ATOM 4995 C C . HIS A 1 658 ? 8.681 9.326 21.193 1.00 80.69 658 HIS A C 1
ATOM 4997 O O . HIS A 1 658 ? 8.351 8.247 21.669 1.00 80.69 658 HIS A O 1
ATOM 5003 N N . GLN A 1 659 ? 9.513 10.154 21.827 1.00 82.25 659 GLN A N 1
ATOM 5004 C CA . GLN A 1 659 ? 10.102 9.841 23.130 1.00 82.25 659 GLN A CA 1
ATOM 5005 C C . GLN A 1 659 ? 9.029 9.613 24.193 1.00 82.25 659 GLN A C 1
ATOM 5007 O O . GLN A 1 659 ? 9.114 8.643 24.937 1.00 82.25 659 GLN A O 1
ATOM 5012 N N . HIS A 1 660 ? 7.989 10.449 24.225 1.00 76.69 660 HIS A N 1
ATOM 5013 C CA . HIS A 1 660 ? 6.908 10.321 25.198 1.00 76.69 660 HIS A CA 1
ATOM 5014 C C . HIS A 1 660 ? 6.123 9.005 25.073 1.00 76.69 660 HIS A C 1
ATOM 5016 O O . HIS A 1 660 ? 5.735 8.450 26.090 1.00 76.69 660 HIS A O 1
ATOM 5022 N N . ILE A 1 661 ? 5.938 8.469 23.859 1.00 75.31 661 ILE A N 1
ATOM 5023 C CA . ILE A 1 661 ? 5.278 7.164 23.649 1.00 75.31 661 ILE A CA 1
ATOM 5024 C C . ILE A 1 661 ? 6.069 6.010 24.282 1.00 75.31 661 ILE A C 1
ATOM 5026 O O . ILE A 1 661 ? 5.477 5.029 24.724 1.00 75.31 661 ILE A O 1
ATOM 5030 N N . TRP A 1 662 ? 7.398 6.102 24.284 1.00 77.88 662 TRP A N 1
ATOM 5031 C CA . TRP A 1 662 ? 8.284 5.010 24.696 1.00 77.88 662 TRP A CA 1
ATOM 5032 C C . TRP A 1 662 ? 8.887 5.193 26.092 1.00 77.88 662 TRP A C 1
ATOM 5034 O O . TRP A 1 662 ? 9.669 4.351 26.530 1.00 77.88 662 TRP A O 1
ATOM 5044 N N . MET A 1 663 ? 8.560 6.285 26.784 1.00 75.25 663 MET A N 1
ATOM 5045 C CA . MET A 1 663 ? 8.960 6.510 28.170 1.00 75.25 663 MET A CA 1
ATOM 5046 C C . MET A 1 663 ? 7.857 6.010 29.107 1.00 75.25 663 MET A C 1
ATOM 5048 O O . MET A 1 663 ? 6.714 6.435 28.975 1.00 75.25 663 MET A O 1
ATOM 5052 N N . ASP A 1 664 ? 8.209 5.182 30.097 1.00 65.75 664 ASP A N 1
ATOM 5053 C CA . ASP A 1 664 ? 7.311 4.749 31.183 1.00 65.75 664 ASP A CA 1
ATOM 5054 C C . ASP A 1 664 ? 7.066 5.895 32.185 1.00 65.75 664 ASP A C 1
ATOM 5056 O O . ASP A 1 664 ? 7.393 5.810 33.370 1.00 65.75 664 ASP A O 1
ATOM 5060 N N . GLN A 1 665 ? 6.545 7.024 31.706 1.00 66.81 665 GLN A N 1
ATOM 5061 C CA . GLN A 1 665 ? 6.081 8.095 32.579 1.00 66.81 665 GLN A CA 1
ATOM 5062 C C . GLN A 1 665 ? 4.582 7.934 32.837 1.00 66.81 665 GLN A C 1
ATOM 5064 O O . GLN A 1 665 ? 3.831 7.686 31.892 1.00 66.81 665 GLN A O 1
ATOM 5069 N N . PRO A 1 666 ? 4.125 8.085 34.095 1.00 73.06 666 PRO A N 1
ATOM 5070 C CA . PRO A 1 666 ? 2.701 8.090 34.386 1.00 73.06 666 PRO A CA 1
ATOM 5071 C C . PRO A 1 666 ? 2.033 9.218 33.599 1.00 73.06 666 PRO A C 1
ATOM 5073 O O . PRO A 1 666 ? 2.546 10.340 33.538 1.00 73.06 666 PRO A O 1
ATOM 5076 N N . GLU A 1 667 ? 0.895 8.911 32.978 1.00 71.62 667 GLU A N 1
ATOM 5077 C CA . GLU A 1 667 ? 0.175 9.898 32.188 1.00 71.62 667 GLU A CA 1
ATOM 5078 C C . GLU A 1 667 ? -0.236 11.071 33.091 1.00 71.62 667 GLU A C 1
ATOM 5080 O O . GLU A 1 667 ? -0.828 10.845 34.152 1.00 71.62 667 GLU A O 1
ATOM 5085 N N . PRO A 1 668 ? 0.093 12.327 32.729 1.00 78.56 668 PRO A N 1
ATOM 5086 C CA . PRO A 1 668 ? -0.217 13.464 33.585 1.00 78.56 668 PRO A CA 1
ATOM 5087 C C . PRO A 1 668 ? -1.722 13.525 33.876 1.00 78.56 668 PRO A C 1
ATOM 5089 O O . PRO A 1 668 ? -2.518 13.240 32.983 1.00 78.56 668 PRO A O 1
ATOM 5092 N N . PRO A 1 669 ? -2.163 13.943 35.072 1.00 84.06 669 PRO A N 1
ATOM 5093 C CA . PRO A 1 669 ? -3.587 14.092 35.345 1.00 84.06 669 PRO A CA 1
ATOM 5094 C C . PRO A 1 669 ? -4.241 15.075 34.359 1.00 84.06 669 PRO A C 1
ATOM 5096 O O . PRO A 1 669 ? -3.590 15.941 33.756 1.00 84.06 669 PRO A O 1
ATOM 5099 N N . ILE A 1 670 ? -5.543 14.914 34.124 1.00 86.12 670 ILE A N 1
ATOM 5100 C CA . ILE A 1 670 ? -6.296 15.870 33.314 1.00 86.12 670 ILE A CA 1
ATOM 5101 C C . ILE A 1 670 ? -6.540 17.110 34.167 1.00 86.12 670 ILE A C 1
ATOM 5103 O O . ILE A 1 670 ? -7.233 17.031 35.173 1.00 86.12 670 ILE A O 1
ATOM 5107 N N . ASP A 1 671 ? -5.990 18.246 33.743 1.00 86.00 671 ASP A N 1
ATOM 5108 C CA . ASP A 1 671 ? -6.314 19.552 34.312 1.00 86.00 671 ASP A CA 1
ATOM 5109 C C . ASP A 1 671 ? -7.590 20.103 33.643 1.00 86.00 671 ASP A C 1
ATOM 5111 O O . ASP A 1 671 ? -7.549 20.474 32.460 1.00 86.00 671 ASP A O 1
ATOM 5115 N N . PRO A 1 672 ? -8.729 20.184 34.361 1.00 84.62 672 PRO A N 1
ATOM 5116 C CA . PRO A 1 672 ? -9.972 20.712 33.808 1.00 84.62 672 PRO A CA 1
ATOM 5117 C C . PRO A 1 672 ? -9.885 22.203 33.461 1.00 84.62 672 PRO A C 1
ATOM 5119 O O . PRO A 1 672 ? -10.708 22.685 32.686 1.00 84.62 672 PRO A O 1
ATOM 5122 N N . LYS A 1 673 ? -8.906 22.938 34.008 1.00 84.69 673 LYS A N 1
ATOM 5123 C CA . LYS A 1 673 ? -8.710 24.382 33.804 1.00 84.69 673 LYS A CA 1
ATOM 5124 C C . LYS A 1 673 ? -7.648 24.704 32.744 1.00 84.69 673 LYS A C 1
ATOM 5126 O O . LYS A 1 673 ? -7.323 25.873 32.542 1.00 84.69 673 LYS A O 1
ATOM 5131 N N . HIS A 1 674 ? -7.141 23.696 32.033 1.00 86.69 674 HIS A N 1
ATOM 5132 C CA . HIS A 1 674 ? -6.131 23.872 30.992 1.00 86.69 674 HIS A CA 1
ATOM 5133 C C . HIS A 1 674 ? -6.606 24.835 29.882 1.00 86.69 674 HIS A C 1
ATOM 5135 O O . HIS A 1 674 ? -7.725 24.718 29.378 1.00 86.69 674 HIS A O 1
ATOM 5141 N N . ALA A 1 675 ? -5.733 25.760 29.457 1.00 85.81 675 ALA A N 1
ATOM 5142 C CA . ALA A 1 675 ? -6.068 26.829 28.504 1.00 85.81 675 ALA A CA 1
ATOM 5143 C C . ALA A 1 675 ? -6.570 26.310 27.140 1.00 85.81 675 ALA A C 1
ATOM 5145 O O . ALA A 1 675 ? -7.490 26.872 26.547 1.00 85.81 675 ALA A O 1
ATOM 5146 N N . ASP A 1 676 ? -5.991 25.211 26.649 1.00 87.44 676 ASP A N 1
ATOM 5147 C CA . ASP A 1 676 ? -6.460 24.520 25.442 1.00 87.44 676 ASP A CA 1
ATOM 5148 C C . ASP A 1 676 ? -7.563 23.506 25.785 1.00 87.44 676 ASP A C 1
ATOM 5150 O O . ASP A 1 676 ? -7.280 22.353 26.124 1.00 87.44 676 ASP A O 1
ATOM 5154 N N . LYS A 1 677 ? -8.825 23.936 25.665 1.00 88.12 677 LYS A N 1
ATOM 5155 C CA . LYS A 1 677 ? -10.010 23.089 25.887 1.00 88.12 677 LYS A CA 1
ATOM 5156 C C . LYS A 1 677 ? -10.074 21.897 24.926 1.00 88.12 677 LYS A C 1
ATOM 5158 O O . LYS A 1 677 ? -10.498 20.812 25.323 1.00 88.12 677 LYS A O 1
ATOM 5163 N N . LEU A 1 678 ? -9.636 22.069 23.673 1.00 88.88 678 LEU A N 1
ATOM 5164 C CA . LEU A 1 678 ? -9.677 21.008 22.661 1.00 88.88 678 LEU A CA 1
ATOM 5165 C C . LEU A 1 678 ? -8.698 19.888 23.013 1.00 88.88 678 LEU A C 1
ATOM 5167 O O . LEU A 1 678 ? -9.021 18.711 22.842 1.00 88.88 678 LEU A O 1
ATOM 5171 N N . ARG A 1 679 ? -7.514 20.233 23.532 1.00 88.00 679 ARG A N 1
ATOM 5172 C CA . ARG A 1 679 ? -6.569 19.253 24.082 1.00 88.00 679 ARG A CA 1
ATOM 5173 C C . ARG A 1 679 ? -7.217 18.453 25.205 1.00 88.00 679 ARG A C 1
ATOM 5175 O O . ARG A 1 679 ? -7.161 17.227 25.165 1.00 88.00 679 ARG A O 1
ATOM 5182 N N . THR A 1 680 ? -7.853 19.114 26.166 1.00 90.06 680 THR A N 1
ATOM 5183 C CA . THR A 1 680 ? -8.459 18.435 27.318 1.00 90.06 680 THR A CA 1
ATOM 5184 C C . THR A 1 680 ? -9.605 17.510 26.901 1.00 90.06 680 THR A C 1
ATOM 5186 O O . THR A 1 680 ? -9.631 16.362 27.337 1.00 90.06 680 THR A O 1
ATOM 5189 N N . CYS A 1 681 ? -10.476 17.930 25.973 1.00 91.31 681 CYS A N 1
ATOM 5190 C CA . CYS A 1 681 ? -11.522 17.064 25.409 1.00 91.31 681 CYS A CA 1
ATOM 5191 C C . CYS A 1 681 ? -10.952 15.817 24.719 1.00 91.31 681 CYS A C 1
ATOM 5193 O O . CYS A 1 681 ? -11.450 14.717 24.945 1.00 91.31 681 CYS A O 1
ATOM 5195 N N . ARG A 1 682 ? -9.888 15.956 23.911 1.00 90.81 682 ARG A N 1
ATOM 5196 C CA . ARG A 1 682 ? -9.233 14.801 23.262 1.00 90.81 682 ARG A CA 1
ATOM 5197 C C . ARG A 1 682 ? -8.676 13.818 24.287 1.00 90.81 682 ARG A C 1
ATOM 5199 O O . ARG A 1 682 ? -8.823 12.614 24.105 1.00 90.81 682 ARG A O 1
ATOM 5206 N N . ARG A 1 683 ? -8.066 14.328 25.361 1.00 90.25 683 ARG A N 1
ATOM 5207 C CA . ARG A 1 683 ? -7.539 13.500 26.456 1.00 90.25 683 ARG A CA 1
ATOM 5208 C C . ARG A 1 683 ? -8.656 12.782 27.208 1.00 90.25 683 ARG A C 1
ATOM 5210 O O . ARG A 1 683 ? -8.547 11.586 27.425 1.00 90.25 683 ARG A O 1
ATOM 5217 N N . LEU A 1 684 ? -9.747 13.478 27.532 1.00 90.69 684 LEU A N 1
ATOM 5218 C CA . LEU A 1 684 ? -10.925 12.877 28.168 1.00 90.69 684 LEU A CA 1
ATOM 5219 C C . LEU A 1 684 ? -11.531 11.759 27.318 1.00 90.69 684 LEU A C 1
ATOM 5221 O O . LEU A 1 684 ? -11.851 10.697 27.840 1.00 90.69 684 LEU A O 1
ATOM 5225 N N . LEU A 1 685 ? -11.664 11.990 26.010 1.00 90.31 685 LEU A N 1
ATOM 5226 C CA . LEU A 1 685 ? -12.187 10.994 25.080 1.00 90.31 685 LEU A CA 1
ATOM 5227 C C . LEU A 1 685 ? -11.303 9.743 25.038 1.00 90.31 685 LEU A C 1
ATOM 5229 O O . LEU A 1 685 ? -11.823 8.634 25.081 1.00 90.31 685 LEU A O 1
ATOM 5233 N N . ALA A 1 686 ? -9.982 9.932 24.971 1.00 86.44 686 ALA A N 1
ATOM 5234 C CA . ALA A 1 686 ? -9.021 8.840 24.862 1.00 86.44 686 ALA A CA 1
ATOM 5235 C C . ALA A 1 686 ? -8.866 8.041 26.165 1.00 86.44 686 ALA A C 1
ATOM 5237 O O . ALA A 1 686 ? -8.823 6.817 26.118 1.00 86.44 686 ALA A O 1
ATOM 5238 N N . LEU A 1 687 ? -8.791 8.719 27.315 1.00 87.69 687 LEU A N 1
ATOM 5239 C CA . LEU A 1 687 ? -8.510 8.079 28.604 1.00 87.69 687 LEU A CA 1
ATOM 5240 C C . LEU A 1 687 ? -9.732 7.442 29.246 1.00 87.69 687 LEU A C 1
ATOM 5242 O O . LEU A 1 687 ? -9.618 6.408 29.897 1.00 87.69 687 LEU A O 1
ATOM 5246 N N . TYR A 1 688 ? -10.899 8.054 29.063 1.00 88.88 688 TYR A N 1
ATOM 5247 C CA . TYR A 1 688 ? -12.115 7.618 29.733 1.00 88.88 688 TYR A CA 1
ATOM 5248 C C . TYR A 1 688 ? -13.131 6.981 28.790 1.00 88.88 688 TYR A C 1
ATOM 5250 O O . TYR A 1 688 ? -14.194 6.601 29.267 1.00 88.88 688 TYR A O 1
ATOM 5258 N N . ASP A 1 689 ? -12.840 6.835 27.494 1.00 88.62 689 ASP A N 1
ATOM 5259 C CA . ASP A 1 689 ? -13.734 6.215 26.502 1.00 88.62 689 ASP A CA 1
ATOM 5260 C C . ASP A 1 689 ? -15.163 6.790 26.571 1.00 88.62 689 ASP A C 1
ATOM 5262 O O . ASP A 1 689 ? -16.148 6.115 26.889 1.00 88.62 689 ASP A O 1
ATOM 5266 N N . LEU A 1 690 ? -15.258 8.113 26.415 1.00 88.06 690 LEU A N 1
ATOM 5267 C CA . LEU A 1 690 ? -16.538 8.816 26.464 1.00 88.06 690 LEU A CA 1
ATOM 5268 C C . LEU A 1 690 ? -17.328 8.612 25.153 1.00 88.06 690 LEU A C 1
ATOM 5270 O O . LEU A 1 690 ? -16.734 8.622 24.078 1.00 88.06 690 LEU A O 1
ATOM 5274 N N . PRO A 1 691 ? -18.674 8.519 25.188 1.00 86.56 691 PRO A N 1
ATOM 5275 C CA . PRO A 1 691 ? -19.463 8.161 24.001 1.00 86.56 691 PRO A CA 1
ATOM 5276 C C . PRO A 1 691 ? -19.413 9.164 22.837 1.00 86.56 691 PRO A C 1
ATOM 5278 O O . PRO A 1 691 ? -19.737 8.818 21.704 1.00 86.56 691 PRO A O 1
ATOM 5281 N N . SER A 1 692 ? -19.102 10.436 23.104 1.00 91.62 692 SER A N 1
ATOM 5282 C CA . SER A 1 692 ? -19.039 11.477 22.072 1.00 91.62 692 SER A CA 1
ATOM 5283 C C . SER A 1 692 ? -18.264 12.706 22.538 1.00 91.62 692 SER A C 1
ATOM 5285 O O . SER A 1 692 ? -18.100 12.938 23.736 1.00 91.62 692 SER A O 1
ATOM 5287 N N . TRP A 1 693 ? -17.866 13.549 21.582 1.00 91.69 693 TRP A N 1
ATOM 5288 C CA . TRP A 1 693 ? -17.226 14.838 21.857 1.00 91.69 693 TRP A CA 1
ATOM 5289 C C . TRP A 1 693 ? -18.077 15.749 22.755 1.00 91.69 693 TRP A C 1
ATOM 5291 O O . TRP A 1 693 ? -17.559 16.337 23.700 1.00 91.69 693 TRP A O 1
ATOM 5301 N N . GLY A 1 694 ? -19.395 15.795 22.530 1.00 91.38 694 GLY A N 1
ATOM 5302 C CA . GLY A 1 694 ? -20.310 16.572 23.372 1.00 91.38 694 GLY A CA 1
ATOM 5303 C C . GLY A 1 694 ? -20.332 16.094 24.829 1.00 91.38 694 GLY A C 1
ATOM 5304 O O . GLY A 1 694 ? -20.482 16.903 25.739 1.00 91.38 694 GLY A O 1
ATOM 5305 N N . ARG A 1 695 ? -20.098 14.796 25.082 1.00 90.56 695 ARG A N 1
ATOM 5306 C CA . ARG A 1 695 ? -19.933 14.268 26.449 1.00 90.56 695 ARG A CA 1
ATOM 5307 C C . ARG A 1 695 ? -18.618 14.741 27.078 1.00 90.56 695 ARG A C 1
ATOM 5309 O O . ARG A 1 695 ? -18.608 15.044 28.263 1.00 90.56 695 ARG A O 1
ATOM 5316 N N . CYS A 1 696 ? -17.534 14.868 26.310 1.00 93.06 696 CYS A N 1
ATOM 5317 C CA . CYS A 1 696 ? -16.270 15.436 26.801 1.00 93.06 696 CYS A CA 1
ATOM 5318 C C . CYS A 1 696 ? -16.420 16.908 27.199 1.00 93.06 696 CYS A C 1
ATOM 5320 O O . CYS A 1 696 ? -15.975 17.304 28.275 1.00 93.06 696 CYS A O 1
ATOM 5322 N N . GLU A 1 697 ? -17.082 17.707 26.360 1.00 92.69 697 GLU A N 1
ATOM 5323 C CA . GLU A 1 697 ? -17.375 19.112 26.667 1.00 92.69 697 GLU A CA 1
ATOM 5324 C C . GLU A 1 697 ? -18.284 19.239 27.893 1.00 92.69 697 GLU A C 1
ATOM 5326 O O . GLU A 1 697 ? -18.058 20.097 28.747 1.00 92.69 697 GLU A O 1
ATOM 5331 N N . LEU A 1 698 ? -19.260 18.337 28.028 1.00 91.75 698 LEU A N 1
ATOM 5332 C CA . LEU A 1 698 ? -20.129 18.261 29.194 1.00 91.75 698 LEU A CA 1
ATOM 5333 C C . LEU A 1 698 ? -19.340 17.951 30.479 1.00 91.75 698 LEU A C 1
ATOM 5335 O O . LEU A 1 698 ? -19.499 18.685 31.453 1.00 91.75 698 LEU A O 1
ATOM 5339 N N . VAL A 1 699 ? -18.440 16.958 30.472 1.00 92.56 699 VAL A N 1
ATOM 5340 C CA . VAL A 1 699 ? -17.535 16.671 31.606 1.00 92.56 699 VAL A CA 1
ATOM 5341 C C . VAL A 1 699 ? -16.726 17.912 31.989 1.00 92.56 699 VAL A C 1
ATOM 5343 O O . VAL A 1 699 ? -16.723 18.295 33.156 1.00 92.56 699 VAL A O 1
ATOM 5346 N N . LEU A 1 700 ? -16.088 18.581 31.020 1.00 91.62 700 LEU A N 1
ATOM 5347 C CA . LEU A 1 700 ? -15.310 19.794 31.301 1.00 91.62 700 LEU A CA 1
ATOM 5348 C C . LEU A 1 700 ? -16.162 20.910 31.888 1.00 91.62 700 LEU A C 1
ATOM 5350 O O . LEU A 1 700 ? -15.742 21.561 32.838 1.00 91.62 700 LEU A O 1
ATOM 5354 N N . SER A 1 701 ? -17.355 21.125 31.338 1.00 91.06 701 SER A N 1
ATOM 5355 C CA . SER A 1 701 ? -18.249 22.171 31.825 1.00 91.06 701 SER A CA 1
ATOM 5356 C C . SER A 1 701 ? -18.718 21.917 33.258 1.00 91.06 701 SER A C 1
ATOM 5358 O O . SER A 1 701 ? -18.867 22.875 34.001 1.00 91.06 701 SER A O 1
ATOM 5360 N N . LEU A 1 702 ? -18.933 20.655 33.652 1.00 89.38 702 LEU A N 1
ATOM 5361 C CA . LEU A 1 702 ? -19.328 20.279 35.012 1.00 89.38 702 LEU A CA 1
ATOM 5362 C C . LEU A 1 702 ? -18.157 20.419 35.992 1.00 89.38 702 LEU A C 1
ATOM 5364 O O . LEU A 1 702 ? -18.335 20.955 37.076 1.00 89.38 702 LEU A O 1
ATOM 5368 N N . LEU A 1 703 ? -16.942 20.027 35.598 1.00 88.62 703 LEU A N 1
ATOM 5369 C CA . LEU A 1 703 ? -15.736 20.180 36.431 1.00 88.62 703 LEU A CA 1
ATOM 5370 C C . LEU A 1 703 ? -15.291 21.636 36.626 1.00 88.62 703 LEU A C 1
ATOM 5372 O O . LEU A 1 703 ? -14.461 21.919 37.487 1.00 88.62 703 LEU A O 1
ATOM 5376 N N . GLN A 1 704 ? -15.793 22.550 35.797 1.00 87.56 704 GLN A N 1
ATOM 5377 C CA . GLN A 1 704 ? -15.543 23.986 35.906 1.00 87.56 704 GLN A CA 1
ATOM 5378 C C . GLN A 1 704 ? -16.637 24.719 36.704 1.00 87.56 704 GLN A C 1
ATOM 5380 O O . GLN A 1 704 ? -16.492 25.921 36.928 1.00 87.56 704 GLN A O 1
ATOM 5385 N N . GLU A 1 705 ? -17.712 24.041 37.133 1.00 85.19 705 GLU A N 1
ATOM 5386 C CA . GLU A 1 705 ? -18.738 24.649 37.991 1.00 85.19 705 GLU A CA 1
ATOM 5387 C C . GLU A 1 705 ? -18.185 24.901 39.414 1.00 85.19 705 GLU A C 1
ATOM 5389 O O . GLU A 1 705 ? -17.435 24.077 39.940 1.00 85.19 705 GLU A O 1
ATOM 5394 N N . PRO A 1 706 ? -18.539 26.033 40.054 1.00 72.44 706 PRO A N 1
ATOM 5395 C CA . PRO A 1 706 ? -17.946 26.465 41.324 1.00 72.44 706 PRO A CA 1
ATOM 5396 C C . PRO A 1 706 ? -18.285 25.576 42.535 1.00 72.44 706 PRO A C 1
ATOM 5398 O O . PRO A 1 706 ? -17.531 25.591 43.504 1.00 72.44 706 PRO A O 1
ATOM 5401 N N . ASP A 1 707 ? -19.356 24.778 42.464 1.00 67.56 707 ASP A N 1
ATOM 5402 C CA . ASP A 1 707 ? -19.906 24.024 43.605 1.00 67.56 707 ASP A CA 1
ATOM 5403 C C . ASP A 1 707 ? -19.672 22.500 43.524 1.00 67.56 707 ASP A C 1
ATOM 5405 O O . ASP A 1 707 ? -20.227 21.731 44.311 1.00 67.56 707 ASP A O 1
ATOM 5409 N N . VAL A 1 708 ? -18.864 22.024 42.569 1.00 67.62 708 VAL A N 1
ATOM 5410 C CA . VAL A 1 708 ? -18.644 20.582 42.366 1.00 67.62 708 VAL A CA 1
ATOM 5411 C C . VAL A 1 708 ? -17.483 20.078 43.226 1.00 67.62 708 VAL A C 1
ATOM 5413 O O . VAL A 1 708 ? -16.316 20.335 42.946 1.00 67.62 708 VAL A O 1
ATOM 5416 N N . THR A 1 709 ? -17.805 19.288 44.251 1.00 71.38 709 THR A N 1
ATOM 5417 C CA . THR A 1 709 ? -16.841 18.551 45.097 1.00 71.38 709 THR A CA 1
ATOM 5418 C C . THR A 1 709 ? -16.527 17.142 44.574 1.00 71.38 709 THR A C 1
ATOM 5420 O O . THR A 1 709 ? -15.795 16.381 45.207 1.00 71.38 709 THR A O 1
ATOM 5423 N N . CYS A 1 710 ? -17.092 16.769 43.424 1.00 79.94 710 CYS A N 1
ATOM 5424 C CA . CYS A 1 710 ? -16.965 15.437 42.836 1.00 79.94 710 CYS A CA 1
ATOM 5425 C C . CYS A 1 710 ? -15.629 15.266 42.099 1.00 79.94 710 CYS A C 1
ATOM 5427 O O . CYS A 1 710 ? -15.121 16.206 41.489 1.00 79.94 710 CYS A O 1
ATOM 5429 N N . SER A 1 711 ? -15.078 14.049 42.114 1.00 87.56 711 SER A N 1
ATOM 5430 C CA . SER A 1 711 ? -13.856 13.742 41.359 1.00 87.56 711 SER A CA 1
ATOM 5431 C C . SER A 1 711 ? -14.113 13.699 39.847 1.00 87.56 711 SER A C 1
ATOM 5433 O O . SER A 1 711 ? -15.252 13.544 39.397 1.00 87.56 711 SER A O 1
ATOM 5435 N N . LEU A 1 712 ? -13.041 13.799 39.053 1.00 89.38 712 LEU A N 1
ATOM 5436 C CA . LEU A 1 712 ? -13.094 13.634 37.598 1.00 89.38 712 LEU A CA 1
ATOM 5437 C C . LEU A 1 712 ? -13.762 12.305 37.214 1.00 89.38 712 LEU A C 1
ATOM 5439 O O . LEU A 1 712 ? -14.625 12.277 36.338 1.00 89.38 712 LEU A O 1
ATOM 5443 N N . GLU A 1 713 ? -13.411 11.226 37.907 1.00 89.38 713 GLU A N 1
ATOM 5444 C CA . GLU A 1 713 ? -13.944 9.882 37.698 1.00 89.38 713 GLU A CA 1
ATOM 5445 C C . GLU A 1 713 ? -15.452 9.819 37.966 1.00 89.38 713 GLU A C 1
ATOM 5447 O O . GLU A 1 713 ? -16.193 9.227 37.178 1.00 89.38 713 GLU A O 1
ATOM 5452 N N . ASP A 1 714 ? -15.917 10.468 39.038 1.00 90.19 714 ASP A N 1
ATOM 5453 C CA . ASP A 1 714 ? -17.338 10.511 39.400 1.00 90.19 714 ASP A CA 1
ATOM 5454 C C . ASP A 1 714 ? -18.154 11.256 38.328 1.00 90.19 714 ASP A C 1
ATOM 5456 O O . ASP A 1 714 ? -19.196 10.769 37.877 1.00 90.19 714 ASP A O 1
ATOM 5460 N N . VAL A 1 715 ? -17.649 12.403 37.853 1.00 91.38 715 VAL A N 1
ATOM 5461 C CA . VAL A 1 715 ? -18.291 13.187 36.784 1.00 91.38 715 VAL A CA 1
ATOM 5462 C C . VAL A 1 715 ? -18.305 12.412 35.471 1.00 91.38 715 VAL A C 1
ATOM 5464 O O . VAL A 1 715 ? -19.341 12.342 34.811 1.00 91.38 715 VAL A O 1
ATOM 5467 N N . VAL A 1 716 ? -17.188 11.787 35.093 1.00 91.94 716 VAL A N 1
ATOM 5468 C CA . VAL A 1 716 ? -17.110 10.935 33.900 1.00 91.94 716 VAL A CA 1
ATOM 5469 C C . VAL A 1 716 ? -18.121 9.795 33.984 1.00 91.94 716 VAL A C 1
ATOM 5471 O O . VAL A 1 716 ? -18.818 9.539 33.003 1.00 91.94 716 VAL A O 1
ATOM 5474 N N . HIS A 1 717 ? -18.236 9.123 35.132 1.00 89.62 717 HIS A N 1
ATOM 5475 C CA . HIS A 1 717 ? -19.179 8.022 35.308 1.00 89.62 717 HIS A CA 1
ATOM 5476 C C . HIS A 1 717 ? -20.630 8.486 35.122 1.00 89.62 717 HIS A C 1
ATOM 5478 O O . HIS A 1 717 ? -21.371 7.889 34.340 1.00 89.62 717 HIS A O 1
ATOM 5484 N N . ALA A 1 718 ? -21.025 9.592 35.759 1.00 90.56 718 ALA A N 1
ATOM 5485 C CA . ALA A 1 718 ? -22.373 10.142 35.616 1.00 90.56 718 ALA A CA 1
ATOM 5486 C C . ALA A 1 718 ? -22.657 10.617 34.177 1.00 90.56 718 ALA A C 1
ATOM 5488 O O . ALA A 1 718 ? -23.712 10.324 33.607 1.00 90.56 718 ALA A O 1
ATOM 5489 N N . VAL A 1 719 ? -21.680 11.273 33.541 1.00 92.31 719 VAL A N 1
ATOM 5490 C CA . VAL A 1 719 ? -21.773 11.709 32.141 1.00 92.31 719 VAL A CA 1
ATOM 5491 C C . VAL A 1 719 ? -21.743 10.528 31.175 1.00 92.31 719 VAL A C 1
ATOM 5493 O O . VAL A 1 719 ? -22.223 10.675 30.062 1.00 92.31 719 VAL A O 1
ATOM 5496 N N . LYS A 1 720 ? -21.254 9.334 31.523 1.00 89.88 720 LYS A N 1
ATOM 5497 C CA . LYS A 1 720 ? -21.446 8.152 30.662 1.00 89.88 720 LYS A CA 1
ATOM 5498 C C . LYS A 1 720 ? -22.910 7.719 30.628 1.00 89.88 720 LYS A C 1
ATOM 5500 O O . LYS A 1 720 ? -23.423 7.401 29.556 1.00 89.88 720 LYS A O 1
ATOM 5505 N N . GLN A 1 721 ? -23.599 7.787 31.764 1.00 86.50 721 GLN A N 1
ATOM 5506 C CA . GLN A 1 721 ? -24.981 7.321 31.885 1.00 86.50 721 GLN A CA 1
ATOM 5507 C C . GLN A 1 721 ? -25.996 8.255 31.213 1.00 86.50 721 GLN A C 1
ATOM 5509 O O . GLN A 1 721 ? -26.964 7.784 30.622 1.00 86.50 721 GLN A O 1
ATOM 5514 N N . SER A 1 722 ? -25.773 9.573 31.229 1.00 87.94 722 SER A N 1
ATOM 5515 C CA . SER A 1 722 ? -26.721 10.538 30.653 1.00 87.94 722 SER A CA 1
ATOM 5516 C C . SER A 1 722 ? -26.045 11.765 30.038 1.00 87.94 722 SER A C 1
ATOM 5518 O O . SER A 1 722 ? -24.887 12.064 30.311 1.00 87.94 722 SER A O 1
ATOM 5520 N N . HIS A 1 723 ? -26.768 12.448 29.149 1.00 88.50 723 HIS A N 1
ATOM 5521 C CA . HIS A 1 723 ? -26.392 13.744 28.569 1.00 88.50 723 HIS A CA 1
ATOM 5522 C C . HIS A 1 723 ? -27.150 14.912 29.216 1.00 88.50 723 HIS A C 1
ATOM 5524 O O . HIS A 1 723 ? -26.838 16.067 28.936 1.00 88.50 723 HIS A O 1
ATOM 5530 N N . ASP A 1 724 ? -28.150 14.615 30.048 1.00 91.44 724 ASP A N 1
ATOM 5531 C CA . ASP A 1 724 ? -28.966 15.607 30.737 1.00 91.44 724 ASP A CA 1
ATOM 5532 C C . ASP A 1 724 ? -28.231 16.108 31.987 1.00 91.44 724 ASP A C 1
ATOM 5534 O O . ASP A 1 724 ? -27.965 15.342 32.917 1.00 91.44 724 ASP A O 1
ATOM 5538 N N . ARG A 1 725 ? -27.918 17.409 32.004 1.00 89.00 725 ARG A N 1
ATOM 5539 C CA . ARG A 1 725 ? -27.205 18.074 33.102 1.00 89.00 725 ARG A CA 1
ATOM 5540 C C . ARG A 1 725 ? -27.908 17.912 34.443 1.00 89.00 725 ARG A C 1
ATOM 5542 O O . ARG A 1 725 ? -27.235 17.656 35.437 1.00 89.00 725 ARG A O 1
ATOM 5549 N N . ASP A 1 726 ? -29.228 18.057 34.490 1.00 87.88 726 ASP A N 1
ATOM 5550 C CA . ASP A 1 726 ? -29.962 18.043 35.757 1.00 87.88 726 ASP A CA 1
ATOM 5551 C C . ASP A 1 726 ? -30.051 16.629 36.318 1.00 87.88 726 ASP A C 1
ATOM 5553 O O . ASP A 1 726 ? -29.910 16.414 37.523 1.00 87.88 726 ASP A O 1
ATOM 5557 N N . PHE A 1 727 ? -30.203 15.644 35.435 1.00 89.31 727 PHE A N 1
ATOM 5558 C CA . PHE A 1 727 ? -30.088 14.242 35.811 1.00 89.31 727 PHE A CA 1
ATOM 5559 C C . PHE A 1 727 ? -28.688 13.901 36.340 1.00 89.31 727 PHE A C 1
ATOM 5561 O O . PHE A 1 727 ? -28.569 13.269 37.386 1.00 89.31 727 PHE A O 1
ATOM 5568 N N . ILE A 1 728 ? -27.628 14.363 35.669 1.00 90.50 728 ILE A N 1
ATOM 5569 C CA . ILE A 1 728 ? -26.239 14.143 36.103 1.00 90.50 728 ILE A CA 1
ATOM 5570 C C . ILE A 1 728 ? -25.983 14.770 37.476 1.00 90.50 728 ILE A C 1
ATOM 5572 O O . ILE A 1 728 ? -25.381 14.124 38.328 1.00 90.50 728 ILE A O 1
ATOM 5576 N N . ARG A 1 729 ? -26.475 15.988 37.740 1.00 87.50 729 ARG A N 1
ATOM 5577 C CA . ARG A 1 729 ? -26.339 16.611 39.068 1.00 87.50 729 ARG A CA 1
ATOM 5578 C C . ARG A 1 729 ? -27.010 15.784 40.162 1.00 87.50 729 ARG A C 1
ATOM 5580 O O . ARG A 1 729 ? -26.402 15.581 41.207 1.00 87.50 729 ARG A O 1
ATOM 5587 N N . ARG A 1 730 ? -28.207 15.240 39.911 1.00 86.88 730 ARG A N 1
ATOM 5588 C CA . ARG A 1 730 ? -28.874 14.323 40.856 1.00 86.88 730 ARG A CA 1
ATOM 5589 C C . ARG A 1 730 ? -28.074 13.040 41.090 1.00 86.88 730 ARG A C 1
ATOM 5591 O O . ARG A 1 730 ? -28.037 12.544 42.206 1.00 86.88 730 ARG A O 1
ATOM 5598 N N . LEU A 1 731 ? -27.390 12.518 40.072 1.00 87.44 731 LEU A N 1
ATOM 5599 C CA . LEU A 1 731 ? -26.487 11.376 40.249 1.00 87.44 731 LEU A CA 1
ATOM 5600 C C . LEU A 1 731 ? -25.234 11.722 41.057 1.00 87.44 731 LEU A C 1
ATOM 5602 O O . LEU A 1 731 ? -24.680 10.849 41.713 1.00 87.44 731 LEU A O 1
ATOM 5606 N N . LEU A 1 732 ? -24.760 12.962 41.009 1.00 88.38 732 LEU A N 1
ATOM 5607 C CA . LEU A 1 732 ? -23.546 13.383 41.708 1.00 88.38 732 LEU A CA 1
ATOM 5608 C C . LEU A 1 732 ? -23.804 13.826 43.156 1.00 88.38 732 LEU A C 1
ATOM 5610 O O . LEU A 1 732 ? -22.897 13.755 43.980 1.00 88.38 732 LEU A O 1
ATOM 5614 N N . ILE A 1 733 ? -25.029 14.250 43.471 1.00 88.50 733 ILE A N 1
ATOM 5615 C CA . ILE A 1 733 ? -25.405 14.830 44.763 1.00 88.50 733 ILE A CA 1
ATOM 5616 C C . ILE A 1 733 ? -26.460 13.942 45.426 1.00 88.50 733 ILE A C 1
ATOM 5618 O O . ILE A 1 733 ? -27.656 14.126 45.216 1.00 88.50 733 ILE A O 1
ATOM 5622 N N . ASN A 1 734 ? -26.018 12.977 46.231 1.00 88.12 734 ASN A N 1
ATOM 5623 C CA . ASN A 1 734 ? -26.902 12.119 47.017 1.00 88.12 734 ASN A CA 1
ATOM 5624 C C . ASN A 1 734 ? -26.471 12.118 48.486 1.00 88.12 734 ASN A C 1
ATOM 5626 O O . ASN A 1 734 ? -25.302 11.906 48.801 1.00 88.12 734 ASN A O 1
ATOM 5630 N N . GLU A 1 735 ? -27.410 12.356 49.394 1.00 92.00 735 GLU A N 1
ATOM 5631 C CA . GLU A 1 735 ? -27.139 12.413 50.830 1.00 92.00 735 GLU A CA 1
ATOM 5632 C C . GLU A 1 735 ? -27.207 11.014 51.454 1.00 92.00 735 GLU A C 1
ATOM 5634 O O . GLU A 1 735 ? -28.176 10.277 51.268 1.00 92.00 735 GLU A O 1
ATOM 5639 N N . CYS A 1 736 ? -26.175 10.633 52.207 1.00 92.31 736 CYS A N 1
ATOM 5640 C CA . CYS A 1 736 ? -26.188 9.388 52.966 1.00 92.31 736 CYS A CA 1
ATOM 5641 C C . CYS A 1 736 ? -27.068 9.547 54.221 1.00 92.31 736 CYS A C 1
ATOM 5643 O O . CYS A 1 736 ? -26.729 10.359 55.079 1.00 92.31 736 CYS A O 1
ATOM 5645 N N . PRO A 1 737 ? -28.117 8.732 54.430 1.00 90.38 737 PRO A N 1
ATOM 5646 C CA . PRO A 1 737 ? -29.009 8.876 55.583 1.00 90.38 737 PRO A CA 1
ATOM 5647 C C . PRO A 1 737 ? -28.348 8.518 56.925 1.00 90.38 737 PRO A C 1
ATOM 5649 O O . PRO A 1 737 ? -28.905 8.810 57.977 1.00 90.38 737 PRO A O 1
ATOM 5652 N N . CYS A 1 738 ? -27.172 7.880 56.913 1.00 88.69 738 CYS A N 1
ATOM 5653 C CA . CYS A 1 738 ? -26.444 7.513 58.130 1.00 88.69 738 CYS A CA 1
ATOM 5654 C C . CYS A 1 738 ? -25.462 8.600 58.589 1.00 88.69 738 CYS A C 1
ATOM 5656 O O . CYS A 1 738 ? -25.396 8.894 59.777 1.00 88.69 738 CYS A O 1
ATOM 5658 N N . CYS A 1 739 ? -24.686 9.178 57.665 1.00 93.12 739 CYS A N 1
ATOM 5659 C CA . CYS A 1 739 ? -23.644 10.162 57.990 1.00 93.12 739 CYS A CA 1
ATOM 5660 C C . CYS A 1 739 ? -23.945 11.579 57.478 1.00 93.12 739 CYS A C 1
ATOM 5662 O O . CYS A 1 739 ? -23.120 12.473 57.657 1.00 93.12 739 CYS A O 1
ATOM 5664 N N . LEU A 1 740 ? -25.089 11.775 56.811 1.00 91.44 740 LEU A N 1
ATOM 5665 C CA . LEU A 1 740 ? -25.602 13.050 56.284 1.00 91.44 740 LEU A CA 1
ATOM 5666 C C . LEU A 1 740 ? -24.640 13.781 55.331 1.00 91.44 740 LEU A C 1
ATOM 5668 O O . LEU A 1 740 ? -24.766 14.972 55.069 1.00 91.44 740 LEU A O 1
ATOM 5672 N N . SER A 1 741 ? -23.640 13.065 54.816 1.00 90.31 741 SER A N 1
ATOM 5673 C CA . SER A 1 741 ? -22.660 13.596 53.870 1.00 90.31 741 SER A CA 1
ATOM 5674 C C . SER A 1 741 ? -23.097 13.304 52.435 1.00 90.31 741 SER A C 1
ATOM 5676 O O . SER A 1 741 ? -23.790 12.316 52.179 1.00 90.31 741 SER A O 1
ATOM 5678 N N . ILE A 1 742 ? -22.682 14.161 51.501 1.00 88.94 742 ILE A N 1
ATOM 5679 C CA . ILE A 1 742 ? -23.048 14.074 50.084 1.00 88.94 742 ILE A CA 1
ATOM 5680 C C . ILE A 1 742 ? -22.036 13.205 49.335 1.00 88.94 742 ILE A C 1
ATOM 5682 O O . ILE A 1 742 ? -20.830 13.448 49.398 1.00 88.94 742 ILE A O 1
ATOM 5686 N N . PHE A 1 743 ? -22.534 12.228 48.583 1.00 87.94 743 PHE A N 1
ATOM 5687 C CA . PHE A 1 743 ? -21.750 11.341 47.734 1.00 87.94 743 PHE A CA 1
ATOM 5688 C C . PHE A 1 743 ? -22.364 11.236 46.331 1.00 87.94 743 PHE A C 1
ATOM 5690 O O . PHE A 1 743 ? -23.583 11.342 46.171 1.00 87.94 743 PHE A O 1
ATOM 5697 N N . PRO A 1 744 ? -21.548 10.970 45.301 1.00 88.69 744 PRO A N 1
ATOM 5698 C CA . PRO A 1 744 ? -22.064 10.543 44.012 1.00 88.69 744 PRO A CA 1
ATOM 5699 C C . PRO A 1 744 ? -22.658 9.136 44.128 1.00 88.69 744 PRO A C 1
ATOM 5701 O O . PRO A 1 744 ? -22.193 8.307 44.911 1.00 88.69 744 PRO A O 1
ATOM 5704 N N . HIS A 1 745 ? -23.650 8.839 43.295 1.00 86.62 745 HIS A N 1
ATOM 5705 C CA . HIS A 1 745 ? -24.350 7.557 43.249 1.00 86.62 745 HIS A CA 1
ATOM 5706 C C . HIS A 1 745 ? -23.397 6.369 43.030 1.00 86.62 745 HIS A C 1
ATOM 5708 O O . HIS A 1 745 ? -23.643 5.283 43.538 1.00 86.62 745 HIS A O 1
ATOM 5714 N N . SER A 1 746 ? -22.272 6.564 42.330 1.00 86.19 746 SER A N 1
ATOM 5715 C CA . SER A 1 746 ? -21.207 5.555 42.159 1.00 86.19 746 SER A CA 1
ATOM 5716 C C . SER A 1 746 ? -20.549 5.104 43.472 1.00 86.19 746 SER A C 1
ATOM 5718 O O . SER A 1 746 ? -19.869 4.080 43.491 1.00 86.19 746 SER A O 1
ATOM 5720 N N . LYS A 1 747 ? -20.716 5.873 44.554 1.00 89.19 747 LYS A N 1
ATOM 5721 C CA . LYS A 1 747 ? -20.179 5.610 45.899 1.00 89.19 747 LYS A CA 1
ATOM 5722 C C . LYS A 1 747 ? -21.276 5.274 46.911 1.00 89.19 747 LYS A C 1
ATOM 5724 O O . LYS A 1 747 ? -21.033 5.315 48.123 1.00 89.19 747 LYS A O 1
ATOM 5729 N N . MET A 1 748 ? -22.480 4.973 46.428 1.00 90.12 748 MET A N 1
ATOM 5730 C CA . MET A 1 748 ? -23.617 4.595 47.252 1.00 90.12 748 MET A CA 1
ATOM 5731 C C . MET A 1 748 ? -24.107 3.194 46.920 1.00 90.12 748 MET A C 1
ATOM 5733 O O . MET A 1 748 ? -24.087 2.760 45.773 1.00 90.12 748 MET A O 1
ATOM 5737 N N . GLN A 1 749 ? -24.586 2.506 47.949 1.00 90.06 749 GLN A N 1
ATOM 5738 C CA . GLN A 1 749 ? -25.063 1.139 47.884 1.00 90.06 749 GLN A CA 1
ATOM 5739 C C . GLN A 1 749 ? -26.423 1.042 48.577 1.00 90.06 749 GLN A C 1
ATOM 5741 O O . GLN A 1 749 ? -26.614 1.553 49.682 1.00 90.06 749 GLN A O 1
ATOM 5746 N N . SER A 1 750 ? -27.373 0.368 47.928 1.00 90.19 750 SER A N 1
ATOM 5747 C CA . SER A 1 750 ? -28.676 0.070 48.530 1.00 90.19 750 SER A CA 1
ATOM 5748 C C . SER A 1 750 ? -28.571 -1.078 49.531 1.00 90.19 750 SER A C 1
ATOM 5750 O O . SER A 1 750 ? -27.853 -2.052 49.290 1.00 90.19 750 SER A O 1
ATOM 5752 N N . LEU A 1 751 ? -29.294 -0.974 50.644 1.00 83.88 751 LEU A N 1
ATOM 5753 C CA . LEU A 1 751 ? -29.426 -2.060 51.615 1.00 83.88 751 LEU A CA 1
ATOM 5754 C C . LEU A 1 751 ? -30.252 -3.218 51.025 1.00 83.88 751 LEU A C 1
ATOM 5756 O O . LEU A 1 751 ? -31.125 -3.014 50.188 1.00 83.88 751 LEU A O 1
ATOM 5760 N N . THR A 1 752 ? -29.987 -4.455 51.451 1.00 79.00 752 THR A N 1
ATOM 5761 C CA . THR A 1 752 ? -30.698 -5.648 50.948 1.00 79.00 752 THR A CA 1
ATOM 5762 C C . THR A 1 752 ? -32.142 -5.718 51.441 1.00 79.00 752 THR A C 1
ATOM 5764 O O . THR A 1 752 ? -33.019 -6.202 50.729 1.00 79.00 752 THR A O 1
ATOM 5767 N N . SER A 1 753 ? -32.399 -5.219 52.652 1.00 78.44 753 SER A N 1
ATOM 5768 C CA . SER A 1 753 ? -33.693 -5.340 53.332 1.00 78.44 753 SER A CA 1
ATOM 5769 C C . SER A 1 753 ? -34.616 -4.125 53.147 1.00 78.44 753 SER A C 1
ATOM 5771 O O . SER A 1 753 ? -35.774 -4.171 53.559 1.00 78.44 753 SER A O 1
ATOM 5773 N N . CYS A 1 754 ? -34.136 -3.020 52.567 1.00 81.50 754 CYS A N 1
ATOM 5774 C CA . CYS A 1 754 ? -34.933 -1.812 52.332 1.00 81.50 754 CYS A CA 1
ATOM 5775 C C . CYS A 1 754 ? -34.400 -0.995 51.145 1.00 81.50 754 CYS A C 1
ATOM 5777 O O . CYS A 1 754 ? -33.291 -1.208 50.679 1.00 81.50 754 CYS A O 1
ATOM 5779 N N . GLN A 1 755 ? -35.174 -0.018 50.667 1.00 81.88 755 GLN A N 1
ATOM 5780 C CA . GLN A 1 755 ? -34.788 0.833 49.528 1.00 81.88 755 GLN A CA 1
ATOM 5781 C C . GLN A 1 755 ? -33.825 1.977 49.904 1.00 81.88 755 GLN A C 1
ATOM 5783 O O . GLN A 1 755 ? -33.587 2.877 49.101 1.00 81.88 755 GLN A O 1
ATOM 5788 N N . CYS A 1 756 ? -33.287 1.989 51.126 1.00 85.31 756 CYS A N 1
ATOM 5789 C CA . CYS A 1 756 ? -32.361 3.032 51.551 1.00 85.31 756 CYS A CA 1
ATOM 5790 C C . CYS A 1 756 ? -31.004 2.855 50.858 1.00 85.31 756 CYS A C 1
ATOM 5792 O O . CYS A 1 756 ? -30.428 1.766 50.886 1.00 85.31 756 CYS A O 1
ATOM 5794 N N . SER A 1 757 ? -30.477 3.943 50.295 1.00 90.88 757 SER A N 1
ATOM 5795 C CA . SER A 1 757 ? -29.131 4.012 49.724 1.00 90.88 757 SER A CA 1
ATOM 5796 C C . SER A 1 757 ? -28.194 4.721 50.698 1.00 90.88 757 SER A C 1
ATOM 5798 O O . SER A 1 757 ? -28.515 5.802 51.185 1.00 90.88 757 SER A O 1
ATOM 5800 N N . VAL A 1 758 ? -27.050 4.117 51.003 1.00 92.44 758 VAL A N 1
ATOM 5801 C CA . VAL A 1 758 ? -26.049 4.624 51.958 1.00 92.44 758 VAL A CA 1
ATOM 5802 C C . VAL A 1 758 ? -24.667 4.645 51.311 1.00 92.44 758 VAL A C 1
ATOM 5804 O O . VAL A 1 758 ? -24.419 3.913 50.358 1.00 92.44 758 VAL A O 1
ATOM 5807 N N . CYS A 1 759 ? -23.740 5.470 51.801 1.00 93.25 759 CYS A N 1
ATOM 5808 C CA . CYS A 1 759 ? -22.369 5.462 51.281 1.00 93.25 759 CYS A CA 1
ATOM 5809 C C . CYS A 1 759 ? -21.661 4.124 51.569 1.00 93.25 759 CYS A C 1
ATOM 5811 O O . CYS A 1 759 ? -22.016 3.421 52.517 1.00 93.25 759 CYS A O 1
ATOM 5813 N N . HIS A 1 760 ? -20.636 3.778 50.783 1.00 91.88 760 HIS A N 1
ATOM 5814 C CA . HIS A 1 760 ? -19.900 2.511 50.938 1.00 91.88 760 HIS A CA 1
ATOM 5815 C C . HIS A 1 760 ? -19.342 2.280 52.351 1.00 91.88 760 HIS A C 1
ATOM 5817 O O . HIS A 1 760 ? -19.320 1.145 52.822 1.00 91.88 760 HIS A O 1
ATOM 5823 N N . GLU A 1 761 ? -18.920 3.338 53.046 1.00 92.88 761 GLU A N 1
ATOM 5824 C CA . GLU A 1 761 ? -18.393 3.229 54.408 1.00 92.88 761 GLU A CA 1
ATOM 5825 C C . GLU A 1 761 ? -19.494 2.852 55.410 1.00 92.88 761 GLU A C 1
ATOM 5827 O O . GLU A 1 761 ? -19.356 1.869 56.142 1.00 92.88 761 GLU A O 1
ATOM 5832 N N . CYS A 1 762 ? -20.632 3.556 55.386 1.00 93.00 762 CYS A N 1
ATOM 5833 C CA . CYS A 1 762 ? -21.789 3.220 56.220 1.00 93.00 762 CYS A CA 1
ATOM 5834 C C . CYS A 1 762 ? -22.388 1.855 55.853 1.00 93.00 762 CYS A C 1
ATOM 5836 O O . CYS A 1 762 ? -22.811 1.118 56.742 1.00 93.00 762 CYS A O 1
ATOM 5838 N N . PHE A 1 763 ? -22.384 1.486 54.568 1.00 91.25 763 PHE A N 1
ATOM 5839 C CA . PHE A 1 763 ? -22.793 0.156 54.117 1.00 91.25 763 PHE A CA 1
ATOM 5840 C C . PHE A 1 763 ? -21.894 -0.936 54.709 1.00 91.25 763 PHE A C 1
ATOM 5842 O O . PHE A 1 763 ? -22.390 -1.908 55.281 1.00 91.25 763 PHE A O 1
ATOM 5849 N N . GLY A 1 764 ? -20.572 -0.757 54.625 1.00 88.69 764 GLY A N 1
ATOM 5850 C CA . GLY A 1 764 ? -19.593 -1.687 55.185 1.00 88.69 764 GLY A CA 1
ATOM 5851 C C . GLY A 1 764 ? -19.736 -1.841 56.699 1.00 88.69 764 GLY A C 1
ATOM 5852 O O . GLY A 1 764 ? -19.710 -2.961 57.208 1.00 88.69 764 GLY A O 1
ATOM 5853 N N . GLN A 1 765 ? -19.965 -0.740 57.419 1.00 88.62 765 GLN A N 1
ATOM 5854 C CA . GLN A 1 765 ? -20.235 -0.767 58.859 1.00 88.62 765 GLN A CA 1
ATOM 5855 C C . GLN A 1 765 ? -21.541 -1.503 59.184 1.00 88.62 765 GLN A C 1
ATOM 5857 O O . GLN A 1 765 ? -21.539 -2.389 60.038 1.00 88.62 765 GLN A O 1
ATOM 5862 N N . HIS A 1 766 ? -22.635 -1.198 58.475 1.00 85.81 766 HIS A N 1
ATOM 5863 C CA . HIS A 1 766 ? -23.921 -1.875 58.652 1.00 85.81 766 HIS A CA 1
ATOM 5864 C C . HIS A 1 766 ? -23.795 -3.388 58.438 1.00 85.81 766 HIS A C 1
ATOM 5866 O O . HIS A 1 766 ? -24.247 -4.165 59.275 1.00 85.81 766 HIS A O 1
ATOM 5872 N N . PHE A 1 767 ? -23.140 -3.813 57.352 1.00 82.62 767 PHE A N 1
ATOM 5873 C CA . PHE A 1 767 ? -22.936 -5.230 57.056 1.00 82.62 767 PHE A CA 1
ATOM 5874 C C . PHE A 1 767 ? -22.039 -5.908 58.099 1.00 82.62 767 PHE A C 1
ATOM 5876 O O . PHE A 1 767 ? -22.364 -6.989 58.576 1.00 82.62 767 PHE A O 1
ATOM 5883 N N . THR A 1 768 ? -20.954 -5.252 58.522 1.00 84.94 768 THR A N 1
ATOM 5884 C CA . THR A 1 768 ? -20.052 -5.780 59.561 1.00 84.94 768 THR A CA 1
ATOM 5885 C C . THR A 1 768 ? -20.791 -6.018 60.879 1.00 84.94 768 THR A C 1
ATOM 5887 O O . THR A 1 768 ? -20.618 -7.066 61.497 1.00 84.94 768 THR A O 1
ATOM 5890 N N . ILE A 1 769 ? -21.647 -5.079 61.294 1.00 82.88 769 ILE A N 1
ATOM 5891 C CA . ILE A 1 769 ? -22.473 -5.212 62.502 1.00 82.88 769 ILE A CA 1
ATOM 5892 C C . ILE A 1 769 ? -23.525 -6.310 62.314 1.00 82.88 769 ILE A C 1
ATOM 5894 O O . ILE A 1 769 ? -23.692 -7.154 63.189 1.00 82.88 769 ILE A O 1
ATOM 5898 N N . ALA A 1 770 ? -24.206 -6.346 61.167 1.00 78.31 770 ALA A N 1
ATOM 5899 C CA . ALA A 1 770 ? -25.234 -7.345 60.892 1.00 78.31 770 ALA A CA 1
ATOM 5900 C C . ALA A 1 770 ? -24.671 -8.778 60.885 1.00 78.31 770 ALA A C 1
ATOM 5902 O O . ALA A 1 770 ? -25.275 -9.662 61.481 1.00 78.31 770 ALA A O 1
ATOM 5903 N N . VAL A 1 771 ? -23.490 -9.001 60.299 1.00 78.56 771 VAL A N 1
ATOM 5904 C CA . VAL A 1 771 ? -22.804 -10.306 60.318 1.00 78.56 771 VAL A CA 1
ATOM 5905 C C . VAL A 1 771 ? -22.335 -10.679 61.727 1.00 78.56 771 VAL A C 1
ATOM 5907 O O . VAL A 1 771 ? -22.375 -11.852 62.093 1.00 78.56 771 VAL A O 1
ATOM 5910 N N . ARG A 1 772 ? -21.849 -9.705 62.507 1.00 81.44 772 ARG A N 1
ATOM 5911 C CA . ARG A 1 772 ? -21.301 -9.943 63.850 1.00 81.44 772 ARG A CA 1
ATOM 5912 C C . ARG A 1 772 ? -22.390 -10.244 64.881 1.00 81.44 772 ARG A C 1
ATOM 5914 O O . ARG A 1 772 ? -22.208 -11.142 65.699 1.00 81.44 772 ARG A O 1
ATOM 5921 N N . ASP A 1 773 ? -23.485 -9.489 64.840 1.00 80.19 773 ASP A N 1
ATOM 5922 C CA . ASP A 1 773 ? -24.448 -9.412 65.941 1.00 80.19 773 ASP A CA 1
ATOM 5923 C C . ASP A 1 773 ? -25.812 -10.047 65.606 1.00 80.19 773 ASP A C 1
ATOM 5925 O O . ASP A 1 773 ? -26.622 -10.252 66.512 1.00 80.19 773 ASP A O 1
ATOM 5929 N N . LYS A 1 774 ? -26.092 -10.378 64.334 1.00 71.31 774 LYS A N 1
ATOM 5930 C CA . LYS A 1 774 ? -27.360 -10.998 63.904 1.00 71.31 774 LYS A CA 1
ATOM 5931 C C . LYS A 1 774 ? -27.145 -12.379 63.285 1.00 71.31 774 LYS A C 1
ATOM 5933 O O . LYS A 1 774 ? -26.089 -12.692 62.741 1.00 71.31 774 LYS A O 1
ATOM 5938 N N . HIS A 1 775 ? -28.169 -13.231 63.364 1.00 70.38 775 HIS A N 1
ATOM 5939 C CA . HIS A 1 775 ? -28.135 -14.543 62.722 1.00 70.38 775 HIS A CA 1
ATOM 5940 C C . HIS A 1 775 ? -28.144 -14.369 61.197 1.00 70.38 775 HIS A C 1
ATOM 5942 O O . HIS A 1 775 ? -28.847 -13.511 60.674 1.00 70.38 775 HIS A O 1
ATOM 5948 N N . ILE A 1 776 ? -27.459 -15.244 60.454 1.00 64.75 776 ILE A N 1
ATOM 5949 C CA . ILE A 1 776 ? -27.343 -15.175 58.979 1.00 64.75 776 ILE A CA 1
ATOM 5950 C C . ILE A 1 776 ? -28.690 -15.235 58.225 1.00 64.75 776 ILE A C 1
ATOM 5952 O O . ILE A 1 776 ? -28.733 -15.045 57.018 1.00 64.75 776 ILE A O 1
ATOM 5956 N N . ARG A 1 777 ? -29.783 -15.542 58.940 1.00 61.47 777 ARG A N 1
ATOM 5957 C CA . ARG A 1 777 ? -31.161 -15.594 58.426 1.00 61.47 777 ARG A CA 1
ATOM 5958 C C . ARG A 1 777 ? -31.911 -14.262 58.580 1.00 61.47 777 ARG A C 1
ATOM 5960 O O . ARG A 1 777 ? -32.984 -14.136 58.004 1.00 61.47 777 ARG A O 1
ATOM 5967 N N . ASP A 1 778 ? -31.357 -13.328 59.353 1.00 58.50 778 ASP A N 1
ATOM 5968 C CA . ASP A 1 778 ? -31.921 -12.008 59.669 1.00 58.50 778 ASP A CA 1
ATOM 5969 C C . ASP A 1 778 ? -31.166 -10.864 58.946 1.00 58.50 778 ASP A C 1
ATOM 5971 O O . ASP A 1 778 ? -31.357 -9.687 59.270 1.00 58.50 778 ASP A O 1
ATOM 5975 N N . MET A 1 779 ? -30.285 -11.222 58.001 1.00 57.91 779 MET A N 1
ATOM 5976 C CA . MET A 1 779 ? -29.633 -10.344 57.014 1.00 57.91 779 MET A CA 1
ATOM 5977 C C . MET A 1 779 ? -30.342 -10.459 55.668 1.00 57.91 779 MET A C 1
ATOM 5979 O O . MET A 1 779 ? -30.467 -9.414 54.982 1.00 57.91 779 MET A O 1
#

pLDDT: mean 75.11, std 21.57, range [22.77, 98.19]

Mean predicted aligned error: 24.57 Å

InterPro domains:
  IPR000315 B-box-type zinc finger [PS50119] (284-330)
  IPR001876 Zinc finger, RanBP2-type [PS01358] (344-363)
  IPR001876 Zinc finger, RanBP2-type [PS01358] (386-405)
  IPR001876 Zinc finger, RanBP2-type [PS01358] (433-452)
  IPR001876 Zinc finger, RanBP2-type [PS50199] (340-369)
  IPR001876 Zinc finger, RanBP2-type [PS50199] (382-411)
  IPR001876 Zinc finger, RanBP2-type [SM00547] (342-366)
  IPR001876 Zinc finger, RanBP2-type [SM00547] (384-408)
  IPR001876 Zinc finger, RanBP2-type [SM00547] (431-455)
  IPR015940 Ubiquitin-associated domain [PS50030] (610-652)
  IPR018997 PUB domain [PF09409] (77-151)
  IPR026254 E3 ubiquitin-protein ligase RNF31-like [PTHR16004] (488-779)
  IPR032065 E3 ubiquitin-protein ligase RNF31, UBA-like domain [PF16678] (501-665)
  IPR036339 PUB-like domain superfamily [SSF143503] (75-165)
  IPR036443 Zinc finger, RanBP2-type superfamily [SSF90209] (382-409)
  IPR036443 Zinc finger, RanBP2-type superfamily [SSF90209] (429-454)
  IPR057426 E3 ubiquitin-protein ligase RNF31, third UBA domain [PF25163] (666-722)

Foldseek 3Di:
DDPPQDPLLVVLVVLLVVLLVVLLEALDPVRSVVSLVVLLQRDDAPPSSADLAPLLVQLQQQQPPDDLVSSLVSLVLLLQLLVVLLNLLSLQSHPDHFPPNFWDFCPQPLCVSHLVVGPCSVVLVVQQQQVDDDPGTTGHDPPDPGTPSSSSSSSSSSSSNSSVNSVCLSVVNHNHCPSCCVRNVSSPVVPDDDDDDDDDDDDDDDDDDDDDDDDDDDDDDDDDDDDDDDDDDDQDPQAAPPPRHGFFKFFVVVVRGTHHPVRCCVVLVDPVRVPTDIDTDDDPDADAFPPPRPHGFFKAFPVVRGGHDPVCVCVVCVDPVRVPTDIDTDDDDDDDDDDDPQWDAAPPPRQIGGPPDQARPPPRHGSPDDDDDDDDDDDDDAWDFAQAPSPRDGHTPPDQADPSPRHGSPDDDDDDDDDDDDDDDDDDDDDQDQAPPPRDTDPDPDQADPVPRHGRDDDDDDDDDDDDDDDDDDDDDDDYDDDDDDDPDPVVVVVVVVVVVVVVVVVVLVVLQVVCVVVVHHSLQLQLQVVPCPPPRSNVCCVPPLLVLLQVLQVVLQVVVVVVVVVPPDDDDDDDPDDDPDGLGAASLLLVVLSSVVRNDSVSSSVSSNVLLVVLQVVCVVVVNPPSSLLSVLCRVQSNDSVSSCCSVCCVVCVVVVVVVVDPDDDDDQDLPDPPLVVSLVVCCVVLVAPDSLLSVVLSVQVPDPPQPDDSVLLSVLSNVDSDPVSSVVQAFDAAPPPRDTGHVVQWDADPVDRHIHGPVVVVVVVVCCVVPHDPVVD